Protein AF-A0A3D3QKS2-F1 (afdb_monomer_lite)

Secondary structure (DSSP, 8-state):
-HHHHHHHHHHHHHHHHHHHTTT-------EEPPHHHHHHHHHHHHSS---GGGGSPPPPPBTTTBTT-GGG----HHHHHHHHHHHHHHHHTEEEETTEEEE-SSSSHHHHHHHHHHHHHHHHHHS-EE-SSSS-EEE---HHHHHHHHHTHHHHHH-GGGHHHHHHHHT--HHHHHHHHHHHHS--S-HHHHHHHHHHHHHTT---HHHHHHHHHHHHHHHHHHHHHHEEE-TTGGGTS-SEEE---EESEEEEEEE----GGG-EEEEEEEEE-SS-TTT-EEEEEEEEEE-STTPPPEETTTHHHHHHHHHHHHHHHHTTHHHHHHHHHHHTT-SSPPPHHHHHHHHT--HHHHHHHHHHTT-----------B--EEE--BTTBTTEEEEESSSEEEEEE--SS--EEESEEE-TT-EEE--BTTB-EEEEEE-SSSEEEEEEEEEEE--SSSS-EEEEEEEEETTEEEEEEEEEE-TT-EE-PPPEEEEEE-TT-EEEEEEEEBTTB-TT--EEEEEEEEE-STT--EEEHHHHHTT-GGG-SSBP-TT--SS-EEEE---------PPPPTT-HHHHHHHHHHTT-HHHHHHHHHHHHHHHHH---TTS-HHHHHHHHHHHSTTSTTGGG--HHHHHHH-----GGGTT--SS--GGGS-TTSS--EEEESSEEEEEEE-HHHHTT-EEEEEEEEPP-SS-EEEEEEEES------S--TTS-EEE-TT-HHHHHHHHHHHHHHHH--S-SEESSSS-TT-TT---S-S-----HHHHHHH--HHHHHHHHHHHHHHHHHH-HHHHHHHHHHHHHHH--SSS-GGGGGGGHHHHHHHHHHHHHHHHHTHHHHHHHHHHHHHHHHTSPPPHHHHHHHHHHHHHHHHTT--HHHHHHHHHHHHHT-HHHHEE---PPSSSSPEEPPHHHHHHHHHHHHTSSPPPHHHHHHHHTT-TTSHHHHHHHHHHHHTSGGGHHHIIIIIIHHTT-TTGGG---S-TTTSTTHHHHHHHHHHHHHHHHHHHHHTT-BTTHHHH-SEEEE-HHHHHHHT--S--SS--EEEE-GGGGT-SSGGG-HHHHHHTS-SSS--HHHHHHIIIIIIT-PPPPPPPTTPPPPPSS--TT---HHHHHHHHTTSHHHHHHHTTTHHHHHTTTTB-TTS-B-SB-TTSPBP--EEE-TTS-EEEHHHHHHHHHHHHSHHHHHHHHHHHHHHHHHTSPPPGGGHHHHHHHHHHHHHTTTBHHHHHHHHHHSHHHHEE--TT-------

Sequence (1276 aa):
EQYETLRSWVVTYLDAEAHANAGDPGRVVMRRLTNVEFDRTVRDLTGIDFRPTREFPEDSAAGEGFTNTGESMVMSPALIDKYLDVAQELASQAVLLPDGFRFSAGGNRPDWSEEPLDKIREIYNSDTQEYHFREKWGTVNLTPYCRTLIQQRERLRSDSAQVDVVAKEAGLNQYYLRHLTSLVSDETQSELLAEIQKRLAEAATLTDETAIDSEATAIANAIHTWRDQLWNIDPVGQLFNQGQQPQSPLTQSQEFRLELKPSGNEGARFSLVTRSGGDGPQADKVHWKNAGIEGPEGSSPIALRDVRAHVARLNTFRRDTLASVEEYLNAIAASSQKEEFTPIPELAKAHGVNELLLRAWSDFLDISLTRGMGITGLITEKATRIAGRDSVSGWSANPPNVVANMSHDQTVTIPGITRPRTVHVHPDPQNDVAVGWRSLFTGHVRVEASVESVAGGGNGVTWKLTLQRGTRIEQLASGHIDALGSIRPPAINDLQVSAGDVVSLVIGAHDGNHSGDQTQVNLLITEQSNELRSWNLAADIAGDILAGNPHVDSFGHPDVWYFYLPNQDSKRTDVLPDGSLLARWRQAVESGKLEDAARLSAEVSVLFQSGPTEATPESDRKLYSETFSSQSAFFRRFDYATLAQIAPDLGDDTQDSPWGIDPAGFAGDGNGTLVVNAPNVTNIAIPTDIATGRTLVVTGEIAKSATGRVQLEVVAGKKDAVDSLAPGLPIFISDESVARQQFEDALADFRELFPRIMCCRSVVPGHFVNTITLQKLHREDEHLMRLMMGDEERAHLDKLWAEVLYISRDAIETLEYYPLFVEFSTQGTDTHEFIPLEPGIRERASALEELLQETEPVHLNALIQFAARAFRRPITEFEERALLAMYADLRAEEETHDAAFRGVLSRVFISPAFLYRIEEPVSGEEDGAVNDWELATRMSYFLWSTMPDEKLIATAAAGRLGEPDTLVAEARRMLGNERVRGLATEFACQWLHVRGFDSFDEKNERQYPGFADIRDDMYEETIRFFEDLFRRDGSVLEILDADHTFLNETLAAHYGIEGITGDEWRRVDEMKQKSRGGVLGMATVLAKQSGATRTSPVLRGNWIVETLLGEKLPNPPATVPELPDALSREGLTVRQMTERHVSEESCSNCHVRIDPFGFALESFDAIGRYRTEDLIGQPVDTLAQLRDGTRFTGIDGLRSYLVNQRRNDFLEQLCRKLLGFALGRTVELSDQPLVDAMVKNLTENDFKFSAAVETILHSKQFRFHRGLESTHEESL

Foldseek 3Di:
DVVVVVVVVVVVVLLVVLQVLFQAQAFDAWWFQALVLLQQQLCVLAVDRPSLCPVPDHQDADFLQFSRFRVRDDDDPVNLVSLLVSLLVQLQQWFAFLQAIHGDPDRDLVRLLVVLLVVLLVVQPPAFDADPPPRWFGAHDQLLLLLLCLACLCVLQVDVVCLVVSCVVSVHFSLQSSVVSCLSHDDDLFPVSNVLSVLSVVSSPDDDPVSSSVSSVVSSVQLLLQQPQQWDADPVCLLPDFRIDGDALEDQKDKDKFAFDQDPFQFFKWKWFKAFDFPDQVQAKKKWFPWWWFFPPQFDIGHLQCQLVLVLLLVVVLQVCLQCQLLLLLLLLVQLPDPDHDDLVRSCVVSVHDSVLSVLVCVLLPPDRDDDDADDFFFAAWACAFLNDNQKIATDPPQGFKIFRQDPADFDCQVFTHGHLFMKGAADLVWWKKKKFFDQAWAWKKKKKKKFFGHQFWQWKKKWKWKDDTPDIGTPDIDIAGHRGMDIPPIDGGDTDHHGIMIMIIIGADVSIRTSRIMTMKMKMWGPDPVTDIWIPSVQQNNPVPCDAVGATPVGDGRGIHIGTDDDPDDDDDDQQPPELSNVLSVCSVVVNSVSNSVSSVVLSCCSNPPDDPPRDPSNNCNNVLCSQCPHSSNSNQHSVNSCVVRVDRPPSSPPDLAGDHSVQADPPVRRMHMDGPRDMDMGGHGNSSSVRMMTIIMMRTDDGQTTKMFIDMGTDDDDGDHDDDRPTRMNDDPPHPNVVSNVVSSVVSCLSGNPGQWGSPLAPDDPVNDDRLARGGGDHVNVCNNRDDPVRNVSSVSSVSRSCLSNVRLQVSLVCVSSCLRRSRDPDNSVVCVVCNVVSVVSNVVSVVSVVVSLVSNLVSLQVSLCQLLLHHDDPVRSCVLVVQLVVCVVVVDDSSVSSSVSSSVSSSDSSNRILDFDFAADFDWFFTALSSLQQLLCCLQQSYHHDPVSSVCSVVRNCPPLVNVLVVSLVSLQDPSSLNCLQSQVCSLLVLRPQLPDDQADCVQVVCLNVCSVVLSVFSSVVVSCCRNVLHFPLQLLVPQKTKDAPVVCVLLVHPDHYDPDIDIDGRCVVSVDGHPLQRLSSQQVQQGRNWGDLQSQQVSCCCRQLVDDDDDQDPPQDDQDPDDPPPLDFNVRSVVVSCPDPSNVVRCLNGNLSSLLARLAINRNYGHQAGPSGHGRFSWGAHPVRDIAHHSVRSSCCCVPPRVLSRLLSVLLSSLCSSLSHNQASNCSVLSVVLSVQCVVVVNGPSSSVSSSSPRSNSTIHRHPHHPPDRDD

pLDDT: mean 84.14, std 13.19, range [30.7, 98.56]

Structure (mmCIF, N/CA/C/O backbone):
data_AF-A0A3D3QKS2-F1
#
_entry.id   AF-A0A3D3QKS2-F1
#
loop_
_atom_site.group_PDB
_atom_site.id
_atom_site.type_symbol
_atom_site.label_atom_id
_atom_site.label_alt_id
_atom_site.label_comp_id
_atom_site.label_asym_id
_atom_site.label_entity_id
_atom_site.label_seq_id
_atom_site.pdbx_PDB_ins_code
_atom_site.Cartn_x
_atom_site.Cartn_y
_atom_site.Cartn_z
_atom_site.occupancy
_atom_site.B_iso_or_equiv
_atom_site.auth_seq_id
_atom_site.auth_comp_id
_atom_site.auth_asym_id
_atom_site.auth_atom_id
_atom_site.pdbx_PDB_model_num
ATOM 1 N N . GLU A 1 1 ? -66.651 -6.540 34.629 1.00 79.25 1 GLU A N 1
ATOM 2 C CA . GLU A 1 1 ? -67.600 -7.194 33.701 1.00 79.25 1 GLU A CA 1
ATOM 3 C C . GLU A 1 1 ? -67.748 -6.429 32.384 1.00 79.25 1 GLU A C 1
ATOM 5 O O . GLU A 1 1 ? -67.307 -6.947 31.369 1.00 79.25 1 GLU A O 1
ATOM 10 N N . GLN A 1 2 ? -68.252 -5.186 32.375 1.00 82.12 2 GLN A N 1
ATOM 11 C CA . GLN A 1 2 ? -68.366 -4.383 31.138 1.00 82.12 2 GLN A CA 1
ATOM 12 C C . GLN A 1 2 ? -67.017 -4.126 30.442 1.00 82.12 2 GLN A C 1
ATOM 14 O O . GLN A 1 2 ? -66.930 -4.267 29.228 1.00 82.12 2 GLN A O 1
ATOM 19 N N . TYR A 1 3 ? -65.961 -3.818 31.207 1.00 80.75 3 TYR A N 1
ATOM 20 C CA . TYR A 1 3 ? -64.597 -3.669 30.680 1.00 80.75 3 TYR A CA 1
ATOM 21 C C . TYR A 1 3 ? -64.099 -4.945 29.981 1.00 80.75 3 TYR A C 1
ATOM 23 O O . TYR A 1 3 ? -63.660 -4.878 28.841 1.00 80.75 3 TYR A O 1
ATOM 31 N N . GLU A 1 4 ? -64.241 -6.108 30.625 1.00 85.94 4 GLU A N 1
ATOM 32 C CA . GLU A 1 4 ? -63.831 -7.398 30.045 1.00 85.94 4 GLU A CA 1
ATOM 33 C C . GLU A 1 4 ? -64.658 -7.768 28.811 1.00 85.94 4 GLU A C 1
ATOM 35 O O . GLU A 1 4 ? -64.120 -8.292 27.842 1.00 85.94 4 GLU A O 1
ATOM 40 N N . THR A 1 5 ? -65.953 -7.438 28.807 1.00 91.25 5 THR A N 1
ATOM 41 C CA . THR A 1 5 ? -66.822 -7.660 27.642 1.00 91.25 5 THR A CA 1
ATOM 42 C C . THR A 1 5 ? -66.384 -6.798 26.458 1.00 91.25 5 THR A C 1
ATOM 44 O O . THR A 1 5 ? -66.251 -7.305 25.348 1.00 91.25 5 THR A O 1
ATOM 47 N N . LEU A 1 6 ? -66.121 -5.505 26.689 1.00 92.88 6 LEU A N 1
ATOM 48 C CA . LEU A 1 6 ? -65.644 -4.592 25.651 1.00 92.88 6 LEU A CA 1
ATOM 49 C C . LEU A 1 6 ? -64.266 -5.013 25.135 1.00 92.88 6 LEU A C 1
ATOM 51 O O . LEU A 1 6 ? -64.073 -5.094 23.929 1.00 92.88 6 LEU A O 1
ATOM 55 N N . ARG A 1 7 ? -63.330 -5.327 26.038 1.00 90.31 7 ARG A N 1
ATOM 56 C CA . ARG A 1 7 ? -61.995 -5.816 25.682 1.00 90.31 7 ARG A CA 1
ATOM 57 C C . ARG A 1 7 ? -62.082 -7.083 24.834 1.00 90.31 7 ARG A C 1
ATOM 59 O O . ARG A 1 7 ? -61.446 -7.145 23.792 1.00 90.31 7 ARG A O 1
ATOM 66 N N . SER A 1 8 ? -62.884 -8.063 25.251 1.00 90.81 8 SER A N 1
ATOM 67 C CA . SER A 1 8 ? -63.078 -9.308 24.502 1.00 90.81 8 SER A CA 1
ATOM 68 C C . SER A 1 8 ? -63.676 -9.057 23.116 1.00 90.81 8 SER A C 1
ATOM 70 O O . SER A 1 8 ? -63.212 -9.660 22.152 1.00 90.81 8 SER A O 1
ATOM 72 N N . TRP A 1 9 ? -64.648 -8.146 22.993 1.00 94.25 9 TRP A N 1
ATOM 73 C CA . TRP A 1 9 ? -65.206 -7.761 21.694 1.00 94.25 9 TRP A CA 1
ATOM 74 C C . TRP A 1 9 ? -64.165 -7.086 20.792 1.00 94.25 9 TRP A C 1
ATOM 76 O O . TRP A 1 9 ? -64.043 -7.483 19.638 1.00 94.25 9 TRP A O 1
ATOM 86 N N . VAL A 1 10 ? -63.388 -6.126 21.317 1.00 92.88 10 VAL A N 1
ATOM 87 C CA . VAL A 1 10 ? -62.322 -5.442 20.562 1.00 92.88 10 VAL A CA 1
ATOM 88 C C . VAL A 1 10 ? -61.279 -6.444 20.075 1.00 92.88 10 VAL A C 1
ATOM 90 O O . VAL A 1 10 ? -60.970 -6.446 18.893 1.00 92.88 10 VAL A O 1
ATOM 93 N N . VAL A 1 11 ? -60.783 -7.321 20.955 1.00 89.25 11 VAL A N 1
ATOM 94 C CA . VAL A 1 11 ? -59.802 -8.355 20.582 1.00 89.25 11 VAL A CA 1
ATOM 95 C C . VAL A 1 11 ? -60.374 -9.271 19.502 1.00 89.25 11 VAL A C 1
ATOM 97 O O . VAL A 1 11 ? -59.756 -9.435 18.464 1.00 89.25 11 VAL A O 1
ATOM 100 N N . THR A 1 12 ? -61.603 -9.768 19.677 1.00 91.38 12 THR A N 1
ATOM 101 C CA . THR A 1 12 ? -62.246 -10.643 18.678 1.00 91.38 12 THR A CA 1
ATOM 102 C C . THR A 1 12 ? -62.416 -9.948 17.323 1.00 91.38 12 THR A C 1
ATOM 104 O O . THR A 1 12 ? -62.274 -10.585 16.284 1.00 91.38 12 THR A O 1
ATOM 107 N N . TYR A 1 13 ? -62.748 -8.652 17.319 1.00 93.62 13 TYR A N 1
ATOM 108 C CA . TYR A 1 13 ? -62.874 -7.866 16.093 1.00 93.62 13 TYR A CA 1
ATOM 109 C C . TYR A 1 13 ? -61.518 -7.674 15.405 1.00 93.62 13 TYR A C 1
ATOM 111 O O . TYR A 1 13 ? -61.411 -7.929 14.210 1.00 93.62 13 TYR A O 1
ATOM 119 N N . LEU A 1 14 ? -60.490 -7.269 16.157 1.00 91.69 14 LEU A N 1
ATOM 120 C CA . LEU A 1 14 ? -59.137 -7.079 15.630 1.00 91.69 14 LEU A CA 1
ATOM 121 C C . LEU A 1 14 ? -58.555 -8.391 15.098 1.00 91.69 14 LEU A C 1
ATOM 123 O O . LEU A 1 14 ? -57.986 -8.392 14.014 1.00 91.69 14 LEU A O 1
ATOM 127 N N . ASP A 1 15 ? -58.765 -9.507 15.799 1.00 89.75 15 ASP A N 1
ATOM 128 C CA . ASP A 1 15 ? -58.345 -10.832 15.340 1.00 89.75 15 ASP A CA 1
ATOM 129 C C . ASP A 1 15 ? -59.046 -11.207 14.030 1.00 89.75 15 ASP A C 1
ATOM 131 O O . ASP A 1 15 ? -58.406 -11.696 13.099 1.00 89.75 15 ASP A O 1
ATOM 135 N N . ALA A 1 16 ? -60.358 -10.970 13.929 1.00 90.38 16 ALA A N 1
ATOM 136 C CA . ALA A 1 16 ? -61.106 -11.237 12.704 1.00 90.38 16 ALA A CA 1
ATOM 137 C C . ALA A 1 16 ? -60.596 -10.387 11.529 1.00 90.38 16 ALA A C 1
ATOM 139 O O . ALA A 1 16 ? -60.453 -10.913 10.425 1.00 90.38 16 ALA A O 1
ATOM 140 N N . GLU A 1 17 ? -60.277 -9.115 11.773 1.00 92.12 17 GLU A N 1
ATOM 141 C CA . GLU A 1 17 ? -59.762 -8.203 10.749 1.00 92.12 17 GLU A CA 1
ATOM 142 C C . GLU A 1 17 ? -58.333 -8.551 10.317 1.00 92.12 17 GLU A C 1
ATOM 144 O O . GLU A 1 17 ? -58.026 -8.567 9.123 1.00 92.12 17 GLU A O 1
ATOM 149 N N . ALA A 1 18 ? -57.481 -8.926 11.272 1.00 91.56 18 ALA A N 1
ATOM 150 C CA . ALA A 1 18 ? -56.138 -9.428 11.012 1.00 91.56 18 ALA A CA 1
ATOM 151 C C . ALA A 1 18 ? -56.164 -10.675 10.113 1.00 91.56 18 ALA A C 1
ATOM 153 O O . ALA A 1 18 ? -55.394 -10.777 9.161 1.00 91.56 18 ALA A O 1
ATOM 154 N N . HIS A 1 19 ? -57.085 -11.612 10.373 1.00 90.69 19 HIS A N 1
ATOM 155 C CA . HIS A 1 19 ? -57.237 -12.827 9.569 1.00 90.69 19 HIS A CA 1
ATOM 156 C C . HIS A 1 19 ? -57.866 -12.566 8.196 1.00 90.69 19 HIS A C 1
ATOM 158 O O . HIS A 1 19 ? -57.502 -13.234 7.229 1.00 90.69 19 HIS A O 1
ATOM 164 N N . ALA A 1 20 ? -58.804 -11.619 8.095 1.00 89.00 20 ALA A N 1
ATOM 165 C CA . ALA A 1 20 ? -59.452 -11.271 6.831 1.00 89.00 20 ALA A CA 1
ATOM 166 C C . ALA A 1 20 ? -58.464 -10.677 5.814 1.00 89.00 20 ALA A C 1
ATOM 168 O O . ALA A 1 20 ? -58.577 -10.960 4.623 1.00 89.00 20 ALA A O 1
ATOM 169 N N . ASN A 1 21 ? -57.476 -9.920 6.296 1.00 87.75 21 ASN A N 1
ATOM 170 C CA . ASN A 1 21 ? -56.445 -9.276 5.479 1.00 87.75 21 ASN A CA 1
ATOM 171 C C . ASN A 1 21 ? -55.077 -9.982 5.573 1.00 87.75 21 ASN A C 1
ATOM 173 O O . ASN A 1 21 ? -54.052 -9.411 5.207 1.00 87.75 21 ASN A O 1
ATOM 177 N N . ALA A 1 22 ? -55.035 -11.217 6.079 1.00 90.31 22 ALA A N 1
ATOM 178 C CA . ALA A 1 22 ? -53.787 -11.933 6.317 1.00 90.31 22 ALA A CA 1
ATOM 179 C C . ALA A 1 22 ? -52.981 -12.163 5.029 1.00 90.31 22 ALA A C 1
ATOM 181 O O . ALA A 1 22 ? -53.518 -12.569 3.995 1.00 90.31 22 ALA A O 1
ATOM 182 N N . GLY A 1 23 ? -51.660 -11.998 5.121 1.00 87.69 23 GLY A N 1
ATOM 183 C CA . GLY A 1 23 ? -50.756 -12.229 3.991 1.00 87.69 23 GLY A CA 1
ATOM 184 C C . GLY A 1 23 ? -50.705 -11.074 2.991 1.00 87.69 23 GLY A C 1
ATOM 185 O O . GLY A 1 23 ? -50.218 -11.268 1.877 1.00 87.69 23 GLY A O 1
ATOM 186 N N . ASP A 1 24 ? -51.204 -9.899 3.366 1.00 91.00 24 ASP A N 1
ATOM 187 C CA . ASP A 1 24 ? -51.038 -8.672 2.599 1.00 91.00 24 ASP A CA 1
ATOM 188 C C . ASP A 1 24 ? -49.554 -8.254 2.556 1.00 91.00 24 ASP A C 1
ATOM 190 O O . ASP A 1 24 ? -48.960 -7.968 3.600 1.00 91.00 24 ASP A O 1
ATOM 194 N N . PRO A 1 25 ? -48.920 -8.219 1.371 1.00 90.19 25 PRO A N 1
ATOM 195 C CA . PRO A 1 25 ? -47.509 -7.874 1.260 1.00 90.19 25 PRO A CA 1
ATOM 196 C C . PRO A 1 25 ? -47.161 -6.417 1.574 1.00 90.19 25 PRO A C 1
ATOM 198 O O . PRO A 1 25 ? -45.992 -6.107 1.815 1.00 90.19 25 PRO A O 1
ATOM 201 N N . GLY A 1 26 ? -48.150 -5.528 1.635 1.00 87.94 26 GLY A N 1
ATOM 202 C CA . GLY A 1 26 ? -47.904 -4.104 1.809 1.00 87.94 26 GLY A CA 1
ATOM 203 C C . GLY A 1 26 ? -47.489 -3.413 0.510 1.00 87.94 26 GLY A C 1
ATOM 204 O O . GLY A 1 26 ? -47.123 -4.036 -0.494 1.00 87.94 26 GLY A O 1
ATOM 205 N N . ARG A 1 27 ? -47.559 -2.080 0.522 1.00 84.94 27 ARG A N 1
ATOM 206 C CA . ARG A 1 27 ? -47.133 -1.251 -0.612 1.00 84.94 27 ARG A CA 1
ATOM 207 C C . ARG A 1 27 ? -45.611 -1.221 -0.727 1.00 84.94 27 ARG A C 1
ATOM 209 O O . ARG A 1 27 ? -44.896 -1.239 0.273 1.00 84.94 27 ARG A O 1
ATOM 216 N N . VAL A 1 28 ? -45.119 -1.106 -1.958 1.00 84.88 28 VAL A N 1
ATOM 217 C CA . VAL A 1 28 ? -43.702 -0.823 -2.203 1.00 84.88 28 VAL A CA 1
ATOM 218 C C . VAL A 1 28 ? -43.407 0.610 -1.769 1.00 84.88 28 VAL A C 1
ATOM 220 O O . VAL A 1 28 ? -43.987 1.561 -2.292 1.00 84.88 28 VAL A O 1
ATOM 223 N N . VAL A 1 29 ? -42.493 0.759 -0.814 1.00 82.81 29 VAL A N 1
ATOM 224 C CA . VAL A 1 29 ? -41.984 2.053 -0.352 1.00 82.81 29 VAL A CA 1
ATOM 225 C C . VAL A 1 29 ? -40.567 2.219 -0.889 1.00 82.81 29 VAL A C 1
ATOM 227 O O . VAL A 1 29 ? -39.794 1.262 -0.901 1.00 82.81 29 VAL A O 1
ATOM 230 N N . MET A 1 30 ? -40.197 3.425 -1.329 1.00 82.56 30 MET A N 1
ATOM 231 C CA . MET A 1 30 ? -38.807 3.699 -1.698 1.00 82.56 30 MET A CA 1
ATOM 232 C C . MET A 1 30 ? -37.924 3.636 -0.450 1.00 82.56 30 MET A C 1
ATOM 234 O O . MET A 1 30 ? -38.107 4.416 0.479 1.00 82.56 30 MET A O 1
ATOM 238 N N . ARG A 1 31 ? -36.951 2.721 -0.438 1.00 90.19 31 ARG A N 1
ATOM 239 C CA . ARG A 1 31 ? -36.035 2.528 0.694 1.00 90.19 31 ARG A CA 1
ATOM 240 C C . ARG A 1 31 ? -34.627 2.946 0.297 1.00 90.19 31 ARG A C 1
ATOM 242 O O . ARG A 1 31 ? -33.991 2.249 -0.495 1.00 90.19 31 ARG A O 1
ATOM 249 N N . ARG A 1 32 ? -34.145 4.073 0.826 1.00 93.75 32 ARG A N 1
ATOM 250 C CA . ARG A 1 32 ? -32.731 4.467 0.713 1.00 93.75 32 ARG A CA 1
ATOM 251 C C . ARG A 1 32 ? -31.873 3.451 1.475 1.00 93.75 32 ARG A C 1
ATOM 253 O O . ARG A 1 32 ? -32.351 2.827 2.419 1.00 93.75 32 ARG A O 1
ATOM 260 N N . LEU A 1 33 ? -30.613 3.288 1.094 1.00 95.31 33 LEU A N 1
ATOM 261 C CA . LEU A 1 33 ? -29.631 2.686 1.993 1.00 95.31 33 LEU A CA 1
ATOM 262 C C . LEU A 1 33 ? -29.465 3.590 3.222 1.00 95.31 33 LEU A C 1
ATOM 264 O O . LEU A 1 33 ? -29.235 4.793 3.077 1.00 95.31 33 LEU A O 1
ATOM 268 N N . THR A 1 34 ? -29.567 3.021 4.422 1.00 95.00 34 THR A N 1
ATOM 269 C CA . THR A 1 34 ? -29.121 3.709 5.647 1.00 95.00 34 THR A CA 1
ATOM 270 C C . THR A 1 34 ? -27.637 4.058 5.541 1.00 95.00 34 THR A C 1
ATOM 272 O O . THR A 1 34 ? -26.911 3.491 4.723 1.00 95.00 34 THR A O 1
ATOM 275 N N . ASN A 1 35 ? -27.153 4.964 6.386 1.00 94.88 35 ASN A N 1
ATOM 276 C CA . ASN A 1 35 ? -25.750 5.377 6.391 1.00 94.88 35 ASN A CA 1
ATOM 277 C C . ASN A 1 35 ? -24.803 4.166 6.546 1.00 94.88 35 ASN A C 1
ATOM 279 O O . ASN A 1 35 ? -23.858 4.006 5.778 1.00 94.88 35 ASN A O 1
ATOM 283 N N . VAL A 1 36 ? -25.134 3.230 7.445 1.00 94.00 36 VAL A N 1
ATOM 284 C CA . VAL A 1 36 ? -24.352 1.994 7.636 1.00 94.00 36 VAL A CA 1
ATOM 285 C C . VAL A 1 36 ? -24.469 1.037 6.451 1.00 94.00 36 VAL A C 1
ATOM 287 O O . VAL A 1 36 ? -23.470 0.451 6.038 1.00 94.00 36 VAL A O 1
ATOM 290 N N . GLU A 1 37 ? -25.667 0.857 5.892 1.00 96.56 37 GLU A N 1
ATOM 291 C CA . GLU A 1 37 ? -25.847 0.022 4.699 1.00 96.56 37 GLU A CA 1
ATOM 292 C C . GLU A 1 37 ? -25.068 0.581 3.505 1.00 96.56 37 GLU A C 1
ATOM 294 O O . GLU A 1 37 ? -24.498 -0.193 2.737 1.00 96.56 37 GLU A O 1
ATOM 299 N N . PHE A 1 38 ? -25.007 1.907 3.358 1.00 97.12 38 PHE A N 1
ATOM 300 C CA . PHE A 1 38 ? -24.209 2.578 2.338 1.00 97.12 38 PHE A CA 1
ATOM 301 C C . PHE A 1 38 ? -22.716 2.320 2.550 1.00 97.12 38 PHE A C 1
ATOM 303 O O . PHE A 1 38 ? -22.066 1.819 1.635 1.00 97.12 38 PHE A O 1
ATOM 310 N N . ASP A 1 39 ? -22.188 2.578 3.752 1.00 96.88 39 ASP A N 1
ATOM 311 C CA . ASP A 1 39 ? -20.773 2.354 4.075 1.00 96.88 39 ASP A CA 1
ATOM 312 C C . ASP A 1 39 ? -20.359 0.894 3.834 1.00 96.88 39 ASP A C 1
ATOM 314 O O . ASP A 1 39 ? -19.350 0.630 3.179 1.00 96.88 39 ASP A O 1
ATOM 318 N N . ARG A 1 40 ? -21.168 -0.072 4.292 1.00 96.50 40 ARG A N 1
ATOM 319 C CA . ARG A 1 40 ? -20.903 -1.506 4.080 1.00 96.50 40 ARG A CA 1
ATOM 320 C C . ARG A 1 40 ? -20.990 -1.902 2.612 1.00 96.50 40 ARG A C 1
ATOM 322 O O . ARG A 1 40 ? -20.154 -2.672 2.149 1.00 96.50 40 ARG A O 1
ATOM 329 N N . THR A 1 41 ? -21.959 -1.354 1.878 1.00 96.88 41 THR A N 1
ATOM 330 C CA . THR A 1 41 ? -22.094 -1.611 0.439 1.00 96.88 41 THR A CA 1
ATOM 331 C C . THR A 1 41 ? -20.883 -1.069 -0.316 1.00 96.88 41 THR A C 1
ATOM 333 O O . THR A 1 41 ? -20.336 -1.771 -1.160 1.00 96.88 41 THR A O 1
ATOM 336 N N . VAL A 1 42 ? -20.423 0.146 0.001 1.00 97.31 42 VAL A N 1
ATOM 337 C CA . VAL A 1 42 ? -19.201 0.716 -0.584 1.00 97.31 42 VAL A CA 1
ATOM 338 C C . VAL A 1 42 ? -18.001 -0.162 -0.247 1.00 97.31 42 VAL A C 1
ATOM 340 O O . VAL A 1 42 ? -17.296 -0.568 -1.162 1.00 97.31 42 VAL A O 1
ATOM 343 N N . ARG A 1 43 ? -17.815 -0.542 1.022 1.00 96.75 43 ARG A N 1
ATOM 344 C CA . ARG A 1 43 ? -16.722 -1.429 1.444 1.00 96.75 43 ARG A CA 1
ATOM 345 C C . ARG A 1 43 ? -16.722 -2.758 0.690 1.00 96.75 43 ARG A C 1
ATOM 347 O O . ARG A 1 43 ? -15.671 -3.208 0.253 1.00 96.75 43 ARG A O 1
ATOM 354 N N . ASP A 1 44 ? -17.880 -3.387 0.518 1.00 95.50 44 ASP A N 1
ATOM 355 C CA . ASP A 1 44 ? -17.981 -4.674 -0.179 1.00 95.50 44 ASP A CA 1
ATOM 356 C C . ASP A 1 44 ? -17.832 -4.530 -1.714 1.00 95.50 44 ASP A C 1
ATOM 358 O O . ASP A 1 44 ? -17.426 -5.478 -2.392 1.00 95.50 44 ASP A O 1
ATOM 362 N N . LEU A 1 45 ? -18.109 -3.346 -2.280 1.00 95.81 45 LEU A N 1
ATOM 363 C CA . LEU A 1 45 ? -17.844 -3.028 -3.689 1.00 95.81 45 LEU A CA 1
ATOM 364 C C . LEU A 1 45 ? -16.363 -2.746 -3.961 1.00 95.81 45 LEU A C 1
ATOM 366 O O . LEU A 1 45 ? -15.842 -3.215 -4.975 1.00 95.81 45 LEU A O 1
ATOM 370 N N . THR A 1 46 ? -15.712 -1.970 -3.090 1.00 95.69 46 THR A N 1
ATOM 371 C CA . THR A 1 46 ? -14.360 -1.426 -3.298 1.00 95.69 46 THR A CA 1
ATOM 372 C C . THR A 1 46 ? -13.258 -2.243 -2.625 1.00 95.69 46 THR A C 1
ATOM 374 O O . THR A 1 46 ? -12.105 -2.156 -3.036 1.00 95.69 46 THR A O 1
ATOM 377 N N . GLY A 1 47 ? -13.596 -3.023 -1.595 1.00 94.81 47 GLY A N 1
ATOM 378 C CA . GLY A 1 47 ? -12.650 -3.715 -0.718 1.00 94.81 47 GLY A CA 1
ATOM 379 C C . GLY A 1 47 ? -12.057 -2.842 0.398 1.00 94.81 47 GLY A C 1
ATOM 380 O O . GLY A 1 47 ? -11.223 -3.336 1.152 1.00 94.81 47 GLY A O 1
ATOM 381 N N . ILE A 1 48 ? -12.464 -1.570 0.523 1.00 95.00 48 ILE A N 1
ATOM 382 C CA . ILE A 1 48 ? -11.861 -0.583 1.439 1.00 95.00 48 ILE A CA 1
ATOM 383 C C . ILE A 1 48 ? -12.939 0.063 2.324 1.00 95.00 48 ILE A C 1
ATOM 385 O O . ILE A 1 48 ? -13.968 0.523 1.828 1.00 95.00 48 ILE A O 1
ATOM 389 N N . ASP A 1 49 ? -12.706 0.128 3.642 1.00 94.38 49 ASP A N 1
ATOM 390 C CA . ASP A 1 49 ? -13.616 0.768 4.610 1.00 94.38 49 ASP A CA 1
ATOM 391 C C . ASP A 1 49 ? -13.433 2.298 4.633 1.00 94.38 49 ASP A C 1
ATOM 393 O O . ASP A 1 49 ? -12.779 2.849 5.515 1.00 94.38 49 ASP A O 1
ATOM 397 N N . PHE A 1 50 ? -13.992 2.993 3.637 1.00 92.88 50 PHE A N 1
ATOM 398 C CA . PHE A 1 50 ? -13.887 4.456 3.510 1.00 92.88 50 PHE A CA 1
ATOM 399 C C . PHE A 1 50 ? -14.740 5.247 4.523 1.00 92.88 50 PHE A C 1
ATOM 401 O O . PHE A 1 50 ? -14.470 6.424 4.751 1.00 92.88 50 PHE A O 1
ATOM 408 N N . ARG A 1 51 ? -15.787 4.634 5.099 1.00 92.94 51 ARG A N 1
ATOM 409 C CA . ARG A 1 51 ? -16.807 5.284 5.959 1.00 92.94 51 ARG A CA 1
ATOM 410 C C . ARG A 1 51 ? -17.278 6.668 5.467 1.00 92.94 51 ARG A C 1
ATOM 412 O O . ARG A 1 51 ? -17.229 7.649 6.219 1.00 92.94 51 ARG A O 1
ATOM 419 N N . PRO A 1 52 ? -17.727 6.777 4.204 1.00 92.44 52 PRO A N 1
ATOM 420 C CA . PRO A 1 52 ? -18.073 8.060 3.597 1.00 92.44 52 PRO A CA 1
ATOM 421 C C . PRO A 1 52 ? -19.240 8.789 4.282 1.00 92.44 52 PRO A C 1
ATOM 423 O O . PRO A 1 52 ? -19.346 10.009 4.180 1.00 92.44 52 PRO A O 1
ATOM 426 N N . THR A 1 53 ? -20.120 8.083 4.998 1.00 93.88 53 THR A N 1
ATOM 427 C CA . THR A 1 53 ? -21.317 8.696 5.600 1.00 93.88 53 THR A CA 1
ATOM 428 C C . THR A 1 53 ? -21.087 9.367 6.957 1.00 93.88 53 THR A C 1
ATOM 430 O O . THR A 1 53 ? -22.039 9.839 7.574 1.00 93.88 53 THR A O 1
ATOM 433 N N . ARG A 1 54 ? -19.836 9.491 7.424 1.00 90.12 54 ARG A N 1
ATOM 434 C CA . ARG A 1 54 ? -19.488 10.103 8.726 1.00 90.12 54 ARG A CA 1
ATOM 435 C C . ARG A 1 54 ? -20.042 11.521 8.951 1.00 90.12 54 ARG A C 1
ATOM 437 O O . ARG A 1 54 ? -20.241 11.924 10.090 1.00 90.12 54 ARG A O 1
ATOM 444 N N . GLU A 1 55 ? -20.265 12.283 7.879 1.00 89.00 55 GLU A N 1
ATOM 445 C CA . GLU A 1 55 ? -20.822 13.646 7.930 1.00 89.00 55 GLU A CA 1
ATOM 446 C C . GLU A 1 55 ? -22.310 13.711 7.557 1.00 89.00 55 GLU A C 1
ATOM 448 O O . GLU A 1 55 ? -22.871 14.800 7.400 1.00 89.00 55 GLU A O 1
ATOM 453 N N . PHE A 1 56 ? -22.956 12.563 7.350 1.00 93.62 56 PHE A N 1
ATOM 454 C CA . PHE A 1 56 ? -24.368 12.525 7.000 1.00 93.62 56 PHE A CA 1
ATOM 455 C C . PHE A 1 56 ? -25.218 12.762 8.254 1.00 93.62 56 PHE A C 1
ATOM 457 O O . PHE A 1 56 ? -24.815 12.392 9.357 1.00 93.62 56 PHE A O 1
ATOM 464 N N . PRO A 1 57 ? -26.421 13.346 8.111 1.00 91.44 57 PRO A N 1
ATOM 465 C CA . PRO A 1 57 ? -27.408 13.340 9.182 1.00 91.44 57 PRO A CA 1
ATOM 466 C C . PRO A 1 57 ? -27.710 11.910 9.648 1.00 91.44 57 PRO A C 1
ATOM 468 O O . PRO A 1 57 ? -27.738 10.985 8.832 1.00 91.44 57 PRO A O 1
ATOM 471 N N . GLU A 1 58 ? -27.972 11.740 10.944 1.00 88.88 58 GLU A N 1
ATOM 472 C CA . GLU A 1 58 ? -28.384 10.450 11.500 1.00 88.88 58 GLU A CA 1
ATOM 473 C C . GLU A 1 58 ? -29.709 9.970 10.890 1.00 88.88 58 GLU A C 1
ATOM 475 O O . GLU A 1 58 ? -30.642 10.749 10.668 1.00 88.88 58 GLU A O 1
ATOM 480 N N . ASP A 1 59 ? -29.802 8.663 10.642 1.00 90.94 59 ASP A N 1
ATOM 481 C CA . ASP A 1 59 ? -31.032 8.044 10.161 1.00 90.94 59 ASP A CA 1
ATOM 482 C C . ASP A 1 59 ? -32.106 8.020 11.254 1.00 90.94 59 ASP A C 1
ATOM 484 O O . ASP A 1 59 ? -31.875 7.570 12.377 1.00 90.94 59 ASP A O 1
ATOM 488 N N . SER A 1 60 ? -33.322 8.443 10.908 1.00 87.69 60 SER A N 1
ATOM 489 C CA . SER A 1 60 ? -34.465 8.392 11.824 1.00 87.69 60 SER A CA 1
ATOM 490 C C . SER A 1 60 ? -35.035 6.976 11.929 1.00 87.69 60 SER A C 1
ATOM 492 O O . SER A 1 60 ? -35.393 6.364 10.920 1.00 87.69 60 SER A O 1
ATOM 494 N N . ALA A 1 61 ? -35.185 6.474 13.155 1.00 87.75 61 ALA A N 1
ATOM 495 C CA . ALA A 1 61 ? -35.893 5.226 13.424 1.00 87.75 61 ALA A CA 1
ATOM 496 C C . ALA A 1 61 ? -37.420 5.425 13.390 1.00 87.75 61 ALA A C 1
ATOM 498 O O . ALA A 1 61 ? -37.937 6.429 13.881 1.00 87.75 61 ALA A O 1
ATOM 499 N N . ALA A 1 62 ? -38.143 4.450 12.838 1.00 87.62 62 ALA A N 1
ATOM 500 C CA . ALA A 1 62 ? -39.607 4.433 12.799 1.00 87.62 62 ALA A CA 1
ATOM 501 C C . ALA A 1 62 ? -40.156 3.004 12.910 1.00 87.62 62 ALA A C 1
ATOM 503 O O . ALA A 1 62 ? -39.396 2.050 13.105 1.00 87.62 62 ALA A O 1
ATOM 504 N N . GLY A 1 63 ? -41.484 2.872 12.840 1.00 84.88 63 GLY A N 1
ATOM 505 C CA . GLY A 1 63 ? -42.194 1.598 12.919 1.00 84.88 63 GLY A CA 1
ATOM 506 C C . GLY A 1 63 ? -41.845 0.826 14.185 1.00 84.88 63 GLY A C 1
ATOM 507 O O . GLY A 1 63 ? -42.136 1.262 15.299 1.00 84.88 63 GLY A O 1
ATOM 508 N N . GLU A 1 64 ? -41.173 -0.309 14.009 1.00 89.69 64 GLU A N 1
ATOM 509 C CA . GLU A 1 64 ? -40.727 -1.164 15.108 1.00 89.69 64 GLU A CA 1
ATOM 510 C C . GLU A 1 64 ? -39.437 -0.683 15.805 1.00 89.69 64 GLU A C 1
ATOM 512 O O . GLU A 1 64 ? -38.915 -1.384 16.671 1.00 89.69 64 GLU A O 1
ATOM 517 N N . GLY A 1 65 ? -38.964 0.532 15.511 1.00 90.06 65 GLY A N 1
ATOM 518 C CA . GLY A 1 65 ? -37.810 1.159 16.167 1.00 90.06 65 GLY A CA 1
ATOM 519 C C . GLY A 1 65 ? -36.501 1.017 15.392 1.00 90.06 65 GLY A C 1
ATOM 520 O O . GLY A 1 65 ? -35.434 1.102 15.992 1.00 90.06 65 GLY A O 1
ATOM 521 N N . PHE A 1 66 ? -36.573 0.809 14.075 1.00 95.31 66 PHE A N 1
ATOM 522 C CA . PHE A 1 66 ? -35.400 0.583 13.230 1.00 95.31 66 PHE A CA 1
ATOM 523 C C . PHE A 1 66 ? -35.191 1.703 12.223 1.00 95.31 66 PHE A C 1
ATOM 525 O O . PHE A 1 66 ? -36.147 2.223 11.635 1.00 95.31 66 PHE A O 1
ATOM 532 N N . THR A 1 67 ? -33.923 2.026 11.975 1.00 93.75 67 THR A N 1
ATOM 533 C CA . THR A 1 67 ? -33.515 3.024 10.976 1.00 93.75 67 THR A CA 1
ATOM 534 C C . THR A 1 67 ? -33.715 2.557 9.538 1.00 93.75 67 THR A C 1
ATOM 536 O O . THR A 1 67 ? -33.679 3.380 8.633 1.00 93.75 67 THR A O 1
ATOM 539 N N . ASN A 1 68 ? -33.931 1.255 9.304 1.00 93.94 68 ASN A N 1
ATOM 540 C CA . ASN A 1 68 ? -34.125 0.688 7.967 1.00 93.94 68 ASN A CA 1
ATOM 541 C C . ASN A 1 68 ? -35.590 0.750 7.460 1.00 93.94 68 ASN A C 1
ATOM 543 O O . ASN A 1 68 ? -35.905 0.187 6.407 1.00 93.94 68 ASN A O 1
ATOM 547 N N . THR A 1 69 ? -36.468 1.437 8.201 1.00 92.12 69 THR A N 1
ATOM 548 C CA . THR A 1 69 ? -37.893 1.614 7.888 1.00 92.12 69 THR A CA 1
ATOM 549 C C . THR A 1 69 ? -38.083 2.636 6.766 1.00 92.12 69 THR A C 1
ATOM 551 O O . THR A 1 69 ? -37.758 3.807 6.930 1.00 92.12 69 THR A O 1
ATOM 554 N N . GLY A 1 70 ? -38.648 2.222 5.627 1.00 87.62 70 GLY A N 1
ATOM 555 C CA . GLY A 1 70 ? -38.749 3.071 4.430 1.00 87.62 70 GLY A CA 1
ATOM 556 C C . GLY A 1 70 ? -39.527 4.377 4.630 1.00 87.62 70 GLY A C 1
ATOM 557 O O . GLY A 1 70 ? -39.152 5.407 4.079 1.00 87.62 70 GLY A O 1
ATOM 558 N N . GLU A 1 71 ? -40.573 4.362 5.459 1.00 84.12 71 GLU A N 1
ATOM 559 C CA . GLU A 1 71 ? -41.450 5.517 5.717 1.00 84.12 71 GLU A CA 1
ATOM 560 C C . GLU A 1 71 ? -40.732 6.713 6.370 1.00 84.12 71 GLU A C 1
ATOM 562 O O . GLU A 1 71 ? -41.187 7.847 6.225 1.00 84.12 71 GLU A O 1
ATOM 567 N N . SER A 1 72 ? -39.609 6.489 7.067 1.00 85.12 72 SER A N 1
ATOM 568 C CA . SER A 1 72 ? -38.822 7.551 7.713 1.00 85.12 72 SER A CA 1
ATOM 569 C C . SER A 1 72 ? -37.603 8.009 6.910 1.00 85.12 72 SER A C 1
ATOM 571 O O . SER A 1 72 ? -36.929 8.960 7.310 1.00 85.12 72 SER A O 1
ATOM 573 N N . MET A 1 73 ? -37.316 7.383 5.765 1.00 87.12 73 MET A N 1
ATOM 574 C CA . MET A 1 73 ? -36.125 7.658 4.954 1.00 87.12 73 MET A CA 1
ATOM 575 C C . MET A 1 73 ? -36.338 8.818 3.978 1.00 87.12 73 MET A C 1
ATOM 577 O O . MET A 1 73 ? -36.454 8.635 2.765 1.00 87.12 73 MET A O 1
ATOM 581 N N . VAL A 1 74 ? -36.377 10.040 4.504 1.00 82.56 74 VAL A N 1
ATOM 582 C CA . VAL A 1 74 ? -36.565 11.246 3.685 1.00 82.56 74 VAL A CA 1
ATOM 583 C C . VAL A 1 74 ? -35.241 11.709 3.067 1.00 82.56 74 VAL A C 1
ATOM 585 O O . VAL A 1 74 ? -34.242 11.892 3.760 1.00 82.56 74 VAL A O 1
ATOM 588 N N . MET A 1 75 ? -35.244 11.980 1.759 1.00 88.31 75 MET A N 1
ATOM 589 C CA . MET A 1 75 ? -34.121 12.608 1.059 1.00 88.31 75 MET A CA 1
ATOM 590 C C . MET A 1 75 ? -34.224 14.138 1.151 1.00 88.31 75 MET A C 1
ATOM 592 O O . MET A 1 75 ? -35.094 14.746 0.526 1.00 88.31 75 MET A O 1
ATOM 596 N N . SER A 1 76 ? -33.340 14.772 1.926 1.00 89.88 76 SER A N 1
ATOM 597 C CA . SER A 1 76 ? -33.251 16.238 2.000 1.00 89.88 76 SER A CA 1
ATOM 598 C C . SER A 1 76 ? -32.285 16.800 0.943 1.00 89.88 76 SER A C 1
ATOM 600 O O . SER A 1 76 ? -31.355 16.095 0.551 1.00 89.88 76 SER A O 1
ATOM 602 N N . PRO A 1 77 ? -32.429 18.070 0.508 1.00 89.38 77 PRO A N 1
ATOM 603 C CA . PRO A 1 77 ? -31.470 18.693 -0.411 1.00 89.38 77 PRO A CA 1
ATOM 604 C C . PRO A 1 77 ? -30.020 18.635 0.094 1.00 89.38 77 PRO A C 1
ATOM 606 O O . PRO A 1 77 ? -29.130 18.263 -0.657 1.00 89.38 77 PRO A O 1
ATOM 609 N N . ALA A 1 78 ? -29.801 18.892 1.389 1.00 90.75 78 ALA A N 1
ATOM 610 C CA . ALA A 1 78 ? -28.470 18.827 1.995 1.00 90.75 78 ALA A CA 1
ATOM 611 C C . ALA A 1 78 ? -27.862 17.413 1.951 1.00 90.75 78 ALA A C 1
ATOM 613 O O . ALA A 1 78 ? -26.654 17.266 1.797 1.00 90.75 78 ALA A O 1
ATOM 614 N N . LEU A 1 79 ? -28.689 16.368 2.069 1.00 92.50 79 LEU A N 1
ATOM 615 C CA . LEU A 1 79 ? -28.225 14.986 1.950 1.00 92.50 79 LEU A CA 1
ATOM 616 C C . LEU A 1 79 ? -27.844 14.634 0.502 1.00 92.50 79 LEU A C 1
ATOM 618 O O . LEU A 1 79 ? -26.889 13.894 0.296 1.00 92.50 79 LEU A O 1
ATOM 622 N N . ILE A 1 80 ? -28.544 15.179 -0.500 1.00 92.69 80 ILE A N 1
ATOM 623 C CA . ILE A 1 80 ? -28.189 14.990 -1.918 1.00 92.69 80 ILE A CA 1
ATOM 624 C C . ILE A 1 80 ? -26.813 15.595 -2.216 1.00 92.69 80 ILE A C 1
ATOM 626 O O . ILE A 1 80 ? -25.999 14.937 -2.860 1.00 92.69 80 ILE A O 1
ATOM 630 N N . ASP A 1 81 ? -26.540 16.803 -1.716 1.00 93.31 81 ASP A N 1
ATOM 631 C CA . ASP A 1 81 ? -25.229 17.444 -1.879 1.00 93.31 81 ASP A CA 1
ATOM 632 C C . ASP A 1 81 ? -24.122 16.585 -1.242 1.00 93.31 81 ASP A C 1
ATOM 634 O O . ASP A 1 81 ? -23.125 16.273 -1.889 1.00 93.31 81 ASP A O 1
ATOM 638 N N . LYS A 1 82 ? -24.354 16.078 -0.021 1.00 95.38 82 LYS A N 1
ATOM 639 C CA . LYS A 1 82 ? -23.422 15.163 0.658 1.00 95.38 82 LYS A CA 1
ATOM 640 C C . LYS A 1 82 ? -23.160 13.873 -0.123 1.00 95.38 82 LYS A C 1
ATOM 642 O O . LYS A 1 82 ? -22.032 13.387 -0.135 1.00 95.38 82 LYS A O 1
ATOM 647 N N . TYR A 1 83 ? -24.170 13.323 -0.793 1.00 95.88 83 TYR A N 1
ATOM 648 C CA . TYR A 1 83 ? -23.984 12.167 -1.668 1.00 95.88 83 TYR A CA 1
ATOM 649 C C . TYR A 1 83 ? -23.127 12.469 -2.892 1.00 95.88 83 TYR A C 1
ATOM 651 O O . TYR A 1 83 ? -22.342 11.614 -3.298 1.00 95.88 83 TYR A O 1
ATOM 659 N N . LEU A 1 84 ? -23.279 13.654 -3.486 1.00 95.62 84 LEU A N 1
ATOM 660 C CA . LEU A 1 84 ? -22.466 14.069 -4.623 1.00 95.62 84 LEU A CA 1
ATOM 661 C C . LEU A 1 84 ? -20.999 14.241 -4.219 1.00 95.62 84 LEU A C 1
ATOM 663 O O . LEU A 1 84 ? -20.131 13.704 -4.907 1.00 95.62 84 LEU A O 1
ATOM 667 N N . ASP A 1 85 ? -20.740 14.909 -3.093 1.00 95.75 85 ASP A N 1
ATOM 668 C CA . ASP A 1 85 ? -19.390 15.093 -2.549 1.00 95.75 85 ASP A CA 1
ATOM 669 C C . ASP A 1 85 ? -18.710 13.734 -2.315 1.00 95.75 85 ASP A C 1
ATOM 671 O O . ASP A 1 85 ? -17.618 13.474 -2.820 1.00 95.75 85 ASP A O 1
ATOM 675 N N . VAL A 1 86 ? -19.409 12.816 -1.637 1.00 96.31 86 VAL A N 1
ATOM 676 C CA . VAL A 1 86 ? -18.932 11.447 -1.390 1.00 96.31 86 VAL A CA 1
ATOM 677 C C . VAL A 1 86 ? -18.699 10.678 -2.689 1.00 96.31 86 VAL A C 1
ATOM 679 O O . VAL A 1 86 ? -17.718 9.951 -2.810 1.00 96.31 86 VAL A O 1
ATOM 682 N N . ALA A 1 87 ? -19.584 10.803 -3.678 1.00 96.69 87 ALA A N 1
ATOM 683 C CA . ALA A 1 87 ? -19.435 10.101 -4.949 1.00 96.69 87 ALA A CA 1
ATOM 684 C C . ALA A 1 87 ? -18.219 10.589 -5.749 1.00 96.69 87 ALA A C 1
ATOM 686 O O . ALA A 1 87 ? -17.594 9.799 -6.463 1.00 96.69 87 ALA A O 1
ATOM 687 N N . GLN A 1 88 ? -17.882 11.875 -5.650 1.00 95.88 88 GLN A N 1
ATOM 688 C CA . GLN A 1 88 ? -16.662 12.440 -6.228 1.00 95.88 88 GLN A CA 1
ATOM 689 C C . GLN A 1 88 ? -15.424 11.982 -5.456 1.00 95.88 88 GLN A C 1
ATOM 691 O O . GLN A 1 88 ? -14.452 11.549 -6.076 1.00 95.88 88 GLN A O 1
ATOM 696 N N . GLU A 1 89 ? -15.481 11.994 -4.122 1.00 95.00 89 GLU A N 1
ATOM 697 C CA . GLU A 1 89 ? -14.407 11.491 -3.263 1.00 95.00 89 GLU A CA 1
ATOM 698 C C . GLU A 1 89 ? -14.108 10.017 -3.564 1.00 95.00 89 GLU A C 1
ATOM 700 O O . GLU A 1 89 ? -12.977 9.685 -3.910 1.00 95.00 89 GLU A O 1
ATOM 705 N N . LEU A 1 90 ? -15.116 9.142 -3.551 1.00 95.50 90 LEU A N 1
ATOM 706 C CA . LEU A 1 90 ? -14.955 7.719 -3.863 1.00 95.50 90 LEU A CA 1
ATOM 707 C C . LEU A 1 90 ? -14.427 7.494 -5.283 1.00 95.50 90 LEU A C 1
ATOM 709 O O . LEU A 1 90 ? -13.529 6.678 -5.478 1.00 95.50 90 LEU A O 1
ATOM 713 N N . ALA A 1 91 ? -14.943 8.216 -6.281 1.00 96.19 91 ALA A N 1
ATOM 714 C CA . ALA A 1 91 ? -14.454 8.084 -7.650 1.00 96.19 91 ALA A CA 1
ATOM 715 C C . ALA A 1 91 ? -12.998 8.551 -7.801 1.00 96.19 91 ALA A C 1
ATOM 717 O O . ALA A 1 91 ? -12.253 7.970 -8.589 1.00 96.19 91 ALA A O 1
ATOM 718 N N . SER A 1 92 ? -12.560 9.551 -7.027 1.00 94.50 92 SER A N 1
ATOM 719 C CA . SER A 1 92 ? -11.161 10.002 -7.025 1.00 94.50 92 SER A CA 1
ATOM 720 C C . SER A 1 92 ? -10.178 8.911 -6.583 1.00 94.50 92 SER A C 1
ATOM 722 O O . SER A 1 92 ? -9.051 8.890 -7.070 1.00 94.50 92 SER A O 1
ATOM 724 N N . GLN A 1 93 ? -10.635 7.954 -5.764 1.00 95.56 93 GLN A N 1
ATOM 725 C CA . GLN A 1 93 ? -9.851 6.811 -5.283 1.00 95.56 93 GLN A CA 1
ATOM 726 C C . GLN A 1 93 ? -9.730 5.667 -6.305 1.00 95.56 93 GLN A C 1
ATOM 728 O O . GLN A 1 93 ? -9.072 4.661 -6.032 1.00 95.56 93 GLN A O 1
ATOM 733 N N . ALA A 1 94 ? -10.377 5.779 -7.472 1.00 95.94 94 ALA A N 1
ATOM 734 C CA . ALA A 1 94 ? -10.273 4.781 -8.528 1.00 95.94 94 ALA A CA 1
ATOM 735 C C . ALA A 1 94 ? -8.922 4.882 -9.255 1.00 95.94 94 ALA A C 1
ATOM 737 O O . ALA A 1 94 ? -8.549 5.937 -9.784 1.00 95.94 94 ALA A O 1
ATOM 738 N N . VAL A 1 95 ? -8.224 3.750 -9.319 1.00 96.56 95 VAL A N 1
ATOM 739 C CA . VAL A 1 95 ? -6.939 3.557 -9.992 1.00 96.56 95 VAL A CA 1
ATOM 740 C C . VAL A 1 95 ? -7.170 2.684 -11.218 1.00 96.56 95 VAL A C 1
ATOM 742 O O . VAL A 1 95 ? -7.574 1.527 -11.092 1.00 96.56 95 VAL A O 1
ATOM 745 N N . LEU A 1 96 ? -6.938 3.250 -12.402 1.00 96.31 96 LEU A N 1
ATOM 746 C CA . LEU A 1 96 ? -7.025 2.529 -13.671 1.00 96.31 96 LEU A CA 1
ATOM 747 C C . LEU A 1 96 ? -5.790 1.643 -13.855 1.00 96.31 96 LEU A C 1
ATOM 749 O O . LEU A 1 96 ? -4.677 2.077 -13.557 1.00 96.31 96 LEU A O 1
ATOM 753 N N . LEU A 1 97 ? -5.996 0.428 -14.355 1.00 96.25 97 LEU A N 1
ATOM 754 C CA . LEU A 1 97 ? -4.991 -0.622 -14.526 1.00 96.25 97 LEU A CA 1
ATOM 755 C C . LEU A 1 97 ? -5.118 -1.250 -15.922 1.00 96.25 97 LEU A C 1
ATOM 757 O O . LEU A 1 97 ? -6.205 -1.214 -16.493 1.00 96.25 97 LEU A O 1
ATOM 761 N N . PRO A 1 98 ? -4.081 -1.924 -16.449 1.00 94.25 98 PRO A N 1
ATOM 762 C CA . PRO A 1 98 ? -4.154 -2.552 -17.770 1.00 94.25 98 PRO A CA 1
ATOM 763 C C . PRO A 1 98 ? -5.329 -3.529 -17.964 1.00 94.25 98 PRO A C 1
ATOM 765 O O . PRO A 1 98 ? -5.828 -3.696 -19.074 1.00 94.25 98 PRO A O 1
ATOM 768 N N . ASP A 1 99 ? -5.784 -4.185 -16.897 1.00 93.19 99 ASP A N 1
ATOM 769 C CA . ASP A 1 99 ? -6.855 -5.185 -16.910 1.00 93.19 99 ASP A CA 1
ATOM 770 C C . ASP A 1 99 ? -8.190 -4.682 -16.323 1.00 93.19 99 ASP A C 1
ATOM 772 O O . ASP A 1 99 ? -9.120 -5.472 -16.150 1.00 93.19 99 ASP A O 1
ATOM 776 N N . GLY A 1 100 ? -8.323 -3.381 -16.037 1.00 95.81 100 GLY A N 1
ATOM 777 C CA . GLY A 1 100 ? -9.544 -2.801 -15.477 1.00 95.81 100 GLY A CA 1
ATOM 778 C C . GLY A 1 100 ? -9.264 -1.653 -14.513 1.00 95.81 100 GLY A C 1
ATOM 779 O O . GLY A 1 100 ? -8.570 -0.697 -14.833 1.00 95.81 100 GLY A O 1
ATOM 780 N N . PHE A 1 101 ? -9.847 -1.701 -13.320 1.00 97.00 101 PHE A N 1
ATOM 781 C CA . PHE A 1 101 ? -9.576 -0.705 -12.289 1.00 97.00 101 PHE A CA 1
ATOM 782 C C . PHE A 1 101 ? -9.797 -1.291 -10.899 1.00 97.00 101 PHE A C 1
ATOM 784 O O . PHE A 1 101 ? -10.504 -2.286 -10.726 1.00 97.00 101 PHE A O 1
ATOM 791 N N . ARG A 1 102 ? -9.212 -0.641 -9.899 1.00 95.62 102 ARG A N 1
ATOM 792 C CA . ARG A 1 102 ? -9.425 -0.935 -8.480 1.00 95.62 102 ARG A CA 1
ATOM 793 C C . ARG A 1 102 ? -9.585 0.357 -7.693 1.00 95.62 102 ARG A C 1
ATOM 795 O O . ARG A 1 102 ? -9.386 1.443 -8.231 1.00 95.62 102 ARG A O 1
ATOM 802 N N . PHE A 1 103 ? -9.914 0.238 -6.415 1.00 95.94 103 PHE A N 1
ATOM 803 C CA . PHE A 1 103 ? -9.845 1.357 -5.482 1.00 95.94 103 PHE A CA 1
ATOM 804 C C . PHE A 1 103 ? -8.539 1.292 -4.687 1.00 95.94 103 PHE A C 1
ATOM 806 O O . PHE A 1 103 ? -7.953 0.218 -4.515 1.00 95.94 103 PHE A O 1
ATOM 813 N N . SER A 1 104 ? -8.080 2.453 -4.241 1.00 94.25 104 SER A N 1
ATOM 814 C CA . SER A 1 104 ? -6.886 2.641 -3.420 1.00 94.25 104 SER A CA 1
ATOM 815 C C . SER A 1 104 ? -7.240 3.455 -2.176 1.00 94.25 104 SER A C 1
ATOM 817 O O . SER A 1 104 ? -8.195 4.227 -2.196 1.00 94.25 104 SER A O 1
ATOM 819 N N . ALA A 1 105 ? -6.481 3.278 -1.093 1.00 88.44 105 ALA A N 1
ATOM 820 C CA . ALA A 1 105 ? -6.577 4.155 0.076 1.00 88.44 105 ALA A CA 1
ATOM 821 C C . ALA A 1 105 ? -5.690 5.407 -0.072 1.00 88.44 105 ALA A C 1
ATOM 823 O O . ALA A 1 105 ? -5.953 6.428 0.564 1.00 88.44 105 ALA A O 1
ATOM 824 N N . GLY A 1 106 ? -4.640 5.329 -0.901 1.00 83.88 106 GLY A N 1
ATOM 825 C CA . GLY A 1 106 ? -3.789 6.461 -1.266 1.00 83.88 106 GLY A CA 1
ATOM 826 C C . GLY A 1 106 ? -4.524 7.492 -2.122 1.00 83.88 106 GLY A C 1
ATOM 827 O O . GLY A 1 106 ? -5.365 7.124 -2.940 1.00 83.88 106 GLY A O 1
ATOM 828 N N . GLY A 1 107 ? -4.194 8.775 -1.961 1.00 79.25 107 GLY A N 1
ATOM 829 C CA . GLY A 1 107 ? -4.949 9.885 -2.562 1.00 79.25 107 GLY A CA 1
ATOM 830 C C . GLY A 1 107 ? -4.359 10.440 -3.860 1.00 79.25 107 GLY A C 1
ATOM 831 O O . GLY A 1 107 ? -4.907 11.379 -4.435 1.00 79.25 107 GLY A O 1
ATOM 832 N N . ASN A 1 108 ? -3.216 9.920 -4.305 1.00 85.38 108 ASN A N 1
ATOM 833 C CA . ASN A 1 108 ? -2.509 10.410 -5.482 1.00 85.38 108 ASN A CA 1
ATOM 834 C C . ASN A 1 108 ? -1.733 9.287 -6.193 1.00 85.38 108 ASN A C 1
ATOM 836 O O . ASN A 1 108 ? -1.510 8.209 -5.650 1.00 85.38 108 ASN A O 1
ATOM 840 N N . ARG A 1 109 ? -1.297 9.563 -7.426 1.00 85.38 109 ARG A N 1
ATOM 841 C CA . ARG A 1 109 ? -0.578 8.606 -8.282 1.00 85.38 109 ARG A CA 1
ATOM 842 C C . ARG A 1 109 ? 0.713 8.039 -7.658 1.00 85.38 109 ARG A C 1
ATOM 844 O O . ARG A 1 109 ? 0.921 6.834 -7.814 1.00 85.38 109 ARG A O 1
ATOM 851 N N . PRO A 1 110 ? 1.570 8.834 -6.983 1.00 84.88 110 PRO A N 1
ATOM 852 C CA . PRO A 1 110 ? 2.681 8.291 -6.201 1.00 84.88 110 PRO A CA 1
ATOM 853 C C . PRO A 1 110 ? 2.248 7.219 -5.196 1.00 84.88 110 PRO A C 1
ATOM 855 O O . PRO A 1 110 ? 2.767 6.108 -5.262 1.00 84.88 110 PRO A O 1
ATOM 858 N N . ASP A 1 111 ? 1.248 7.500 -4.354 1.00 86.56 111 ASP A N 1
ATOM 859 C CA . ASP A 1 111 ? 0.746 6.530 -3.370 1.00 86.56 111 ASP A CA 1
ATOM 860 C C . ASP A 1 111 ? 0.247 5.247 -4.064 1.00 86.56 111 ASP A C 1
ATOM 862 O O . ASP A 1 111 ? 0.572 4.136 -3.651 1.00 86.56 111 ASP A O 1
ATOM 866 N N . TRP A 1 112 ? -0.488 5.392 -5.173 1.00 91.19 112 TRP A N 1
ATOM 867 C CA . TRP A 1 112 ? -1.021 4.263 -5.949 1.00 91.19 112 TRP A CA 1
ATOM 868 C C . TRP A 1 112 ? 0.063 3.381 -6.564 1.00 91.19 112 TRP A C 1
ATOM 870 O O . TRP A 1 112 ? -0.162 2.187 -6.754 1.00 91.19 112 TRP A O 1
ATOM 880 N N . SER A 1 113 ? 1.206 3.975 -6.916 1.00 89.31 113 SER A N 1
ATOM 881 C CA . SER A 1 113 ? 2.353 3.260 -7.480 1.00 89.31 113 SER A CA 1
ATOM 882 C C . SER A 1 113 ? 3.154 2.559 -6.382 1.00 89.31 113 SER A C 1
ATOM 884 O O . SER A 1 113 ? 3.661 1.466 -6.615 1.00 89.31 113 SER A O 1
ATOM 886 N N . GLU A 1 114 ? 3.236 3.145 -5.182 1.00 87.38 114 GLU A N 1
ATOM 887 C CA . GLU A 1 114 ? 3.935 2.547 -4.037 1.00 87.38 114 GLU A CA 1
ATOM 888 C C . GLU A 1 114 ? 3.250 1.268 -3.525 1.00 87.38 114 GLU A C 1
ATOM 890 O O . GLU A 1 114 ? 3.938 0.316 -3.173 1.00 87.38 114 GLU A O 1
ATOM 895 N N . GLU A 1 115 ? 1.918 1.168 -3.577 1.00 89.50 115 GLU A N 1
ATOM 896 C CA . GLU A 1 115 ? 1.188 -0.039 -3.144 1.00 89.50 115 GLU A CA 1
ATOM 897 C C . GLU A 1 115 ? 1.643 -1.350 -3.841 1.00 89.50 115 GLU A C 1
ATOM 899 O O . GLU A 1 115 ? 1.962 -2.324 -3.149 1.00 89.50 115 GLU A O 1
ATOM 904 N N . PRO A 1 116 ? 1.672 -1.457 -5.188 1.00 90.81 116 PRO A N 1
ATOM 905 C CA . PRO A 1 116 ? 2.228 -2.630 -5.860 1.00 90.81 116 PRO A CA 1
ATOM 906 C C . PRO A 1 116 ? 3.758 -2.713 -5.743 1.00 90.81 116 PRO A C 1
ATOM 908 O O . PRO A 1 116 ? 4.286 -3.825 -5.725 1.00 90.81 116 PRO A O 1
ATOM 911 N N . LEU A 1 117 ? 4.476 -1.590 -5.599 1.00 88.31 117 LEU A N 1
ATOM 912 C CA . LEU A 1 117 ? 5.923 -1.602 -5.342 1.00 88.31 117 LEU A CA 1
ATOM 913 C C . LEU A 1 117 ? 6.272 -2.263 -4.008 1.00 88.31 117 LEU A C 1
ATOM 915 O O . LEU A 1 117 ? 7.238 -3.020 -3.954 1.00 88.31 117 LEU A O 1
ATOM 919 N N . ASP A 1 118 ? 5.498 -2.030 -2.951 1.00 87.50 118 ASP A N 1
ATOM 920 C CA . ASP A 1 118 ? 5.712 -2.665 -1.650 1.00 87.50 118 ASP A CA 1
ATOM 921 C C . ASP A 1 118 ? 5.547 -4.184 -1.736 1.00 87.50 118 ASP A C 1
ATOM 923 O O . ASP A 1 118 ? 6.394 -4.922 -1.234 1.00 87.50 118 ASP A O 1
ATOM 927 N N . LYS A 1 119 ? 4.553 -4.667 -2.491 1.00 89.44 119 LYS A N 1
ATOM 928 C CA . LYS A 1 119 ? 4.391 -6.106 -2.768 1.00 89.44 119 LYS A CA 1
ATOM 929 C C . LYS A 1 119 ? 5.570 -6.679 -3.556 1.00 89.44 119 LYS A C 1
ATOM 931 O O . LYS A 1 119 ? 6.038 -7.774 -3.257 1.00 89.44 119 LYS A O 1
ATOM 936 N N . ILE A 1 120 ? 6.087 -5.938 -4.540 1.00 89.00 120 ILE A N 1
ATOM 937 C CA . ILE A 1 120 ? 7.296 -6.332 -5.280 1.00 89.00 120 ILE A CA 1
ATOM 938 C C . ILE A 1 120 ? 8.501 -6.405 -4.331 1.00 89.00 120 ILE A C 1
ATOM 940 O O . ILE A 1 120 ? 9.255 -7.376 -4.367 1.00 89.00 120 ILE A O 1
ATOM 944 N N . ARG A 1 121 ? 8.673 -5.415 -3.444 1.00 85.12 121 ARG A N 1
ATOM 945 C CA . ARG A 1 121 ? 9.750 -5.390 -2.440 1.00 85.12 121 ARG A CA 1
ATOM 946 C C . ARG A 1 121 ? 9.636 -6.571 -1.474 1.00 85.12 121 ARG A C 1
ATOM 948 O O . ARG A 1 121 ? 10.656 -7.180 -1.158 1.00 85.12 121 ARG A O 1
ATOM 955 N N . GLU A 1 122 ? 8.430 -6.929 -1.037 1.00 85.62 122 GLU A N 1
ATOM 956 C CA . GLU A 1 122 ? 8.179 -8.125 -0.221 1.00 85.62 122 GLU A CA 1
ATOM 957 C C . GLU A 1 122 ? 8.609 -9.410 -0.944 1.00 85.62 122 GLU A C 1
ATOM 959 O O . GLU A 1 122 ? 9.378 -10.187 -0.375 1.00 85.62 122 GLU A O 1
ATOM 964 N N . ILE A 1 123 ? 8.210 -9.589 -2.212 1.00 85.81 123 ILE A N 1
ATOM 965 C CA . ILE A 1 123 ? 8.618 -10.731 -3.056 1.00 85.81 123 ILE A CA 1
ATOM 966 C C . ILE A 1 123 ? 10.143 -10.777 -3.227 1.00 85.81 123 ILE A C 1
ATOM 968 O O . ILE A 1 123 ? 10.765 -11.834 -3.153 1.00 85.81 123 ILE A O 1
ATOM 972 N N . TYR A 1 124 ? 10.788 -9.630 -3.433 1.00 84.38 124 TYR A N 1
ATOM 973 C CA . TYR A 1 124 ? 12.243 -9.579 -3.573 1.00 84.38 124 TYR A CA 1
ATOM 974 C C . TYR A 1 124 ? 12.974 -9.905 -2.270 1.00 84.38 124 TYR A C 1
ATOM 976 O O . TYR A 1 124 ? 14.090 -10.432 -2.309 1.00 84.38 124 TYR A O 1
ATOM 984 N N . ASN A 1 125 ? 12.366 -9.612 -1.121 1.00 76.88 125 ASN A N 1
ATOM 985 C CA . ASN A 1 125 ? 12.957 -9.843 0.191 1.00 76.88 125 ASN A CA 1
ATOM 986 C C . ASN A 1 125 ? 12.763 -11.278 0.708 1.00 76.88 125 ASN A C 1
ATOM 988 O O . ASN A 1 125 ? 13.623 -11.733 1.461 1.00 76.88 125 ASN A O 1
ATOM 992 N N . SER A 1 126 ? 11.698 -11.994 0.321 1.00 71.06 126 SER A N 1
ATOM 993 C CA . SER A 1 126 ? 11.371 -13.327 0.864 1.00 71.06 126 SER A CA 1
ATOM 994 C C . SER A 1 126 ? 12.428 -14.399 0.582 1.00 71.06 126 SER A C 1
ATOM 996 O O . SER A 1 126 ? 12.682 -15.246 1.437 1.00 71.06 126 SER A O 1
ATOM 998 N N . ASP A 1 127 ? 13.071 -14.345 -0.587 1.00 63.72 127 ASP A N 1
ATOM 999 C CA . ASP A 1 127 ? 13.933 -15.422 -1.101 1.00 63.72 127 ASP A CA 1
ATOM 1000 C C . ASP A 1 127 ? 15.402 -15.016 -1.305 1.00 63.72 127 ASP A C 1
ATOM 1002 O O . ASP A 1 127 ? 16.224 -15.811 -1.769 1.00 63.72 127 ASP A O 1
ATOM 1006 N N . THR A 1 128 ? 15.776 -13.788 -0.944 1.00 59.50 128 THR A N 1
ATOM 1007 C CA . THR A 1 128 ? 17.150 -13.291 -1.106 1.00 59.50 128 THR A CA 1
ATOM 1008 C C . THR A 1 128 ? 17.750 -12.841 0.231 1.00 59.50 128 THR A C 1
ATOM 1010 O O . THR A 1 128 ? 17.036 -12.583 1.197 1.00 59.50 128 THR A O 1
ATOM 1013 N N . GLN A 1 129 ? 19.077 -12.731 0.318 1.00 56.66 129 GLN A N 1
ATOM 1014 C CA . GLN A 1 129 ? 19.793 -12.115 1.447 1.00 56.66 129 GLN A CA 1
ATOM 1015 C C . GLN A 1 129 ? 20.420 -10.779 1.033 1.00 56.66 129 GLN A C 1
ATOM 1017 O O . GLN A 1 129 ? 20.740 -10.573 -0.143 1.00 56.66 129 GLN A O 1
ATOM 1022 N N . GLU A 1 130 ? 20.608 -9.887 2.011 1.00 51.09 130 GLU A N 1
ATOM 1023 C CA . GLU A 1 130 ? 21.258 -8.586 1.820 1.00 51.09 130 GLU A CA 1
ATOM 1024 C C . GLU A 1 130 ? 22.725 -8.748 1.402 1.00 51.09 130 GLU A C 1
ATOM 1026 O O . GLU A 1 130 ? 23.507 -9.442 2.055 1.00 51.09 130 GLU A O 1
ATOM 1031 N N . TYR A 1 131 ? 23.119 -8.080 0.317 1.00 44.47 131 TYR A N 1
ATOM 1032 C CA . TYR A 1 131 ? 24.513 -8.001 -0.111 1.00 44.47 131 TYR A CA 1
ATOM 1033 C C . TYR A 1 131 ? 25.190 -6.751 0.469 1.00 44.47 131 TYR A C 1
ATOM 1035 O O . TYR A 1 131 ? 24.779 -5.625 0.195 1.00 44.47 131 TYR A O 1
ATOM 1043 N N . HIS A 1 132 ? 26.266 -6.935 1.242 1.00 43.72 132 HIS A N 1
ATOM 1044 C CA . HIS A 1 132 ? 26.951 -5.869 1.994 1.00 43.72 132 HIS A CA 1
ATOM 1045 C C . HIS A 1 132 ? 27.697 -4.811 1.151 1.00 43.72 132 HIS A C 1
ATOM 1047 O O . HIS A 1 132 ? 28.314 -3.907 1.717 1.00 43.72 132 HIS A O 1
ATOM 1053 N N . PHE A 1 133 ? 27.629 -4.852 -0.182 1.00 36.66 133 PHE A N 1
ATOM 1054 C CA . PHE A 1 133 ? 28.058 -3.726 -1.014 1.00 36.66 133 PHE A CA 1
ATOM 1055 C C . PHE A 1 133 ? 26.828 -2.912 -1.436 1.00 36.66 133 PHE A C 1
ATOM 1057 O O . PHE A 1 133 ? 26.157 -3.257 -2.404 1.00 36.66 133 PHE A O 1
ATOM 1064 N N . ARG A 1 134 ? 26.549 -1.835 -0.682 1.00 47.12 134 ARG A N 1
ATOM 1065 C CA . ARG A 1 134 ? 25.395 -0.923 -0.838 1.00 47.12 134 ARG A CA 1
ATOM 1066 C C . ARG A 1 134 ? 24.041 -1.652 -0.762 1.00 47.12 134 ARG A C 1
ATOM 1068 O O . ARG A 1 134 ? 23.497 -1.973 -1.805 1.00 47.12 134 ARG A O 1
ATOM 1075 N N . GLU A 1 135 ? 23.541 -1.870 0.460 1.00 51.56 135 GLU A N 1
ATOM 1076 C CA . GLU A 1 135 ? 22.198 -2.250 0.999 1.00 51.56 135 GLU A CA 1
ATOM 1077 C C . GLU A 1 135 ? 20.948 -2.416 0.068 1.00 51.56 135 GLU A C 1
ATOM 1079 O O . GLU A 1 135 ? 19.820 -2.242 0.514 1.00 51.56 135 GLU A O 1
ATOM 1084 N N . LYS A 1 136 ? 21.075 -2.741 -1.225 1.00 59.97 136 LYS A N 1
ATOM 1085 C CA . LYS A 1 136 ? 20.010 -2.603 -2.243 1.00 59.97 136 LYS A CA 1
ATOM 1086 C C . LYS A 1 136 ? 19.875 -3.795 -3.205 1.00 59.97 136 LYS A C 1
ATOM 1088 O O . LYS A 1 136 ? 18.991 -3.767 -4.057 1.00 59.97 136 LYS A O 1
ATOM 1093 N N . TRP A 1 137 ? 20.692 -4.844 -3.072 1.00 68.12 137 TRP A N 1
ATOM 1094 C CA . TRP A 1 137 ? 20.718 -6.002 -3.984 1.00 68.12 137 TRP A CA 1
ATOM 1095 C C . TRP A 1 137 ? 20.403 -7.312 -3.267 1.00 68.12 137 TRP A C 1
ATOM 1097 O O . TRP A 1 137 ? 20.943 -7.576 -2.191 1.00 68.12 137 TRP A O 1
ATOM 1107 N N . GLY A 1 138 ? 19.558 -8.137 -3.887 1.00 71.44 138 GLY A N 1
ATOM 1108 C CA . GLY A 1 138 ? 19.250 -9.485 -3.424 1.00 71.44 138 GLY A CA 1
ATOM 1109 C C . GLY A 1 138 ? 20.248 -10.501 -3.975 1.00 71.44 138 GLY A C 1
ATOM 1110 O O . GLY A 1 138 ? 20.491 -10.553 -5.182 1.00 71.44 138 GLY A O 1
ATOM 1111 N N . THR A 1 139 ? 20.821 -11.334 -3.105 1.00 79.88 139 THR A N 1
ATOM 1112 C CA . THR A 1 139 ? 21.699 -12.453 -3.496 1.00 79.88 139 THR A CA 1
ATOM 1113 C C . THR A 1 139 ? 21.253 -13.763 -2.856 1.00 79.88 139 THR A C 1
ATOM 1115 O O . THR A 1 139 ? 20.532 -13.753 -1.861 1.00 79.88 139 THR A O 1
ATOM 1118 N N . VAL A 1 140 ? 21.677 -14.903 -3.410 1.00 84.62 140 VAL A N 1
ATOM 1119 C CA . VAL A 1 140 ? 21.438 -16.214 -2.787 1.00 84.62 140 VAL A CA 1
ATOM 1120 C C . VAL A 1 140 ? 22.612 -16.594 -1.893 1.00 84.62 140 VAL A C 1
ATOM 1122 O O . VAL A 1 140 ? 23.773 -16.523 -2.304 1.00 84.62 140 VAL A O 1
ATOM 1125 N N . ASN A 1 141 ? 22.302 -17.058 -0.685 1.00 87.00 141 ASN A N 1
ATOM 1126 C CA . ASN A 1 141 ? 23.268 -17.716 0.183 1.00 87.00 141 ASN A CA 1
ATOM 1127 C C . ASN A 1 141 ? 23.398 -19.185 -0.208 1.00 87.00 141 ASN A C 1
ATOM 1129 O O . ASN A 1 141 ? 22.472 -19.970 -0.018 1.00 87.00 141 ASN A O 1
ATOM 1133 N N . LEU A 1 142 ? 24.550 -19.544 -0.770 1.00 91.12 142 LEU A N 1
ATOM 1134 C CA . LEU A 1 142 ? 24.786 -20.869 -1.337 1.00 91.12 142 LEU A CA 1
ATOM 1135 C C . LEU A 1 142 ? 25.156 -21.922 -0.288 1.00 91.12 142 LEU A C 1
ATOM 1137 O O . LEU A 1 142 ? 25.001 -23.110 -0.558 1.00 91.12 142 LEU A O 1
ATOM 1141 N N . THR A 1 143 ? 25.606 -21.533 0.909 1.00 92.69 143 THR A N 1
ATOM 1142 C CA . THR A 1 143 ? 26.098 -22.484 1.920 1.00 92.69 143 THR A CA 1
ATOM 1143 C C . THR A 1 143 ? 25.038 -23.520 2.332 1.00 92.69 143 THR A C 1
ATOM 1145 O O . THR A 1 143 ? 25.354 -24.713 2.304 1.00 92.69 143 THR A O 1
ATOM 1148 N N . PRO A 1 144 ? 23.774 -23.146 2.631 1.00 91.88 144 PRO A N 1
ATOM 1149 C CA . PRO A 1 144 ? 22.712 -24.114 2.920 1.00 91.88 144 PRO A CA 1
ATOM 1150 C C . PRO A 1 144 ? 22.391 -25.057 1.748 1.00 91.88 144 PRO A C 1
ATOM 1152 O O . PRO A 1 144 ? 22.130 -26.244 1.964 1.00 91.88 144 PRO A O 1
ATOM 1155 N N . TYR A 1 145 ? 22.461 -24.561 0.506 1.00 93.31 145 TYR A N 1
ATOM 1156 C CA . TYR A 1 145 ? 22.268 -25.384 -0.692 1.00 93.31 145 TYR A CA 1
ATOM 1157 C C . TYR A 1 145 ? 23.414 -26.387 -0.854 1.00 93.31 145 TYR A C 1
ATOM 1159 O O . TYR A 1 145 ? 23.155 -27.580 -0.987 1.00 93.31 145 TYR A O 1
ATOM 1167 N N . CYS A 1 146 ? 24.672 -25.946 -0.749 1.00 93.56 146 CYS A N 1
ATOM 1168 C CA . CYS A 1 146 ? 25.845 -26.824 -0.789 1.00 93.56 146 CYS A CA 1
ATOM 1169 C C . CYS A 1 146 ? 25.790 -27.896 0.309 1.00 93.56 146 CYS A C 1
ATOM 1171 O O . CYS A 1 146 ? 25.998 -29.074 0.021 1.00 93.56 146 CYS A O 1
ATOM 1173 N N . ARG A 1 147 ? 25.440 -27.519 1.548 1.00 94.00 147 ARG A N 1
ATOM 1174 C CA . ARG A 1 147 ? 25.261 -28.466 2.662 1.00 94.00 147 ARG A CA 1
ATOM 1175 C C . ARG A 1 147 ? 24.211 -29.526 2.326 1.00 94.00 147 ARG A C 1
ATOM 1177 O O . ARG A 1 147 ? 24.460 -30.716 2.515 1.00 94.00 147 ARG A O 1
ATOM 1184 N N . THR A 1 148 ? 23.068 -29.109 1.785 1.00 93.81 148 THR A N 1
ATOM 1185 C CA . THR A 1 148 ? 21.969 -30.012 1.410 1.00 93.81 148 THR A CA 1
ATOM 1186 C C . THR A 1 148 ? 22.362 -30.946 0.262 1.00 93.81 148 THR A C 1
ATOM 1188 O O . THR A 1 148 ? 22.083 -32.143 0.331 1.00 93.81 148 THR A O 1
ATOM 1191 N N . LEU A 1 149 ? 23.080 -30.442 -0.749 1.00 91.81 149 LEU A N 1
ATOM 1192 C CA . LEU A 1 149 ? 23.604 -31.244 -1.863 1.00 91.81 149 LEU A CA 1
ATOM 1193 C C . LEU A 1 149 ? 24.637 -32.288 -1.412 1.00 91.81 149 LEU A C 1
ATOM 1195 O O . LEU A 1 149 ? 24.727 -33.341 -2.040 1.00 91.81 149 LEU A O 1
ATOM 1199 N N . ILE A 1 150 ? 25.395 -32.026 -0.339 1.00 92.12 150 ILE A N 1
ATOM 1200 C CA . ILE A 1 150 ? 26.317 -32.997 0.275 1.00 92.12 150 ILE A CA 1
ATOM 1201 C C . ILE A 1 150 ? 25.531 -34.041 1.080 1.00 92.12 150 ILE A C 1
ATOM 1203 O O . ILE A 1 150 ? 25.680 -35.239 0.851 1.00 92.12 150 ILE A O 1
ATOM 1207 N N . GLN A 1 151 ? 24.672 -33.598 2.005 1.00 91.19 151 GLN A N 1
ATOM 1208 C CA . GLN A 1 151 ? 23.989 -34.478 2.962 1.00 91.19 151 GLN A CA 1
ATOM 1209 C C . GLN A 1 151 ? 22.918 -35.367 2.322 1.00 91.19 151 GLN A C 1
ATOM 1211 O O . GLN A 1 151 ? 22.783 -36.535 2.680 1.00 91.19 151 GLN A O 1
ATOM 1216 N N . GLN A 1 152 ? 22.136 -34.818 1.392 1.00 90.44 152 GLN A N 1
ATOM 1217 C CA . GLN A 1 152 ? 20.988 -35.495 0.780 1.00 90.44 152 GLN A CA 1
ATOM 1218 C C . GLN A 1 152 ? 21.293 -35.961 -0.651 1.00 90.44 152 GLN A C 1
ATOM 1220 O O . GLN A 1 152 ? 20.372 -36.276 -1.407 1.00 90.44 152 GLN A O 1
ATOM 1225 N N . ARG A 1 153 ? 22.581 -36.039 -1.024 1.00 88.12 153 ARG A N 1
ATOM 1226 C CA . ARG A 1 153 ? 23.049 -36.348 -2.384 1.00 88.12 153 ARG A CA 1
ATOM 1227 C C . ARG A 1 153 ? 22.355 -37.562 -2.998 1.00 88.12 153 ARG A C 1
ATOM 1229 O O . ARG A 1 153 ? 21.840 -37.478 -4.106 1.00 88.12 153 ARG A O 1
ATOM 1236 N N . GLU A 1 154 ? 22.321 -38.683 -2.278 1.00 86.12 154 GLU A N 1
ATOM 1237 C CA . GLU A 1 154 ? 21.748 -39.936 -2.788 1.00 86.12 154 GLU A CA 1
ATOM 1238 C C . GLU A 1 154 ? 20.229 -39.850 -2.990 1.00 86.12 154 GLU A C 1
ATOM 1240 O O . GLU A 1 154 ? 19.709 -40.409 -3.953 1.00 86.12 154 GLU A O 1
ATOM 1245 N N . ARG A 1 155 ? 19.504 -39.106 -2.141 1.00 87.94 155 ARG A N 1
ATOM 1246 C CA . ARG A 1 155 ? 18.062 -38.865 -2.335 1.00 87.94 155 ARG A CA 1
ATOM 1247 C C . ARG A 1 155 ? 17.814 -38.014 -3.575 1.00 87.94 155 ARG A C 1
ATOM 1249 O O . ARG A 1 155 ? 17.002 -38.395 -4.408 1.00 87.94 155 ARG A O 1
ATOM 1256 N N . LEU A 1 156 ? 18.562 -36.920 -3.723 1.00 87.62 156 LEU A N 1
ATOM 1257 C CA . LEU A 1 156 ? 18.431 -36.003 -4.859 1.00 87.62 156 LEU A CA 1
ATOM 1258 C C . LEU A 1 156 ? 18.840 -36.654 -6.189 1.00 87.62 156 LEU A C 1
ATOM 1260 O O . LEU A 1 156 ? 18.254 -36.345 -7.220 1.00 87.62 156 LEU A O 1
ATOM 1264 N N . ARG A 1 157 ? 19.805 -37.583 -6.163 1.00 84.06 157 ARG A N 1
ATOM 1265 C CA . ARG A 1 157 ? 20.256 -38.336 -7.342 1.00 84.06 157 ARG A CA 1
ATOM 1266 C C . ARG A 1 157 ? 19.312 -39.475 -7.736 1.00 84.06 157 ARG A C 1
ATOM 1268 O O . ARG A 1 157 ? 19.208 -39.800 -8.914 1.00 84.06 157 ARG A O 1
ATOM 1275 N N . SER A 1 158 ? 18.693 -40.142 -6.760 1.00 80.25 158 SER A N 1
ATOM 1276 C CA . SER A 1 158 ? 17.885 -41.346 -7.009 1.00 80.25 158 SER A CA 1
ATOM 1277 C C . SER A 1 158 ? 16.457 -41.045 -7.458 1.00 80.25 158 SER A C 1
ATOM 1279 O O . SER A 1 158 ? 15.893 -41.839 -8.211 1.00 80.25 158 SER A O 1
ATOM 1281 N N . ASP A 1 159 ? 15.883 -39.924 -7.019 1.00 80.25 159 ASP A N 1
ATOM 1282 C CA . ASP A 1 159 ? 14.515 -39.538 -7.351 1.00 80.25 159 ASP A CA 1
ATOM 1283 C C . ASP A 1 159 ? 14.371 -38.010 -7.410 1.00 80.25 159 ASP A C 1
ATOM 1285 O O . ASP A 1 159 ? 14.311 -37.326 -6.384 1.00 80.25 159 ASP A O 1
ATOM 1289 N N . SER A 1 160 ? 14.265 -37.469 -8.625 1.00 71.69 160 SER A N 1
ATOM 1290 C CA . SER A 1 160 ? 14.069 -36.034 -8.851 1.00 71.69 160 SER A CA 1
ATOM 1291 C C . SER A 1 160 ? 12.729 -35.514 -8.313 1.00 71.69 160 SER A C 1
ATOM 1293 O O . SER A 1 160 ? 12.590 -34.309 -8.107 1.00 71.69 160 SER A O 1
ATOM 1295 N N . ALA A 1 161 ? 11.761 -36.389 -8.004 1.00 79.00 161 ALA A N 1
ATOM 1296 C CA . ALA A 1 161 ? 10.519 -36.001 -7.339 1.00 79.00 161 ALA A CA 1
ATOM 1297 C C . ALA A 1 161 ? 10.708 -35.688 -5.840 1.00 79.00 161 ALA A C 1
ATOM 1299 O O . ALA A 1 161 ? 9.827 -35.086 -5.228 1.00 79.00 161 ALA A O 1
ATOM 1300 N N . GLN A 1 162 ? 11.848 -36.049 -5.230 1.00 86.75 162 GLN A N 1
ATOM 1301 C CA . GLN A 1 162 ? 12.130 -35.732 -3.821 1.00 86.75 162 GLN A CA 1
ATOM 1302 C C . GLN A 1 162 ? 12.681 -34.324 -3.590 1.00 86.75 162 GLN A C 1
ATOM 1304 O O . GLN A 1 162 ? 12.786 -33.914 -2.434 1.00 86.75 162 GLN A O 1
ATOM 1309 N N . VAL A 1 163 ? 13.012 -33.576 -4.645 1.00 89.25 163 VAL A N 1
ATOM 1310 C CA . VAL A 1 163 ? 13.600 -32.231 -4.529 1.00 89.25 163 VAL A CA 1
ATOM 1311 C C . VAL A 1 163 ? 12.731 -31.307 -3.678 1.00 89.25 163 VAL A C 1
ATOM 1313 O O . VAL A 1 163 ? 13.249 -30.665 -2.768 1.00 89.25 163 VAL A O 1
ATOM 1316 N N . ASP A 1 164 ? 11.417 -31.302 -3.899 1.00 88.56 164 ASP A N 1
ATOM 1317 C CA . ASP A 1 164 ? 10.490 -30.407 -3.192 1.00 88.56 164 ASP A CA 1
ATOM 1318 C C . ASP A 1 164 ? 10.366 -30.781 -1.706 1.00 88.56 164 ASP A C 1
ATOM 1320 O O . ASP A 1 164 ? 10.288 -29.919 -0.830 1.00 88.56 164 ASP A O 1
ATOM 1324 N N . VAL A 1 165 ? 10.420 -32.083 -1.401 1.00 91.06 165 VAL A N 1
ATOM 1325 C CA . VAL A 1 165 ? 10.411 -32.593 -0.022 1.00 91.06 165 VAL A CA 1
ATOM 1326 C C . VAL A 1 165 ? 11.692 -32.183 0.701 1.00 91.06 165 VAL A C 1
ATOM 1328 O O . VAL A 1 165 ? 11.628 -31.650 1.806 1.00 91.06 165 VAL A O 1
ATOM 1331 N N . VAL A 1 166 ? 12.849 -32.382 0.063 1.00 92.00 166 VAL A N 1
ATOM 1332 C CA . VAL A 1 166 ? 14.158 -32.026 0.626 1.00 92.00 166 VAL A CA 1
ATOM 1333 C C . VAL A 1 166 ? 14.289 -30.512 0.803 1.00 92.00 166 VAL A C 1
ATOM 1335 O O . VAL A 1 166 ? 14.769 -30.064 1.842 1.00 92.00 166 VAL A O 1
ATOM 1338 N N . ALA A 1 167 ? 13.821 -29.718 -0.163 1.00 89.75 167 ALA A N 1
ATOM 1339 C CA . ALA A 1 167 ? 13.803 -28.262 -0.063 1.00 89.75 167 ALA A CA 1
ATOM 1340 C C . ALA A 1 167 ? 12.982 -27.797 1.147 1.00 89.75 167 ALA A C 1
ATOM 1342 O O . ALA A 1 167 ? 13.462 -26.993 1.944 1.00 89.75 167 ALA A O 1
ATOM 1343 N N . LYS A 1 168 ? 11.786 -28.367 1.346 1.00 88.69 168 LYS A N 1
ATOM 1344 C CA . LYS A 1 168 ? 10.927 -28.054 2.494 1.00 88.69 168 LYS A CA 1
ATOM 1345 C C . LYS A 1 168 ? 11.538 -28.480 3.833 1.00 88.69 168 LYS A C 1
ATOM 1347 O O . LYS A 1 168 ? 11.437 -27.731 4.799 1.00 88.69 168 LYS A O 1
ATOM 1352 N N . GLU A 1 169 ? 12.172 -29.654 3.901 1.00 90.19 169 GLU A N 1
ATOM 1353 C CA . GLU A 1 169 ? 12.888 -30.137 5.098 1.00 90.19 169 GLU A CA 1
ATOM 1354 C C . GLU A 1 169 ? 14.058 -29.213 5.479 1.00 90.19 169 GLU A C 1
ATOM 1356 O O . GLU A 1 169 ? 14.300 -28.987 6.664 1.00 90.19 169 GLU A O 1
ATOM 1361 N N . ALA A 1 170 ? 14.763 -28.668 4.483 1.00 87.94 170 ALA A N 1
ATOM 1362 C CA . ALA A 1 170 ? 15.933 -27.810 4.665 1.00 87.94 170 ALA A CA 1
ATOM 1363 C C . ALA A 1 170 ? 15.611 -26.302 4.736 1.00 87.94 170 ALA A C 1
ATOM 1365 O O . ALA A 1 170 ? 16.514 -25.505 4.986 1.00 87.94 170 ALA A O 1
ATOM 1366 N N . GLY A 1 171 ? 14.353 -25.900 4.513 1.00 88.81 171 GLY A N 1
ATOM 1367 C CA . GLY A 1 171 ? 13.951 -24.491 4.451 1.00 88.81 171 GLY A CA 1
ATOM 1368 C C . GLY A 1 171 ? 14.564 -23.732 3.266 1.00 88.81 171 GLY A C 1
ATOM 1369 O O . GLY A 1 171 ? 14.964 -22.582 3.420 1.00 88.81 171 GLY A O 1
ATOM 1370 N N . LEU A 1 172 ? 14.689 -24.384 2.105 1.00 90.69 172 LEU A N 1
ATOM 1371 C CA . LEU A 1 172 ? 15.293 -23.833 0.886 1.00 90.69 172 LEU A CA 1
ATOM 1372 C C . LEU A 1 172 ? 14.251 -23.584 -0.208 1.00 90.69 172 LEU A C 1
ATOM 1374 O O . LEU A 1 172 ? 13.199 -24.223 -0.237 1.00 90.69 172 LEU A O 1
ATOM 1378 N N . ASN A 1 173 ? 14.579 -22.711 -1.164 1.00 91.38 173 ASN A N 1
ATOM 1379 C CA . ASN A 1 173 ? 13.749 -22.495 -2.343 1.00 91.38 173 ASN A CA 1
ATOM 1380 C C . ASN A 1 173 ? 13.807 -23.736 -3.254 1.00 91.38 173 ASN A C 1
ATOM 1382 O O . ASN A 1 173 ? 14.872 -24.141 -3.735 1.00 91.38 173 ASN A O 1
ATOM 1386 N N . GLN A 1 174 ? 12.645 -24.351 -3.479 1.00 90.12 174 GLN A N 1
ATOM 1387 C CA . GLN A 1 174 ? 12.523 -25.613 -4.213 1.00 90.12 174 GLN A CA 1
ATOM 1388 C C . GLN A 1 174 ? 12.945 -25.503 -5.683 1.00 90.12 174 GLN A C 1
ATOM 1390 O O . GLN A 1 174 ? 13.543 -26.436 -6.222 1.00 90.12 174 GLN A O 1
ATOM 1395 N N . TYR A 1 175 ? 12.683 -24.361 -6.326 1.00 91.62 175 TYR A N 1
ATOM 1396 C CA . TYR A 1 175 ? 13.012 -24.149 -7.734 1.00 91.62 175 TYR A CA 1
ATOM 1397 C C . TYR A 1 175 ? 14.521 -24.017 -7.917 1.00 91.62 175 TYR A C 1
ATOM 1399 O O . TYR A 1 175 ? 15.090 -24.661 -8.801 1.00 91.62 175 TYR A O 1
ATOM 1407 N N . TYR A 1 176 ? 15.190 -23.288 -7.018 1.00 92.31 176 TYR A N 1
ATOM 1408 C CA . TYR A 1 176 ? 16.638 -23.148 -7.102 1.00 92.31 176 TYR A CA 1
ATOM 1409 C C . TYR A 1 176 ? 17.360 -24.457 -6.788 1.00 92.31 176 TYR A C 1
ATOM 1411 O O . TYR A 1 176 ? 18.278 -24.846 -7.512 1.00 92.31 176 TYR A O 1
ATOM 1419 N N . LEU A 1 177 ? 16.900 -25.202 -5.772 1.00 91.19 177 LEU A N 1
ATOM 1420 C CA . LEU A 1 177 ? 17.456 -26.525 -5.483 1.00 91.19 177 LEU A CA 1
ATOM 1421 C C . LEU A 1 177 ? 17.297 -27.471 -6.682 1.00 91.19 177 LEU A C 1
ATOM 1423 O O . LEU A 1 177 ? 18.227 -28.214 -6.986 1.00 91.19 177 LEU A O 1
ATOM 1427 N N . ARG A 1 178 ? 16.167 -27.410 -7.400 1.00 90.25 178 ARG A N 1
ATOM 1428 C CA . ARG A 1 178 ? 15.936 -28.197 -8.620 1.00 90.25 178 ARG A CA 1
ATOM 1429 C C . ARG A 1 178 ? 16.966 -27.889 -9.702 1.00 90.25 178 ARG A C 1
ATOM 1431 O O . ARG A 1 178 ? 17.559 -28.826 -10.228 1.00 90.25 178 ARG A O 1
ATOM 1438 N N . HIS A 1 179 ? 17.256 -26.616 -9.970 1.00 89.81 179 HIS A N 1
ATOM 1439 C CA . HIS A 1 179 ? 18.320 -26.231 -10.911 1.00 89.81 179 HIS A CA 1
ATOM 1440 C C . HIS A 1 179 ? 19.693 -26.771 -10.485 1.00 89.81 179 HIS A C 1
ATOM 1442 O O . HIS A 1 179 ? 20.433 -27.314 -11.308 1.00 89.81 179 HIS A O 1
ATOM 1448 N N . LEU A 1 180 ? 20.003 -26.721 -9.185 1.00 90.06 180 LEU A N 1
ATOM 1449 C CA . LEU A 1 180 ? 21.265 -27.228 -8.637 1.00 90.06 180 LEU A CA 1
ATOM 1450 C C . LEU A 1 180 ? 21.358 -28.763 -8.574 1.00 90.06 180 LEU A C 1
ATOM 1452 O O . LEU A 1 180 ? 22.463 -29.298 -8.489 1.00 90.06 180 LEU A O 1
ATOM 1456 N N . THR A 1 181 ? 20.242 -29.499 -8.640 1.00 85.94 181 THR A N 1
ATOM 1457 C CA . THR A 1 181 ? 20.273 -30.976 -8.607 1.00 85.94 181 THR A CA 1
ATOM 1458 C C . THR A 1 181 ? 20.951 -31.607 -9.823 1.00 85.94 181 THR A C 1
ATOM 1460 O O . THR A 1 181 ? 21.460 -32.728 -9.726 1.00 85.94 181 THR A O 1
ATOM 1463 N N . SER A 1 182 ? 21.052 -30.876 -10.936 1.00 80.19 182 SER A N 1
ATOM 1464 C CA . SER A 1 182 ? 21.850 -31.269 -12.104 1.00 80.19 182 SER A CA 1
ATOM 1465 C C . SER A 1 182 ? 23.320 -31.527 -11.736 1.00 80.19 182 SER A C 1
ATOM 1467 O O . SER A 1 182 ? 23.905 -32.513 -12.183 1.00 80.19 182 SER A O 1
ATOM 1469 N N . LEU A 1 183 ? 23.885 -30.743 -10.804 1.00 83.56 183 LEU A N 1
ATOM 1470 C CA . LEU A 1 183 ? 25.274 -30.869 -10.338 1.00 83.56 183 LEU A CA 1
ATOM 1471 C C . LEU A 1 183 ? 25.553 -32.187 -9.603 1.00 83.56 183 LEU A C 1
ATOM 1473 O O . LEU A 1 183 ? 26.707 -32.604 -9.482 1.00 83.56 183 LEU A O 1
ATOM 1477 N N . VAL A 1 184 ? 24.519 -32.865 -9.099 1.00 81.75 184 VAL A N 1
ATOM 1478 C CA . VAL A 1 184 ? 24.658 -34.155 -8.403 1.00 81.75 184 VAL A CA 1
ATOM 1479 C C . VAL A 1 184 ? 24.164 -35.349 -9.224 1.00 81.75 184 VAL A C 1
ATOM 1481 O O . VAL A 1 184 ? 24.464 -36.486 -8.848 1.00 81.75 184 VAL A O 1
ATOM 1484 N N . SER A 1 185 ? 23.475 -35.099 -10.344 1.00 72.31 185 SER A N 1
ATOM 1485 C CA . SER A 1 185 ? 22.762 -36.122 -11.121 1.00 72.31 185 SER A CA 1
ATOM 1486 C C . SER A 1 185 ? 23.381 -36.417 -12.497 1.00 72.31 185 SER A C 1
ATOM 1488 O O . SER A 1 185 ? 23.480 -37.596 -12.838 1.00 72.31 185 SER A O 1
ATOM 1490 N N . ASP A 1 186 ? 23.869 -35.405 -13.232 1.00 66.25 186 ASP A N 1
ATOM 1491 C CA . ASP A 1 186 ? 24.332 -35.531 -14.631 1.00 66.25 186 ASP A CA 1
ATOM 1492 C C . ASP A 1 186 ? 25.850 -35.309 -14.794 1.00 66.25 186 ASP A C 1
ATOM 1494 O O . ASP A 1 186 ? 26.443 -34.532 -14.049 1.00 66.25 186 ASP A O 1
ATOM 1498 N N . GLU A 1 187 ? 26.503 -35.944 -15.781 1.00 64.69 187 GLU A N 1
ATOM 1499 C CA . GLU A 1 187 ? 27.874 -35.576 -16.194 1.00 64.69 187 GLU A CA 1
ATOM 1500 C C . GLU A 1 187 ? 27.829 -34.229 -16.935 1.00 64.69 187 GLU A C 1
ATOM 1502 O O . GLU A 1 187 ? 27.310 -34.139 -18.048 1.00 64.69 187 GLU A O 1
ATOM 1507 N N . THR A 1 188 ? 28.347 -33.167 -16.312 1.00 67.06 188 THR A N 1
ATOM 1508 C CA . THR A 1 188 ? 28.385 -31.836 -16.933 1.00 67.06 188 THR A CA 1
ATOM 1509 C C . THR A 1 188 ? 29.464 -31.752 -18.016 1.00 67.06 188 THR A C 1
ATOM 1511 O O . THR A 1 188 ? 30.581 -32.239 -17.838 1.00 67.06 188 THR A O 1
ATOM 1514 N N . GLN A 1 189 ? 29.135 -31.118 -19.146 1.00 65.94 189 GLN A N 1
ATOM 1515 C CA . GLN A 1 189 ? 30.108 -30.790 -20.196 1.00 65.94 189 GLN A CA 1
ATOM 1516 C C . GLN A 1 189 ? 30.926 -29.532 -19.855 1.00 65.94 189 GLN A C 1
ATOM 1518 O O . GLN A 1 189 ? 31.978 -29.312 -20.455 1.00 65.94 189 GLN A O 1
ATOM 1523 N N . SER A 1 190 ? 30.481 -28.735 -18.874 1.00 80.75 190 SER A N 1
ATOM 1524 C CA . SER A 1 190 ? 31.199 -27.554 -18.394 1.00 80.75 190 SER A CA 1
ATOM 1525 C C . SER A 1 190 ? 32.318 -27.958 -17.443 1.00 80.75 190 SER A C 1
ATOM 1527 O O . SER A 1 190 ? 32.089 -28.455 -16.339 1.00 80.75 190 SER A O 1
ATOM 1529 N N . GLU A 1 191 ? 33.554 -27.673 -17.841 1.00 75.19 191 GLU A N 1
ATOM 1530 C CA . GLU A 1 191 ? 34.743 -27.933 -17.026 1.00 75.19 191 GLU A CA 1
ATOM 1531 C C . GLU A 1 191 ? 34.736 -27.190 -15.679 1.00 75.19 191 GLU A C 1
ATOM 1533 O O . GLU A 1 191 ? 35.260 -27.705 -14.691 1.00 75.19 191 GLU A O 1
ATOM 1538 N N . LEU A 1 192 ? 34.117 -26.005 -15.607 1.00 79.75 192 LEU A N 1
ATOM 1539 C CA . LEU A 1 192 ? 34.004 -25.239 -14.360 1.00 79.75 192 LEU A CA 1
ATOM 1540 C C . LEU A 1 192 ? 33.013 -25.879 -13.385 1.00 79.75 192 LEU A C 1
ATOM 1542 O O . LEU A 1 192 ? 33.284 -25.961 -12.184 1.00 79.75 192 LEU A O 1
ATOM 1546 N N . LEU A 1 193 ? 31.880 -26.364 -13.897 1.00 86.12 193 LEU A N 1
ATOM 1547 C CA . LEU A 1 193 ? 30.892 -27.073 -13.085 1.00 86.12 193 LEU A CA 1
ATOM 1548 C C . LEU A 1 193 ? 31.387 -28.472 -12.688 1.00 86.12 193 LEU A C 1
ATOM 1550 O O . LEU A 1 193 ? 31.054 -28.943 -11.600 1.00 86.12 193 LEU A O 1
ATOM 1554 N N . ALA A 1 194 ? 32.222 -29.111 -13.516 1.00 82.38 194 ALA A N 1
ATOM 1555 C CA . ALA A 1 194 ? 32.795 -30.428 -13.241 1.00 82.38 194 ALA A CA 1
ATOM 1556 C C . ALA A 1 194 ? 33.676 -30.435 -11.979 1.00 82.38 194 ALA A C 1
ATOM 1558 O O . ALA A 1 194 ? 33.610 -31.374 -11.186 1.00 82.38 194 ALA A O 1
ATOM 1559 N N . GLU A 1 195 ? 34.457 -29.376 -11.738 1.00 81.12 195 GLU A N 1
ATOM 1560 C CA . GLU A 1 195 ? 35.267 -29.244 -10.516 1.00 81.12 195 GLU A CA 1
ATOM 1561 C C . GLU A 1 195 ? 34.387 -29.113 -9.259 1.00 81.12 195 GLU A C 1
ATOM 1563 O O . GLU A 1 195 ? 34.666 -29.738 -8.233 1.00 81.12 195 GLU A O 1
ATOM 1568 N N . ILE A 1 196 ? 33.279 -28.367 -9.337 1.00 87.25 196 ILE A N 1
ATOM 1569 C CA . ILE A 1 196 ? 32.310 -28.254 -8.232 1.00 87.25 196 ILE A CA 1
ATOM 1570 C C . ILE A 1 196 ? 31.634 -29.601 -7.983 1.00 87.25 196 ILE A C 1
ATOM 1572 O O . ILE A 1 196 ? 31.547 -30.056 -6.842 1.00 87.25 196 ILE A O 1
ATOM 1576 N N . GLN A 1 197 ? 31.195 -30.270 -9.048 1.00 86.94 197 GLN A N 1
ATOM 1577 C CA . GLN A 1 197 ? 30.588 -31.592 -8.975 1.00 86.94 197 GLN A CA 1
ATOM 1578 C C . GLN A 1 197 ? 31.535 -32.619 -8.341 1.00 86.94 197 GLN A C 1
ATOM 1580 O O . GLN A 1 197 ? 31.104 -33.405 -7.492 1.00 86.94 197 GLN A O 1
ATOM 1585 N N . LYS A 1 198 ? 32.819 -32.597 -8.716 1.00 85.81 198 LYS A N 1
ATOM 1586 C CA . LYS A 1 198 ? 33.853 -33.466 -8.148 1.00 85.81 198 LYS A CA 1
ATOM 1587 C C . LYS A 1 198 ? 34.021 -33.225 -6.649 1.00 85.81 198 LYS A C 1
ATOM 1589 O O . LYS A 1 198 ? 33.964 -34.184 -5.882 1.00 85.81 198 LYS A O 1
ATOM 1594 N N . ARG A 1 199 ? 34.137 -31.966 -6.214 1.00 87.50 199 ARG A N 1
ATOM 1595 C CA . ARG A 1 199 ? 34.227 -31.619 -4.782 1.00 87.50 199 ARG A CA 1
ATOM 1596 C C . ARG A 1 199 ? 32.987 -32.039 -4.002 1.00 87.50 199 ARG A C 1
ATOM 1598 O O . ARG A 1 199 ? 33.113 -32.621 -2.931 1.00 87.50 199 ARG A O 1
ATOM 1605 N N . LEU A 1 200 ? 31.791 -31.833 -4.558 1.00 87.62 200 LEU A N 1
ATOM 1606 C CA . LEU A 1 200 ? 30.539 -32.305 -3.954 1.00 87.62 200 LEU A CA 1
ATOM 1607 C C . LEU A 1 200 ? 30.494 -33.838 -3.830 1.00 87.62 200 LEU A C 1
ATOM 1609 O O . LEU A 1 200 ? 29.934 -34.357 -2.867 1.00 87.62 200 LEU A O 1
ATOM 1613 N N . ALA A 1 201 ? 31.064 -34.573 -4.790 1.00 85.50 201 ALA A N 1
ATOM 1614 C CA . ALA A 1 201 ? 31.145 -36.032 -4.738 1.00 85.50 201 ALA A CA 1
ATOM 1615 C C . ALA A 1 201 ? 32.160 -36.527 -3.692 1.00 85.50 201 ALA A C 1
ATOM 1617 O O . ALA A 1 201 ? 31.874 -37.483 -2.974 1.00 85.50 201 ALA A O 1
ATOM 1618 N N . GLU A 1 202 ? 33.315 -35.868 -3.567 1.00 87.69 202 GLU A N 1
ATOM 1619 C CA . GLU A 1 202 ? 34.317 -36.168 -2.535 1.00 87.69 202 GLU A CA 1
ATOM 1620 C C . GLU A 1 202 ? 33.771 -35.867 -1.127 1.00 87.69 202 GLU A C 1
ATOM 1622 O O . GLU A 1 202 ? 33.866 -36.705 -0.222 1.00 87.69 202 GLU A O 1
ATOM 1627 N N . ALA A 1 203 ? 33.098 -34.724 -0.966 1.00 87.94 203 ALA A N 1
ATOM 1628 C CA . ALA A 1 203 ? 32.474 -34.287 0.280 1.00 87.94 203 ALA A CA 1
ATOM 1629 C C . ALA A 1 203 ? 31.319 -35.192 0.744 1.00 87.94 203 ALA A C 1
ATOM 1631 O O . ALA A 1 203 ? 31.062 -35.289 1.941 1.00 87.94 203 ALA A O 1
ATOM 1632 N N . ALA A 1 204 ? 30.649 -35.907 -0.168 1.00 83.00 204 ALA A N 1
ATOM 1633 C CA . ALA A 1 204 ? 29.564 -36.836 0.171 1.00 83.00 204 ALA A CA 1
ATOM 1634 C C . ALA A 1 204 ? 30.013 -38.024 1.046 1.00 83.00 204 ALA A C 1
ATOM 1636 O O . ALA A 1 204 ? 29.181 -38.723 1.621 1.00 83.00 204 ALA A O 1
ATOM 1637 N N . THR A 1 205 ? 31.323 -38.267 1.158 1.00 84.62 205 THR A N 1
ATOM 1638 C CA . THR A 1 205 ? 31.885 -39.297 2.048 1.00 84.62 205 THR A CA 1
ATOM 1639 C C . THR A 1 205 ? 32.028 -38.837 3.504 1.00 84.62 205 THR A C 1
ATOM 1641 O O . THR A 1 205 ? 32.307 -39.657 4.382 1.00 84.62 205 THR A O 1
ATOM 1644 N N . LEU A 1 206 ? 31.831 -37.542 3.775 1.00 88.38 206 LEU A N 1
ATOM 1645 C CA . LEU A 1 206 ? 31.915 -36.961 5.111 1.00 88.38 206 LEU A CA 1
ATOM 1646 C C . LEU A 1 206 ? 30.675 -37.322 5.939 1.00 88.38 206 LEU A C 1
ATOM 1648 O O . LEU A 1 206 ? 29.543 -37.222 5.477 1.00 88.38 206 LEU A O 1
ATOM 1652 N N . THR A 1 207 ? 30.893 -37.709 7.196 1.00 81.25 207 THR A N 1
ATOM 1653 C CA . THR A 1 207 ? 29.821 -38.058 8.151 1.00 81.25 207 THR A CA 1
ATOM 1654 C C . THR A 1 207 ? 29.744 -37.108 9.346 1.00 81.25 207 THR A C 1
ATOM 1656 O O . THR A 1 207 ? 28.789 -37.168 10.112 1.00 81.25 207 THR A O 1
ATOM 1659 N N . ASP A 1 208 ? 30.768 -36.277 9.546 1.00 89.75 208 ASP A N 1
ATOM 1660 C CA . ASP A 1 208 ? 30.855 -35.313 10.643 1.00 89.75 208 ASP A CA 1
ATOM 1661 C C . ASP A 1 208 ? 30.221 -33.975 10.239 1.00 89.75 208 ASP A C 1
ATOM 1663 O O . ASP A 1 208 ? 30.578 -33.410 9.205 1.00 89.75 208 ASP A O 1
ATOM 1667 N N . GLU A 1 209 ? 29.292 -33.455 11.046 1.00 87.69 209 GLU A N 1
ATOM 1668 C CA . GLU A 1 209 ? 28.545 -32.237 10.702 1.00 87.69 209 GLU A CA 1
ATOM 1669 C C . GLU A 1 209 ? 29.447 -31.005 10.580 1.00 87.69 209 GLU A C 1
ATOM 1671 O O . GLU A 1 209 ? 29.261 -30.207 9.663 1.00 87.69 209 GLU A O 1
ATOM 1676 N N . THR A 1 210 ? 30.467 -30.873 11.437 1.00 88.19 210 THR A N 1
ATOM 1677 C CA . THR A 1 210 ? 31.405 -29.744 11.364 1.00 88.19 210 THR A CA 1
ATOM 1678 C C . THR A 1 210 ? 32.292 -29.797 10.122 1.00 88.19 210 THR A C 1
ATOM 1680 O O . THR A 1 210 ? 32.571 -28.758 9.521 1.00 88.19 210 THR A O 1
ATOM 1683 N N . ALA A 1 211 ? 32.697 -30.993 9.692 1.00 88.38 211 ALA A N 1
ATOM 1684 C CA . ALA A 1 211 ? 33.424 -31.183 8.442 1.00 88.38 211 ALA A CA 1
ATOM 1685 C C . ALA A 1 211 ? 32.548 -30.871 7.218 1.00 88.38 211 ALA A C 1
ATOM 1687 O O . ALA A 1 211 ? 33.013 -30.199 6.298 1.00 88.38 211 ALA A O 1
ATOM 1688 N N . ILE A 1 212 ? 31.279 -31.299 7.226 1.00 89.81 212 ILE A N 1
ATOM 1689 C CA . ILE A 1 212 ? 30.312 -30.986 6.162 1.00 89.81 212 ILE A CA 1
ATOM 1690 C C . ILE A 1 212 ? 30.095 -29.473 6.057 1.00 89.81 212 ILE A C 1
ATOM 1692 O O . ILE A 1 212 ? 30.091 -28.942 4.950 1.00 89.81 212 ILE A O 1
ATOM 1696 N N . ASP A 1 213 ? 29.959 -28.769 7.182 1.00 88.81 213 ASP A N 1
ATOM 1697 C CA . ASP A 1 213 ? 29.780 -27.313 7.194 1.00 88.81 213 ASP A CA 1
ATOM 1698 C C . ASP A 1 213 ? 30.991 -26.553 6.671 1.00 88.81 213 ASP A C 1
ATOM 1700 O O . ASP A 1 213 ? 30.853 -25.615 5.877 1.00 88.81 213 ASP A O 1
ATOM 1704 N N . SER A 1 214 ? 32.186 -26.975 7.085 1.00 90.75 214 SER A N 1
ATOM 1705 C CA . SER A 1 214 ? 33.437 -26.414 6.583 1.00 90.75 214 SER A CA 1
ATOM 1706 C C . SER A 1 214 ? 33.553 -26.602 5.069 1.00 90.75 214 SER A C 1
ATOM 1708 O O . SER A 1 214 ? 33.910 -25.660 4.361 1.00 90.75 214 SER A O 1
ATOM 1710 N N . GLU A 1 215 ? 33.219 -27.790 4.562 1.00 91.38 215 GLU A N 1
ATOM 1711 C CA . GLU A 1 215 ? 33.320 -28.102 3.136 1.00 91.38 215 GLU A CA 1
ATOM 1712 C C . GLU A 1 215 ? 32.231 -27.398 2.313 1.00 91.38 215 GLU A C 1
ATOM 1714 O O . GLU A 1 215 ? 32.526 -26.793 1.285 1.00 91.38 215 GLU A O 1
ATOM 1719 N N . ALA A 1 216 ? 30.985 -27.369 2.795 1.00 91.88 216 ALA A N 1
ATOM 1720 C CA . ALA A 1 216 ? 29.895 -26.622 2.166 1.00 91.88 216 ALA A CA 1
ATOM 1721 C C . ALA A 1 216 ? 30.233 -25.128 2.038 1.00 91.88 216 ALA A C 1
ATOM 1723 O O . ALA A 1 216 ? 30.006 -24.526 0.987 1.00 91.88 216 ALA A O 1
ATOM 1724 N N . THR A 1 217 ? 30.832 -24.549 3.084 1.00 91.50 217 THR A N 1
ATOM 1725 C CA . THR A 1 217 ? 31.309 -23.160 3.085 1.00 91.50 217 THR A CA 1
ATOM 1726 C C . THR A 1 217 ? 32.462 -22.964 2.099 1.00 91.50 217 THR A C 1
ATOM 1728 O O . THR A 1 217 ? 32.494 -21.969 1.375 1.00 91.50 217 THR A O 1
ATOM 1731 N N . ALA A 1 218 ? 33.402 -23.910 2.020 1.00 88.25 218 ALA A N 1
ATOM 1732 C CA . ALA A 1 218 ? 34.515 -23.847 1.074 1.00 88.25 218 ALA A CA 1
ATOM 1733 C C . ALA A 1 218 ? 34.036 -23.900 -0.388 1.00 88.25 218 ALA A C 1
ATOM 1735 O O . ALA A 1 218 ? 34.505 -23.113 -1.213 1.00 88.25 218 ALA A O 1
ATOM 1736 N N . ILE A 1 219 ? 33.069 -24.770 -0.698 1.00 90.19 219 ILE A N 1
ATOM 1737 C CA . ILE A 1 219 ? 32.454 -24.866 -2.029 1.00 90.19 219 ILE A CA 1
ATOM 1738 C C . ILE A 1 219 ? 31.681 -23.583 -2.358 1.00 90.19 219 ILE A C 1
ATOM 1740 O O . ILE A 1 219 ? 31.873 -23.022 -3.437 1.00 90.19 219 ILE A O 1
ATOM 1744 N N . ALA A 1 220 ? 30.871 -23.067 -1.427 1.00 90.25 220 ALA A N 1
ATOM 1745 C CA . ALA A 1 220 ? 30.158 -21.801 -1.613 1.00 90.25 220 ALA A CA 1
ATOM 1746 C C . ALA A 1 220 ? 31.126 -20.632 -1.884 1.00 90.25 220 ALA A C 1
ATOM 1748 O O . ALA A 1 220 ? 30.932 -19.879 -2.836 1.00 90.25 220 ALA A O 1
ATOM 1749 N N . ASN A 1 221 ? 32.221 -20.522 -1.125 1.00 89.00 221 ASN A N 1
ATOM 1750 C CA . ASN A 1 221 ? 33.248 -19.495 -1.332 1.00 89.00 221 ASN A CA 1
ATOM 1751 C C . ASN A 1 221 ? 33.964 -19.629 -2.685 1.00 89.00 221 ASN A C 1
ATOM 1753 O O . ASN A 1 221 ? 34.264 -18.619 -3.328 1.00 89.00 221 ASN A O 1
ATOM 1757 N N . ALA A 1 222 ? 34.220 -20.856 -3.147 1.00 86.06 222 ALA A N 1
ATOM 1758 C CA . ALA A 1 222 ? 34.786 -21.090 -4.473 1.00 86.06 222 ALA A CA 1
ATOM 1759 C C . ALA A 1 222 ? 33.840 -20.598 -5.582 1.00 86.06 222 ALA A C 1
ATOM 1761 O O . ALA A 1 222 ? 34.285 -19.904 -6.498 1.00 86.06 222 ALA A O 1
ATOM 1762 N N . ILE A 1 223 ? 32.538 -20.884 -5.462 1.00 89.94 223 ILE A N 1
ATOM 1763 C CA . ILE A 1 223 ? 31.511 -20.380 -6.386 1.00 89.94 223 ILE A CA 1
ATOM 1764 C C . ILE A 1 223 ? 31.456 -18.850 -6.339 1.00 89.94 223 ILE A C 1
ATOM 1766 O O . ILE A 1 223 ? 31.460 -18.210 -7.388 1.00 89.94 223 ILE A O 1
ATOM 1770 N N . HIS A 1 224 ? 31.470 -18.246 -5.146 1.00 87.94 224 HIS A N 1
ATOM 1771 C CA . HIS A 1 224 ? 31.474 -16.789 -4.990 1.00 87.94 224 HIS A CA 1
ATOM 1772 C C . HIS A 1 224 ? 32.679 -16.129 -5.668 1.00 87.94 224 HIS A C 1
ATOM 1774 O O . HIS A 1 224 ? 32.509 -15.126 -6.356 1.00 87.94 224 HIS A O 1
ATOM 1780 N N . THR A 1 225 ? 33.870 -16.720 -5.551 1.00 86.00 225 THR A N 1
ATOM 1781 C CA . THR A 1 225 ? 35.087 -16.151 -6.148 1.00 86.00 225 THR A CA 1
ATOM 1782 C C . THR A 1 225 ? 35.042 -16.190 -7.679 1.00 86.00 225 THR A C 1
ATOM 1784 O O . THR A 1 225 ? 35.429 -15.224 -8.332 1.00 86.00 225 THR A O 1
ATOM 1787 N N . TRP A 1 226 ? 34.526 -17.276 -8.265 1.00 85.88 226 TRP A N 1
ATOM 1788 C CA . TRP A 1 226 ? 34.275 -17.341 -9.708 1.00 85.88 226 TRP A CA 1
ATOM 1789 C C . TRP A 1 226 ? 33.207 -16.340 -10.140 1.00 85.88 226 TRP A C 1
ATOM 1791 O O . TRP A 1 226 ? 33.404 -15.586 -11.086 1.00 85.88 226 TRP A O 1
ATOM 1801 N N . ARG A 1 227 ? 32.097 -16.270 -9.411 1.00 88.25 227 ARG A N 1
ATOM 1802 C CA . ARG A 1 227 ? 31.001 -15.338 -9.681 1.00 88.25 227 ARG A CA 1
ATOM 1803 C C . ARG A 1 227 ? 31.462 -13.879 -9.698 1.00 88.25 227 ARG A C 1
ATOM 1805 O O . ARG A 1 227 ? 31.054 -13.137 -10.583 1.00 88.25 227 ARG A O 1
ATOM 1812 N N . ASP A 1 228 ? 32.326 -13.478 -8.769 1.00 84.00 228 ASP A N 1
ATOM 1813 C CA . ASP A 1 228 ? 32.880 -12.120 -8.722 1.00 84.00 228 ASP A CA 1
ATOM 1814 C C . ASP A 1 228 ? 33.814 -11.808 -9.904 1.00 84.00 228 ASP A C 1
ATOM 1816 O O . ASP A 1 228 ? 33.949 -10.646 -10.277 1.00 84.00 228 ASP A O 1
ATOM 1820 N N . GLN A 1 229 ? 34.434 -12.827 -10.507 1.00 84.81 229 GLN A N 1
ATOM 1821 C CA . GLN A 1 229 ? 35.297 -12.689 -11.684 1.00 84.81 229 GLN A CA 1
ATOM 1822 C C . GLN A 1 229 ? 34.512 -12.664 -13.007 1.00 84.81 229 GLN A C 1
ATOM 1824 O O . GLN A 1 229 ? 34.951 -12.031 -13.965 1.00 84.81 229 GLN A O 1
ATOM 1829 N N . LEU A 1 230 ? 33.384 -13.378 -13.077 1.00 87.75 230 LEU A N 1
ATOM 1830 C CA . LEU A 1 230 ? 32.588 -13.545 -14.303 1.00 87.75 230 LEU A CA 1
ATOM 1831 C C . LEU A 1 230 ? 31.481 -12.505 -14.475 1.00 87.75 230 LEU A C 1
ATOM 1833 O O . LEU A 1 230 ? 30.838 -12.463 -15.524 1.00 87.75 230 LEU A O 1
ATOM 1837 N N . TRP A 1 231 ? 31.249 -11.681 -13.457 1.00 86.56 231 TRP A N 1
ATOM 1838 C CA . TRP A 1 231 ? 30.221 -10.651 -13.462 1.00 86.56 231 TRP A CA 1
ATOM 1839 C C . TRP A 1 231 ? 30.794 -9.310 -13.021 1.00 86.56 231 TRP A C 1
ATOM 1841 O O . TRP A 1 231 ? 31.169 -9.128 -11.856 1.00 86.56 231 TRP A O 1
ATOM 1851 N N . ASN A 1 232 ? 30.764 -8.342 -13.930 1.00 82.81 232 ASN A N 1
ATOM 1852 C CA . ASN A 1 232 ? 30.983 -6.949 -13.583 1.00 82.81 232 ASN A CA 1
ATOM 1853 C C . ASN A 1 232 ? 29.681 -6.351 -13.034 1.00 82.81 232 ASN A C 1
ATOM 1855 O O . ASN A 1 232 ? 28.620 -6.577 -13.609 1.00 82.81 232 ASN A O 1
ATOM 1859 N N . ILE A 1 233 ? 29.757 -5.589 -11.941 1.00 72.75 233 ILE A N 1
ATOM 1860 C CA . ILE A 1 233 ? 28.616 -4.817 -11.434 1.00 72.75 233 ILE A CA 1
ATOM 1861 C C . ILE A 1 233 ? 28.888 -3.359 -11.764 1.00 72.75 233 ILE A C 1
ATOM 1863 O O . ILE A 1 233 ? 29.832 -2.779 -11.226 1.00 72.75 233 ILE A O 1
ATOM 1867 N N . ASP A 1 234 ? 28.057 -2.774 -12.620 1.00 63.84 234 ASP A N 1
ATOM 1868 C CA . ASP A 1 234 ? 28.137 -1.359 -12.958 1.00 63.84 234 ASP A CA 1
ATOM 1869 C C . ASP A 1 234 ? 27.025 -0.586 -12.226 1.00 63.84 234 ASP A C 1
ATOM 1871 O O . ASP A 1 234 ? 25.862 -0.646 -12.630 1.00 63.84 234 ASP A O 1
ATOM 1875 N N . PRO A 1 235 ? 27.346 0.137 -11.137 1.00 51.81 235 PRO A N 1
ATOM 1876 C CA . PRO A 1 235 ? 26.357 0.910 -10.395 1.00 51.81 235 PRO A CA 1
ATOM 1877 C C . PRO A 1 235 ? 25.867 2.162 -11.141 1.00 51.81 235 PRO A C 1
ATOM 1879 O O . PRO A 1 235 ? 24.858 2.726 -10.727 1.00 51.81 235 PRO A O 1
ATOM 1882 N N . VAL A 1 236 ? 26.568 2.626 -12.186 1.00 45.69 236 VAL A N 1
ATOM 1883 C CA . VAL A 1 236 ? 26.170 3.786 -13.011 1.00 45.69 236 VAL A CA 1
ATOM 1884 C C . VAL A 1 236 ? 25.405 3.319 -14.251 1.00 45.69 236 VAL A C 1
ATOM 1886 O O . VAL A 1 236 ? 24.404 3.928 -14.630 1.00 45.69 236 VAL A O 1
ATOM 1889 N N . GLY A 1 237 ? 25.814 2.184 -14.821 1.00 47.44 237 GLY A N 1
ATOM 1890 C CA . GLY A 1 237 ? 25.161 1.522 -15.949 1.00 47.44 237 GLY A CA 1
ATOM 1891 C C . GLY A 1 237 ? 23.688 1.190 -15.714 1.00 47.44 237 GLY A C 1
ATOM 1892 O O . GLY A 1 237 ? 22.945 1.124 -16.679 1.00 47.44 237 GLY A O 1
ATOM 1893 N N . GLN A 1 238 ? 23.234 1.095 -14.462 1.00 48.31 238 GLN A N 1
ATOM 1894 C CA . GLN A 1 238 ? 21.836 0.840 -14.063 1.00 48.31 238 GLN A CA 1
ATOM 1895 C C . GLN A 1 238 ? 20.828 1.904 -14.485 1.00 48.31 238 GLN A C 1
ATOM 1897 O O . GLN A 1 238 ? 19.625 1.673 -14.420 1.00 48.31 238 GLN A O 1
ATOM 1902 N N . LEU A 1 239 ? 21.295 3.077 -14.906 1.00 50.41 239 LEU A N 1
ATOM 1903 C CA . LEU A 1 239 ? 20.407 4.066 -15.500 1.00 50.41 239 LEU A CA 1
ATOM 1904 C C . LEU A 1 239 ? 19.932 3.631 -16.900 1.00 50.41 239 LEU A C 1
ATOM 1906 O O . LEU A 1 239 ? 18.921 4.155 -17.360 1.00 50.41 239 LEU A O 1
ATOM 1910 N N . PHE A 1 240 ? 20.632 2.688 -17.564 1.00 51.16 240 PHE A N 1
ATOM 1911 C CA . PHE A 1 240 ? 20.446 2.385 -18.995 1.00 51.16 240 PHE A CA 1
ATOM 1912 C C . PHE A 1 240 ? 20.673 0.916 -19.430 1.00 51.16 240 PHE A C 1
ATOM 1914 O O . PHE A 1 240 ? 20.163 0.516 -20.473 1.00 51.16 240 PHE A O 1
ATOM 1921 N N . ASN A 1 241 ? 21.416 0.112 -18.664 1.00 56.50 241 ASN A N 1
ATOM 1922 C CA . ASN A 1 241 ? 21.838 -1.268 -18.941 1.00 56.50 241 ASN A CA 1
ATOM 1923 C C . ASN A 1 241 ? 21.607 -2.171 -17.713 1.00 56.50 241 ASN A C 1
ATOM 1925 O O . ASN A 1 241 ? 21.423 -1.678 -16.602 1.00 56.50 241 ASN A O 1
ATOM 1929 N N . GLN A 1 242 ? 21.689 -3.496 -17.899 1.00 63.31 242 GLN A N 1
ATOM 1930 C CA . GLN A 1 242 ? 21.658 -4.455 -16.787 1.00 63.31 242 GLN A CA 1
ATOM 1931 C C . GLN A 1 242 ? 22.790 -4.177 -15.780 1.00 63.31 242 GLN A C 1
ATOM 1933 O O . GLN A 1 242 ? 23.957 -4.054 -16.162 1.00 63.31 242 GLN A O 1
ATOM 1938 N N . GLY A 1 243 ? 22.447 -4.121 -14.492 1.00 65.12 243 GLY A N 1
ATOM 1939 C CA . GLY A 1 243 ? 23.336 -3.797 -13.381 1.00 65.12 243 GLY A CA 1
ATOM 1940 C C . GLY A 1 243 ? 24.429 -4.833 -13.132 1.00 65.12 243 GLY A C 1
ATOM 1941 O O . GLY A 1 243 ? 25.459 -4.493 -12.549 1.00 65.12 243 GLY A O 1
ATOM 1942 N N . GLN A 1 244 ? 24.247 -6.069 -13.613 1.00 77.88 244 GLN A N 1
ATOM 1943 C CA . GLN A 1 244 ? 25.323 -7.047 -13.769 1.00 77.88 244 GLN A CA 1
ATOM 1944 C C . GLN A 1 244 ? 25.551 -7.350 -15.251 1.00 77.88 244 GLN A C 1
ATOM 1946 O O . GLN A 1 244 ? 24.615 -7.678 -15.974 1.00 77.88 244 GLN A O 1
ATOM 1951 N N . GLN A 1 245 ? 26.805 -7.280 -15.693 1.00 81.94 245 GLN A N 1
ATOM 1952 C CA . GLN A 1 245 ? 27.198 -7.624 -17.056 1.00 81.94 245 GLN A CA 1
ATOM 1953 C C . GLN A 1 245 ? 28.173 -8.795 -17.068 1.00 81.94 245 GLN A C 1
ATOM 1955 O O . GLN A 1 245 ? 29.062 -8.871 -16.210 1.00 81.94 245 GLN A O 1
ATOM 1960 N N . PRO A 1 246 ? 28.031 -9.718 -18.031 1.00 86.12 246 PRO A N 1
ATOM 1961 C CA . PRO A 1 246 ? 28.937 -10.841 -18.132 1.00 86.12 246 PRO A CA 1
ATOM 1962 C C . PRO A 1 246 ? 30.337 -10.368 -18.518 1.00 86.12 246 PRO A C 1
ATOM 1964 O O . PRO A 1 246 ? 30.516 -9.571 -19.436 1.00 86.12 246 PRO A O 1
ATOM 1967 N N . GLN A 1 247 ? 31.335 -10.898 -17.825 1.00 84.38 247 GLN A N 1
ATOM 1968 C CA . GLN A 1 247 ? 32.738 -10.602 -18.050 1.00 84.38 247 GLN A CA 1
ATOM 1969 C C . GLN A 1 247 ? 33.478 -11.887 -18.419 1.00 84.38 247 GLN A C 1
ATOM 1971 O O . GLN A 1 247 ? 33.367 -12.903 -17.733 1.00 84.38 247 GLN A O 1
ATOM 1976 N N . SER A 1 248 ? 34.260 -11.835 -19.498 1.00 83.38 248 SER A N 1
ATOM 1977 C CA . SER A 1 248 ? 35.149 -12.934 -19.875 1.00 83.38 248 SER A CA 1
ATOM 1978 C C . SER A 1 248 ? 36.549 -12.684 -19.299 1.00 83.38 248 SER A C 1
ATOM 1980 O O . SER A 1 248 ? 37.152 -11.648 -19.596 1.00 83.38 248 SER A O 1
ATOM 1982 N N . PRO A 1 249 ? 37.102 -13.601 -18.481 1.00 84.00 249 PRO A N 1
ATOM 1983 C CA . PRO A 1 249 ? 38.474 -13.514 -17.986 1.00 84.00 249 PRO A CA 1
ATOM 1984 C C . PRO A 1 249 ? 39.501 -14.029 -19.008 1.00 84.00 249 PRO A C 1
ATOM 1986 O O . PRO A 1 249 ? 40.676 -14.188 -18.662 1.00 84.00 249 PRO A O 1
ATOM 1989 N N . LEU A 1 250 ? 39.065 -14.347 -20.234 1.00 87.50 250 LEU A N 1
ATOM 1990 C CA . LEU A 1 250 ? 39.911 -14.898 -21.282 1.00 87.50 250 LEU A CA 1
ATOM 1991 C C . LEU A 1 250 ? 40.719 -13.802 -21.966 1.00 87.50 250 LEU A C 1
ATOM 1993 O O . LEU A 1 250 ? 40.178 -12.880 -22.574 1.00 87.50 250 LEU A O 1
ATOM 1997 N N . THR A 1 251 ? 42.033 -13.953 -21.938 1.00 86.81 251 THR A N 1
ATOM 1998 C CA . THR A 1 251 ? 42.954 -13.079 -22.660 1.00 86.81 251 THR A CA 1
ATOM 1999 C C . THR A 1 251 ? 43.996 -13.910 -23.396 1.00 86.81 251 THR A C 1
ATOM 2001 O O . THR A 1 251 ? 44.249 -15.053 -23.044 1.00 86.81 251 THR A O 1
ATOM 2004 N N . GLN A 1 252 ? 44.629 -13.360 -24.425 1.00 86.00 252 GLN A N 1
ATOM 2005 C CA . GLN A 1 252 ? 45.824 -13.970 -25.014 1.00 86.00 252 GLN A CA 1
ATOM 2006 C C . GLN A 1 252 ? 47.111 -13.404 -24.394 1.00 86.00 252 GLN A C 1
ATOM 2008 O O . GLN A 1 252 ? 48.143 -14.079 -24.351 1.00 86.00 252 GLN A O 1
ATOM 2013 N N . SER A 1 253 ? 47.058 -12.158 -23.919 1.00 87.88 253 SER A N 1
ATOM 2014 C CA . SER A 1 253 ? 48.210 -11.398 -23.445 1.00 87.88 253 SER A CA 1
ATOM 2015 C C . SER A 1 253 ? 47.780 -10.346 -22.427 1.00 87.88 253 SER A C 1
ATOM 2017 O O . SER A 1 253 ? 46.731 -9.725 -22.571 1.00 87.88 253 SER A O 1
ATOM 2019 N N . GLN A 1 254 ? 48.610 -10.089 -21.422 1.00 88.44 254 GLN A N 1
ATOM 2020 C CA . GLN A 1 254 ? 48.338 -9.070 -20.415 1.00 88.44 254 GLN A CA 1
ATOM 2021 C C . GLN A 1 254 ? 49.624 -8.456 -19.893 1.00 88.44 254 GLN A C 1
ATOM 2023 O O . GLN A 1 254 ? 50.606 -9.153 -19.642 1.00 88.44 254 GLN A O 1
ATOM 2028 N N . GLU A 1 255 ? 49.589 -7.146 -19.685 1.00 90.06 255 GLU A N 1
ATOM 2029 C CA . GLU A 1 255 ? 50.629 -6.430 -18.967 1.00 90.06 255 GLU A CA 1
ATOM 2030 C C . GLU A 1 255 ? 50.367 -6.449 -17.456 1.00 90.06 255 GLU A C 1
ATOM 2032 O O . GLU A 1 255 ? 49.288 -6.099 -16.981 1.00 90.06 255 GLU A O 1
ATOM 2037 N N . PHE A 1 256 ? 51.377 -6.853 -16.700 1.00 88.19 256 PHE A N 1
ATOM 2038 C CA . PHE A 1 256 ? 51.399 -6.856 -15.249 1.00 88.19 256 PHE A CA 1
ATOM 2039 C C . PHE A 1 256 ? 52.239 -5.684 -14.761 1.00 88.19 256 PHE A C 1
ATOM 2041 O O . PHE A 1 256 ? 53.375 -5.507 -15.209 1.00 88.19 256 PHE A O 1
ATOM 2048 N N . ARG A 1 257 ? 51.691 -4.920 -13.811 1.00 89.81 257 ARG A N 1
ATOM 2049 C CA . ARG A 1 257 ? 52.368 -3.794 -13.165 1.00 89.81 257 ARG A CA 1
ATOM 2050 C C . ARG A 1 257 ? 52.456 -4.050 -11.658 1.00 89.81 257 ARG A C 1
ATOM 2052 O O . ARG A 1 257 ? 51.431 -4.272 -11.021 1.00 89.81 257 ARG A O 1
ATOM 2059 N N . LEU A 1 258 ? 53.659 -4.055 -11.082 1.00 87.44 258 LEU A N 1
ATOM 2060 C CA . LEU A 1 258 ? 53.881 -4.282 -9.645 1.00 87.44 258 LEU A CA 1
ATOM 2061 C C . LEU A 1 258 ? 54.779 -3.189 -9.062 1.00 87.44 258 LEU A C 1
ATOM 2063 O O . LEU A 1 258 ? 55.951 -3.089 -9.425 1.00 87.44 258 LEU A O 1
ATOM 2067 N N . GLU A 1 259 ? 54.254 -2.401 -8.124 1.00 85.69 259 GLU A N 1
ATOM 2068 C CA . GLU A 1 259 ? 55.062 -1.437 -7.372 1.00 85.69 259 GLU A CA 1
ATOM 2069 C C . GLU A 1 259 ? 56.148 -2.150 -6.565 1.00 85.69 259 GLU A C 1
ATOM 2071 O O . GLU A 1 259 ? 55.885 -3.065 -5.775 1.00 85.69 259 GLU A O 1
ATOM 2076 N N . LEU A 1 260 ? 57.388 -1.705 -6.728 1.00 84.00 260 LEU A N 1
ATOM 2077 C CA . LEU A 1 260 ? 58.511 -2.290 -6.022 1.00 84.00 260 LEU A CA 1
ATOM 2078 C C . LEU A 1 260 ? 58.640 -1.650 -4.638 1.00 84.00 260 LEU A C 1
ATOM 2080 O O . LEU A 1 260 ? 58.935 -0.465 -4.501 1.00 84.00 260 LEU A O 1
ATOM 2084 N N . LYS A 1 261 ? 58.456 -2.461 -3.590 1.00 80.81 261 LYS A N 1
ATOM 2085 C CA . LYS A 1 261 ? 58.620 -2.048 -2.188 1.00 80.81 261 LYS A CA 1
ATOM 2086 C C . LYS A 1 261 ? 59.918 -2.620 -1.620 1.00 80.81 261 LYS A C 1
ATOM 2088 O O . LYS A 1 261 ? 59.950 -3.787 -1.220 1.00 80.81 261 LYS A O 1
ATOM 2093 N N . PRO A 1 262 ? 61.016 -1.852 -1.616 1.00 78.69 262 PRO A N 1
ATOM 2094 C CA . PRO A 1 262 ? 62.283 -2.353 -1.113 1.00 78.69 262 PRO A CA 1
ATOM 2095 C C . PRO A 1 262 ? 62.321 -2.414 0.418 1.00 78.69 262 PRO A C 1
ATOM 2097 O O . PRO A 1 262 ? 61.769 -1.558 1.104 1.00 78.69 262 PRO A O 1
ATOM 2100 N N . SER A 1 263 ? 63.003 -3.428 0.957 1.00 65.94 263 SER A N 1
ATOM 2101 C CA . SER A 1 263 ? 63.118 -3.672 2.402 1.00 65.94 263 SER A CA 1
ATOM 2102 C C . SER A 1 263 ? 64.561 -3.466 2.876 1.00 65.94 263 SER A C 1
ATOM 2104 O O . SER A 1 263 ? 65.383 -4.381 2.815 1.00 65.94 263 SER A O 1
ATOM 2106 N N . GLY A 1 264 ? 64.898 -2.257 3.334 1.00 65.38 264 GLY A N 1
ATOM 2107 C CA . GLY A 1 264 ? 66.237 -1.946 3.857 1.00 65.38 264 GLY A CA 1
ATOM 2108 C C . GLY A 1 264 ? 67.356 -2.249 2.850 1.00 65.38 264 GLY A C 1
ATOM 2109 O O . GLY A 1 264 ? 67.281 -1.824 1.702 1.00 65.38 264 GLY A O 1
ATOM 2110 N N . ASN A 1 265 ? 68.381 -3.004 3.257 1.00 60.91 265 ASN A N 1
ATOM 2111 C CA . ASN A 1 265 ? 69.500 -3.395 2.384 1.00 60.91 265 ASN A CA 1
ATOM 2112 C C . ASN A 1 265 ? 69.229 -4.662 1.541 1.00 60.91 265 ASN A C 1
ATOM 2114 O O . ASN A 1 265 ? 70.089 -5.057 0.758 1.00 60.91 265 ASN A O 1
ATOM 2118 N N . GLU A 1 266 ? 68.061 -5.307 1.672 1.00 66.62 266 GLU A N 1
ATOM 2119 C CA . GLU A 1 266 ? 67.732 -6.546 0.942 1.00 66.62 266 GLU A CA 1
ATOM 2120 C C . GLU A 1 266 ? 67.102 -6.320 -0.445 1.00 66.62 266 GLU A C 1
ATOM 2122 O O . GLU A 1 266 ? 66.919 -7.282 -1.198 1.00 66.62 266 GLU A O 1
ATOM 2127 N N . GLY A 1 267 ? 66.804 -5.066 -0.804 1.00 79.25 267 GLY A N 1
ATOM 2128 C CA . GLY A 1 267 ? 66.161 -4.705 -2.069 1.00 79.25 267 GLY A CA 1
ATOM 2129 C C . GLY A 1 267 ? 64.675 -5.072 -2.140 1.00 79.25 267 GLY A C 1
ATOM 2130 O O . GLY A 1 267 ? 64.063 -5.482 -1.153 1.00 79.25 267 GLY A O 1
ATOM 2131 N N . ALA A 1 268 ? 64.072 -4.887 -3.314 1.00 86.19 268 ALA A N 1
ATOM 2132 C CA . ALA A 1 268 ? 62.725 -5.351 -3.638 1.00 86.19 268 ALA A CA 1
ATOM 2133 C C . ALA A 1 268 ? 62.798 -6.738 -4.289 1.00 86.19 268 ALA A C 1
ATOM 2135 O O . ALA A 1 268 ? 63.564 -6.937 -5.233 1.00 86.19 268 ALA A O 1
ATOM 2136 N N . ARG A 1 269 ? 62.003 -7.697 -3.802 1.00 87.06 269 ARG A N 1
ATOM 2137 C CA . ARG A 1 269 ? 61.924 -9.064 -4.344 1.00 87.06 269 ARG A CA 1
ATOM 2138 C C . ARG A 1 269 ? 60.533 -9.342 -4.901 1.00 87.06 269 ARG A C 1
ATOM 2140 O O . ARG A 1 269 ? 59.550 -8.960 -4.269 1.00 87.06 269 ARG A O 1
ATOM 2147 N N . PHE A 1 270 ? 60.453 -10.039 -6.028 1.00 88.88 270 PHE A N 1
ATOM 2148 C CA . PHE A 1 270 ? 59.194 -10.468 -6.645 1.00 88.88 270 PHE A CA 1
ATOM 2149 C C . PHE A 1 270 ? 59.368 -11.769 -7.441 1.00 88.88 270 PHE A C 1
ATOM 2151 O O . PHE A 1 270 ? 60.493 -12.173 -7.741 1.00 88.88 270 PHE A O 1
ATOM 2158 N N . SER A 1 271 ? 58.257 -12.422 -7.779 1.00 87.56 271 SER A N 1
ATOM 2159 C CA . SER A 1 271 ? 58.216 -13.675 -8.537 1.00 87.56 271 SER A CA 1
ATOM 2160 C C . SER A 1 271 ? 57.284 -13.575 -9.744 1.00 87.56 271 SER A C 1
ATOM 2162 O O . SER A 1 271 ? 56.168 -13.071 -9.617 1.00 87.56 271 SER A O 1
ATOM 2164 N N . LEU A 1 272 ? 57.720 -14.109 -10.888 1.00 88.75 272 LEU A N 1
ATOM 2165 C CA . LEU A 1 272 ? 56.865 -14.394 -12.047 1.00 88.75 272 LEU A CA 1
ATOM 2166 C C . LEU A 1 272 ? 56.388 -15.844 -11.948 1.00 88.75 272 LEU A C 1
ATOM 2168 O O . LEU A 1 272 ? 57.221 -16.750 -11.909 1.00 88.75 272 LEU A O 1
ATOM 2172 N N . VAL A 1 273 ? 55.079 -16.065 -11.881 1.00 86.56 273 VAL A N 1
ATOM 2173 C CA . VAL A 1 273 ? 54.458 -17.374 -11.647 1.00 86.56 273 VAL A CA 1
ATOM 2174 C C . VAL A 1 273 ? 53.601 -17.752 -12.849 1.00 86.56 273 VAL A C 1
ATOM 2176 O O . VAL A 1 273 ? 52.799 -16.958 -13.334 1.00 86.56 273 VAL A O 1
ATOM 2179 N N . THR A 1 274 ? 53.759 -18.986 -13.315 1.00 86.44 274 THR A N 1
ATOM 2180 C CA . THR A 1 274 ? 52.959 -19.582 -14.390 1.00 86.44 274 THR A CA 1
ATOM 2181 C C . THR A 1 274 ? 52.338 -20.878 -13.884 1.00 86.44 274 THR A C 1
ATOM 2183 O O . THR A 1 274 ? 53.040 -21.728 -13.331 1.00 86.44 274 THR A O 1
ATOM 2186 N N . ARG A 1 275 ? 51.020 -21.011 -14.033 1.00 85.06 275 ARG A N 1
ATOM 2187 C CA . ARG A 1 275 ? 50.227 -22.173 -13.609 1.00 85.06 275 ARG A CA 1
ATOM 2188 C C . ARG A 1 275 ? 49.725 -22.923 -14.834 1.00 85.06 275 ARG A C 1
ATOM 2190 O O . ARG A 1 275 ? 49.351 -22.288 -15.821 1.00 85.06 275 ARG A O 1
ATOM 2197 N N . SER A 1 276 ? 49.703 -24.249 -14.752 1.00 78.25 276 SER A N 1
ATOM 2198 C CA . SER A 1 276 ? 49.160 -25.110 -15.801 1.00 78.25 276 SER A CA 1
ATOM 2199 C C . SER A 1 276 ? 47.650 -25.244 -15.627 1.00 78.25 276 SER A C 1
ATOM 2201 O O . SER A 1 276 ? 47.174 -25.436 -14.508 1.00 78.25 276 SER A O 1
ATOM 2203 N N . GLY A 1 277 ? 46.899 -25.136 -16.720 1.00 68.56 277 GLY A N 1
ATOM 2204 C CA . GLY A 1 277 ? 45.480 -25.474 -16.743 1.00 68.56 277 GLY A CA 1
ATOM 2205 C C . GLY A 1 277 ? 45.147 -26.590 -17.728 1.00 68.56 277 GLY A C 1
ATOM 2206 O O . GLY A 1 277 ? 44.092 -27.196 -17.569 1.00 68.56 277 GLY A O 1
ATOM 2207 N N . GLY A 1 278 ? 45.981 -26.843 -18.745 1.00 64.00 278 GLY A N 1
ATOM 2208 C CA . GLY A 1 278 ? 45.672 -27.703 -19.894 1.00 64.00 278 GLY A CA 1
ATOM 2209 C C . GLY A 1 278 ? 46.331 -29.086 -19.882 1.00 64.00 278 GLY A C 1
ATOM 2210 O O . GLY A 1 278 ? 46.745 -29.596 -18.843 1.00 64.00 278 GLY A O 1
ATOM 2211 N N . ASP A 1 279 ? 46.443 -29.684 -21.075 1.00 62.19 279 ASP A N 1
ATOM 2212 C CA . ASP A 1 279 ? 46.881 -31.073 -21.326 1.00 62.19 279 ASP A CA 1
ATOM 2213 C C . ASP A 1 279 ? 48.384 -31.345 -21.069 1.00 62.19 279 ASP A C 1
ATOM 2215 O O . ASP A 1 279 ? 48.910 -32.403 -21.432 1.00 62.19 279 ASP A O 1
ATOM 2219 N N . GLY A 1 280 ? 49.106 -30.395 -20.462 1.00 62.12 280 GLY A N 1
ATOM 2220 C CA . GLY A 1 280 ? 50.478 -30.563 -19.985 1.00 62.12 280 GLY A CA 1
ATOM 2221 C C . GLY A 1 280 ? 51.537 -29.660 -20.646 1.00 62.12 280 GLY A C 1
ATOM 2222 O O . GLY A 1 280 ? 51.273 -28.907 -21.588 1.00 62.12 280 GLY A O 1
ATOM 2223 N N . PRO A 1 281 ? 52.805 -29.770 -20.203 1.00 61.34 281 PRO A N 1
ATOM 2224 C CA . PRO A 1 281 ? 53.856 -28.757 -20.398 1.00 61.34 281 PRO A CA 1
ATOM 2225 C C . PRO A 1 281 ? 54.328 -28.548 -21.848 1.00 61.34 281 PRO A C 1
ATOM 2227 O O . PRO A 1 281 ? 55.126 -27.649 -22.112 1.00 61.34 281 PRO A O 1
ATOM 2230 N N . GLN A 1 282 ? 53.885 -29.376 -22.803 1.00 61.53 282 GLN A N 1
ATOM 2231 C CA . GLN A 1 282 ? 54.192 -29.172 -24.225 1.00 61.53 282 GLN A CA 1
ATOM 2232 C C . GLN A 1 282 ? 53.232 -28.197 -24.916 1.00 61.53 282 GLN A C 1
ATOM 2234 O O . GLN A 1 282 ? 53.654 -27.526 -25.861 1.00 61.53 282 GLN A O 1
ATOM 2239 N N . ALA A 1 283 ? 51.984 -28.111 -24.446 1.00 62.59 283 ALA A N 1
ATOM 2240 C CA . ALA A 1 283 ? 50.954 -27.219 -24.976 1.00 62.59 283 ALA A CA 1
ATOM 2241 C C . ALA A 1 283 ? 50.921 -25.854 -24.256 1.00 62.59 283 ALA A C 1
ATOM 2243 O O . ALA A 1 283 ? 50.448 -24.882 -24.843 1.00 62.59 283 ALA A O 1
ATOM 2244 N N . ASP A 1 284 ? 51.486 -25.780 -23.043 1.00 75.19 284 ASP A N 1
ATOM 2245 C CA . ASP A 1 284 ? 51.383 -24.657 -22.100 1.00 75.19 284 ASP A CA 1
ATOM 2246 C C . ASP A 1 284 ? 52.695 -23.843 -21.995 1.00 75.19 284 ASP A C 1
ATOM 2248 O O . ASP A 1 284 ? 53.387 -23.827 -20.969 1.00 75.19 284 ASP A O 1
ATOM 2252 N N . LYS A 1 285 ? 53.075 -23.170 -23.092 1.00 82.88 285 LYS A N 1
ATOM 2253 C CA . LYS A 1 285 ? 54.267 -22.297 -23.160 1.00 82.88 285 LYS A CA 1
ATOM 2254 C C . LYS A 1 285 ? 53.914 -20.823 -22.990 1.00 82.88 285 LYS A C 1
ATOM 2256 O O . LYS A 1 285 ? 52.980 -20.338 -23.622 1.00 82.88 285 LYS A O 1
ATOM 2261 N N . VAL A 1 286 ? 54.721 -20.101 -22.212 1.00 85.12 286 VAL A N 1
ATOM 2262 C CA . VAL A 1 286 ? 54.505 -18.687 -21.868 1.00 85.12 286 VAL A CA 1
ATOM 2263 C C . VAL A 1 286 ? 55.697 -17.837 -22.288 1.00 85.12 286 VAL A C 1
ATOM 2265 O O . VAL A 1 286 ? 56.853 -18.194 -22.048 1.00 85.12 286 VAL A O 1
ATOM 2268 N N . HIS A 1 287 ? 55.407 -16.685 -22.881 1.00 88.50 287 HIS A N 1
ATOM 2269 C CA . HIS A 1 287 ? 56.360 -15.643 -23.227 1.00 88.50 287 HIS A CA 1
ATOM 2270 C C . HIS A 1 287 ? 56.157 -14.432 -22.306 1.00 88.50 287 HIS A C 1
ATOM 2272 O O . HIS A 1 287 ? 55.145 -13.743 -22.398 1.00 88.50 287 HIS A O 1
ATOM 2278 N N . TRP A 1 288 ? 57.131 -14.144 -21.445 1.00 87.69 288 TRP A N 1
ATOM 2279 C CA . TRP A 1 288 ? 57.202 -12.902 -20.676 1.00 87.69 288 TRP A CA 1
ATOM 2280 C C . TRP A 1 288 ? 57.996 -11.859 -21.475 1.00 87.69 288 TRP A C 1
ATOM 2282 O O . TRP A 1 288 ? 59.223 -11.918 -21.544 1.00 87.69 288 TRP A O 1
ATOM 2292 N N . LYS A 1 289 ? 57.297 -10.932 -22.125 1.00 85.94 289 LYS A N 1
ATOM 2293 C CA . LYS A 1 289 ? 57.839 -9.865 -22.978 1.00 85.94 289 LYS A CA 1
ATOM 2294 C C . LYS A 1 289 ? 57.950 -8.542 -22.220 1.00 85.94 289 LYS A C 1
ATOM 2296 O O . LYS A 1 289 ? 57.295 -8.347 -21.200 1.00 85.94 289 LYS A O 1
ATOM 2301 N N . ASN A 1 290 ? 58.769 -7.626 -22.743 1.00 81.56 290 ASN A N 1
ATOM 2302 C CA . ASN A 1 290 ? 58.914 -6.250 -22.244 1.00 81.56 290 ASN A CA 1
ATOM 2303 C C . ASN A 1 290 ? 59.215 -6.150 -20.739 1.00 81.56 290 ASN A C 1
ATOM 2305 O O . ASN A 1 290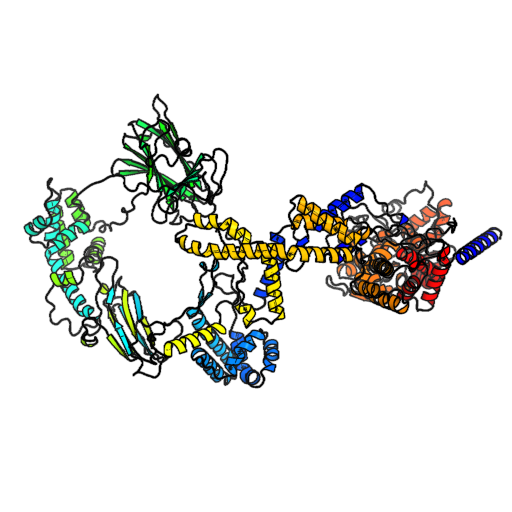 ? 58.838 -5.179 -20.096 1.00 81.56 290 ASN A O 1
ATOM 2309 N N . ALA A 1 291 ? 59.879 -7.156 -20.163 1.00 82.38 291 ALA A N 1
ATOM 2310 C CA . ALA A 1 291 ? 60.116 -7.200 -18.729 1.00 82.38 291 ALA A CA 1
ATOM 2311 C C . ALA A 1 291 ? 61.091 -6.082 -18.321 1.00 82.38 291 ALA A C 1
ATOM 2313 O O . ALA A 1 291 ? 62.286 -6.150 -18.628 1.00 82.38 291 ALA A O 1
ATOM 2314 N N . GLY A 1 292 ? 60.603 -5.062 -17.617 1.00 85.06 292 GLY A N 1
ATOM 2315 C CA . GLY A 1 292 ? 61.373 -3.890 -17.208 1.00 85.06 292 GLY A CA 1
ATOM 2316 C C . GLY A 1 292 ? 60.808 -3.188 -15.976 1.00 85.06 292 GLY A C 1
ATOM 2317 O O . GLY A 1 292 ? 59.786 -3.581 -15.435 1.00 85.06 292 GLY A O 1
ATOM 2318 N N . ILE A 1 293 ? 61.505 -2.166 -15.491 1.00 86.19 293 ILE A N 1
ATOM 2319 C CA . ILE A 1 293 ? 61.089 -1.329 -14.363 1.00 86.19 293 ILE A CA 1
ATOM 2320 C C . ILE A 1 293 ? 60.979 0.128 -14.821 1.00 86.19 293 ILE A C 1
ATOM 2322 O O . ILE A 1 293 ? 61.959 0.754 -15.241 1.00 86.19 293 ILE A O 1
ATOM 2326 N N . GLU A 1 294 ? 59.770 0.663 -14.737 1.00 84.50 294 GLU A N 1
ATOM 2327 C CA . GLU A 1 294 ? 59.409 2.041 -15.067 1.00 84.50 294 GLU A CA 1
ATOM 2328 C C . GLU A 1 294 ? 59.429 2.894 -13.797 1.00 84.50 294 GLU A C 1
ATOM 2330 O O . GLU A 1 294 ? 59.120 2.400 -12.715 1.00 84.50 294 GLU A O 1
ATOM 2335 N N . GLY A 1 295 ? 59.851 4.153 -13.888 1.00 72.12 295 GLY A N 1
ATOM 2336 C CA . GLY A 1 295 ? 59.847 5.070 -12.746 1.00 72.12 295 GLY A CA 1
ATOM 2337 C C . GLY A 1 295 ? 58.814 6.192 -12.890 1.00 72.12 295 GLY A C 1
ATOM 2338 O O . GLY A 1 295 ? 58.020 6.169 -13.828 1.00 72.12 295 GLY A O 1
ATOM 2339 N N . PRO A 1 296 ? 58.807 7.175 -11.972 1.00 61.47 296 PRO A N 1
ATOM 2340 C CA . PRO A 1 296 ? 57.892 8.317 -12.026 1.00 61.47 296 PRO A CA 1
ATOM 2341 C C . PRO A 1 296 ? 58.131 9.182 -13.280 1.00 61.47 296 PRO A C 1
ATOM 2343 O O . PRO A 1 296 ? 59.187 9.067 -13.915 1.00 61.47 296 PRO A O 1
ATOM 2346 N N . GLU A 1 297 ? 57.157 10.037 -13.629 1.00 52.88 297 GLU A N 1
ATOM 2347 C CA . GLU A 1 297 ? 57.176 10.891 -14.832 1.00 52.88 297 GLU A CA 1
ATOM 2348 C C . GLU A 1 297 ? 58.555 11.525 -15.085 1.00 52.88 297 GLU A C 1
ATOM 2350 O O . GLU A 1 297 ? 59.131 12.185 -14.218 1.00 52.88 297 GLU A O 1
ATOM 2355 N N . GLY A 1 298 ? 59.099 11.286 -16.283 1.00 55.03 298 GLY A N 1
ATOM 2356 C CA . GLY A 1 298 ? 60.406 11.792 -16.716 1.00 55.03 298 GLY A CA 1
ATOM 2357 C C . GLY A 1 298 ? 61.602 10.853 -16.497 1.00 55.03 298 GLY A C 1
ATOM 2358 O O . GLY A 1 298 ? 62.698 11.186 -16.940 1.00 55.03 298 GLY A O 1
ATOM 2359 N N . SER A 1 299 ? 61.433 9.680 -15.871 1.00 62.34 299 SER A N 1
ATOM 2360 C CA . SER A 1 299 ? 62.516 8.689 -15.718 1.00 62.34 299 SER A CA 1
ATOM 2361 C C . SER A 1 299 ? 62.454 7.564 -16.763 1.00 62.34 299 SER A C 1
ATOM 2363 O O . SER A 1 299 ? 61.394 6.995 -17.017 1.00 62.34 299 SER A O 1
ATOM 2365 N N . SER A 1 300 ? 63.595 7.205 -17.368 1.00 66.62 300 SER A N 1
ATOM 2366 C CA . SER A 1 300 ? 63.609 6.173 -18.418 1.00 66.62 300 SER A CA 1
ATOM 2367 C C . SER A 1 300 ? 63.453 4.748 -17.857 1.00 66.62 300 SER A C 1
ATOM 2369 O O . SER A 1 300 ? 64.039 4.417 -16.808 1.00 66.62 300 SER A O 1
ATOM 2371 N N . PRO A 1 301 ? 62.709 3.876 -18.567 1.00 76.00 301 PRO A N 1
ATOM 2372 C CA . PRO A 1 301 ? 62.543 2.472 -18.206 1.00 76.00 301 PRO A CA 1
ATOM 2373 C C . PRO A 1 301 ? 63.873 1.712 -18.239 1.00 76.00 301 PRO A C 1
ATOM 2375 O O . PRO A 1 301 ? 64.735 1.969 -19.081 1.00 76.00 301 PRO A O 1
ATOM 2378 N N . ILE A 1 302 ? 64.037 0.744 -17.335 1.00 80.56 302 ILE A N 1
ATOM 2379 C CA . ILE A 1 302 ? 65.199 -0.159 -17.301 1.00 80.56 302 ILE A CA 1
ATOM 2380 C C . ILE A 1 302 ? 64.704 -1.582 -17.550 1.00 80.56 302 ILE A C 1
ATOM 2382 O O . ILE A 1 302 ? 63.949 -2.113 -16.743 1.00 80.56 302 ILE A O 1
ATOM 2386 N N . ALA A 1 303 ? 65.136 -2.236 -18.627 1.00 83.38 303 ALA A N 1
ATOM 2387 C CA . ALA A 1 303 ? 64.787 -3.638 -18.858 1.00 83.38 303 ALA A CA 1
ATOM 2388 C C . ALA A 1 303 ? 65.407 -4.547 -17.778 1.00 83.38 303 ALA A C 1
ATOM 2390 O O . ALA A 1 303 ? 66.539 -4.321 -17.348 1.00 83.38 303 ALA A O 1
ATOM 2391 N N . LEU A 1 304 ? 64.714 -5.615 -17.365 1.00 82.06 304 LEU A N 1
ATOM 2392 C CA . LEU A 1 304 ? 65.182 -6.536 -16.318 1.00 82.06 304 LEU A CA 1
ATOM 2393 C C . LEU A 1 304 ? 66.517 -7.208 -16.662 1.00 82.06 304 LEU A C 1
ATOM 2395 O O . LEU A 1 304 ? 67.304 -7.489 -15.757 1.00 82.06 304 LEU A O 1
ATOM 2399 N N . ARG A 1 305 ? 66.791 -7.413 -17.957 1.00 79.31 305 ARG A N 1
ATOM 2400 C CA . ARG A 1 305 ? 68.086 -7.897 -18.464 1.00 79.31 305 ARG A CA 1
ATOM 2401 C C . ARG A 1 305 ? 69.241 -6.913 -18.207 1.00 79.31 305 ARG A C 1
ATOM 2403 O O . ARG A 1 305 ? 70.379 -7.335 -18.042 1.00 79.31 305 ARG A O 1
ATOM 2410 N N . ASP A 1 306 ? 68.944 -5.612 -18.152 1.00 79.62 306 ASP A N 1
ATOM 2411 C CA . ASP A 1 306 ? 69.922 -4.517 -18.109 1.00 79.62 306 ASP A CA 1
ATOM 2412 C C . ASP A 1 306 ? 70.129 -3.965 -16.687 1.00 79.62 306 ASP A C 1
ATOM 2414 O O . ASP A 1 306 ? 71.057 -3.189 -16.448 1.00 79.62 306 ASP A O 1
ATOM 2418 N N . VAL A 1 307 ? 69.319 -4.401 -15.712 1.00 81.56 307 VAL A N 1
ATOM 2419 C CA . VAL A 1 307 ? 69.405 -3.981 -14.300 1.00 81.56 307 VAL A CA 1
ATOM 2420 C C . VAL A 1 307 ? 70.814 -4.181 -13.735 1.00 81.56 307 VAL A C 1
ATOM 2422 O O . VAL A 1 307 ? 71.340 -3.273 -13.094 1.00 81.56 307 VAL A O 1
ATOM 2425 N N . ARG A 1 308 ? 71.462 -5.325 -14.009 1.00 80.69 308 ARG A N 1
ATOM 2426 C CA . ARG A 1 308 ? 72.838 -5.603 -13.546 1.00 80.69 308 ARG A CA 1
ATOM 2427 C C . ARG A 1 308 ? 73.830 -4.547 -14.030 1.00 80.69 308 ARG A C 1
ATOM 2429 O O . ARG A 1 308 ? 74.625 -4.042 -13.242 1.00 80.69 308 ARG A O 1
ATOM 2436 N N . ALA A 1 309 ? 73.745 -4.177 -15.305 1.00 75.50 309 ALA A N 1
ATOM 2437 C CA . ALA A 1 309 ? 74.604 -3.159 -15.898 1.00 75.50 309 ALA A CA 1
ATOM 2438 C C . ALA A 1 309 ? 74.248 -1.743 -15.408 1.00 75.50 309 ALA A C 1
ATOM 2440 O O . ALA A 1 309 ? 75.140 -0.925 -15.192 1.00 75.50 309 ALA A O 1
ATOM 2441 N N . HIS A 1 310 ? 72.961 -1.448 -15.196 1.00 78.50 310 HIS A N 1
ATOM 2442 C CA . HIS A 1 310 ? 72.493 -0.152 -14.695 1.00 78.50 310 HIS A CA 1
ATOM 2443 C C . HIS A 1 310 ? 73.017 0.152 -13.285 1.00 78.50 310 HIS A C 1
ATOM 2445 O O . HIS A 1 310 ? 73.519 1.250 -13.043 1.00 78.50 310 HIS A O 1
ATOM 2451 N N . VAL A 1 311 ? 72.974 -0.831 -12.376 1.00 76.56 311 VAL A N 1
ATOM 2452 C CA . VAL A 1 311 ? 73.529 -0.710 -11.013 1.00 76.56 311 VAL A CA 1
ATOM 2453 C C . VAL A 1 311 ? 75.007 -0.333 -11.050 1.00 76.56 311 VAL A C 1
ATOM 2455 O O . VAL A 1 311 ? 75.437 0.572 -10.336 1.00 76.56 311 VAL A O 1
ATOM 2458 N N . ALA A 1 312 ? 75.780 -1.001 -11.907 1.00 73.69 312 ALA A N 1
ATOM 2459 C CA . ALA A 1 312 ? 77.209 -0.751 -12.024 1.00 73.69 312 ALA A CA 1
ATOM 2460 C C . ALA A 1 312 ? 77.507 0.672 -12.547 1.00 73.69 312 ALA A C 1
ATOM 2462 O O . ALA A 1 312 ? 78.359 1.358 -11.984 1.00 73.69 312 ALA A O 1
ATOM 2463 N N . ARG A 1 313 ? 76.755 1.173 -13.545 1.00 77.94 313 ARG A N 1
ATOM 2464 C CA . ARG A 1 313 ? 76.938 2.539 -14.090 1.00 77.94 313 ARG A CA 1
ATOM 2465 C C . ARG A 1 313 ? 76.579 3.636 -13.090 1.00 77.94 313 ARG A C 1
ATOM 2467 O O . ARG A 1 313 ? 77.324 4.604 -12.961 1.00 77.94 313 ARG A O 1
ATOM 2474 N N . LEU A 1 314 ? 75.463 3.488 -12.373 1.00 75.38 314 LEU A N 1
ATOM 2475 C CA . LEU A 1 314 ? 75.007 4.474 -11.386 1.00 75.38 314 LEU A CA 1
ATOM 2476 C C . LEU A 1 314 ? 76.031 4.655 -10.252 1.00 75.38 314 LEU A C 1
ATOM 2478 O O . LEU A 1 314 ? 76.306 5.779 -9.829 1.00 75.38 314 LEU A O 1
ATOM 2482 N N . ASN A 1 315 ? 76.637 3.556 -9.795 1.00 72.94 315 ASN A N 1
ATOM 2483 C CA . ASN A 1 315 ? 77.673 3.590 -8.762 1.00 72.94 315 ASN A CA 1
ATOM 2484 C C . ASN A 1 315 ? 78.958 4.288 -9.238 1.00 72.94 315 ASN A C 1
ATOM 2486 O O . ASN A 1 315 ? 79.576 5.017 -8.460 1.00 72.94 315 ASN A O 1
ATOM 2490 N N . THR A 1 316 ? 79.342 4.116 -10.506 1.00 72.38 316 THR A N 1
ATOM 2491 C CA . THR A 1 316 ? 80.470 4.844 -11.112 1.00 72.38 316 THR A CA 1
ATOM 2492 C C . THR A 1 316 ? 80.155 6.336 -11.271 1.00 72.38 316 THR A C 1
ATOM 2494 O O . THR A 1 316 ? 80.934 7.171 -10.822 1.00 72.38 316 THR A O 1
ATOM 2497 N N . PHE A 1 317 ? 78.974 6.694 -11.789 1.00 75.25 317 PHE A N 1
ATOM 2498 C CA . PHE A 1 317 ? 78.566 8.093 -11.986 1.00 75.25 317 PHE A CA 1
ATOM 2499 C C . PHE A 1 317 ? 78.527 8.912 -10.689 1.00 75.25 317 PHE A C 1
ATOM 2501 O O . PHE A 1 317 ? 78.966 10.066 -10.662 1.00 75.25 317 PHE A O 1
ATOM 2508 N N . ARG A 1 318 ? 78.035 8.317 -9.594 1.00 74.81 318 ARG A N 1
ATOM 2509 C CA . ARG A 1 318 ? 78.078 8.955 -8.272 1.00 74.81 318 ARG A CA 1
ATOM 2510 C C . ARG A 1 318 ? 79.505 9.268 -7.853 1.00 74.81 318 ARG A C 1
ATOM 2512 O O . ARG A 1 318 ? 79.765 10.375 -7.412 1.00 74.81 318 ARG A O 1
ATOM 2519 N N . ARG A 1 319 ? 80.432 8.327 -8.022 1.00 68.62 319 ARG A N 1
ATOM 2520 C CA . ARG A 1 319 ? 81.840 8.524 -7.655 1.00 68.62 319 ARG A CA 1
ATOM 2521 C C . ARG A 1 319 ? 82.457 9.720 -8.387 1.00 68.62 319 ARG A C 1
ATOM 2523 O O . ARG A 1 319 ? 83.117 10.535 -7.751 1.00 68.62 319 ARG A O 1
ATOM 2530 N N . ASP A 1 320 ? 82.188 9.843 -9.683 1.00 69.38 320 ASP A N 1
ATOM 2531 C CA . ASP A 1 320 ? 82.805 10.864 -10.534 1.00 69.38 320 ASP A CA 1
ATOM 2532 C C . ASP A 1 320 ? 82.171 12.256 -10.348 1.00 69.38 320 ASP A C 1
ATOM 2534 O O . ASP A 1 320 ? 82.877 13.262 -10.323 1.00 69.38 320 ASP A O 1
ATOM 2538 N N . THR A 1 321 ? 80.852 12.340 -10.136 1.00 70.00 321 THR A N 1
ATOM 2539 C CA . THR A 1 321 ? 80.141 13.624 -9.945 1.00 70.00 321 THR A CA 1
ATOM 2540 C C . THR A 1 321 ? 80.521 14.320 -8.631 1.00 70.00 321 THR A C 1
ATOM 2542 O O . THR A 1 321 ? 80.562 15.548 -8.557 1.00 70.00 321 THR A O 1
ATOM 2545 N N . LEU A 1 322 ? 80.837 13.546 -7.590 1.00 67.38 322 LEU A N 1
ATOM 2546 C CA . LEU A 1 322 ? 81.211 14.063 -6.267 1.00 67.38 322 LEU A CA 1
ATOM 2547 C C . LEU A 1 322 ? 82.624 14.647 -6.225 1.00 67.38 322 LEU A C 1
ATOM 2549 O O . LEU A 1 322 ? 82.933 15.455 -5.350 1.00 67.38 322 LEU A O 1
ATOM 2553 N N . ALA A 1 323 ? 83.477 14.266 -7.175 1.00 68.25 323 ALA A N 1
ATOM 2554 C CA . ALA A 1 323 ? 84.852 14.733 -7.239 1.00 68.25 323 ALA A CA 1
ATOM 2555 C C . ALA A 1 323 ? 84.983 16.190 -7.729 1.00 68.25 323 ALA A C 1
ATOM 2557 O O . ALA A 1 323 ? 86.062 16.756 -7.584 1.00 68.25 323 ALA A O 1
ATOM 2558 N N . SER A 1 324 ? 83.924 16.798 -8.290 1.00 74.00 324 SER A N 1
ATOM 2559 C CA . SER A 1 324 ? 84.002 18.108 -8.973 1.00 74.00 324 SER A CA 1
ATOM 2560 C C . SER A 1 324 ? 82.881 19.102 -8.621 1.00 74.00 324 SER A C 1
ATOM 2562 O O . SER A 1 324 ? 82.580 20.003 -9.402 1.00 74.00 324 SER A O 1
ATOM 2564 N N . VAL A 1 325 ? 82.190 18.930 -7.483 1.00 82.38 325 VAL A N 1
ATOM 2565 C CA . VAL A 1 325 ? 81.027 19.768 -7.103 1.00 82.38 325 VAL A CA 1
ATOM 2566 C C . VAL A 1 325 ? 81.397 21.235 -6.832 1.00 82.38 325 VAL A C 1
ATOM 2568 O O . VAL A 1 325 ? 80.602 22.136 -7.100 1.00 82.38 325 VAL A O 1
ATOM 2571 N N . GLU A 1 326 ? 82.613 21.485 -6.345 1.00 82.75 326 GLU A N 1
ATOM 2572 C CA . GLU A 1 326 ? 83.116 22.824 -6.024 1.00 82.75 326 GLU A CA 1
ATOM 2573 C C . GLU A 1 326 ? 83.208 23.707 -7.277 1.00 82.75 326 GLU A C 1
ATOM 2575 O O . GLU A 1 326 ? 82.838 24.884 -7.261 1.00 82.75 326 GLU A O 1
ATOM 2580 N N . GLU A 1 327 ? 83.638 23.127 -8.395 1.00 82.25 327 GLU A N 1
ATOM 2581 C CA . GLU A 1 327 ? 83.804 23.807 -9.673 1.00 82.25 327 GLU A CA 1
ATOM 2582 C C . GLU A 1 327 ? 82.458 24.235 -10.288 1.00 82.25 327 GLU A C 1
ATOM 2584 O O . GLU A 1 327 ? 82.370 25.322 -10.867 1.00 82.25 327 GLU A O 1
ATOM 2589 N N . TYR A 1 328 ? 81.389 23.443 -10.116 1.00 83.50 328 TYR A N 1
ATOM 2590 C CA . TYR A 1 328 ? 80.041 23.784 -10.604 1.00 83.50 328 TYR A CA 1
ATOM 2591 C C . TYR A 1 328 ? 79.403 24.930 -9.818 1.00 83.50 328 TYR A C 1
ATOM 2593 O O . TYR A 1 328 ? 78.842 25.851 -10.417 1.00 83.50 328 TYR A O 1
ATOM 2601 N N . LEU A 1 329 ? 79.507 24.902 -8.486 1.00 83.50 329 LEU A N 1
ATOM 2602 C CA . LEU A 1 329 ? 78.967 25.962 -7.634 1.00 83.50 329 LEU A CA 1
ATOM 2603 C C . LEU A 1 329 ? 79.664 27.293 -7.942 1.00 83.50 329 LEU A C 1
ATOM 2605 O O . LEU A 1 329 ? 79.007 28.298 -8.217 1.00 83.50 329 LEU A O 1
ATOM 2609 N N . ASN A 1 330 ? 80.994 27.291 -8.031 1.00 80.50 330 ASN A N 1
ATOM 2610 C CA . ASN A 1 330 ? 81.759 28.495 -8.353 1.00 80.50 330 ASN A CA 1
ATOM 2611 C C . ASN A 1 330 ? 81.402 29.095 -9.731 1.00 80.50 330 ASN A C 1
ATOM 2613 O O . ASN A 1 330 ? 81.364 30.320 -9.869 1.00 80.50 330 ASN A O 1
ATOM 2617 N N . ALA A 1 331 ? 81.085 28.268 -10.735 1.00 77.75 331 ALA A N 1
ATOM 2618 C CA . ALA A 1 331 ? 80.637 28.734 -12.051 1.00 77.75 331 ALA A CA 1
ATOM 2619 C C . ALA A 1 331 ? 79.269 29.446 -11.998 1.00 77.75 331 ALA A C 1
ATOM 2621 O O . ALA A 1 331 ? 79.084 30.493 -12.623 1.00 77.75 331 ALA A O 1
ATOM 2622 N N . ILE A 1 332 ? 78.320 28.925 -11.212 1.00 76.81 332 ILE A N 1
ATOM 2623 C CA . ILE A 1 332 ? 76.980 29.516 -11.047 1.00 76.81 332 ILE A CA 1
ATOM 2624 C C . ILE A 1 332 ? 77.073 30.858 -10.310 1.00 76.81 332 ILE A C 1
ATOM 2626 O O . ILE A 1 332 ? 76.522 31.855 -10.787 1.00 76.81 332 ILE A O 1
ATOM 2630 N N . ALA A 1 333 ? 77.843 30.918 -9.216 1.00 75.38 333 ALA A N 1
ATOM 2631 C CA . ALA A 1 333 ? 78.063 32.150 -8.455 1.00 75.38 333 ALA A CA 1
ATOM 2632 C C . ALA A 1 333 ? 78.643 33.281 -9.323 1.00 75.38 333 ALA A C 1
ATOM 2634 O O . ALA A 1 333 ? 78.178 34.419 -9.242 1.00 75.38 333 ALA A O 1
ATOM 2635 N N . ALA A 1 334 ? 79.602 32.971 -10.204 1.00 70.25 334 ALA A N 1
ATOM 2636 C CA . ALA A 1 334 ? 80.239 33.949 -11.089 1.00 70.25 334 ALA A CA 1
ATOM 2637 C C . ALA A 1 334 ? 79.295 34.532 -12.163 1.00 70.25 334 ALA A C 1
ATOM 2639 O O . ALA A 1 334 ? 79.498 35.662 -12.612 1.00 70.25 334 ALA A O 1
ATOM 2640 N N . SER A 1 335 ? 78.261 33.791 -12.576 1.00 68.88 335 SER A N 1
ATOM 2641 C CA . SER A 1 335 ? 77.290 34.252 -13.583 1.00 68.88 335 SER A CA 1
ATOM 2642 C C . SER A 1 335 ? 76.240 35.221 -13.024 1.00 68.88 335 SER A C 1
ATOM 2644 O O . SER A 1 335 ? 75.759 36.086 -13.752 1.00 68.88 335 SER A O 1
ATOM 2646 N N . SER A 1 336 ? 75.950 35.134 -11.721 1.00 63.09 336 SER A N 1
ATOM 2647 C CA . SER A 1 336 ? 74.899 35.909 -11.044 1.00 63.09 336 SER A CA 1
ATOM 2648 C C . SER A 1 336 ? 75.181 37.418 -10.897 1.00 63.09 336 SER A C 1
ATOM 2650 O O . SER A 1 336 ? 74.282 38.168 -10.529 1.00 63.09 336 SER A O 1
ATOM 2652 N N . GLN A 1 337 ? 76.406 37.884 -11.192 1.00 57.78 337 GLN A N 1
ATOM 2653 C CA . GLN A 1 337 ? 76.823 39.291 -11.034 1.00 57.78 337 GLN A CA 1
ATOM 2654 C C . GLN A 1 337 ? 76.968 40.091 -12.340 1.00 57.78 337 GLN A C 1
ATOM 2656 O O . GLN A 1 337 ? 77.338 41.265 -12.294 1.00 57.78 337 GLN A O 1
ATOM 2661 N N . LYS A 1 338 ? 76.714 39.500 -13.512 1.00 56.28 338 LYS A N 1
ATOM 2662 C CA . LYS A 1 338 ? 76.806 40.236 -14.782 1.00 56.28 338 LYS A CA 1
ATOM 2663 C C . LYS A 1 338 ? 75.449 40.825 -15.168 1.00 56.28 338 LYS A C 1
ATOM 2665 O O . LYS A 1 338 ? 74.455 40.110 -15.193 1.00 56.28 338 LYS A O 1
ATOM 2670 N N . GLU A 1 339 ? 75.427 42.112 -15.529 1.00 50.56 339 GLU A N 1
ATOM 2671 C CA . GLU A 1 339 ? 74.237 42.764 -16.109 1.00 50.56 339 GLU A CA 1
ATOM 2672 C C . GLU A 1 339 ? 73.870 42.186 -17.492 1.00 50.56 339 GLU A C 1
ATOM 2674 O O . GLU A 1 339 ? 72.707 42.230 -17.884 1.00 50.56 339 GLU A O 1
ATOM 2679 N N . GLU A 1 340 ? 74.836 41.594 -18.210 1.00 53.16 340 GLU A N 1
ATOM 2680 C CA . GLU A 1 340 ? 74.611 40.855 -19.459 1.00 53.16 340 GLU A CA 1
ATOM 2681 C C . GLU A 1 340 ? 74.746 39.336 -19.264 1.00 53.16 340 GLU A C 1
ATOM 2683 O O . GLU A 1 340 ? 75.734 38.825 -18.724 1.00 53.16 340 GLU A O 1
ATOM 2688 N N . PHE A 1 341 ? 73.740 38.612 -19.757 1.00 59.31 341 PHE A N 1
ATOM 2689 C CA . PHE A 1 341 ? 73.618 37.160 -19.665 1.00 59.31 341 PHE A CA 1
ATOM 2690 C C . PHE A 1 341 ? 74.751 36.429 -20.408 1.00 59.31 341 PHE A C 1
ATOM 2692 O O . PHE A 1 341 ? 75.004 36.686 -21.583 1.00 59.31 341 PHE A O 1
ATOM 2699 N N . THR A 1 342 ? 75.403 35.471 -19.736 1.00 62.00 342 THR A N 1
ATOM 2700 C CA . THR A 1 342 ? 76.362 34.541 -20.361 1.00 62.00 342 THR A CA 1
ATOM 2701 C C . THR A 1 342 ? 75.672 33.193 -20.628 1.00 62.00 342 THR A C 1
ATOM 2703 O O . THR A 1 342 ? 75.205 32.571 -19.672 1.00 62.00 342 THR A O 1
ATOM 2706 N N . PRO A 1 343 ? 75.613 32.698 -21.880 1.00 68.50 343 PRO A N 1
ATOM 2707 C CA . PRO A 1 343 ? 75.028 31.393 -22.191 1.00 68.50 343 PRO A CA 1
ATOM 2708 C C . PRO A 1 343 ? 75.720 30.224 -21.466 1.00 68.50 343 PRO A C 1
ATOM 2710 O O . PRO A 1 343 ? 76.946 30.163 -21.381 1.00 68.50 343 PRO A O 1
ATOM 2713 N N . ILE A 1 344 ? 74.932 29.243 -21.009 1.00 67.31 344 ILE A N 1
ATOM 2714 C CA . ILE A 1 344 ? 75.395 28.058 -20.253 1.00 67.31 344 ILE A CA 1
ATOM 2715 C C . ILE A 1 344 ? 76.567 27.291 -20.918 1.00 67.31 344 ILE A C 1
ATOM 2717 O O . ILE A 1 344 ? 77.506 26.950 -20.195 1.00 67.31 344 ILE A O 1
ATOM 2721 N N . PRO A 1 345 ? 76.600 27.058 -22.249 1.00 71.56 345 PRO A N 1
ATOM 2722 C CA . PRO A 1 345 ? 77.733 26.383 -22.898 1.00 71.56 345 PRO A CA 1
ATOM 2723 C C . PRO A 1 345 ? 79.066 27.135 -22.745 1.00 71.56 345 PRO A C 1
ATOM 2725 O O . PRO A 1 345 ? 80.131 26.529 -22.607 1.00 71.56 345 PRO A O 1
ATOM 2728 N N . GLU A 1 346 ? 79.022 28.470 -22.750 1.00 71.12 346 GLU A N 1
ATOM 2729 C CA . GLU A 1 346 ? 80.210 29.315 -22.599 1.00 71.12 346 GLU A CA 1
ATOM 2730 C C . GLU A 1 346 ? 80.688 29.350 -21.143 1.00 71.12 346 GLU A C 1
ATOM 2732 O O . GLU A 1 346 ? 81.893 29.306 -20.882 1.00 71.12 346 GLU A O 1
ATOM 2737 N N . LEU A 1 347 ? 79.746 29.342 -20.195 1.00 72.81 347 LEU A N 1
ATOM 2738 C CA . LEU A 1 347 ? 80.021 29.276 -18.760 1.00 72.81 347 LEU A CA 1
ATOM 2739 C C . LEU A 1 347 ? 80.645 27.927 -18.353 1.00 72.81 347 LEU A C 1
ATOM 2741 O O . LEU A 1 347 ? 81.633 27.903 -17.620 1.00 72.81 347 LEU A O 1
ATOM 2745 N N . ALA A 1 348 ? 80.132 26.814 -18.888 1.00 76.00 348 ALA A N 1
ATOM 2746 C CA . ALA A 1 348 ? 80.650 25.468 -18.628 1.00 76.00 348 ALA A CA 1
ATOM 2747 C C . ALA A 1 348 ? 82.106 25.304 -19.089 1.00 76.00 348 ALA A C 1
ATOM 2749 O O . ALA A 1 348 ? 82.965 24.819 -18.348 1.00 76.00 348 ALA A O 1
ATOM 2750 N N . LYS A 1 349 ? 82.413 25.796 -20.293 1.00 77.69 349 LYS A N 1
ATOM 2751 C CA . LYS A 1 349 ? 83.761 25.740 -20.868 1.00 77.69 349 LYS A CA 1
ATOM 2752 C C . LYS A 1 349 ? 84.771 26.605 -20.107 1.00 77.69 349 LYS A C 1
ATOM 2754 O O . LYS A 1 349 ? 85.928 26.208 -19.992 1.00 77.69 349 LYS A O 1
ATOM 2759 N N . ALA A 1 350 ? 84.356 27.764 -19.589 1.00 75.12 350 ALA A N 1
ATOM 2760 C CA . ALA A 1 350 ? 85.228 28.673 -18.841 1.00 75.12 350 ALA A CA 1
ATOM 2761 C C . ALA A 1 350 ? 85.687 28.100 -17.487 1.00 75.12 350 ALA A C 1
ATOM 2763 O O . ALA A 1 350 ? 86.783 28.423 -17.033 1.00 75.12 350 ALA A O 1
ATOM 2764 N N . HIS A 1 351 ? 84.876 27.233 -16.876 1.00 77.06 351 HIS A N 1
ATOM 2765 C CA . HIS A 1 351 ? 85.152 26.632 -15.568 1.00 77.06 351 HIS A CA 1
ATOM 2766 C C . HIS A 1 351 ? 85.596 25.161 -15.638 1.00 77.06 351 HIS A C 1
ATOM 2768 O O . HIS A 1 351 ? 85.848 24.557 -14.602 1.00 77.06 351 HIS A O 1
ATOM 2774 N N . GLY A 1 352 ? 85.744 24.585 -16.839 1.00 78.25 352 GLY A N 1
ATOM 2775 C CA . GLY A 1 352 ? 86.215 23.205 -17.012 1.00 78.25 352 GLY A CA 1
ATOM 2776 C C . GLY A 1 352 ? 85.211 22.144 -16.554 1.00 78.25 352 GLY A C 1
ATOM 2777 O O . GLY A 1 352 ? 85.613 21.040 -16.197 1.00 78.25 352 GLY A O 1
ATOM 2778 N N . VAL A 1 353 ? 83.918 22.475 -16.564 1.00 82.06 353 VAL A N 1
ATOM 2779 C CA . VAL A 1 353 ? 82.840 21.638 -16.029 1.00 82.06 353 VAL A CA 1
ATOM 2780 C C . VAL A 1 353 ? 81.886 21.150 -17.126 1.00 82.06 353 VAL A C 1
ATOM 2782 O O . VAL A 1 353 ? 81.817 21.727 -18.211 1.00 82.06 353 VAL A O 1
ATOM 2785 N N . ASN A 1 354 ? 81.143 20.067 -16.877 1.00 81.38 354 ASN A N 1
ATOM 2786 C CA . ASN A 1 354 ? 80.215 19.496 -17.856 1.00 81.38 354 ASN A CA 1
ATOM 2787 C C . ASN A 1 354 ? 78.948 20.363 -18.005 1.00 81.38 354 ASN A C 1
ATOM 2789 O O . ASN A 1 354 ? 78.287 20.695 -17.026 1.00 81.38 354 ASN A O 1
ATOM 2793 N N . GLU A 1 355 ? 78.575 20.703 -19.239 1.00 76.50 355 GLU A N 1
ATOM 2794 C CA . GLU A 1 355 ? 77.444 21.597 -19.531 1.00 76.50 355 GLU A CA 1
ATOM 2795 C C . GLU A 1 355 ? 76.095 21.092 -18.985 1.00 76.50 355 GLU A C 1
ATOM 2797 O O . GLU A 1 355 ? 75.320 21.878 -18.431 1.00 76.50 355 GLU A O 1
ATOM 2802 N N . LEU A 1 356 ? 75.828 19.784 -19.093 1.00 73.50 356 LEU A N 1
ATOM 2803 C CA . LEU A 1 356 ? 74.585 19.170 -18.614 1.00 73.50 356 LEU A CA 1
ATOM 2804 C C . LEU A 1 356 ? 74.516 19.190 -17.084 1.00 73.50 356 LEU A C 1
ATOM 2806 O O . LEU A 1 356 ? 73.467 19.500 -16.522 1.00 73.50 356 LEU A O 1
ATOM 2810 N N . LEU A 1 357 ? 75.641 18.926 -16.411 1.00 75.94 357 LEU A N 1
ATOM 2811 C CA . LEU A 1 357 ? 75.731 19.004 -14.951 1.00 75.94 357 LEU A CA 1
ATOM 2812 C C . LEU A 1 357 ? 75.650 20.455 -14.442 1.00 75.94 357 LEU A C 1
ATOM 2814 O O . LEU A 1 357 ? 75.036 20.694 -13.407 1.00 75.94 357 LEU A O 1
ATOM 2818 N N . LEU A 1 358 ? 76.185 21.438 -15.175 1.00 75.75 358 LEU A N 1
ATOM 2819 C CA . LEU A 1 358 ? 76.114 22.854 -14.793 1.00 75.75 358 LEU A CA 1
ATOM 2820 C C . LEU A 1 358 ? 74.689 23.411 -14.878 1.00 75.75 358 LEU A C 1
ATOM 2822 O O . LEU A 1 358 ? 74.221 24.056 -13.939 1.00 75.75 358 LEU A O 1
ATOM 2826 N N . ARG A 1 359 ? 73.981 23.125 -15.978 1.00 71.06 359 ARG A N 1
ATOM 2827 C CA . ARG A 1 359 ? 72.550 23.434 -16.101 1.00 71.06 359 ARG A CA 1
ATOM 2828 C C . ARG A 1 359 ? 71.768 22.759 -14.979 1.00 71.06 359 ARG A C 1
ATOM 2830 O O . ARG A 1 359 ? 70.922 23.384 -14.348 1.00 71.06 359 ARG A O 1
ATOM 2837 N N . ALA A 1 360 ? 72.126 21.510 -14.676 1.00 73.00 360 ALA A N 1
ATOM 2838 C CA . ALA A 1 360 ? 71.438 20.752 -13.658 1.00 73.00 360 ALA A CA 1
ATOM 2839 C C . ALA A 1 360 ? 71.559 21.346 -12.249 1.00 73.00 360 ALA A C 1
ATOM 2841 O O . ALA A 1 360 ? 70.569 21.418 -11.516 1.00 73.00 360 ALA A O 1
ATOM 2842 N N . TRP A 1 361 ? 72.763 21.795 -11.897 1.00 75.75 361 TRP A N 1
ATOM 2843 C CA . TRP A 1 361 ? 73.027 22.503 -10.651 1.00 75.75 361 TRP A CA 1
ATOM 2844 C C . TRP A 1 361 ? 72.310 23.861 -10.593 1.00 75.75 361 TRP A C 1
ATOM 2846 O O . TRP A 1 361 ? 71.752 24.182 -9.549 1.00 75.75 361 TRP A O 1
ATOM 2856 N N . SER A 1 362 ? 72.244 24.623 -11.693 1.00 68.00 362 SER A N 1
ATOM 2857 C CA . SER A 1 362 ? 71.532 25.916 -11.743 1.00 68.00 362 SER A CA 1
ATOM 2858 C C . SER A 1 362 ? 70.039 25.770 -11.442 1.00 68.00 362 SER A C 1
ATOM 2860 O O . SER A 1 362 ? 69.502 26.507 -10.616 1.00 68.00 362 SER A O 1
ATOM 2862 N N . ASP A 1 363 ? 69.390 24.786 -12.069 1.00 68.12 363 ASP A N 1
ATOM 2863 C CA . ASP A 1 363 ? 67.963 24.518 -11.871 1.00 68.12 363 ASP A CA 1
ATOM 2864 C C . ASP A 1 363 ? 67.689 23.963 -10.463 1.00 68.12 363 ASP A C 1
ATOM 2866 O O . ASP A 1 363 ? 66.697 24.314 -9.835 1.00 68.12 363 ASP A O 1
ATOM 2870 N N . PHE A 1 364 ? 68.585 23.116 -9.933 1.00 72.81 364 PHE A N 1
ATOM 2871 C CA . PHE A 1 364 ? 68.456 22.571 -8.575 1.00 72.81 364 PHE A CA 1
ATOM 2872 C C . PHE A 1 364 ? 68.574 23.648 -7.483 1.00 72.81 364 PHE A C 1
ATOM 2874 O O . PHE A 1 364 ? 68.010 23.496 -6.403 1.00 72.81 364 PHE A O 1
ATOM 2881 N N . LEU A 1 365 ? 69.300 24.734 -7.754 1.00 71.75 365 LEU A N 1
ATOM 2882 C CA . LEU A 1 365 ? 69.533 25.827 -6.805 1.00 71.75 365 LEU A CA 1
ATOM 2883 C C . LEU A 1 365 ? 68.514 26.980 -6.941 1.00 71.75 365 LEU A C 1
ATOM 2885 O O . LEU A 1 365 ? 68.551 27.900 -6.122 1.00 71.75 365 LEU A O 1
ATOM 2889 N N . ASP A 1 366 ? 67.589 26.891 -7.909 1.00 63.62 366 ASP A N 1
ATOM 2890 C CA . ASP A 1 366 ? 66.508 27.850 -8.213 1.00 63.62 366 ASP A CA 1
ATOM 2891 C C . ASP A 1 366 ? 66.993 29.281 -8.525 1.00 63.62 366 ASP A C 1
ATOM 2893 O O . ASP A 1 366 ? 66.418 30.280 -8.095 1.00 63.62 366 ASP A O 1
ATOM 2897 N N . ILE A 1 367 ? 68.092 29.400 -9.278 1.00 60.22 367 ILE A N 1
ATOM 2898 C CA . ILE A 1 367 ? 68.619 30.689 -9.751 1.00 60.22 367 ILE A CA 1
ATOM 2899 C C . ILE A 1 367 ? 68.308 30.812 -11.249 1.00 60.22 367 ILE A C 1
ATOM 2901 O O . ILE A 1 367 ? 68.965 30.195 -12.089 1.00 60.22 367 ILE A O 1
ATOM 2905 N N . SER A 1 368 ? 67.258 31.582 -11.570 1.00 54.97 368 SER A N 1
ATOM 2906 C CA . SER A 1 368 ? 66.700 31.705 -12.927 1.00 54.97 368 SER A CA 1
ATOM 2907 C C . SER A 1 368 ? 67.461 32.688 -13.821 1.00 54.97 368 SER A C 1
ATOM 2909 O O . SER A 1 368 ? 67.983 33.706 -13.368 1.00 54.97 368 SER A O 1
ATOM 2911 N N . LEU A 1 369 ? 67.470 32.398 -15.125 1.00 53.31 369 LEU A N 1
ATOM 2912 C CA . LEU A 1 369 ? 68.268 33.096 -16.133 1.00 53.31 369 LEU A CA 1
ATOM 2913 C C . LEU A 1 369 ? 67.437 33.771 -17.281 1.00 53.31 369 LEU A C 1
ATOM 2915 O O . LEU A 1 369 ? 68.062 34.205 -18.244 1.00 53.31 369 LEU A O 1
ATOM 2919 N N . THR A 1 370 ? 66.080 33.915 -17.226 1.00 41.16 370 THR A N 1
ATOM 2920 C CA . THR A 1 370 ? 65.200 34.624 -18.247 1.00 41.16 370 THR A CA 1
ATOM 2921 C C . THR A 1 370 ? 63.787 35.123 -17.734 1.00 41.16 370 THR A C 1
ATOM 2923 O O . THR A 1 370 ? 63.395 34.714 -16.645 1.00 41.16 370 THR A O 1
ATOM 2926 N N . ARG A 1 371 ? 62.990 35.997 -18.449 1.00 36.56 371 ARG A N 1
ATOM 2927 C CA . ARG A 1 371 ? 61.641 36.549 -17.995 1.00 36.56 371 ARG A CA 1
ATOM 2928 C C . ARG A 1 371 ? 60.540 36.970 -19.060 1.00 36.56 371 ARG A C 1
ATOM 2930 O O . ARG A 1 371 ? 60.895 37.714 -19.970 1.00 36.56 371 ARG A O 1
ATOM 2937 N N . GLY A 1 372 ? 59.215 36.670 -18.828 1.00 42.72 372 GLY A N 1
ATOM 2938 C CA . GLY A 1 372 ? 57.958 37.509 -19.064 1.00 42.72 372 GLY A CA 1
ATOM 2939 C C . GLY A 1 372 ? 56.688 37.000 -19.884 1.00 42.72 372 GLY A C 1
ATOM 2940 O O . GLY A 1 372 ? 56.927 36.391 -20.917 1.00 42.72 372 GLY A O 1
ATOM 2941 N N . MET A 1 373 ? 55.384 37.296 -19.495 1.00 41.81 373 MET A N 1
ATOM 2942 C CA . MET A 1 373 ? 54.128 37.677 -20.312 1.00 41.81 373 MET A CA 1
ATOM 2943 C C . MET A 1 373 ? 52.679 37.624 -19.624 1.00 41.81 373 MET A C 1
ATOM 2945 O O . MET A 1 373 ? 52.572 37.069 -18.540 1.00 41.81 373 MET A O 1
ATOM 2949 N N . GLY A 1 374 ? 51.598 38.241 -20.220 1.00 52.66 374 GLY A N 1
ATOM 2950 C CA . GLY A 1 374 ? 50.236 38.670 -19.680 1.00 52.66 374 GLY A CA 1
ATOM 2951 C C . GLY A 1 374 ? 48.963 37.738 -19.711 1.00 52.66 374 GLY A C 1
ATOM 2952 O O . GLY A 1 374 ? 49.137 36.533 -19.761 1.00 52.66 374 GLY A O 1
ATOM 2953 N N . ILE A 1 375 ? 47.700 38.265 -19.608 1.00 59.94 375 ILE A N 1
ATOM 2954 C CA . ILE A 1 375 ? 46.418 37.490 -19.390 1.00 59.94 375 ILE A CA 1
ATOM 2955 C C . ILE A 1 375 ? 46.117 36.497 -20.526 1.00 59.94 375 ILE A C 1
ATOM 2957 O O . ILE A 1 375 ? 45.908 36.895 -21.671 1.00 59.94 375 ILE A O 1
ATOM 2961 N N . THR A 1 376 ? 46.008 35.215 -20.182 1.00 64.31 376 THR A N 1
ATOM 2962 C CA . THR A 1 376 ? 45.717 34.082 -21.077 1.00 64.31 376 THR A CA 1
ATOM 2963 C C . THR A 1 376 ? 44.405 33.388 -20.679 1.00 64.31 376 THR A C 1
ATOM 2965 O O . THR A 1 376 ? 44.109 33.343 -19.490 1.00 64.31 376 THR A O 1
ATOM 2968 N N . GLY A 1 377 ? 43.654 32.813 -21.636 1.00 74.62 377 GLY A N 1
ATOM 2969 C CA . GLY A 1 377 ? 42.535 31.889 -21.343 1.00 74.62 377 GLY A CA 1
ATOM 2970 C C . GLY A 1 377 ? 41.098 32.396 -21.571 1.00 74.62 377 GLY A C 1
ATOM 2971 O O . GLY A 1 377 ? 40.195 31.948 -20.873 1.00 74.62 377 GLY A O 1
ATOM 2972 N N . LEU A 1 378 ? 40.851 33.332 -22.501 1.00 82.94 378 LEU A N 1
ATOM 2973 C CA . LEU A 1 378 ? 39.487 33.820 -22.800 1.00 82.94 378 LEU A CA 1
ATOM 2974 C C . LEU A 1 378 ? 38.565 32.723 -23.361 1.00 82.94 378 LEU A C 1
ATOM 2976 O O . LEU A 1 378 ? 38.965 31.978 -24.255 1.00 82.94 378 LEU A O 1
ATOM 2980 N N . ILE A 1 379 ? 37.311 32.695 -22.898 1.00 86.06 379 ILE A N 1
ATOM 2981 C CA . ILE A 1 379 ? 36.271 31.778 -23.395 1.00 86.06 379 ILE A CA 1
ATOM 2982 C C . ILE A 1 379 ? 35.687 32.337 -24.699 1.00 86.06 379 ILE A C 1
ATOM 2984 O O . ILE A 1 379 ? 35.166 33.450 -24.717 1.00 86.06 379 ILE A O 1
ATOM 2988 N N . THR A 1 380 ? 35.769 31.594 -25.802 1.00 83.06 380 THR A N 1
ATOM 2989 C CA . THR A 1 380 ? 35.423 32.119 -27.142 1.00 83.06 380 THR A CA 1
ATOM 2990 C C . THR A 1 380 ? 34.219 31.445 -27.800 1.00 83.06 380 THR A C 1
ATOM 2992 O O . THR A 1 380 ? 33.697 31.969 -28.786 1.00 83.06 380 THR A O 1
ATOM 2995 N N . GLU A 1 381 ? 33.731 30.329 -27.257 1.00 83.69 381 GLU A N 1
ATOM 2996 C CA . GLU A 1 381 ? 32.619 29.570 -27.832 1.00 83.69 381 GLU A CA 1
ATOM 2997 C C . GLU A 1 381 ? 31.259 30.069 -27.317 1.00 83.69 381 GLU A C 1
ATOM 2999 O O . GLU A 1 381 ? 31.081 30.296 -26.118 1.00 83.69 381 GLU A O 1
ATOM 3004 N N . LYS A 1 382 ? 30.286 30.249 -28.223 1.00 85.88 382 LYS A N 1
ATOM 3005 C CA . LYS A 1 382 ? 28.937 30.751 -27.906 1.00 85.88 382 LYS A CA 1
ATOM 3006 C C . LYS A 1 382 ? 27.947 29.605 -27.693 1.00 85.88 382 LYS A C 1
ATOM 3008 O O . LYS A 1 382 ? 27.805 28.755 -28.564 1.00 85.88 382 LYS A O 1
ATOM 3013 N N . ALA A 1 383 ? 27.162 29.679 -26.622 1.00 81.56 383 ALA A N 1
ATOM 3014 C CA . ALA A 1 383 ? 26.001 28.831 -26.369 1.00 81.56 383 ALA A CA 1
ATOM 3015 C C . ALA A 1 383 ? 24.714 29.652 -26.571 1.00 81.56 383 ALA A C 1
ATOM 3017 O O . ALA A 1 383 ? 24.347 30.473 -25.733 1.00 81.56 383 ALA A O 1
ATOM 3018 N N . THR A 1 384 ? 24.058 29.472 -27.723 1.00 80.19 384 THR A N 1
ATOM 3019 C CA . THR A 1 384 ? 22.890 30.278 -28.152 1.00 80.19 384 THR A CA 1
ATOM 3020 C C . THR A 1 384 ? 21.549 29.753 -27.646 1.00 80.19 384 THR A C 1
ATOM 3022 O O . THR A 1 384 ? 20.568 30.490 -27.636 1.00 80.19 384 THR A O 1
ATOM 3025 N N . ARG A 1 385 ? 21.507 28.486 -27.231 1.00 77.12 385 ARG A N 1
ATOM 3026 C CA . ARG A 1 385 ? 20.333 27.818 -26.677 1.00 77.12 385 ARG A CA 1
ATOM 3027 C C . ARG A 1 385 ? 20.807 26.848 -25.607 1.00 77.12 385 ARG A C 1
ATOM 3029 O O . ARG A 1 385 ? 21.681 26.029 -25.874 1.00 77.12 385 ARG A O 1
ATOM 3036 N N . ILE A 1 386 ? 20.265 26.983 -24.405 1.00 71.69 386 ILE A N 1
ATOM 3037 C CA . ILE A 1 386 ? 20.627 26.190 -23.226 1.00 71.69 386 ILE A CA 1
ATOM 3038 C C . ILE A 1 386 ? 19.310 25.653 -22.648 1.00 71.69 386 ILE A C 1
ATOM 3040 O O . ILE A 1 386 ? 18.359 26.422 -22.517 1.00 71.69 386 ILE A O 1
ATOM 3044 N N . ALA A 1 387 ? 19.214 24.363 -22.315 1.00 63.03 387 ALA A N 1
ATOM 3045 C CA . ALA A 1 387 ? 17.974 23.715 -21.843 1.00 63.03 387 ALA A CA 1
ATOM 3046 C C . ALA A 1 387 ? 16.874 23.535 -22.903 1.00 63.03 387 ALA A C 1
ATOM 3048 O O . ALA A 1 387 ? 15.689 23.540 -22.557 1.00 63.03 387 ALA A O 1
ATOM 3049 N N . GLY A 1 388 ? 17.212 23.562 -24.195 1.00 67.06 388 GLY A N 1
ATOM 3050 C CA . GLY A 1 388 ? 16.215 23.729 -25.251 1.00 67.06 388 GLY A CA 1
ATOM 3051 C C . GLY A 1 388 ? 15.437 25.057 -25.170 1.00 67.06 388 GLY A C 1
ATOM 3052 O O . GLY A 1 388 ? 14.439 25.212 -25.879 1.00 67.06 388 GLY A O 1
ATOM 3053 N N . ARG A 1 389 ? 15.876 26.040 -24.369 1.00 74.88 389 ARG A N 1
ATOM 3054 C CA . ARG A 1 389 ? 15.206 27.339 -24.179 1.00 74.88 389 ARG A CA 1
ATOM 3055 C C . ARG A 1 389 ? 15.979 28.461 -24.865 1.00 74.88 389 ARG A C 1
ATOM 3057 O O . ARG A 1 389 ? 17.154 28.672 -24.586 1.00 74.88 389 ARG A O 1
ATOM 3064 N N . ASP A 1 390 ? 15.294 29.238 -25.698 1.00 80.06 390 ASP A N 1
ATOM 3065 C CA . ASP A 1 390 ? 15.897 30.381 -26.406 1.00 80.06 390 ASP A CA 1
ATOM 3066 C C . ASP A 1 390 ? 16.150 31.587 -25.483 1.00 80.06 390 ASP A C 1
ATOM 3068 O O . ASP A 1 390 ? 16.873 32.515 -25.833 1.00 80.06 390 ASP A O 1
ATOM 3072 N N . SER A 1 391 ? 15.549 31.594 -24.291 1.00 81.88 391 SER A N 1
ATOM 3073 C CA . SER A 1 391 ? 15.665 32.688 -23.325 1.00 81.88 391 SER A CA 1
ATOM 3074 C C . SER A 1 391 ? 16.908 32.616 -22.429 1.00 81.88 391 SER A C 1
ATOM 3076 O O . SER A 1 391 ? 17.116 33.508 -21.600 1.00 81.88 391 SER A O 1
ATOM 3078 N N . VAL A 1 392 ? 17.744 31.584 -22.596 1.00 85.81 392 VAL A N 1
ATOM 3079 C CA . VAL A 1 392 ? 18.991 31.388 -21.846 1.00 85.81 392 VAL A CA 1
ATOM 3080 C C . VAL A 1 392 ? 20.146 31.159 -22.812 1.00 85.81 392 VAL A C 1
ATOM 3082 O O . VAL A 1 392 ? 20.095 30.285 -23.674 1.00 85.81 392 VAL A O 1
ATOM 3085 N N . SER A 1 393 ? 21.196 31.963 -22.669 1.00 88.44 393 SER A N 1
ATOM 3086 C CA . SER A 1 393 ? 22.377 31.958 -23.539 1.00 88.44 393 SER A CA 1
ATOM 3087 C C . SER A 1 393 ? 23.646 32.240 -22.739 1.00 88.44 393 SER A C 1
ATOM 3089 O O . SER A 1 393 ? 23.577 32.720 -21.606 1.00 88.44 393 SER A O 1
ATOM 3091 N N . GLY A 1 394 ? 24.814 31.957 -23.312 1.00 88.62 394 GLY A N 1
ATOM 3092 C CA . GLY A 1 394 ? 26.078 32.104 -22.597 1.00 88.62 394 GLY A CA 1
ATOM 3093 C C . GLY A 1 394 ? 27.332 31.768 -23.399 1.00 88.62 394 GLY A C 1
ATOM 3094 O O . GLY A 1 394 ? 27.306 31.663 -24.624 1.00 88.62 394 GLY A O 1
ATOM 3095 N N . TRP A 1 395 ? 28.437 31.583 -22.684 1.00 87.88 395 TRP A N 1
ATOM 3096 C CA . TRP A 1 395 ? 29.749 31.215 -23.214 1.00 87.88 395 TRP A CA 1
ATOM 3097 C C . TRP A 1 395 ? 30.185 29.859 -22.648 1.00 87.88 395 TRP A C 1
ATOM 3099 O O . TRP A 1 395 ? 29.964 29.578 -21.467 1.00 87.88 395 TRP A O 1
ATOM 3109 N N . SER A 1 396 ? 30.795 29.021 -23.488 1.00 75.50 396 SER A N 1
ATOM 3110 C CA . SER A 1 396 ? 31.127 27.627 -23.165 1.00 75.50 396 SER A CA 1
ATOM 3111 C C . SER A 1 396 ? 32.610 27.316 -23.375 1.00 75.50 396 SER A C 1
ATOM 3113 O O . SER A 1 396 ? 33.229 27.831 -24.303 1.00 75.50 396 SER A O 1
ATOM 3115 N N . ALA A 1 397 ? 33.166 26.459 -22.521 1.00 60.69 397 ALA A N 1
ATOM 3116 C CA . ALA A 1 397 ? 34.373 25.677 -22.795 1.00 60.69 397 ALA A CA 1
ATOM 3117 C C . ALA A 1 397 ? 34.111 24.161 -22.627 1.00 60.69 397 ALA A C 1
ATOM 3119 O O . ALA A 1 397 ? 35.058 23.385 -22.543 1.00 60.69 397 ALA A O 1
ATOM 3120 N N . ASN A 1 398 ? 32.823 23.776 -22.648 1.00 58.41 398 ASN A N 1
ATOM 3121 C CA . ASN A 1 398 ? 32.259 22.434 -22.489 1.00 58.41 398 ASN A CA 1
ATOM 3122 C C . ASN A 1 398 ? 32.417 21.849 -21.063 1.00 58.41 398 ASN A C 1
ATOM 3124 O O . ASN A 1 398 ? 33.473 21.288 -20.774 1.00 58.41 398 ASN A O 1
ATOM 3128 N N . PRO A 1 399 ? 31.398 21.919 -20.168 1.00 62.84 399 PRO A N 1
ATOM 3129 C CA . PRO A 1 399 ? 30.028 22.466 -20.310 1.00 62.84 399 PRO A CA 1
ATOM 3130 C C . PRO A 1 399 ? 29.942 24.017 -20.261 1.00 62.84 399 PRO A C 1
ATOM 3132 O O . PRO A 1 399 ? 30.974 24.677 -20.136 1.00 62.84 399 PRO A O 1
ATOM 3135 N N . PRO A 1 400 ? 28.746 24.649 -20.390 1.00 74.38 400 PRO A N 1
ATOM 3136 C CA . PRO A 1 400 ? 28.601 26.111 -20.355 1.00 74.38 400 PRO A CA 1
ATOM 3137 C C . PRO A 1 400 ? 29.091 26.726 -19.033 1.00 74.38 400 PRO A C 1
ATOM 3139 O O . PRO A 1 400 ? 28.506 26.496 -17.978 1.00 74.38 400 PRO A O 1
ATOM 3142 N N . ASN A 1 401 ? 30.139 27.553 -19.087 1.00 85.12 401 ASN A N 1
ATOM 3143 C CA . ASN A 1 401 ? 30.778 28.108 -17.889 1.00 85.12 401 ASN A CA 1
ATOM 3144 C C . ASN A 1 401 ? 30.172 29.434 -17.425 1.00 85.12 401 ASN A C 1
ATOM 3146 O O . ASN A 1 401 ? 30.273 29.761 -16.244 1.00 85.12 401 ASN A O 1
ATOM 3150 N N . VAL A 1 402 ? 29.576 30.219 -18.330 1.00 88.88 402 VAL A N 1
ATOM 3151 C CA . VAL A 1 402 ? 28.930 31.500 -17.998 1.00 88.88 402 VAL A CA 1
ATOM 3152 C C . VAL A 1 402 ? 27.624 31.622 -18.766 1.00 88.88 402 VAL A C 1
ATOM 3154 O O . VAL A 1 402 ? 27.637 31.623 -19.993 1.00 88.88 402 VAL A O 1
ATOM 3157 N N . VAL A 1 403 ? 26.500 31.763 -18.067 1.00 89.94 403 VAL A N 1
ATOM 3158 C CA . VAL A 1 403 ? 25.157 31.822 -18.665 1.00 89.94 403 VAL A CA 1
ATOM 3159 C C . VAL A 1 403 ? 24.350 32.991 -18.106 1.00 89.94 403 VAL A C 1
ATOM 3161 O O . VAL A 1 403 ? 24.549 33.410 -16.968 1.00 89.94 403 VAL A O 1
ATOM 3164 N N . ALA A 1 404 ? 23.415 33.522 -18.891 1.00 90.75 404 ALA A N 1
ATOM 3165 C CA . ALA A 1 404 ? 22.472 34.540 -18.445 1.00 90.75 404 ALA A CA 1
ATOM 3166 C C . ALA A 1 404 ? 21.036 34.203 -18.853 1.00 90.75 404 ALA A C 1
ATOM 3168 O O . ALA A 1 404 ? 20.783 33.733 -19.963 1.00 90.75 404 ALA A O 1
ATOM 3169 N N . ASN A 1 405 ? 20.088 34.495 -17.958 1.00 90.94 405 ASN A N 1
ATOM 3170 C CA . ASN A 1 405 ? 18.663 34.473 -18.285 1.00 90.94 405 ASN A CA 1
ATOM 3171 C C . ASN A 1 405 ? 18.250 35.838 -18.845 1.00 90.94 405 ASN A C 1
ATOM 3173 O O . ASN A 1 405 ? 18.151 36.825 -18.110 1.00 90.94 405 ASN A O 1
ATOM 3177 N N . MET A 1 406 ? 17.985 35.863 -20.149 1.00 88.12 406 MET A N 1
ATOM 3178 C CA . MET A 1 406 ? 17.640 37.063 -20.912 1.00 88.12 406 MET A CA 1
ATOM 3179 C C . MET A 1 406 ? 16.148 37.423 -20.815 1.00 88.12 406 MET A C 1
ATOM 3181 O O . MET A 1 406 ? 15.726 38.481 -21.293 1.00 88.12 406 MET A O 1
ATOM 3185 N N . SER A 1 407 ? 15.338 36.576 -20.169 1.00 85.31 407 SER A N 1
ATOM 3186 C CA . SER A 1 407 ? 13.914 36.831 -19.924 1.00 85.31 407 SER A CA 1
ATOM 3187 C C . SER A 1 407 ? 13.707 38.065 -19.049 1.00 85.31 407 SER A C 1
ATOM 3189 O O . SER A 1 407 ? 14.543 38.410 -18.211 1.00 85.31 407 SER A O 1
ATOM 3191 N N . HIS A 1 408 ? 12.557 38.720 -19.213 1.00 82.19 408 HIS A N 1
ATOM 3192 C CA . HIS A 1 408 ? 12.167 39.857 -18.376 1.00 82.19 408 HIS A CA 1
ATOM 3193 C C . HIS A 1 408 ? 11.374 39.431 -17.130 1.00 82.19 408 HIS A C 1
ATOM 3195 O O . HIS A 1 408 ? 11.477 40.090 -16.100 1.00 82.19 408 HIS A O 1
ATOM 3201 N N . ASP A 1 409 ? 10.618 38.335 -17.209 1.00 82.75 409 ASP A N 1
ATOM 3202 C CA . ASP A 1 409 ? 9.668 37.880 -16.183 1.00 82.75 409 ASP A CA 1
ATOM 3203 C C . ASP A 1 409 ? 9.664 36.355 -15.955 1.00 82.75 409 ASP A C 1
ATOM 3205 O O . ASP A 1 409 ? 9.182 35.888 -14.924 1.00 82.75 409 ASP A O 1
ATOM 3209 N N . GLN A 1 410 ? 10.244 35.569 -16.864 1.00 82.19 410 GLN A N 1
ATOM 3210 C CA . GLN A 1 410 ? 10.266 34.113 -16.753 1.00 82.19 410 GLN A CA 1
ATOM 3211 C C . GLN A 1 410 ? 11.436 33.587 -15.905 1.00 82.19 410 GLN A C 1
ATOM 3213 O O . GLN A 1 410 ? 12.610 33.677 -16.282 1.00 82.19 410 GLN A O 1
ATOM 3218 N N . THR A 1 411 ? 11.106 32.966 -14.773 1.00 82.44 411 THR A N 1
ATOM 3219 C CA . THR A 1 411 ? 12.035 32.096 -14.039 1.00 82.44 411 THR A CA 1
ATOM 3220 C C . THR A 1 411 ? 12.141 30.756 -14.759 1.00 82.44 411 THR A C 1
ATOM 3222 O O . THR A 1 411 ? 11.132 30.167 -15.149 1.00 82.44 411 THR A O 1
ATOM 3225 N N . VAL A 1 412 ? 13.365 30.269 -14.937 1.00 78.06 412 VAL A N 1
ATOM 3226 C CA . VAL A 1 412 ? 13.651 28.997 -15.607 1.00 78.06 412 VAL A CA 1
ATOM 3227 C C . VAL A 1 412 ? 14.452 28.094 -14.679 1.00 78.06 412 VAL A C 1
ATOM 3229 O O . VAL A 1 412 ? 15.250 28.579 -13.878 1.00 78.06 412 VAL A O 1
ATOM 3232 N N . THR A 1 413 ? 14.223 26.786 -14.769 1.00 74.69 413 THR A N 1
ATOM 3233 C CA . THR A 1 413 ? 14.955 25.793 -13.976 1.00 74.69 413 THR A CA 1
ATOM 3234 C C . THR A 1 413 ? 15.982 25.130 -14.866 1.00 74.69 413 THR A C 1
ATOM 3236 O O . THR A 1 413 ? 15.623 24.466 -15.837 1.00 74.69 413 THR A O 1
ATOM 3239 N N . ILE A 1 414 ? 17.246 25.377 -14.553 1.00 63.94 414 ILE A N 1
ATOM 3240 C CA . ILE A 1 414 ? 18.412 24.920 -15.292 1.00 63.94 414 ILE A CA 1
ATOM 3241 C C . ILE A 1 414 ? 19.511 24.753 -14.258 1.00 63.94 414 ILE A C 1
ATOM 3243 O O . ILE A 1 414 ? 19.879 25.766 -13.670 1.00 63.94 414 ILE A O 1
ATOM 3247 N N . PRO A 1 415 ? 20.018 23.533 -14.027 1.00 55.38 415 PRO A N 1
ATOM 3248 C CA . PRO A 1 415 ? 19.633 22.596 -12.945 1.00 55.38 415 PRO A CA 1
ATOM 3249 C C . PRO A 1 415 ? 19.215 23.193 -11.574 1.00 55.38 415 PRO A C 1
ATOM 3251 O O . PRO A 1 415 ? 18.679 22.473 -10.737 1.00 55.38 415 PRO A O 1
ATOM 3254 N N . GLY A 1 416 ? 19.409 24.492 -11.333 1.00 67.94 416 GLY A N 1
ATOM 3255 C CA . GLY A 1 416 ? 18.856 25.281 -10.229 1.00 67.94 416 GLY A CA 1
ATOM 3256 C C . GLY A 1 416 ? 17.877 26.380 -10.680 1.00 67.94 416 GLY A C 1
ATOM 3257 O O . GLY A 1 416 ? 17.543 26.516 -11.861 1.00 67.94 416 GLY A O 1
ATOM 3258 N N . ILE A 1 417 ? 17.393 27.192 -9.732 1.00 77.94 417 ILE A N 1
ATOM 3259 C CA . ILE A 1 417 ? 16.436 28.279 -10.017 1.00 77.94 417 ILE A CA 1
ATOM 3260 C C . ILE A 1 417 ? 17.172 29.476 -10.633 1.00 77.94 417 ILE A C 1
ATOM 3262 O O . ILE A 1 417 ? 17.929 30.174 -9.961 1.00 77.94 417 ILE A O 1
ATOM 3266 N N . THR A 1 418 ? 16.888 29.776 -11.901 1.00 82.62 418 THR A N 1
ATOM 3267 C CA . THR A 1 418 ? 17.499 30.886 -12.645 1.00 82.62 418 THR A CA 1
ATOM 3268 C C . THR A 1 418 ? 16.477 32.006 -12.870 1.00 82.62 418 THR A C 1
ATOM 3270 O O . THR A 1 418 ? 15.595 31.922 -13.730 1.00 82.62 418 THR A O 1
ATOM 3273 N N . ARG A 1 419 ? 16.587 33.089 -12.091 1.00 88.56 419 ARG A N 1
ATOM 3274 C CA . ARG A 1 419 ? 15.662 34.242 -12.129 1.00 88.56 419 ARG A CA 1
ATOM 3275 C C . ARG A 1 419 ? 15.892 35.137 -13.366 1.00 88.56 419 ARG A C 1
ATOM 3277 O O . ARG A 1 419 ? 17.014 35.160 -13.879 1.00 88.56 419 ARG A O 1
ATOM 3284 N N . PRO A 1 420 ? 14.884 35.897 -13.837 1.00 89.25 420 PRO A N 1
ATOM 3285 C CA . PRO A 1 420 ? 15.045 36.853 -14.938 1.00 89.25 420 PRO A CA 1
ATOM 3286 C C . PRO A 1 420 ? 16.205 37.832 -14.713 1.00 89.25 420 PRO A C 1
ATOM 3288 O O . PRO A 1 420 ? 16.402 38.298 -13.591 1.00 89.25 420 PRO A O 1
ATOM 3291 N N . ARG A 1 421 ? 16.942 38.182 -15.777 1.00 89.75 421 ARG A N 1
ATOM 3292 C CA . ARG A 1 421 ? 18.036 39.176 -15.765 1.00 89.75 421 ARG A CA 1
ATOM 3293 C C . ARG A 1 421 ? 19.161 38.889 -14.760 1.00 89.75 421 ARG A C 1
ATOM 3295 O O . ARG A 1 421 ? 19.689 39.804 -14.130 1.00 89.75 421 ARG A O 1
ATOM 3302 N N . THR A 1 422 ? 19.548 37.622 -14.623 1.00 92.12 422 THR A N 1
ATOM 3303 C CA . THR A 1 422 ? 20.666 37.192 -13.762 1.00 92.12 422 THR A CA 1
ATOM 3304 C C . THR A 1 422 ? 21.774 36.506 -14.559 1.00 92.12 422 THR A C 1
ATOM 3306 O O . THR A 1 422 ? 21.529 36.000 -15.655 1.00 92.12 422 THR A O 1
ATOM 3309 N N . VAL A 1 423 ? 22.990 36.502 -14.000 1.00 92.12 423 VAL A N 1
ATOM 3310 C CA . VAL A 1 423 ? 24.200 35.891 -14.573 1.00 92.12 423 VAL A CA 1
ATOM 3311 C C . VAL A 1 423 ? 24.668 34.779 -13.646 1.00 92.12 423 VAL A C 1
ATOM 3313 O O . VAL A 1 423 ? 24.725 34.965 -12.429 1.00 92.12 423 VAL A O 1
ATOM 3316 N N . HIS A 1 424 ? 25.005 33.635 -14.225 1.00 91.38 424 HIS A N 1
ATOM 3317 C CA . HIS A 1 424 ? 25.420 32.437 -13.511 1.00 91.38 424 HIS A CA 1
ATOM 3318 C C . HIS A 1 424 ? 26.739 31.925 -14.072 1.00 91.38 424 HIS A C 1
ATOM 3320 O O . HIS A 1 424 ? 27.002 32.040 -15.268 1.00 91.38 424 HIS A O 1
ATOM 3326 N N . VAL A 1 425 ? 27.564 31.371 -13.192 1.00 89.81 425 VAL A N 1
ATOM 3327 C CA . VAL A 1 425 ? 28.880 30.811 -13.495 1.00 89.81 425 VAL A CA 1
ATOM 3328 C C . VAL A 1 425 ? 28.940 29.375 -12.989 1.00 89.81 425 VAL A C 1
ATOM 3330 O O . VAL A 1 425 ? 28.376 29.068 -11.937 1.00 89.81 425 VAL A O 1
ATOM 3333 N N . HIS A 1 426 ? 29.634 28.516 -13.733 1.00 84.81 426 HIS A N 1
ATOM 3334 C CA . HIS A 1 426 ? 29.872 27.120 -13.383 1.00 84.81 426 HIS A CA 1
ATOM 3335 C C . HIS A 1 426 ? 31.361 26.759 -13.580 1.00 84.81 426 HIS A C 1
ATOM 3337 O O . HIS A 1 426 ? 31.852 26.873 -14.710 1.00 84.81 426 HIS A O 1
ATOM 3343 N N . PRO A 1 427 ? 32.093 26.341 -12.523 1.00 78.06 427 PRO A N 1
ATOM 3344 C CA . PRO A 1 427 ? 33.494 25.912 -12.631 1.00 78.06 427 PRO A CA 1
ATOM 3345 C C . PRO A 1 427 ? 33.640 24.552 -13.349 1.00 78.06 427 PRO A C 1
ATOM 3347 O O . PRO A 1 427 ? 32.678 23.793 -13.434 1.00 78.06 427 PRO A O 1
ATOM 3350 N N . ASP A 1 428 ? 34.831 24.235 -13.864 1.00 68.88 428 ASP A N 1
ATOM 3351 C CA . ASP A 1 428 ? 35.178 22.938 -14.484 1.00 68.88 428 ASP A CA 1
ATOM 3352 C C . ASP A 1 428 ? 36.204 22.184 -13.602 1.00 68.88 428 ASP A C 1
ATOM 3354 O O . ASP A 1 428 ? 36.969 22.835 -12.886 1.00 68.88 428 ASP A O 1
ATOM 3358 N N . PRO A 1 429 ? 36.267 20.833 -13.614 1.00 60.25 429 PRO A N 1
ATOM 3359 C CA . PRO A 1 429 ? 37.211 20.034 -12.824 1.00 60.25 429 PRO A CA 1
ATOM 3360 C C . PRO A 1 429 ? 38.675 20.471 -12.901 1.00 60.25 429 PRO A C 1
ATOM 3362 O O . PRO A 1 429 ? 39.419 20.276 -11.938 1.00 60.25 429 PRO A O 1
ATOM 3365 N N . GLN A 1 430 ? 39.109 21.029 -14.033 1.00 61.19 430 GLN A N 1
ATOM 3366 C CA . GLN A 1 430 ? 40.499 21.436 -14.237 1.00 61.19 430 GLN A CA 1
ATOM 3367 C C . GLN A 1 430 ? 40.702 22.948 -14.073 1.00 61.19 430 GLN A C 1
ATOM 3369 O O . GLN A 1 430 ? 41.835 23.394 -13.867 1.00 61.19 430 GLN A O 1
ATOM 3374 N N . ASN A 1 431 ? 39.630 23.747 -14.127 1.00 71.94 431 ASN A N 1
ATOM 3375 C CA . ASN A 1 431 ? 39.723 25.195 -14.272 1.00 71.94 431 ASN A CA 1
ATOM 3376 C C . ASN A 1 431 ? 38.712 25.954 -13.396 1.00 71.94 431 ASN A C 1
ATOM 3378 O O . ASN A 1 431 ? 37.499 25.759 -13.487 1.00 71.94 431 ASN A O 1
ATOM 3382 N N . ASP A 1 432 ? 39.222 26.913 -12.618 1.00 85.88 432 ASP A N 1
ATOM 3383 C CA . ASP A 1 432 ? 38.395 27.980 -12.049 1.00 85.88 432 ASP A CA 1
ATOM 3384 C C . ASP A 1 432 ? 37.832 28.852 -13.196 1.00 85.88 432 ASP A C 1
ATOM 3386 O O . ASP A 1 432 ? 38.462 29.004 -14.246 1.00 85.88 432 ASP A O 1
ATOM 3390 N N . VAL A 1 433 ? 36.675 29.484 -12.995 1.00 88.38 433 VAL A N 1
ATOM 3391 C CA . VAL A 1 433 ? 36.076 30.403 -13.980 1.00 88.38 433 VAL A CA 1
ATOM 3392 C C . VAL A 1 433 ? 36.039 31.811 -13.414 1.00 88.38 433 VAL A C 1
ATOM 3394 O O . VAL A 1 433 ? 35.561 32.045 -12.304 1.00 88.38 433 VAL A O 1
ATOM 3397 N N . ALA A 1 434 ? 36.547 32.772 -14.182 1.00 90.00 434 ALA A N 1
ATOM 3398 C CA . ALA A 1 434 ? 36.667 34.157 -13.762 1.00 90.00 434 ALA A CA 1
ATOM 3399 C C . ALA A 1 434 ? 35.774 35.090 -14.582 1.00 90.00 434 ALA A C 1
ATOM 3401 O O . ALA A 1 434 ? 35.761 35.045 -15.815 1.00 90.00 434 ALA A O 1
ATOM 3402 N N . VAL A 1 435 ? 35.097 35.999 -13.877 1.00 92.12 435 VAL A N 1
ATOM 3403 C CA . VAL A 1 435 ? 34.435 37.170 -14.455 1.00 92.12 435 VAL A CA 1
ATOM 3404 C C . VAL A 1 435 ? 35.209 38.420 -14.049 1.00 92.12 435 VAL A C 1
ATOM 3406 O O . VAL A 1 435 ? 35.289 38.755 -12.866 1.00 92.12 435 VAL A O 1
ATOM 3409 N N . GLY A 1 436 ? 35.813 39.092 -15.027 1.00 92.06 436 GLY A N 1
ATOM 3410 C CA . GLY A 1 436 ? 36.703 40.234 -14.826 1.00 92.06 436 GLY A CA 1
ATOM 3411 C C . GLY A 1 436 ? 36.123 41.558 -15.307 1.00 92.06 436 GLY A C 1
ATOM 3412 O O . GLY A 1 436 ? 35.510 41.614 -16.366 1.00 92.06 436 GLY A O 1
ATOM 3413 N N . TRP A 1 437 ? 36.380 42.632 -14.564 1.00 94.19 437 TRP A N 1
ATOM 3414 C CA . TRP A 1 437 ? 36.188 44.022 -14.976 1.00 94.19 437 TRP A CA 1
ATOM 3415 C C . TRP A 1 437 ? 37.552 44.685 -15.195 1.00 94.19 437 TRP A C 1
ATOM 3417 O O . TRP A 1 437 ? 38.376 44.730 -14.277 1.00 94.19 437 TRP A O 1
ATOM 3427 N N . ARG A 1 438 ? 37.805 45.201 -16.402 1.00 91.31 438 ARG A N 1
ATOM 3428 C CA . ARG A 1 438 ? 39.019 45.961 -16.735 1.00 91.31 438 ARG A CA 1
ATOM 3429 C C . ARG A 1 438 ? 38.796 47.445 -16.483 1.00 91.31 438 ARG A C 1
ATOM 3431 O O . ARG A 1 438 ? 37.912 48.056 -17.082 1.00 91.31 438 ARG A O 1
ATOM 3438 N N . SER A 1 439 ? 39.663 48.049 -15.677 1.00 88.06 439 SER A N 1
ATOM 3439 C CA . SER A 1 439 ? 39.630 49.489 -15.453 1.00 88.06 439 SER A CA 1
ATOM 3440 C C . SER A 1 439 ? 40.088 50.247 -16.698 1.00 88.06 439 SER A C 1
ATOM 3442 O O . SER A 1 439 ? 41.181 50.018 -17.222 1.00 88.06 439 SER A O 1
ATOM 3444 N N . LEU A 1 440 ? 39.274 51.198 -17.155 1.00 85.06 440 LEU A N 1
ATOM 3445 C CA . LEU A 1 440 ? 39.592 52.078 -18.289 1.00 85.06 440 LEU A CA 1
ATOM 3446 C C . LEU A 1 440 ? 40.305 53.370 -17.870 1.00 85.06 440 LEU A C 1
ATOM 3448 O O . LEU A 1 440 ? 40.689 54.181 -18.711 1.00 85.06 440 LEU A O 1
ATOM 3452 N N . PHE A 1 441 ? 40.461 53.585 -16.569 1.00 84.31 441 PHE A N 1
ATOM 3453 C CA . PHE A 1 441 ? 41.011 54.806 -16.003 1.00 84.31 441 PHE A CA 1
ATOM 3454 C C . PHE A 1 441 ? 41.853 54.491 -14.770 1.00 84.31 441 PHE A C 1
ATOM 3456 O O . PHE A 1 441 ? 41.818 53.391 -14.218 1.00 84.31 441 PHE A O 1
ATOM 3463 N N . THR A 1 442 ? 42.619 55.484 -14.337 1.00 82.88 442 THR A N 1
ATOM 3464 C CA . THR A 1 442 ? 43.337 55.426 -13.067 1.00 82.88 442 THR A CA 1
ATOM 3465 C C . THR A 1 442 ? 42.562 56.236 -12.036 1.00 82.88 442 THR A C 1
ATOM 3467 O O . THR A 1 442 ? 42.314 57.422 -12.252 1.00 82.88 442 THR A O 1
ATOM 3470 N N . GLY A 1 443 ? 42.161 55.610 -10.933 1.00 86.38 443 GLY A N 1
ATOM 3471 C CA . GLY A 1 443 ? 41.307 56.232 -9.925 1.00 86.38 443 GLY A CA 1
ATOM 3472 C C . GLY A 1 443 ? 40.971 55.290 -8.774 1.00 86.38 443 GLY A C 1
ATOM 3473 O O . GLY A 1 443 ? 41.586 54.236 -8.625 1.00 86.38 443 GLY A O 1
ATOM 3474 N N . HIS A 1 444 ? 39.997 55.689 -7.958 1.00 90.00 444 HIS A N 1
ATOM 3475 C CA . HIS A 1 444 ? 39.528 54.913 -6.812 1.00 90.00 444 HIS A CA 1
ATOM 3476 C C . HIS A 1 444 ? 38.112 54.401 -7.060 1.00 90.00 444 HIS A C 1
ATOM 3478 O O . HIS A 1 444 ? 37.227 55.156 -7.484 1.00 90.00 444 HIS A O 1
ATOM 3484 N N . VAL A 1 445 ? 37.907 53.113 -6.800 1.00 92.25 445 VAL A N 1
ATOM 3485 C CA . VAL A 1 445 ? 36.620 52.439 -6.972 1.00 92.25 445 VAL A CA 1
ATOM 3486 C C . VAL A 1 445 ? 36.198 51.731 -5.689 1.00 92.25 445 VAL A C 1
ATOM 3488 O O . VAL A 1 445 ? 37.020 51.255 -4.906 1.00 92.25 445 VAL A O 1
ATOM 3491 N N . ARG A 1 446 ? 34.886 51.635 -5.490 1.00 93.31 446 ARG A N 1
ATOM 3492 C CA . ARG A 1 446 ? 34.262 50.716 -4.542 1.00 93.31 446 ARG A CA 1
ATOM 3493 C C . ARG A 1 446 ? 33.864 49.444 -5.281 1.00 93.31 446 ARG A C 1
ATOM 3495 O O . ARG A 1 446 ? 33.215 49.533 -6.320 1.00 93.31 446 ARG A O 1
ATOM 3502 N N . VAL A 1 447 ? 34.224 48.288 -4.729 1.00 93.31 447 VAL A N 1
ATOM 3503 C CA . VAL A 1 447 ? 33.926 46.967 -5.303 1.00 93.31 447 VAL A CA 1
ATOM 3504 C C . VAL A 1 447 ? 33.010 46.189 -4.369 1.00 93.31 447 VAL A C 1
ATOM 3506 O O . VAL A 1 447 ? 33.327 46.000 -3.193 1.00 93.31 447 VAL A O 1
ATOM 3509 N N . GLU A 1 448 ? 31.888 45.720 -4.902 1.00 93.94 448 GLU A N 1
ATOM 3510 C CA . GLU A 1 448 ? 30.919 44.871 -4.211 1.00 93.94 448 GLU A CA 1
ATOM 3511 C C . GLU A 1 448 ? 30.637 43.626 -5.048 1.00 93.94 448 GLU A C 1
ATOM 3513 O O . GLU A 1 448 ? 30.476 43.712 -6.262 1.00 93.94 448 GLU A O 1
ATOM 3518 N N . ALA A 1 449 ? 30.563 42.465 -4.401 1.00 93.00 449 ALA A N 1
ATOM 3519 C CA . ALA A 1 449 ? 30.266 41.199 -5.059 1.00 93.00 449 ALA A CA 1
ATOM 3520 C C . ALA A 1 449 ? 29.109 40.482 -4.353 1.00 93.00 449 ALA A C 1
ATOM 3522 O O . ALA A 1 449 ? 28.883 40.664 -3.154 1.00 93.00 449 ALA A O 1
ATOM 3523 N N . SER A 1 450 ? 28.388 39.643 -5.088 1.00 93.56 450 SER A N 1
ATOM 3524 C CA . SER A 1 450 ? 27.451 38.675 -4.518 1.00 93.56 450 SER A CA 1
ATOM 3525 C C . SER A 1 450 ? 27.616 37.327 -5.195 1.00 93.56 450 SER A C 1
ATOM 3527 O O . SER A 1 450 ? 27.710 37.277 -6.422 1.00 93.56 450 SER A O 1
ATOM 3529 N N . VAL A 1 451 ? 27.610 36.268 -4.393 1.00 92.44 451 VAL A N 1
ATOM 3530 C CA . VAL A 1 451 ? 27.747 34.878 -4.832 1.00 92.44 451 VAL A CA 1
ATOM 3531 C C . VAL A 1 451 ? 26.630 34.074 -4.165 1.00 92.44 451 VAL A C 1
ATOM 3533 O O . VAL A 1 451 ? 26.503 34.108 -2.942 1.00 92.44 451 VAL A O 1
ATOM 3536 N N . GLU A 1 452 ? 25.792 33.406 -4.949 1.00 90.38 452 GLU A N 1
ATOM 3537 C CA . GLU A 1 452 ? 24.656 32.598 -4.478 1.00 90.38 452 GLU A CA 1
ATOM 3538 C C . GLU A 1 452 ? 24.664 31.261 -5.223 1.00 90.38 452 GLU A C 1
ATOM 3540 O O . GLU A 1 452 ? 24.548 31.234 -6.445 1.00 90.38 452 GLU A O 1
ATOM 3545 N N . SER A 1 453 ? 24.817 30.155 -4.496 1.00 84.00 453 SER A N 1
ATOM 3546 C CA . SER A 1 453 ? 24.624 28.810 -5.043 1.00 84.00 453 SER A CA 1
ATOM 3547 C C . SER A 1 453 ? 23.120 28.582 -5.224 1.00 84.00 453 SER A C 1
ATOM 3549 O O . SER A 1 453 ? 22.350 28.775 -4.283 1.00 84.00 453 SER A O 1
ATOM 3551 N N . VAL A 1 454 ? 22.679 28.230 -6.435 1.00 75.25 454 VAL A N 1
ATOM 3552 C CA . VAL A 1 454 ? 21.241 28.156 -6.789 1.00 75.25 454 VAL A CA 1
ATOM 3553 C C . VAL A 1 454 ? 20.754 26.748 -7.141 1.00 75.25 454 VAL A C 1
ATOM 3555 O O . VAL A 1 454 ? 19.562 26.558 -7.397 1.00 75.25 454 VAL A O 1
ATOM 3558 N N . ALA A 1 455 ? 21.655 25.765 -7.147 1.00 65.19 455 ALA A N 1
ATOM 3559 C CA . ALA A 1 455 ? 21.372 24.359 -7.409 1.00 65.19 455 ALA A CA 1
ATOM 3560 C C . ALA A 1 455 ? 21.686 23.515 -6.161 1.00 65.19 455 ALA A C 1
ATOM 3562 O O . ALA A 1 455 ? 22.696 23.727 -5.498 1.00 65.19 455 ALA A O 1
ATOM 3563 N N . GLY A 1 456 ? 20.810 22.556 -5.835 1.00 55.00 456 GLY A N 1
ATOM 3564 C CA . GLY A 1 456 ? 21.013 21.633 -4.707 1.00 55.00 456 GLY A CA 1
ATOM 3565 C C . GLY A 1 456 ? 22.030 20.520 -4.993 1.00 55.00 456 GLY A C 1
ATOM 3566 O O . GLY A 1 456 ? 22.445 19.841 -4.066 1.00 55.00 456 GLY A O 1
ATOM 3567 N N . GLY A 1 457 ? 22.425 20.364 -6.264 1.00 55.72 457 GLY A N 1
ATOM 3568 C CA . GLY A 1 457 ? 23.332 19.350 -6.823 1.00 55.72 457 GLY A CA 1
ATOM 3569 C C . GLY A 1 457 ? 24.668 19.159 -6.109 1.00 55.72 457 GLY A C 1
ATOM 3570 O O . GLY A 1 457 ? 25.093 18.024 -5.912 1.00 55.72 457 GLY A O 1
ATOM 3571 N N . GLY A 1 458 ? 25.325 20.271 -5.775 1.00 64.19 458 GLY A N 1
ATOM 3572 C CA . GLY A 1 458 ? 26.736 20.286 -5.394 1.00 64.19 458 GLY A CA 1
ATOM 3573 C C . GLY A 1 458 ? 27.021 20.385 -3.910 1.00 64.19 458 GLY A C 1
ATOM 3574 O O . GLY A 1 458 ? 26.119 20.344 -3.078 1.00 64.19 458 GLY A O 1
ATOM 3575 N N . ASN A 1 459 ? 28.307 20.495 -3.571 1.00 74.31 459 ASN A N 1
ATOM 3576 C CA . ASN A 1 459 ? 28.766 20.770 -2.206 1.00 74.31 459 ASN A CA 1
ATOM 3577 C C . ASN A 1 459 ? 29.092 22.256 -1.989 1.00 74.31 459 ASN A C 1
ATOM 3579 O O . ASN A 1 459 ? 29.484 22.620 -0.881 1.00 74.31 459 ASN A O 1
ATOM 3583 N N . GLY A 1 460 ? 28.895 23.107 -3.001 1.00 78.12 460 GLY A N 1
ATOM 3584 C CA . GLY A 1 460 ? 29.147 24.536 -2.927 1.00 78.12 460 GLY A CA 1
ATOM 3585 C C . GLY A 1 460 ? 30.400 24.962 -3.689 1.00 78.12 460 GLY A C 1
ATOM 3586 O O . GLY A 1 460 ? 31.066 24.178 -4.354 1.00 78.12 460 GLY A O 1
ATOM 3587 N N . VAL A 1 461 ? 30.739 26.247 -3.598 1.00 86.44 461 VAL A N 1
ATOM 3588 C CA . VAL A 1 461 ? 31.826 26.841 -4.390 1.00 86.44 461 VAL A CA 1
ATOM 3589 C C . VAL A 1 461 ? 32.819 27.602 -3.536 1.00 86.44 461 VAL A C 1
ATOM 3591 O O . VAL A 1 461 ? 32.480 28.213 -2.518 1.00 86.44 461 VAL A O 1
ATOM 3594 N N . THR A 1 462 ? 34.062 27.643 -4.005 1.00 89.50 462 THR A N 1
ATOM 3595 C CA . THR A 1 462 ? 35.032 28.638 -3.553 1.00 89.50 462 THR A CA 1
ATOM 3596 C C . THR A 1 462 ? 34.920 29.893 -4.405 1.00 89.50 462 THR A C 1
ATOM 3598 O O . THR A 1 462 ? 34.644 29.835 -5.603 1.00 89.50 462 THR A O 1
ATOM 3601 N N . TRP A 1 463 ? 35.143 31.051 -3.792 1.00 92.44 463 TRP A N 1
ATOM 3602 C CA . TRP A 1 463 ? 35.171 32.324 -4.499 1.00 92.44 463 TRP A CA 1
ATOM 3603 C C . TRP A 1 463 ? 36.394 33.140 -4.083 1.00 92.44 463 TRP A C 1
ATOM 3605 O O . TRP A 1 463 ? 36.819 33.128 -2.923 1.00 92.44 463 TRP A O 1
ATOM 3615 N N . LYS A 1 464 ? 36.973 33.873 -5.035 1.00 91.81 464 LYS A N 1
ATOM 3616 C CA . LYS A 1 464 ? 38.094 34.794 -4.811 1.00 91.81 464 LYS A CA 1
ATOM 3617 C C . LYS A 1 464 ? 37.843 36.093 -5.560 1.00 91.81 464 LYS A C 1
ATOM 3619 O O . LYS A 1 464 ? 37.416 36.076 -6.707 1.00 91.81 464 LYS A O 1
ATOM 3624 N N . LEU A 1 465 ? 38.147 37.216 -4.926 1.00 90.19 465 LEU A N 1
ATOM 3625 C CA . LEU A 1 465 ? 38.196 38.524 -5.563 1.00 90.19 465 LEU A CA 1
ATOM 3626 C C . LEU A 1 465 ? 39.665 38.916 -5.729 1.00 90.19 465 LEU A C 1
ATOM 3628 O O . LEU A 1 465 ? 40.396 38.985 -4.740 1.00 90.19 465 LEU A O 1
ATOM 3632 N N . THR A 1 466 ? 40.110 39.154 -6.959 1.00 89.62 466 THR A N 1
ATOM 3633 C CA . THR A 1 466 ? 41.528 39.374 -7.286 1.00 89.62 466 THR A CA 1
ATOM 3634 C C . THR A 1 466 ? 41.742 40.648 -8.094 1.00 89.62 466 THR A C 1
ATOM 3636 O O . THR A 1 466 ? 40.908 40.988 -8.928 1.00 89.62 466 THR A O 1
ATOM 3639 N N . LEU A 1 467 ? 42.884 41.309 -7.903 1.00 84.94 467 LEU A N 1
ATOM 3640 C CA . LEU A 1 467 ? 43.378 42.424 -8.711 1.00 84.94 467 LEU A CA 1
ATOM 3641 C C . LEU A 1 467 ? 44.644 42.000 -9.461 1.00 84.94 467 LEU A C 1
ATOM 3643 O O . LEU A 1 467 ? 45.636 41.613 -8.845 1.00 84.94 467 LEU A O 1
ATOM 3647 N N . GLN A 1 468 ? 44.639 42.114 -10.785 1.00 80.94 468 GLN A N 1
ATOM 3648 C CA . GLN A 1 468 ? 45.801 41.808 -11.614 1.00 80.94 468 GLN A CA 1
ATOM 3649 C C . GLN A 1 468 ? 46.507 43.078 -12.109 1.00 80.94 468 GLN A C 1
ATOM 3651 O O . GLN A 1 468 ? 45.871 43.958 -12.686 1.00 80.94 468 GLN A O 1
ATOM 3656 N N . ARG A 1 469 ? 47.839 43.123 -11.928 1.00 77.00 469 ARG A N 1
ATOM 3657 C CA . ARG A 1 469 ? 48.761 44.186 -12.376 1.00 77.00 469 ARG A CA 1
ATOM 3658 C C . ARG A 1 469 ? 49.927 43.574 -13.165 1.00 77.00 469 ARG A C 1
ATOM 3660 O O . ARG A 1 469 ? 50.915 43.110 -12.590 1.00 77.00 469 ARG A O 1
ATOM 3667 N N . GLY A 1 470 ? 49.826 43.537 -14.494 1.00 66.62 470 GLY A N 1
ATOM 3668 C CA . GLY A 1 470 ? 50.808 42.853 -15.348 1.00 66.62 470 GLY A CA 1
ATOM 3669 C C . GLY A 1 470 ? 50.811 41.335 -15.111 1.00 66.62 470 GLY A C 1
ATOM 3670 O O . GLY A 1 470 ? 49.776 40.689 -15.254 1.00 66.62 470 GLY A O 1
ATOM 3671 N N . THR A 1 471 ? 51.958 40.759 -14.730 1.00 61.44 471 THR A N 1
ATOM 3672 C CA . THR A 1 471 ? 52.075 39.326 -14.373 1.00 61.44 471 THR A CA 1
ATOM 3673 C C . THR A 1 471 ? 51.811 39.046 -12.890 1.00 61.44 471 THR A C 1
ATOM 3675 O O . THR A 1 471 ? 51.941 37.909 -12.448 1.00 61.44 471 THR A O 1
ATOM 3678 N N . ARG A 1 472 ? 51.508 40.078 -12.091 1.00 65.38 472 ARG A N 1
ATOM 3679 C CA . ARG A 1 472 ? 51.268 39.948 -10.651 1.00 65.38 472 ARG A CA 1
ATOM 3680 C C . ARG A 1 472 ? 49.767 39.906 -10.377 1.00 65.38 472 ARG A C 1
ATOM 3682 O O . ARG A 1 472 ? 49.053 40.823 -10.772 1.00 65.38 472 ARG A O 1
ATOM 3689 N N . ILE A 1 473 ? 49.320 38.882 -9.657 1.00 76.44 473 ILE A N 1
ATOM 3690 C CA . ILE A 1 473 ? 47.943 38.738 -9.171 1.00 76.44 473 ILE A CA 1
ATOM 3691 C C . ILE A 1 473 ? 47.949 38.961 -7.656 1.00 76.44 473 ILE A C 1
ATOM 3693 O O . ILE A 1 473 ? 48.756 38.374 -6.936 1.00 76.44 473 ILE A O 1
ATOM 3697 N N . GLU A 1 474 ? 47.076 39.840 -7.177 1.00 80.38 474 GLU A N 1
ATOM 3698 C CA . GLU A 1 474 ? 46.852 40.135 -5.763 1.00 80.38 474 GLU A CA 1
ATOM 3699 C C . GLU A 1 474 ? 45.448 39.661 -5.366 1.00 80.38 474 GLU A C 1
ATOM 3701 O O . GLU A 1 474 ? 44.467 39.995 -6.026 1.00 80.38 474 GLU A O 1
ATOM 3706 N N . GLN A 1 475 ? 45.333 38.873 -4.296 1.00 85.56 475 GLN A N 1
ATOM 3707 C CA . GLN A 1 475 ? 44.040 38.428 -3.775 1.00 85.56 475 GLN A CA 1
ATOM 3708 C C . GLN A 1 475 ? 43.502 39.460 -2.778 1.00 85.56 475 GLN A C 1
ATOM 3710 O O . GLN A 1 475 ? 44.125 39.708 -1.749 1.00 85.56 475 GLN A O 1
ATOM 3715 N N . LEU A 1 476 ? 42.342 40.042 -3.078 1.00 85.19 476 LEU A N 1
ATOM 3716 C CA . LEU A 1 476 ? 41.693 41.072 -2.266 1.00 85.19 476 LEU A CA 1
ATOM 3717 C C . LEU A 1 476 ? 40.760 40.478 -1.201 1.00 85.19 476 LEU A C 1
ATOM 3719 O O . LEU A 1 476 ? 40.680 40.988 -0.087 1.00 85.19 476 LEU A O 1
ATOM 3723 N N . ALA A 1 477 ? 40.045 39.406 -1.548 1.00 84.56 477 ALA A N 1
ATOM 3724 C CA . ALA A 1 477 ? 39.172 38.659 -0.645 1.00 84.56 477 ALA A CA 1
ATOM 3725 C C . ALA A 1 477 ? 38.987 37.221 -1.151 1.00 84.56 477 ALA A C 1
ATOM 3727 O O . ALA A 1 477 ? 39.167 36.951 -2.337 1.00 84.56 477 ALA A O 1
ATOM 3728 N N . SER A 1 478 ? 38.620 36.295 -0.269 1.00 90.81 478 SER A N 1
ATOM 3729 C CA . SER A 1 478 ? 38.280 34.918 -0.641 1.00 90.81 478 SER A CA 1
ATOM 3730 C C . SER A 1 478 ? 37.384 34.267 0.401 1.00 90.81 478 SER A C 1
ATOM 3732 O O . SER A 1 478 ? 37.433 34.637 1.574 1.00 90.81 478 SER A O 1
ATOM 3734 N N . GLY A 1 479 ? 36.650 33.239 -0.002 1.00 88.12 479 GLY A N 1
ATOM 3735 C CA . GLY A 1 479 ? 35.871 32.401 0.897 1.00 88.12 479 GLY A CA 1
ATOM 3736 C C . GLY A 1 479 ? 35.313 31.178 0.181 1.00 88.12 479 GLY A C 1
ATOM 3737 O O . GLY A 1 479 ? 35.681 30.883 -0.955 1.00 88.12 479 GLY A O 1
ATOM 3738 N N . HIS A 1 480 ? 34.416 30.478 0.861 1.00 89.44 480 HIS A N 1
ATOM 3739 C CA . HIS A 1 480 ? 33.589 29.423 0.288 1.00 89.44 480 HIS A CA 1
ATOM 3740 C C . HIS A 1 480 ? 32.138 29.633 0.723 1.00 89.44 480 HIS A C 1
ATOM 3742 O O . HIS A 1 480 ? 31.875 30.379 1.673 1.00 89.44 480 HIS A O 1
ATOM 3748 N N . ILE A 1 481 ? 31.217 29.015 -0.003 1.00 86.12 481 ILE A N 1
ATOM 3749 C CA . ILE A 1 481 ? 29.820 28.841 0.387 1.00 86.12 481 ILE A CA 1
ATOM 3750 C C . ILE A 1 481 ? 29.443 27.386 0.153 1.00 86.12 481 ILE A C 1
ATOM 3752 O O . ILE A 1 481 ? 29.897 26.802 -0.827 1.00 86.12 481 ILE A O 1
ATOM 3756 N N . ASP A 1 482 ? 28.602 26.842 1.023 1.00 83.50 482 ASP A N 1
ATOM 3757 C CA . ASP A 1 482 ? 28.021 25.514 0.842 1.00 83.50 482 ASP A CA 1
ATOM 3758 C C . ASP A 1 482 ? 26.879 25.561 -0.194 1.00 83.50 482 ASP A C 1
ATOM 3760 O O . ASP A 1 482 ? 26.447 26.636 -0.635 1.00 83.50 482 ASP A O 1
ATOM 3764 N N . ALA A 1 483 ? 26.361 24.393 -0.569 1.00 73.94 483 ALA A N 1
ATOM 3765 C CA . ALA A 1 483 ? 25.212 24.254 -1.463 1.00 73.94 483 ALA A CA 1
ATOM 3766 C C . ALA A 1 483 ? 23.995 25.064 -0.980 1.00 73.94 483 ALA A C 1
ATOM 3768 O O . ALA A 1 483 ? 23.670 25.063 0.209 1.00 73.94 483 ALA A O 1
ATOM 3769 N N . LEU A 1 484 ? 23.316 25.761 -1.900 1.00 76.00 484 LEU A N 1
ATOM 3770 C CA . LEU A 1 484 ? 22.212 26.695 -1.603 1.00 76.00 484 LEU A CA 1
ATOM 3771 C C . LEU A 1 484 ? 22.586 27.858 -0.655 1.00 76.00 484 LEU A C 1
ATOM 3773 O O . LEU A 1 484 ? 21.719 28.598 -0.183 1.00 76.00 484 LEU A O 1
ATOM 3777 N N . GLY A 1 485 ? 23.878 28.042 -0.373 1.00 82.31 485 GLY A N 1
ATOM 3778 C CA . GLY A 1 485 ? 24.404 29.158 0.395 1.00 82.31 485 GLY A CA 1
ATOM 3779 C C . GLY A 1 485 ? 24.457 30.448 -0.422 1.00 82.31 485 GLY A C 1
ATOM 3780 O O . GLY A 1 485 ? 24.533 30.449 -1.650 1.00 82.31 485 GLY A O 1
ATOM 3781 N N . SER A 1 486 ? 24.463 31.587 0.268 1.00 89.62 486 SER A N 1
ATOM 3782 C CA . SER A 1 486 ? 24.712 32.884 -0.362 1.00 89.62 486 SER A CA 1
ATOM 3783 C C . SER A 1 486 ? 25.605 33.753 0.506 1.00 89.62 486 SER A C 1
ATOM 3785 O O . SER A 1 486 ? 25.548 33.711 1.736 1.00 89.62 486 SER A O 1
ATOM 3787 N N . ILE A 1 487 ? 26.440 34.562 -0.140 1.00 90.38 487 ILE A N 1
ATOM 3788 C CA . ILE A 1 487 ? 27.327 35.501 0.533 1.00 90.38 487 ILE A CA 1
ATOM 3789 C C . ILE A 1 487 ? 27.423 36.815 -0.238 1.00 90.38 487 ILE A C 1
ATOM 3791 O O . ILE A 1 487 ? 27.443 36.868 -1.470 1.00 90.38 487 ILE A O 1
ATOM 3795 N N . ARG A 1 488 ? 27.519 37.907 0.520 1.00 90.06 488 ARG A N 1
ATOM 3796 C CA . ARG A 1 488 ? 27.915 39.227 0.025 1.00 90.06 488 ARG A CA 1
ATOM 3797 C C . ARG A 1 488 ? 29.168 39.648 0.786 1.00 90.06 488 ARG A C 1
ATOM 3799 O O . ARG A 1 488 ? 29.041 40.056 1.943 1.00 90.06 488 ARG A O 1
ATOM 3806 N N . PRO A 1 489 ? 30.368 39.491 0.200 1.00 86.00 489 PRO A N 1
ATOM 3807 C CA . PRO A 1 489 ? 31.605 39.898 0.850 1.00 86.00 489 PRO A CA 1
ATOM 3808 C C . PRO A 1 489 ? 31.563 41.382 1.248 1.00 86.00 489 PRO A C 1
ATOM 3810 O O . PRO A 1 489 ? 30.915 42.175 0.555 1.00 86.00 489 PRO A O 1
ATOM 3813 N N . PRO A 1 490 ? 32.247 41.786 2.336 1.00 84.94 490 PRO A N 1
ATOM 3814 C CA . PRO A 1 490 ? 32.351 43.194 2.698 1.00 84.94 490 PRO A CA 1
ATOM 3815 C C . PRO A 1 490 ? 32.861 44.029 1.519 1.00 84.94 490 PRO A C 1
ATOM 3817 O O . PRO A 1 490 ? 33.838 43.657 0.869 1.00 84.94 490 PRO A O 1
ATOM 3820 N N . ALA A 1 491 ? 32.204 45.161 1.257 1.00 87.25 491 ALA A N 1
ATOM 3821 C CA . ALA A 1 491 ? 32.587 46.063 0.177 1.00 87.25 491 ALA A CA 1
ATOM 3822 C C . ALA A 1 491 ? 34.035 46.540 0.352 1.00 87.25 491 ALA A C 1
ATOM 3824 O O . ALA A 1 491 ? 34.401 47.050 1.417 1.00 87.25 491 ALA A O 1
ATOM 3825 N N . ILE A 1 492 ? 34.839 46.437 -0.706 1.00 90.25 492 ILE A N 1
ATOM 3826 C CA . ILE A 1 492 ? 36.172 47.036 -0.726 1.00 90.25 492 ILE A CA 1
ATOM 3827 C C . ILE A 1 492 ? 35.994 48.497 -1.096 1.00 90.25 492 ILE A C 1
ATOM 3829 O O . ILE A 1 492 ? 35.610 48.824 -2.217 1.00 90.25 492 ILE A O 1
ATOM 3833 N N . ASN A 1 493 ? 36.241 49.370 -0.129 1.00 86.25 493 ASN A N 1
ATOM 3834 C CA . ASN A 1 493 ? 36.181 50.810 -0.326 1.00 86.25 493 ASN A CA 1
ATOM 3835 C C . ASN A 1 493 ? 37.567 51.327 -0.715 1.00 86.25 493 ASN A C 1
ATOM 3837 O O . ASN A 1 493 ? 38.566 50.833 -0.196 1.00 86.25 493 ASN A O 1
ATOM 3841 N N . ASP A 1 494 ? 37.611 52.347 -1.570 1.00 86.75 494 ASP A N 1
ATOM 3842 C CA . ASP A 1 494 ? 38.834 53.077 -1.914 1.00 86.75 494 ASP A CA 1
ATOM 3843 C C . ASP A 1 494 ? 39.926 52.234 -2.599 1.00 86.75 494 ASP A C 1
ATOM 3845 O O . ASP A 1 494 ? 41.122 52.480 -2.437 1.00 86.75 494 ASP A O 1
ATOM 3849 N N . LEU A 1 495 ? 39.530 51.233 -3.397 1.00 89.81 495 LEU A N 1
ATOM 3850 C CA . LEU A 1 495 ? 40.474 50.415 -4.156 1.00 89.81 495 LEU A CA 1
ATOM 3851 C C . LEU A 1 495 ? 41.102 51.249 -5.278 1.00 89.81 495 LEU A C 1
ATOM 3853 O O . LEU A 1 495 ? 40.419 51.653 -6.221 1.00 89.81 495 LEU A O 1
ATOM 3857 N N . GLN A 1 496 ? 42.414 51.465 -5.198 1.00 87.44 496 GLN A N 1
ATOM 3858 C CA . GLN A 1 496 ? 43.166 52.143 -6.248 1.00 87.44 496 GLN A CA 1
ATOM 3859 C C . GLN A 1 496 ? 43.389 51.212 -7.449 1.00 87.44 496 GLN A C 1
ATOM 3861 O O . GLN A 1 496 ? 44.073 50.187 -7.340 1.00 87.44 496 GLN A O 1
ATOM 3866 N N . VAL A 1 497 ? 42.869 51.617 -8.607 1.00 86.88 497 VAL A N 1
ATOM 3867 C CA . VAL A 1 497 ? 43.026 50.927 -9.894 1.00 86.88 497 VAL A CA 1
ATOM 3868 C C . VAL A 1 497 ? 43.763 51.816 -10.892 1.00 86.88 497 VAL A C 1
ATOM 3870 O O . VAL A 1 497 ? 43.617 53.040 -10.871 1.00 86.88 497 VAL A O 1
ATOM 3873 N N . SER A 1 498 ? 44.567 51.208 -11.761 1.00 82.06 498 SER A N 1
ATOM 3874 C CA . SER A 1 498 ? 45.185 51.855 -12.924 1.00 82.06 498 SER A CA 1
ATOM 3875 C C . SER A 1 498 ? 44.489 51.436 -14.214 1.00 82.06 498 SER A C 1
ATOM 3877 O O . SER A 1 498 ? 43.912 50.352 -14.286 1.00 82.06 498 SER A O 1
ATOM 3879 N N . ALA A 1 499 ? 44.571 52.264 -15.256 1.00 78.62 499 ALA A N 1
ATOM 3880 C CA . ALA A 1 499 ? 44.086 51.868 -16.575 1.00 78.62 499 ALA A CA 1
ATOM 3881 C C . ALA A 1 499 ? 44.781 50.567 -17.034 1.00 78.62 499 ALA A C 1
ATOM 3883 O O . ALA A 1 499 ? 46.009 50.513 -17.111 1.00 78.62 499 ALA A O 1
ATOM 3884 N N . GLY A 1 500 ? 43.994 49.530 -17.329 1.00 76.12 500 GLY A N 1
ATOM 3885 C CA . GLY A 1 500 ? 44.467 48.190 -17.691 1.00 76.12 500 GLY A CA 1
ATOM 3886 C C . GLY A 1 500 ? 44.510 47.173 -16.543 1.00 76.12 500 GLY A C 1
ATOM 3887 O O . GLY A 1 500 ? 44.677 45.987 -16.822 1.00 76.12 500 GLY A O 1
ATOM 3888 N N . ASP A 1 501 ? 44.318 47.595 -15.289 1.00 85.25 501 ASP A N 1
ATOM 3889 C CA . ASP A 1 501 ? 44.144 46.666 -14.168 1.00 85.25 501 ASP A CA 1
ATOM 3890 C C . ASP A 1 501 ? 42.831 45.883 -14.330 1.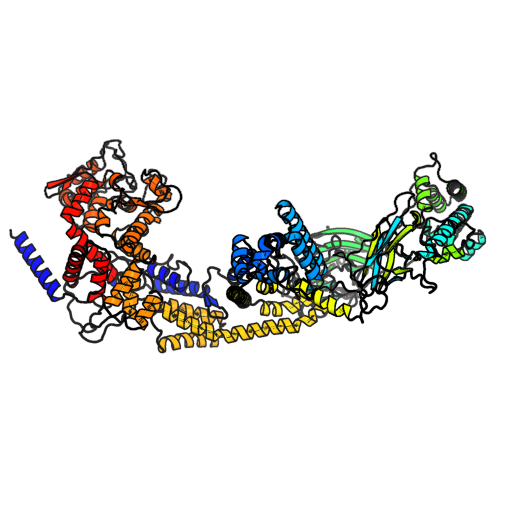00 85.25 501 ASP A C 1
ATOM 3892 O O . ASP A 1 501 ? 41.827 46.431 -14.794 1.00 85.25 501 ASP A O 1
ATOM 3896 N N . VAL A 1 502 ? 42.822 44.613 -13.916 1.00 88.38 502 VAL A N 1
ATOM 3897 C CA . VAL A 1 502 ? 41.625 43.759 -13.976 1.00 88.38 502 VAL A CA 1
ATOM 3898 C C . VAL A 1 502 ? 41.238 43.301 -12.577 1.00 88.38 502 VAL A C 1
ATOM 3900 O O . VAL A 1 502 ? 42.027 42.652 -11.889 1.00 88.38 502 VAL A O 1
ATOM 3903 N N . VAL A 1 503 ? 40.009 43.618 -12.169 1.00 91.56 503 VAL A N 1
ATOM 3904 C CA . VAL A 1 503 ? 39.383 43.098 -10.949 1.00 91.56 503 VAL A CA 1
ATOM 3905 C C . VAL A 1 503 ? 38.523 41.905 -11.339 1.00 91.56 503 VAL A C 1
ATOM 3907 O O . VAL A 1 503 ? 37.598 42.067 -12.125 1.00 91.56 503 VAL A O 1
ATOM 3910 N N . SER A 1 504 ? 38.815 40.712 -10.826 1.00 92.62 504 SER A N 1
ATOM 3911 C CA . SER A 1 504 ? 38.087 39.487 -11.185 1.00 92.62 504 SER A CA 1
ATOM 3912 C C . SER A 1 504 ? 37.446 38.821 -9.984 1.00 92.62 504 SER A C 1
ATOM 3914 O O . SER A 1 504 ? 38.074 38.706 -8.932 1.00 92.62 504 SER A O 1
ATOM 3916 N N . LEU A 1 505 ? 36.212 38.358 -10.168 1.00 93.88 505 LEU A N 1
ATOM 3917 C CA . LEU A 1 505 ? 35.563 37.389 -9.299 1.00 93.88 505 LEU A CA 1
ATOM 3918 C C . LEU A 1 505 ? 35.779 36.000 -9.904 1.00 93.88 505 LEU A C 1
ATOM 3920 O O . LEU A 1 505 ? 35.316 35.723 -11.007 1.00 93.88 505 LEU A O 1
ATOM 3924 N N . VAL A 1 506 ? 36.514 35.160 -9.190 1.00 91.75 506 VAL A N 1
ATOM 3925 C CA . VAL A 1 506 ? 36.898 33.810 -9.602 1.00 91.75 506 VAL A CA 1
ATOM 3926 C C . VAL A 1 506 ? 36.081 32.812 -8.796 1.00 91.75 506 VAL A C 1
ATOM 3928 O O . VAL A 1 506 ? 36.104 32.876 -7.567 1.00 91.75 506 VAL A O 1
ATOM 3931 N N . ILE A 1 507 ? 35.373 31.918 -9.479 1.00 90.94 507 ILE A N 1
ATOM 3932 C CA . ILE A 1 507 ? 34.583 30.834 -8.894 1.00 90.94 507 ILE A CA 1
ATOM 3933 C C . ILE A 1 507 ? 35.300 29.516 -9.177 1.00 90.94 507 ILE A C 1
ATOM 3935 O O . ILE A 1 507 ? 35.633 29.229 -10.326 1.00 90.94 507 ILE A O 1
ATOM 3939 N N . GLY A 1 508 ? 35.555 28.739 -8.129 1.00 86.38 508 GLY A N 1
ATOM 3940 C CA . GLY A 1 508 ? 36.274 27.470 -8.205 1.00 86.38 508 GLY A CA 1
ATOM 3941 C C . GLY A 1 508 ? 35.568 26.355 -7.445 1.00 86.38 508 GLY A C 1
ATOM 3942 O O . GLY A 1 508 ? 34.733 26.611 -6.575 1.00 86.38 508 GLY A O 1
ATOM 3943 N N . ALA A 1 509 ? 35.954 25.118 -7.740 1.00 79.75 509 ALA A N 1
ATOM 3944 C CA . ALA A 1 509 ? 35.445 23.911 -7.093 1.00 79.75 509 ALA A CA 1
ATOM 3945 C C . ALA A 1 509 ? 35.722 23.901 -5.574 1.00 79.75 509 ALA A C 1
ATOM 3947 O O . ALA A 1 509 ? 36.827 24.245 -5.136 1.00 79.75 509 ALA A O 1
ATOM 3948 N N . HIS A 1 510 ? 34.748 23.489 -4.758 1.00 78.38 510 HIS A N 1
ATOM 3949 C CA . HIS A 1 510 ? 34.956 23.278 -3.324 1.00 78.38 510 HIS A CA 1
ATOM 3950 C C . HIS A 1 510 ? 35.490 21.860 -3.077 1.00 78.38 510 HIS A C 1
ATOM 3952 O O . HIS A 1 510 ? 34.846 20.869 -3.411 1.00 78.38 510 HIS A O 1
ATOM 3958 N N . ASP A 1 511 ? 36.713 21.756 -2.543 1.00 70.62 511 ASP A N 1
ATOM 3959 C CA . ASP A 1 511 ? 37.444 20.492 -2.336 1.00 70.62 511 ASP A CA 1
ATOM 3960 C C . ASP A 1 511 ? 37.606 19.625 -3.603 1.00 70.62 511 ASP A C 1
ATOM 3962 O O . ASP A 1 511 ? 37.730 18.403 -3.537 1.00 70.62 511 ASP A O 1
ATOM 3966 N N . GLY A 1 512 ? 37.637 20.263 -4.779 1.00 62.38 512 GLY A N 1
ATOM 3967 C CA . GLY A 1 512 ? 37.743 19.584 -6.077 1.00 62.38 512 GLY A CA 1
ATOM 3968 C C . GLY A 1 512 ? 36.413 19.049 -6.620 1.00 62.38 512 GLY A C 1
ATOM 3969 O O . GLY A 1 512 ? 36.385 18.522 -7.734 1.00 62.38 512 GLY A O 1
ATOM 3970 N N . ASN A 1 513 ? 35.312 19.223 -5.881 1.00 65.38 513 ASN A N 1
ATOM 3971 C CA . ASN A 1 513 ? 33.964 18.956 -6.364 1.00 65.38 513 ASN A CA 1
ATOM 3972 C C . ASN A 1 513 ? 33.381 20.199 -7.064 1.00 65.38 513 ASN A C 1
ATOM 3974 O O . ASN A 1 513 ? 33.532 21.324 -6.592 1.00 65.38 513 ASN A O 1
ATOM 3978 N N . HIS A 1 514 ? 32.795 19.961 -8.231 1.00 63.56 514 HIS A N 1
ATOM 3979 C CA . HIS A 1 514 ? 32.235 20.945 -9.165 1.00 63.56 514 HIS A CA 1
ATOM 3980 C C . HIS A 1 514 ? 30.838 20.513 -9.660 1.00 63.56 514 HIS A C 1
ATOM 3982 O O . HIS A 1 514 ? 30.271 21.104 -10.580 1.00 63.56 514 HIS A O 1
ATOM 3988 N N . SER A 1 515 ? 30.332 19.398 -9.128 1.00 61.50 515 SER A N 1
ATOM 3989 C CA . SER A 1 515 ? 29.113 18.712 -9.538 1.00 61.50 515 SER A CA 1
ATOM 3990 C C . SER A 1 515 ? 27.895 19.567 -9.196 1.00 61.50 515 SER A C 1
ATOM 3992 O O . SER A 1 515 ? 27.563 19.717 -8.033 1.00 61.50 515 SER A O 1
ATOM 3994 N N . GLY A 1 516 ? 27.197 20.133 -10.186 1.00 62.66 516 GLY A N 1
ATOM 3995 C CA . GLY A 1 516 ? 25.943 20.855 -9.929 1.00 62.66 516 GLY A CA 1
ATOM 3996 C C . GLY A 1 516 ? 26.118 22.183 -9.182 1.00 62.66 516 GLY A C 1
ATOM 3997 O O . GLY A 1 516 ? 25.178 22.644 -8.534 1.00 62.66 516 GLY A O 1
ATOM 3998 N N . ASP A 1 517 ? 27.288 22.812 -9.299 1.00 71.44 517 ASP A N 1
ATOM 3999 C CA . ASP A 1 517 ? 27.664 24.053 -8.612 1.00 71.44 517 ASP A CA 1
ATOM 4000 C C . ASP A 1 517 ? 27.335 25.314 -9.429 1.00 71.44 517 ASP A C 1
ATOM 4002 O O . ASP A 1 517 ? 28.135 26.247 -9.581 1.00 71.44 517 ASP A O 1
ATOM 4006 N N . GLN A 1 518 ? 26.110 25.374 -9.957 1.00 81.88 518 GLN A N 1
ATOM 4007 C CA . GLN A 1 518 ? 25.637 26.581 -10.621 1.00 81.88 518 GLN A CA 1
ATOM 4008 C C . GLN A 1 518 ? 25.508 27.729 -9.619 1.00 81.88 518 GLN A C 1
ATOM 4010 O O . GLN A 1 518 ? 24.756 27.662 -8.640 1.00 81.88 518 GLN A O 1
ATOM 4015 N N . THR A 1 519 ? 26.224 28.811 -9.912 1.00 88.56 519 THR A N 1
ATOM 4016 C CA . THR A 1 519 ? 26.387 29.929 -8.991 1.00 88.56 519 THR A CA 1
ATOM 4017 C C . THR A 1 519 ? 25.952 31.229 -9.643 1.00 88.56 519 THR A C 1
ATOM 4019 O O . THR A 1 519 ? 26.572 31.696 -10.596 1.00 88.56 519 THR A O 1
ATOM 4022 N N . GLN A 1 520 ? 24.919 31.863 -9.101 1.00 92.31 520 GLN A N 1
ATOM 4023 C CA . GLN A 1 520 ? 24.545 33.217 -9.478 1.00 92.31 520 GLN A CA 1
ATOM 4024 C C . GLN A 1 520 ? 25.607 34.192 -8.961 1.00 92.31 520 GLN A C 1
ATOM 4026 O O . GLN A 1 520 ? 25.911 34.229 -7.764 1.00 92.31 520 GLN A O 1
ATOM 4031 N N . VAL A 1 521 ? 26.147 35.020 -9.854 1.00 93.44 521 VAL A N 1
ATOM 4032 C CA . VAL A 1 521 ? 27.171 36.012 -9.514 1.00 93.44 521 VAL A CA 1
ATOM 4033 C C . VAL A 1 521 ? 26.746 37.411 -9.926 1.00 93.44 521 VAL A C 1
ATOM 4035 O O . VAL A 1 521 ? 26.075 37.619 -10.936 1.00 93.44 521 VAL A O 1
ATOM 4038 N N . ASN A 1 522 ? 27.174 38.401 -9.149 1.00 94.19 522 ASN A N 1
ATOM 4039 C CA . ASN A 1 522 ? 27.122 39.795 -9.565 1.00 94.19 522 ASN A CA 1
ATOM 4040 C C . ASN A 1 522 ? 28.351 40.543 -9.049 1.00 94.19 522 ASN A C 1
ATOM 4042 O O . ASN A 1 522 ? 28.759 40.345 -7.903 1.00 94.19 522 ASN A O 1
ATOM 4046 N N . LEU A 1 523 ? 28.907 41.421 -9.884 1.00 93.81 523 LEU A N 1
ATOM 4047 C CA . LEU A 1 523 ? 29.998 42.324 -9.530 1.00 93.81 523 LEU A CA 1
ATOM 4048 C C . LEU A 1 523 ? 29.550 43.762 -9.799 1.00 93.81 523 LEU A C 1
ATOM 4050 O O . LEU A 1 523 ? 29.118 44.084 -10.905 1.00 93.81 523 LEU A O 1
ATOM 4054 N N . LEU A 1 524 ? 29.635 44.610 -8.778 1.00 93.38 524 LEU A N 1
ATOM 4055 C CA . LEU A 1 524 ? 29.271 46.019 -8.823 1.00 93.38 524 LEU A CA 1
ATOM 4056 C C . LEU A 1 524 ? 30.511 46.868 -8.536 1.00 93.38 524 LEU A C 1
ATOM 4058 O O . LEU A 1 524 ? 31.081 46.812 -7.445 1.00 93.38 524 LEU A O 1
ATOM 4062 N N . ILE A 1 525 ? 30.917 47.667 -9.519 1.00 92.81 525 ILE A N 1
ATOM 4063 C CA . ILE A 1 525 ? 32.048 48.592 -9.429 1.00 92.81 525 ILE A CA 1
ATOM 4064 C C . ILE A 1 525 ? 31.498 50.011 -9.452 1.00 92.81 525 ILE A C 1
ATOM 4066 O O . ILE A 1 525 ? 30.780 50.377 -10.373 1.00 92.81 525 ILE A O 1
ATOM 4070 N N . THR A 1 526 ? 31.826 50.829 -8.455 1.00 90.81 526 THR A N 1
ATOM 4071 C CA . THR A 1 526 ? 31.383 52.230 -8.395 1.00 90.81 526 THR A CA 1
ATOM 4072 C C . THR A 1 526 ? 32.578 53.157 -8.274 1.00 90.81 526 THR A C 1
ATOM 4074 O O . THR A 1 526 ? 33.360 53.054 -7.332 1.00 90.81 526 THR A O 1
ATOM 4077 N N . GLU A 1 527 ? 32.726 54.077 -9.219 1.00 90.31 527 GLU A N 1
ATOM 4078 C CA . GLU A 1 527 ? 33.762 55.101 -9.183 1.00 90.31 527 GLU A CA 1
ATOM 4079 C C . GLU A 1 527 ? 33.491 56.102 -8.054 1.00 90.31 527 GLU A C 1
ATOM 4081 O O . GLU A 1 527 ? 32.374 56.588 -7.894 1.00 90.31 527 GLU A O 1
ATOM 4086 N N . GLN A 1 528 ? 34.521 56.441 -7.277 1.00 82.56 528 GLN A N 1
ATOM 4087 C CA . GLN A 1 528 ? 34.394 57.344 -6.126 1.00 82.56 528 GLN A CA 1
ATOM 4088 C C . GLN A 1 528 ? 34.736 58.812 -6.457 1.00 82.56 528 GLN A C 1
ATOM 4090 O O . GLN A 1 528 ? 34.968 59.618 -5.557 1.00 82.56 528 GLN A O 1
ATOM 4095 N N . SER A 1 529 ? 34.773 59.167 -7.746 1.00 71.75 529 SER A N 1
ATOM 4096 C CA . SER A 1 529 ? 35.023 60.526 -8.246 1.00 71.75 529 SER A CA 1
ATOM 4097 C C . SER A 1 529 ? 33.725 61.347 -8.385 1.00 71.75 529 SER A C 1
ATOM 4099 O O . SER A 1 529 ? 32.624 60.847 -8.157 1.00 71.75 529 SER A O 1
ATOM 4101 N N . ASN A 1 530 ? 33.833 62.623 -8.781 1.00 56.00 530 ASN A N 1
ATOM 4102 C CA . ASN A 1 530 ? 32.684 63.533 -8.924 1.00 56.00 530 ASN A CA 1
ATOM 4103 C C . ASN A 1 530 ? 31.660 63.122 -10.006 1.00 56.00 530 ASN A C 1
ATOM 4105 O O . ASN A 1 530 ? 30.546 63.640 -9.980 1.00 56.00 530 ASN A O 1
ATOM 4109 N N . GLU A 1 531 ? 32.010 62.239 -10.949 1.00 59.12 531 GLU A N 1
ATOM 4110 C CA . GLU A 1 531 ? 31.103 61.797 -12.027 1.00 59.12 531 GLU A CA 1
ATOM 4111 C C . GLU A 1 531 ? 30.276 60.542 -11.669 1.00 59.12 531 GLU A C 1
ATOM 4113 O O . GLU A 1 531 ? 29.378 60.194 -12.431 1.00 59.12 531 GLU A O 1
ATOM 4118 N N . LEU A 1 532 ? 30.523 59.902 -10.509 1.00 70.88 532 LEU A N 1
ATOM 4119 C CA . LEU A 1 532 ? 29.772 58.760 -9.938 1.00 70.88 532 LEU A CA 1
ATOM 4120 C C . LEU A 1 532 ? 29.260 57.736 -10.978 1.00 70.88 532 LEU A C 1
ATOM 4122 O O . LEU A 1 532 ? 28.065 57.437 -11.047 1.00 70.88 532 LEU A O 1
ATOM 4126 N N . ARG A 1 533 ? 30.165 57.174 -11.787 1.00 87.12 533 ARG A N 1
ATOM 4127 C CA . ARG A 1 533 ? 29.843 56.058 -12.694 1.00 87.12 533 ARG A CA 1
ATOM 4128 C C . ARG A 1 533 ? 29.776 54.737 -11.927 1.00 87.12 533 ARG A C 1
ATOM 4130 O O . ARG A 1 533 ? 30.540 54.519 -10.987 1.00 87.12 533 ARG A O 1
ATOM 4137 N N . SER A 1 534 ? 28.871 53.850 -12.335 1.00 90.00 534 SER A N 1
ATOM 4138 C CA . SER A 1 534 ? 28.692 52.528 -11.730 1.00 90.00 534 SER A CA 1
ATOM 4139 C C . SER A 1 534 ? 28.496 51.473 -12.817 1.00 90.00 534 SER A C 1
ATOM 4141 O O . SER A 1 534 ? 27.723 51.698 -13.744 1.00 90.00 534 SER A O 1
ATOM 4143 N N . TRP A 1 535 ? 29.199 50.349 -12.691 1.00 93.44 535 TRP A N 1
ATOM 4144 C CA . TRP A 1 535 ? 29.138 49.185 -13.574 1.00 93.44 535 TRP A CA 1
ATOM 4145 C C . TRP A 1 535 ? 28.570 48.005 -12.800 1.00 93.44 535 TRP A C 1
ATOM 4147 O O . TRP A 1 535 ? 29.120 47.634 -11.761 1.00 93.44 535 TRP A O 1
ATOM 4157 N N . ASN A 1 536 ? 27.492 47.403 -13.295 1.00 93.50 536 ASN A N 1
ATOM 4158 C CA . ASN A 1 536 ? 26.851 46.252 -12.667 1.00 93.50 536 ASN A CA 1
ATOM 4159 C C . ASN A 1 536 ? 26.824 45.098 -13.663 1.00 93.50 536 ASN A C 1
ATOM 4161 O O . ASN A 1 536 ? 26.184 45.210 -14.703 1.00 93.50 536 ASN A O 1
ATOM 4165 N N . LEU A 1 537 ? 27.488 43.994 -13.318 1.00 93.50 537 LEU A N 1
ATOM 4166 C CA . LEU A 1 537 ? 27.630 42.835 -14.195 1.00 93.50 537 LEU A CA 1
ATOM 4167 C C . LEU A 1 537 ? 26.283 42.394 -14.785 1.00 93.50 537 LEU A C 1
ATOM 4169 O O . LEU A 1 537 ? 26.133 42.370 -16.001 1.00 93.50 537 LEU A O 1
ATOM 4173 N N . ALA A 1 538 ? 25.287 42.092 -13.946 1.00 90.88 538 ALA A N 1
ATOM 4174 C CA . ALA A 1 538 ? 23.992 41.606 -14.418 1.00 90.88 538 ALA A CA 1
ATOM 4175 C C . ALA A 1 538 ? 23.226 42.650 -15.251 1.00 90.88 538 ALA A C 1
ATOM 4177 O O . ALA A 1 538 ? 22.597 42.288 -16.246 1.00 90.88 538 ALA A O 1
ATOM 4178 N N . ALA A 1 539 ? 23.294 43.934 -14.888 1.00 88.88 539 ALA A N 1
ATOM 4179 C CA . ALA A 1 539 ? 22.630 44.996 -15.646 1.00 88.88 539 ALA A CA 1
ATOM 4180 C C . ALA A 1 539 ? 23.261 45.214 -17.032 1.00 88.88 539 ALA A C 1
ATOM 4182 O O . ALA A 1 539 ? 22.531 45.445 -17.996 1.00 88.88 539 ALA A O 1
ATOM 4183 N N . ASP A 1 540 ? 24.589 45.106 -17.127 1.00 88.81 540 ASP A N 1
ATOM 4184 C CA . ASP A 1 540 ? 25.347 45.341 -18.357 1.00 88.81 540 ASP A CA 1
ATOM 4185 C C . ASP A 1 540 ? 25.227 44.169 -19.341 1.00 88.81 540 ASP A C 1
ATOM 4187 O O . ASP A 1 540 ? 25.187 44.399 -20.549 1.00 88.81 540 ASP A O 1
ATOM 4191 N N . ILE A 1 541 ? 25.162 42.921 -18.848 1.00 90.56 541 ILE A N 1
ATOM 4192 C CA . ILE A 1 541 ? 25.300 41.735 -19.715 1.00 90.56 541 ILE A CA 1
ATOM 4193 C C . ILE A 1 541 ? 24.049 40.857 -19.819 1.00 90.56 541 ILE A C 1
ATOM 4195 O O . ILE A 1 541 ? 23.863 40.203 -20.841 1.00 90.56 541 ILE A O 1
ATOM 4199 N N . ALA A 1 542 ? 23.162 40.804 -18.814 1.00 86.88 542 ALA A N 1
ATOM 4200 C CA . ALA A 1 542 ? 22.102 39.783 -18.798 1.00 86.88 542 ALA A CA 1
ATOM 4201 C C . ALA A 1 542 ? 21.049 39.961 -19.907 1.00 86.88 542 ALA A C 1
ATOM 4203 O O . ALA A 1 542 ? 20.275 39.049 -20.171 1.00 86.88 542 ALA A O 1
ATOM 4204 N N . GLY A 1 543 ? 20.993 41.136 -20.544 1.00 86.00 543 GLY A N 1
ATOM 4205 C CA . GLY A 1 543 ? 20.115 41.396 -21.686 1.00 86.00 543 GLY A CA 1
ATOM 4206 C C . GLY A 1 543 ? 20.664 40.964 -23.048 1.00 86.00 543 GLY A C 1
ATOM 4207 O O . GLY A 1 543 ? 19.859 40.817 -23.961 1.00 86.00 543 GLY A O 1
ATOM 4208 N N . ASP A 1 544 ? 21.985 40.790 -23.190 1.00 87.50 544 ASP A N 1
ATOM 4209 C CA . ASP A 1 544 ? 22.649 40.446 -24.461 1.00 87.50 544 ASP A CA 1
ATOM 4210 C C . ASP A 1 544 ? 24.060 39.861 -24.241 1.00 87.50 544 ASP A C 1
ATOM 4212 O O . ASP A 1 544 ? 25.054 40.352 -24.767 1.00 87.50 544 ASP A O 1
ATOM 4216 N N . ILE A 1 545 ? 24.169 38.789 -23.453 1.00 89.62 545 ILE A N 1
ATOM 4217 C CA . ILE A 1 545 ? 25.466 38.199 -23.067 1.00 89.62 545 ILE A CA 1
ATOM 4218 C C . ILE A 1 545 ? 26.338 37.773 -24.266 1.00 89.62 545 ILE A C 1
ATOM 4220 O O . ILE A 1 545 ? 27.558 37.658 -24.143 1.00 89.62 545 ILE A O 1
ATOM 4224 N N . LEU A 1 546 ? 25.735 37.547 -25.437 1.00 87.75 546 LEU A N 1
ATOM 4225 C CA . LEU A 1 546 ? 26.405 37.083 -26.653 1.00 87.75 546 LEU A CA 1
ATOM 4226 C C . LEU A 1 546 ? 26.980 38.213 -27.525 1.00 87.75 546 LEU A C 1
ATOM 4228 O O . LEU A 1 546 ? 27.553 37.908 -28.585 1.00 87.75 546 LEU A O 1
ATOM 4232 N N . ALA A 1 547 ? 26.867 39.479 -27.102 1.00 85.81 547 ALA A N 1
ATOM 4233 C CA . ALA A 1 547 ? 27.397 40.635 -27.829 1.00 85.81 547 ALA A CA 1
ATOM 4234 C C . ALA A 1 547 ? 28.922 40.549 -28.053 1.00 85.81 547 ALA A C 1
ATOM 4236 O O . ALA A 1 547 ? 29.412 40.933 -29.117 1.00 85.81 547 ALA A O 1
ATOM 4237 N N . GLY A 1 548 ? 29.674 39.980 -27.101 1.00 85.50 548 GLY A N 1
ATOM 4238 C CA . GLY A 1 548 ? 31.113 39.717 -27.225 1.00 85.50 548 GLY A CA 1
ATOM 4239 C C . GLY A 1 548 ? 31.765 39.242 -25.922 1.00 85.50 548 GLY A C 1
ATOM 4240 O O . GLY A 1 548 ? 31.202 39.432 -24.850 1.00 85.50 548 GLY A O 1
ATOM 4241 N N . ASN A 1 549 ? 32.950 38.631 -26.018 1.00 89.56 549 ASN A N 1
ATOM 4242 C CA . ASN A 1 549 ? 33.855 38.387 -24.892 1.00 89.56 549 ASN A CA 1
ATOM 4243 C C . ASN A 1 549 ? 35.292 38.708 -25.348 1.00 89.56 549 ASN A C 1
ATOM 4245 O O . ASN A 1 549 ? 35.872 37.925 -26.104 1.00 89.56 549 ASN A O 1
ATOM 4249 N N . PRO A 1 550 ? 35.866 39.855 -24.960 1.00 88.75 550 PRO A N 1
ATOM 4250 C CA . PRO A 1 550 ? 35.362 40.778 -23.942 1.00 88.75 550 PRO A CA 1
ATOM 4251 C C . PRO A 1 550 ? 34.055 41.508 -24.313 1.00 88.75 550 PRO A C 1
ATOM 4253 O O . PRO A 1 550 ? 33.830 41.851 -25.473 1.00 88.75 550 PRO A O 1
ATOM 4256 N N . HIS A 1 551 ? 33.194 41.739 -23.323 1.00 91.69 551 HIS A N 1
ATOM 4257 C CA . HIS A 1 551 ? 31.877 42.360 -23.465 1.00 91.69 551 HIS A CA 1
ATOM 4258 C C . HIS A 1 551 ? 31.931 43.878 -23.206 1.00 91.69 551 HIS A C 1
ATOM 4260 O O . HIS A 1 551 ? 32.745 44.374 -22.416 1.00 91.69 551 HIS A O 1
ATOM 4266 N N . VAL A 1 552 ? 31.054 44.616 -23.892 1.00 89.31 552 VAL A N 1
ATOM 4267 C CA . VAL A 1 552 ? 30.873 46.075 -23.768 1.00 89.31 552 VAL A CA 1
ATOM 4268 C C . VAL A 1 552 ? 30.182 46.439 -22.444 1.00 89.31 552 VAL A C 1
ATOM 4270 O O . VAL A 1 552 ? 29.394 45.650 -21.928 1.00 89.31 552 VAL A O 1
ATOM 4273 N N . ASP A 1 553 ? 30.464 47.606 -21.867 1.00 88.81 553 ASP A N 1
ATOM 4274 C CA . ASP A 1 553 ? 29.736 48.100 -20.685 1.00 88.81 553 ASP A CA 1
ATOM 4275 C C . ASP A 1 553 ? 28.446 48.873 -21.039 1.00 88.81 553 ASP A C 1
ATOM 4277 O O . ASP A 1 553 ? 28.183 49.184 -22.204 1.00 88.81 553 ASP A O 1
ATOM 4281 N N . SER A 1 554 ? 27.653 49.259 -20.029 1.00 84.94 554 SER A N 1
ATOM 4282 C CA . SER A 1 554 ? 26.448 50.092 -20.215 1.00 84.94 554 SER A CA 1
ATOM 4283 C C . SER A 1 554 ? 26.719 51.496 -20.779 1.00 84.94 554 SER A C 1
ATOM 4285 O O . SER A 1 554 ? 25.780 52.203 -21.148 1.00 84.94 554 SER A O 1
ATOM 4287 N N . PHE A 1 555 ? 27.982 51.929 -20.822 1.00 85.69 555 PHE A N 1
ATOM 4288 C CA . PHE A 1 555 ? 28.410 53.224 -21.357 1.00 85.69 555 PHE A CA 1
ATOM 4289 C C . PHE A 1 555 ? 28.942 53.125 -22.799 1.00 85.69 555 PHE A C 1
ATOM 4291 O O . PHE A 1 555 ? 29.254 54.154 -23.401 1.00 85.69 555 PHE A O 1
ATOM 4298 N N . GLY A 1 556 ? 29.005 51.919 -23.375 1.00 81.75 556 GLY A N 1
ATOM 4299 C CA . GLY A 1 556 ? 29.436 51.672 -24.750 1.00 81.75 556 GLY A CA 1
ATOM 4300 C C . GLY A 1 556 ? 30.949 51.510 -24.939 1.00 81.75 556 GLY A C 1
ATOM 4301 O O . GLY A 1 556 ? 31.421 51.569 -26.076 1.00 81.75 556 GLY A O 1
ATOM 4302 N N . HIS A 1 557 ? 31.728 51.318 -23.872 1.00 86.06 557 HIS A N 1
ATOM 4303 C CA . HIS A 1 557 ? 33.168 51.091 -23.969 1.00 86.06 557 HIS A CA 1
ATOM 4304 C C . HIS A 1 557 ? 33.487 49.617 -24.278 1.00 86.06 557 HIS A C 1
ATOM 4306 O O . HIS A 1 557 ? 33.016 48.728 -23.562 1.00 86.06 557 HIS A O 1
ATOM 4312 N N . PRO A 1 558 ? 34.305 49.330 -25.309 1.00 79.88 558 PRO A N 1
ATOM 4313 C CA . PRO A 1 558 ? 34.695 47.965 -25.641 1.00 79.88 558 PRO A CA 1
ATOM 4314 C C . PRO A 1 558 ? 35.710 47.384 -24.641 1.00 79.88 558 PRO A C 1
ATOM 4316 O O . PRO A 1 558 ? 36.486 48.096 -23.998 1.00 79.88 558 PRO A O 1
ATOM 4319 N N . ASP A 1 559 ? 35.703 46.057 -24.545 1.00 82.38 559 ASP A N 1
ATOM 4320 C CA . ASP A 1 559 ? 36.550 45.229 -23.686 1.00 82.38 559 ASP A CA 1
ATOM 4321 C C . ASP A 1 559 ? 36.605 45.637 -22.203 1.00 82.38 559 ASP A C 1
ATOM 4323 O O . ASP A 1 559 ? 37.679 45.827 -21.620 1.00 82.38 559 ASP A O 1
ATOM 4327 N N . VAL A 1 560 ? 35.434 45.759 -21.577 1.00 88.25 560 VAL A N 1
ATOM 4328 C CA . VAL A 1 560 ? 35.315 46.058 -20.141 1.00 88.25 560 VAL A CA 1
ATOM 4329 C C . VAL A 1 560 ? 35.108 44.792 -19.321 1.00 88.25 560 VAL A C 1
ATOM 4331 O O . VAL A 1 560 ? 35.809 44.597 -18.330 1.00 88.25 560 VAL A O 1
ATOM 4334 N N . TRP A 1 561 ? 34.199 43.918 -19.745 1.00 93.50 561 TRP A N 1
ATOM 4335 C CA . TRP A 1 561 ? 33.870 42.681 -19.038 1.00 93.50 561 TRP A CA 1
ATOM 4336 C C . TRP A 1 561 ? 34.524 41.469 -19.714 1.00 93.50 561 TRP A C 1
ATOM 4338 O O . TRP A 1 561 ? 34.506 41.363 -20.935 1.00 93.50 561 TRP A O 1
ATOM 4348 N N . TYR A 1 562 ? 35.109 40.558 -18.939 1.00 89.44 562 TYR A N 1
ATOM 4349 C CA . TYR A 1 562 ? 35.879 39.407 -19.427 1.00 89.44 562 TYR A CA 1
ATOM 4350 C C . TYR A 1 562 ? 35.372 38.116 -18.799 1.00 89.44 562 TYR A C 1
ATOM 4352 O O . TYR A 1 562 ? 35.164 38.075 -17.588 1.00 89.44 562 TYR A O 1
ATOM 4360 N N . PHE A 1 563 ? 35.289 37.050 -19.592 1.00 91.69 563 PHE A N 1
ATOM 4361 C CA . PHE A 1 563 ? 35.039 35.686 -19.117 1.00 91.69 563 PHE A CA 1
ATOM 4362 C C . PHE A 1 563 ? 36.217 34.785 -19.519 1.00 91.69 563 PHE A C 1
ATOM 4364 O O . PHE A 1 563 ? 36.523 34.665 -20.710 1.00 91.69 563 PHE A O 1
ATOM 4371 N N . TYR A 1 564 ? 36.936 34.206 -18.554 1.00 88.50 564 TYR A N 1
ATOM 4372 C CA . TYR A 1 564 ? 38.189 33.481 -18.824 1.00 88.50 564 TYR A CA 1
ATOM 4373 C C . TYR A 1 564 ? 38.521 32.406 -17.775 1.00 88.50 564 TYR A C 1
ATOM 4375 O O . TYR A 1 564 ? 37.950 32.399 -16.685 1.00 88.50 564 TYR A O 1
ATOM 4383 N N . LEU A 1 565 ? 39.465 31.522 -18.114 1.00 85.94 565 LEU A N 1
ATOM 4384 C CA . LEU A 1 565 ? 39.985 30.432 -17.276 1.00 85.94 565 LEU A CA 1
ATOM 4385 C C . LEU A 1 565 ? 41.421 30.764 -16.779 1.00 85.94 565 LEU A C 1
ATOM 4387 O O . LEU A 1 565 ? 42.310 30.942 -17.616 1.00 85.94 565 LEU A O 1
ATOM 4391 N N . PRO A 1 566 ? 41.693 30.897 -15.461 1.00 75.06 566 PRO A N 1
ATOM 4392 C CA . PRO A 1 566 ? 43.033 31.195 -14.915 1.00 75.06 566 PRO A CA 1
ATOM 4393 C C . PRO A 1 566 ? 44.028 30.004 -14.964 1.00 75.06 566 PRO A C 1
ATOM 4395 O O . PRO A 1 566 ? 43.630 28.863 -14.768 1.00 75.06 566 PRO A O 1
ATOM 4398 N N . ASN A 1 567 ? 45.340 30.252 -15.152 1.00 58.31 567 ASN A N 1
ATOM 4399 C CA . ASN A 1 567 ? 46.388 29.217 -15.353 1.00 58.31 567 ASN A CA 1
ATOM 4400 C C . ASN A 1 567 ? 47.006 28.667 -14.026 1.00 58.31 567 ASN A C 1
ATOM 4402 O O . ASN A 1 567 ? 47.291 29.456 -13.124 1.00 58.31 567 ASN A O 1
ATOM 4406 N N . GLN A 1 568 ? 47.260 27.347 -13.901 1.00 52.41 568 GLN A N 1
ATOM 4407 C CA . GLN A 1 568 ? 47.540 26.641 -12.617 1.00 52.41 568 GLN A CA 1
ATOM 4408 C C . GLN A 1 568 ? 49.027 26.421 -12.198 1.00 52.41 568 GLN A C 1
ATOM 4410 O O . GLN A 1 568 ? 49.278 25.926 -11.098 1.00 52.41 568 GLN A O 1
ATOM 4415 N N . ASP A 1 569 ? 50.028 26.818 -12.990 1.00 40.59 569 ASP A N 1
ATOM 4416 C CA . ASP A 1 569 ? 51.452 26.391 -12.880 1.00 40.59 569 ASP A CA 1
ATOM 4417 C C . ASP A 1 569 ? 52.300 26.923 -11.685 1.00 40.59 569 ASP A C 1
ATOM 4419 O O . ASP A 1 569 ? 53.511 27.110 -11.781 1.00 40.59 569 ASP A O 1
ATOM 4423 N N . SER A 1 570 ? 51.715 27.178 -10.513 1.00 41.06 570 SER A N 1
ATOM 4424 C CA . SER A 1 570 ? 52.422 27.800 -9.370 1.00 41.06 570 SER A CA 1
ATOM 4425 C C . SER A 1 570 ? 52.628 26.906 -8.133 1.00 41.06 570 SER A C 1
ATOM 4427 O O . SER A 1 570 ? 52.837 27.425 -7.035 1.00 41.06 570 SER A O 1
ATOM 4429 N N . LYS A 1 571 ? 52.611 25.567 -8.254 1.00 36.28 571 LYS A N 1
ATOM 4430 C CA . LYS A 1 571 ? 52.748 24.652 -7.096 1.00 36.28 571 LYS A CA 1
ATOM 4431 C C . LYS A 1 571 ? 53.917 23.648 -7.217 1.00 36.28 571 LYS A C 1
ATOM 4433 O O . LYS A 1 571 ? 53.878 22.762 -8.056 1.00 36.28 571 LYS A O 1
ATOM 4438 N N . ARG A 1 572 ? 54.849 23.738 -6.244 1.00 37.34 572 ARG A N 1
ATOM 4439 C CA . ARG A 1 572 ? 56.027 22.893 -5.880 1.00 37.34 572 ARG A CA 1
ATOM 4440 C C . ARG A 1 572 ? 57.398 23.255 -6.483 1.00 37.34 572 ARG A C 1
ATOM 4442 O O . ARG A 1 572 ? 57.816 22.702 -7.489 1.00 37.34 572 ARG A O 1
ATOM 4449 N N . THR A 1 573 ? 58.172 24.033 -5.728 1.00 41.59 573 THR A N 1
ATOM 4450 C CA . THR A 1 573 ? 59.643 23.966 -5.697 1.00 41.59 573 THR A CA 1
ATOM 4451 C C . THR A 1 573 ? 60.078 23.359 -4.354 1.00 41.59 573 THR A C 1
ATOM 4453 O O . THR A 1 573 ? 59.727 23.878 -3.294 1.00 41.59 573 THR A O 1
ATOM 4456 N N . ASP A 1 574 ? 60.786 22.222 -4.380 1.00 48.69 574 ASP A N 1
ATOM 4457 C CA . ASP A 1 574 ? 61.364 21.589 -3.184 1.00 48.69 574 ASP A CA 1
ATOM 4458 C C . ASP A 1 574 ? 62.498 22.479 -2.637 1.00 48.69 574 ASP A C 1
ATOM 4460 O O . ASP A 1 574 ? 63.487 22.751 -3.317 1.00 48.69 574 ASP A O 1
ATOM 4464 N N . VAL A 1 575 ? 62.337 22.978 -1.411 1.00 57.12 575 VAL A N 1
ATOM 4465 C CA . VAL A 1 575 ? 63.230 23.969 -0.788 1.00 57.12 575 VAL A CA 1
ATOM 4466 C C . VAL A 1 575 ? 64.476 23.275 -0.215 1.00 57.12 575 VAL A C 1
ATOM 4468 O O . VAL A 1 575 ? 64.344 22.335 0.568 1.00 57.12 575 VAL A O 1
ATOM 4471 N N . LEU A 1 576 ? 65.685 23.744 -0.568 1.00 68.19 576 LEU A N 1
ATOM 4472 C CA . LEU A 1 576 ? 66.952 23.321 0.064 1.00 68.19 576 LEU A CA 1
ATOM 4473 C C . LEU A 1 576 ? 66.815 23.320 1.603 1.00 68.19 576 LEU A C 1
ATOM 4475 O O . LEU A 1 576 ? 66.309 24.309 2.134 1.00 68.19 576 LEU A O 1
ATOM 4479 N N . PRO A 1 577 ? 67.294 22.295 2.343 1.00 75.81 577 PRO A N 1
ATOM 4480 C CA . PRO A 1 577 ? 67.142 22.254 3.796 1.00 75.81 577 PRO A CA 1
ATOM 4481 C C . PRO A 1 577 ? 67.691 23.515 4.475 1.00 75.81 577 PRO A C 1
ATOM 4483 O O . PRO A 1 577 ? 68.854 23.883 4.267 1.00 75.81 577 PRO A O 1
ATOM 4486 N N . ASP A 1 578 ? 66.865 24.163 5.299 1.00 68.81 578 ASP A N 1
ATOM 4487 C CA . ASP A 1 578 ? 67.217 25.418 5.967 1.00 68.81 578 ASP A CA 1
ATOM 4488 C C . ASP A 1 578 ? 68.504 25.284 6.794 1.00 68.81 578 ASP A C 1
ATOM 4490 O O . ASP A 1 578 ? 68.709 24.329 7.547 1.00 68.81 578 ASP A O 1
ATOM 4494 N N . GLY A 1 579 ? 69.406 26.256 6.636 1.00 73.44 579 GLY A N 1
ATOM 4495 C CA . GLY A 1 579 ? 70.697 26.291 7.329 1.00 73.44 579 GLY A CA 1
ATOM 4496 C C . GLY A 1 579 ? 71.749 25.300 6.814 1.00 73.44 579 GLY A C 1
ATOM 4497 O O . GLY A 1 579 ? 72.874 25.313 7.320 1.00 73.44 579 GLY A O 1
ATOM 4498 N N . SER A 1 580 ? 71.435 24.472 5.811 1.00 85.81 580 SER A N 1
ATOM 4499 C CA . SER A 1 580 ? 72.421 23.596 5.163 1.00 85.81 580 SER A CA 1
ATOM 4500 C C . SER A 1 580 ? 73.535 24.390 4.473 1.00 85.81 580 SER A C 1
ATOM 4502 O O . SER A 1 580 ? 73.394 25.582 4.176 1.00 85.81 580 SER A O 1
ATOM 4504 N N . LEU A 1 581 ? 74.667 23.737 4.214 1.00 87.25 581 LEU A N 1
ATOM 4505 C CA . LEU A 1 581 ? 75.800 24.329 3.504 1.00 87.25 581 LEU A CA 1
ATOM 4506 C C . LEU A 1 581 ? 75.391 24.943 2.151 1.00 87.25 581 LEU A C 1
ATOM 4508 O O . LEU A 1 581 ? 75.771 26.080 1.877 1.00 87.25 581 LEU A O 1
ATOM 4512 N N . LEU A 1 582 ? 74.552 24.263 1.356 1.00 84.25 582 LEU A N 1
ATOM 4513 C CA . LEU A 1 582 ? 74.064 24.785 0.069 1.00 84.25 582 LEU A CA 1
ATOM 4514 C C . LEU A 1 582 ? 73.041 25.928 0.217 1.00 84.25 582 LEU A C 1
ATOM 4516 O O . LEU A 1 582 ? 73.078 26.878 -0.565 1.00 84.25 582 LEU A O 1
ATOM 4520 N N . ALA A 1 583 ? 72.185 25.910 1.245 1.00 79.62 583 ALA A N 1
ATOM 4521 C CA . ALA A 1 583 ? 71.270 27.025 1.522 1.00 79.62 583 ALA A CA 1
ATOM 4522 C C . ALA A 1 583 ? 72.027 28.300 1.947 1.00 79.62 583 ALA A C 1
ATOM 4524 O O . ALA A 1 583 ? 71.728 29.399 1.473 1.00 79.62 583 ALA A O 1
ATOM 4525 N N . ARG A 1 584 ? 73.058 28.153 2.793 1.00 84.31 584 ARG A N 1
ATOM 4526 C CA . ARG A 1 584 ? 73.951 29.257 3.193 1.00 84.31 584 ARG A CA 1
ATOM 4527 C C . ARG A 1 584 ? 74.784 29.767 2.021 1.00 84.31 584 ARG A C 1
ATOM 4529 O O . ARG A 1 584 ? 75.001 30.972 1.905 1.00 84.31 584 ARG A O 1
ATOM 4536 N N . TRP A 1 585 ? 75.225 28.863 1.149 1.00 87.94 585 TRP A N 1
ATOM 4537 C CA . TRP A 1 585 ? 75.935 29.212 -0.076 1.00 87.94 585 TRP A CA 1
ATOM 4538 C C . TRP A 1 585 ? 75.065 30.073 -1.003 1.00 87.94 585 TRP A C 1
ATOM 4540 O O . TRP A 1 585 ? 75.503 31.147 -1.415 1.00 87.94 585 TRP A O 1
ATOM 4550 N N . ARG A 1 586 ? 73.803 29.684 -1.242 1.00 79.31 586 ARG A N 1
ATOM 4551 C CA . ARG A 1 586 ? 72.854 30.456 -2.067 1.00 79.31 586 ARG A CA 1
ATOM 4552 C C . ARG A 1 586 ? 72.639 31.868 -1.518 1.00 79.31 586 ARG A C 1
ATOM 4554 O O . ARG A 1 586 ? 72.756 32.842 -2.256 1.00 79.31 586 ARG A O 1
ATOM 4561 N N . GLN A 1 587 ? 72.431 31.986 -0.206 1.00 78.81 587 GLN A N 1
ATOM 4562 C CA . GLN A 1 587 ? 72.276 33.281 0.459 1.00 78.81 587 GLN A CA 1
ATOM 4563 C C . GLN A 1 587 ? 73.519 34.178 0.298 1.00 78.81 587 GLN A C 1
ATOM 4565 O O . GLN A 1 587 ? 73.392 35.397 0.145 1.00 78.81 587 GLN A O 1
ATOM 4570 N N . ALA A 1 588 ? 74.725 33.597 0.328 1.00 78.25 588 ALA A N 1
ATOM 4571 C CA . ALA A 1 588 ? 75.970 34.330 0.104 1.00 78.25 588 ALA A CA 1
ATOM 4572 C C . ALA A 1 588 ? 76.089 34.848 -1.341 1.00 78.25 588 ALA A C 1
ATOM 4574 O O . ALA A 1 588 ? 76.521 35.988 -1.533 1.00 78.25 588 ALA A O 1
ATOM 4575 N N . VAL A 1 589 ? 75.651 34.065 -2.335 1.00 74.56 589 VAL A N 1
ATOM 4576 C CA . VAL A 1 589 ? 75.617 34.466 -3.753 1.00 74.56 589 VAL A CA 1
ATOM 4577 C C . VAL A 1 589 ? 74.618 35.606 -3.988 1.00 74.56 589 VAL A C 1
ATOM 4579 O O . VAL A 1 589 ? 75.005 36.646 -4.517 1.00 74.56 589 VAL A O 1
ATOM 4582 N N . GLU A 1 590 ? 73.377 35.482 -3.506 1.00 71.31 590 GLU A N 1
ATOM 4583 C CA . GLU A 1 590 ? 72.328 36.516 -3.636 1.00 71.31 590 GLU A CA 1
ATOM 4584 C C . GLU A 1 590 ? 72.686 37.830 -2.924 1.00 71.31 590 GLU A C 1
ATOM 4586 O O . GLU A 1 590 ? 72.332 38.918 -3.374 1.00 71.31 590 GLU A O 1
ATOM 4591 N N . SER A 1 591 ? 73.432 37.740 -1.818 1.00 72.00 591 SER A N 1
ATOM 4592 C CA . SER A 1 591 ? 73.910 38.905 -1.060 1.00 72.00 591 SER A CA 1
ATOM 4593 C C . SER A 1 591 ? 75.200 39.520 -1.627 1.00 72.00 591 SER A C 1
ATOM 4595 O O . SER A 1 591 ? 75.748 40.444 -1.023 1.00 72.00 591 SER A O 1
ATOM 4597 N N . GLY A 1 592 ? 75.729 38.991 -2.737 1.00 68.69 592 GLY A N 1
ATOM 4598 C CA . GLY A 1 592 ? 76.948 39.475 -3.393 1.00 68.69 592 GLY A CA 1
ATOM 4599 C C . GLY A 1 592 ? 78.263 39.176 -2.653 1.00 68.69 592 GLY A C 1
ATOM 4600 O O . GLY A 1 592 ? 79.291 39.770 -2.978 1.00 68.69 592 GLY A O 1
ATOM 4601 N N . LYS A 1 593 ? 78.265 38.267 -1.667 1.00 77.50 593 LYS A N 1
ATOM 4602 C CA . LYS A 1 593 ? 79.427 37.910 -0.827 1.00 77.50 593 LYS A CA 1
ATOM 4603 C C . LYS A 1 593 ? 80.189 36.707 -1.399 1.00 77.50 593 LYS A C 1
ATOM 4605 O O . LYS A 1 593 ? 80.141 35.602 -0.861 1.00 77.50 593 LYS A O 1
ATOM 4610 N N . LEU A 1 594 ? 80.910 36.925 -2.498 1.00 73.81 594 LEU A N 1
ATOM 4611 C CA . LEU A 1 594 ? 81.542 35.845 -3.272 1.00 73.81 594 LEU A CA 1
ATOM 4612 C C . LEU A 1 594 ? 82.655 35.081 -2.530 1.00 73.81 594 LEU A C 1
ATOM 4614 O O . LEU A 1 594 ? 82.810 33.884 -2.755 1.00 73.81 594 LEU A O 1
ATOM 4618 N N . GLU A 1 595 ? 83.399 35.718 -1.620 1.00 77.44 595 GLU A N 1
ATOM 4619 C CA . GLU A 1 595 ? 84.423 35.018 -0.820 1.00 77.44 595 GLU A CA 1
ATOM 4620 C C . GLU A 1 595 ? 83.803 34.009 0.162 1.00 77.44 595 GLU A C 1
ATOM 4622 O O . GLU A 1 595 ? 84.333 32.913 0.353 1.00 77.44 595 GLU A O 1
ATOM 4627 N N . ASP A 1 596 ? 82.643 34.343 0.742 1.00 81.44 596 ASP A N 1
ATOM 4628 C CA . ASP A 1 596 ? 81.896 33.430 1.611 1.00 81.44 596 ASP A CA 1
ATOM 4629 C C . ASP A 1 596 ? 81.297 32.266 0.805 1.00 81.44 596 ASP A C 1
ATOM 4631 O O . ASP A 1 596 ? 81.337 31.123 1.263 1.00 81.44 596 ASP A O 1
ATOM 4635 N N . ALA A 1 597 ? 80.800 32.533 -0.409 1.00 79.06 597 ALA A N 1
ATOM 4636 C CA . ALA A 1 597 ? 80.308 31.501 -1.323 1.00 79.06 597 ALA A CA 1
ATOM 4637 C C . ALA A 1 597 ? 81.430 30.542 -1.772 1.00 79.06 597 ALA A C 1
ATOM 4639 O O . ALA A 1 597 ? 81.233 29.327 -1.791 1.00 79.06 597 ALA A O 1
ATOM 4640 N N . ALA A 1 598 ? 82.636 31.042 -2.053 1.00 79.69 598 ALA A N 1
ATOM 4641 C CA . ALA A 1 598 ? 83.779 30.193 -2.399 1.00 79.69 598 ALA A CA 1
ATOM 4642 C C . ALA A 1 598 ? 84.178 29.262 -1.237 1.00 79.69 598 ALA A C 1
ATOM 4644 O O . ALA A 1 598 ? 84.334 28.058 -1.437 1.00 79.69 598 ALA A O 1
ATOM 4645 N N . ARG A 1 599 ? 84.250 29.782 0.002 1.00 87.12 599 ARG A N 1
ATOM 4646 C CA . ARG A 1 599 ? 84.526 28.960 1.198 1.00 87.12 599 ARG A CA 1
ATOM 4647 C C . ARG A 1 599 ? 83.462 27.878 1.406 1.00 87.12 599 ARG A C 1
ATOM 4649 O O . ARG A 1 599 ? 83.802 26.723 1.647 1.00 87.12 599 ARG A O 1
ATOM 4656 N N . LEU A 1 600 ? 82.184 28.243 1.293 1.00 87.38 600 LEU A N 1
ATOM 4657 C CA . LEU A 1 600 ? 81.072 27.303 1.467 1.00 87.38 600 LEU A CA 1
ATOM 4658 C C . LEU A 1 600 ? 81.046 26.223 0.371 1.00 87.38 600 LEU A C 1
ATOM 4660 O O . LEU A 1 600 ? 80.698 25.085 0.668 1.00 87.38 600 LEU A O 1
ATOM 4664 N N . SER A 1 601 ? 81.474 26.534 -0.859 1.00 84.69 601 SER A N 1
ATOM 4665 C CA . SER A 1 601 ? 81.589 25.543 -1.947 1.00 84.69 601 SER A CA 1
ATOM 4666 C C . SER A 1 601 ? 82.609 24.444 -1.621 1.00 84.69 601 SER A C 1
ATOM 4668 O O . SER A 1 601 ? 82.332 23.264 -1.839 1.00 84.69 601 SER A O 1
ATOM 4670 N N . ALA A 1 602 ? 83.753 24.811 -1.032 1.00 83.31 602 ALA A N 1
ATOM 4671 C CA . ALA A 1 602 ? 84.773 23.856 -0.595 1.00 83.31 602 ALA A CA 1
ATOM 4672 C C . ALA A 1 602 ? 84.285 22.977 0.576 1.00 83.31 602 ALA A C 1
ATOM 4674 O O . ALA A 1 602 ? 84.534 21.772 0.604 1.00 83.31 602 ALA A O 1
ATOM 4675 N N . GLU A 1 603 ? 83.534 23.550 1.524 1.00 85.44 603 GLU A N 1
ATOM 4676 C CA . GLU A 1 603 ? 82.925 22.791 2.630 1.00 85.44 603 GLU A CA 1
ATOM 4677 C C . GLU A 1 603 ? 81.880 21.770 2.132 1.00 85.44 603 GLU A C 1
ATOM 4679 O O . GLU A 1 603 ? 81.841 20.641 2.629 1.00 85.44 603 GLU A O 1
ATOM 4684 N N . VAL A 1 604 ? 81.082 22.118 1.110 1.00 85.00 604 VAL A N 1
ATOM 4685 C CA . VAL A 1 604 ? 80.154 21.179 0.441 1.00 85.00 604 VAL A CA 1
ATOM 4686 C C . VAL A 1 604 ? 80.916 20.027 -0.222 1.00 85.00 604 VAL A C 1
ATOM 4688 O O . VAL A 1 604 ? 80.523 18.870 -0.074 1.00 85.00 604 VAL A O 1
ATOM 4691 N N . SER A 1 605 ? 82.029 20.322 -0.900 1.00 83.19 605 SER A N 1
ATOM 4692 C CA . SER A 1 605 ? 82.874 19.317 -1.561 1.00 83.19 605 SER A CA 1
ATOM 4693 C C . SER A 1 605 ? 83.405 18.261 -0.583 1.00 83.19 605 SER A C 1
ATOM 4695 O O . SER A 1 605 ? 83.299 17.058 -0.833 1.00 83.19 605 SER A O 1
ATOM 4697 N N . VAL A 1 606 ? 83.873 18.683 0.599 1.00 83.19 606 VAL A N 1
ATOM 4698 C CA . VAL A 1 606 ? 84.367 17.768 1.645 1.00 83.19 606 VAL A CA 1
ATOM 4699 C C . VAL A 1 606 ? 83.263 16.852 2.182 1.00 83.19 606 VAL A C 1
ATOM 4701 O O . VAL A 1 606 ? 83.494 15.646 2.331 1.00 83.19 606 VAL A O 1
ATOM 4704 N N . LEU A 1 607 ? 82.068 17.398 2.447 1.00 84.06 607 LEU A N 1
ATOM 4705 C CA . LEU A 1 607 ? 80.909 16.622 2.905 1.00 84.06 607 LEU A CA 1
ATOM 4706 C C . LEU A 1 607 ? 80.531 15.534 1.891 1.00 84.06 607 LEU A C 1
ATOM 4708 O O . LEU A 1 607 ? 80.201 14.411 2.269 1.00 84.06 607 LEU A O 1
ATOM 4712 N N . PHE A 1 608 ? 80.596 15.865 0.604 1.00 81.88 608 PHE A N 1
ATOM 4713 C CA . PHE A 1 608 ? 80.198 14.983 -0.487 1.00 81.88 608 PHE A CA 1
ATOM 4714 C C . PHE A 1 608 ? 81.249 13.900 -0.786 1.00 81.88 608 PHE A C 1
ATOM 4716 O O . PHE A 1 608 ? 80.891 12.776 -1.117 1.00 81.88 608 PHE A O 1
ATOM 4723 N N . GLN A 1 609 ? 82.541 14.163 -0.597 1.00 79.19 609 GLN A N 1
ATOM 4724 C CA . GLN A 1 609 ? 83.577 13.143 -0.817 1.00 79.19 609 GLN A CA 1
ATOM 4725 C C . GLN A 1 609 ? 83.740 12.169 0.356 1.00 79.19 609 GLN A C 1
ATOM 4727 O O . GLN A 1 609 ? 84.017 10.988 0.148 1.00 79.19 609 GLN A O 1
ATOM 4732 N N . SER A 1 610 ? 83.588 12.656 1.590 1.00 76.94 610 SER A N 1
ATOM 4733 C CA . SER A 1 610 ? 83.903 11.873 2.798 1.00 76.94 610 SER A CA 1
ATOM 4734 C C . SER A 1 610 ? 82.681 11.194 3.421 1.00 76.94 610 SER A C 1
ATOM 4736 O O . SER A 1 610 ? 82.832 10.298 4.252 1.00 76.94 610 SER A O 1
ATOM 4738 N N . GLY A 1 611 ? 81.477 11.618 3.030 1.00 77.19 611 GLY A N 1
ATOM 4739 C CA . GLY A 1 611 ? 80.232 11.225 3.675 1.00 77.19 611 GLY A CA 1
ATOM 4740 C C . GLY A 1 611 ? 80.000 11.936 5.016 1.00 77.19 611 GLY A C 1
ATOM 4741 O O . GLY A 1 611 ? 80.929 12.478 5.623 1.00 77.19 611 GLY A O 1
ATOM 4742 N N . PRO A 1 612 ? 78.751 11.958 5.509 1.00 77.38 612 PRO A N 1
ATOM 4743 C CA . PRO A 1 612 ? 78.444 12.515 6.813 1.00 77.38 612 PRO A CA 1
ATOM 4744 C C . PRO A 1 612 ? 79.029 11.637 7.923 1.00 77.38 612 PRO A C 1
ATOM 4746 O O . PRO A 1 612 ? 78.960 10.411 7.873 1.00 77.38 612 PRO A O 1
ATOM 4749 N N . THR A 1 613 ? 79.544 12.273 8.969 1.00 78.38 613 THR A N 1
ATOM 4750 C CA . THR A 1 613 ? 79.927 11.608 10.223 1.00 78.38 613 THR A CA 1
ATOM 4751 C C . THR A 1 613 ? 78.884 11.911 11.299 1.00 78.38 613 THR A C 1
ATOM 4753 O O . THR A 1 613 ? 78.024 12.772 11.109 1.00 78.38 613 THR A O 1
ATOM 4756 N N . GLU A 1 614 ? 78.955 11.260 12.462 1.00 71.88 614 GLU A N 1
ATOM 4757 C CA . GLU A 1 614 ? 78.055 11.582 13.586 1.00 71.88 614 GLU A CA 1
ATOM 4758 C C . GLU A 1 614 ? 78.170 13.046 14.057 1.00 71.88 614 GLU A C 1
ATOM 4760 O O . GLU A 1 614 ? 77.221 13.587 14.617 1.00 71.88 614 GLU A O 1
ATOM 4765 N N . ALA A 1 615 ? 79.301 13.711 13.791 1.00 69.12 615 ALA A N 1
ATOM 4766 C CA . ALA A 1 615 ? 79.520 15.121 14.116 1.00 69.12 615 ALA A CA 1
ATOM 4767 C C . ALA A 1 615 ? 78.959 16.102 13.061 1.00 69.12 615 ALA A C 1
ATOM 4769 O O . ALA A 1 61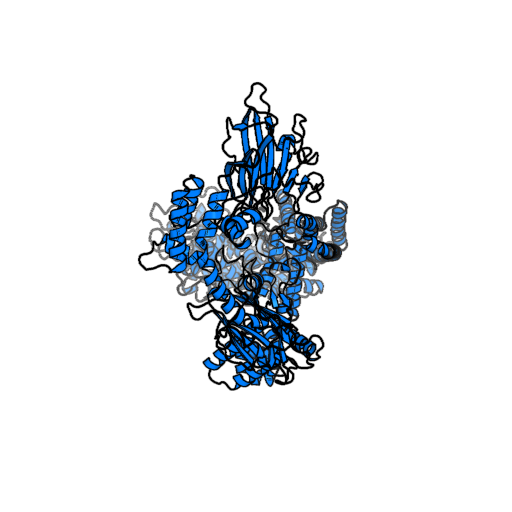5 ? 78.996 17.314 13.276 1.00 69.12 615 ALA A O 1
ATOM 4770 N N . THR A 1 616 ? 78.452 15.612 11.923 1.00 82.69 616 THR A N 1
ATOM 4771 C CA . THR A 1 616 ? 77.889 16.447 10.852 1.00 82.69 616 THR A CA 1
ATOM 4772 C C . THR A 1 616 ? 76.501 16.984 11.251 1.00 82.69 616 THR A C 1
ATOM 4774 O O . THR A 1 616 ? 75.653 16.196 11.696 1.00 82.69 616 THR A O 1
ATOM 4777 N N . PRO A 1 617 ? 76.224 18.295 11.072 1.00 84.25 617 PRO A N 1
ATOM 4778 C CA . PRO A 1 617 ? 74.919 18.885 11.374 1.00 84.25 617 PRO A CA 1
ATOM 4779 C C . PRO A 1 617 ? 73.753 18.147 10.704 1.00 84.25 617 PRO A C 1
ATOM 4781 O O . PRO A 1 617 ? 73.878 17.658 9.584 1.00 84.25 617 PRO A O 1
ATOM 4784 N N . GLU A 1 618 ? 72.599 18.086 11.374 1.00 80.31 618 GLU A N 1
ATOM 4785 C CA . GLU A 1 618 ? 71.386 17.405 10.881 1.00 80.31 618 GLU A CA 1
ATOM 4786 C C . GLU A 1 618 ? 70.956 17.912 9.492 1.00 80.31 618 GLU A C 1
ATOM 4788 O O . GLU A 1 618 ? 70.640 17.116 8.609 1.00 80.31 618 GLU A O 1
ATOM 4793 N N . SER A 1 619 ? 71.007 19.231 9.277 1.00 79.56 619 SER A N 1
ATOM 4794 C CA . SER A 1 619 ? 70.682 19.880 8.001 1.00 79.56 619 SER A CA 1
ATOM 4795 C C . SER A 1 619 ? 71.623 19.457 6.869 1.00 79.56 619 SER A C 1
ATOM 4797 O O . SER A 1 619 ? 71.175 19.280 5.739 1.00 79.56 619 SER A O 1
ATOM 4799 N N . ASP A 1 620 ? 72.901 19.227 7.173 1.00 82.75 620 ASP A N 1
ATOM 4800 C CA . ASP A 1 620 ? 73.917 18.788 6.214 1.00 82.75 620 ASP A CA 1
ATOM 4801 C C . ASP A 1 620 ? 73.872 17.266 5.983 1.00 82.75 620 ASP A C 1
ATOM 4803 O O . ASP A 1 620 ? 74.096 16.800 4.867 1.00 82.75 620 ASP A O 1
ATOM 4807 N N . ARG A 1 621 ? 73.492 16.474 6.997 1.00 80.44 621 ARG A N 1
ATOM 4808 C CA . ARG A 1 621 ? 73.173 15.043 6.830 1.00 80.44 621 ARG A CA 1
ATOM 4809 C C . ARG A 1 621 ? 71.961 14.844 5.926 1.00 80.44 621 ARG A C 1
ATOM 4811 O O . ARG A 1 621 ? 72.005 13.992 5.040 1.00 80.44 621 ARG A O 1
ATOM 4818 N N . LYS A 1 622 ? 70.918 15.655 6.123 1.00 78.56 622 LYS A N 1
ATOM 4819 C CA . LYS A 1 622 ? 69.719 15.673 5.280 1.00 78.56 622 LYS A CA 1
ATOM 4820 C C . LYS A 1 622 ? 70.056 16.118 3.856 1.00 78.56 622 LYS A C 1
ATOM 4822 O O . LYS A 1 622 ? 69.680 15.431 2.911 1.00 78.56 622 LYS A O 1
ATOM 4827 N N . LEU A 1 623 ? 70.861 17.175 3.706 1.00 80.62 623 LEU A N 1
ATOM 4828 C CA . LEU A 1 623 ? 71.383 17.607 2.408 1.00 80.62 623 LEU A CA 1
ATOM 4829 C C . LEU A 1 623 ? 72.131 16.475 1.691 1.00 80.62 623 LEU A C 1
ATOM 4831 O O . LEU A 1 623 ? 71.886 16.230 0.512 1.00 80.62 623 LEU A O 1
ATOM 4835 N N . TYR A 1 624 ? 73.015 15.761 2.393 1.00 80.19 624 TYR A N 1
ATOM 4836 C CA . TYR A 1 624 ? 73.759 14.637 1.828 1.00 80.19 624 TYR A CA 1
ATOM 4837 C C . TYR A 1 624 ? 72.821 13.507 1.382 1.00 80.19 624 TYR A C 1
ATOM 4839 O O . TYR A 1 624 ? 72.880 13.083 0.232 1.00 80.19 624 TYR A O 1
ATOM 4847 N N . SER A 1 625 ? 71.907 13.045 2.242 1.00 72.62 625 SER A N 1
ATOM 4848 C CA . SER A 1 625 ? 70.985 11.955 1.891 1.00 72.62 625 SER A CA 1
ATOM 4849 C C . SER A 1 625 ? 70.051 12.317 0.735 1.00 72.62 625 SER A C 1
ATOM 4851 O O . SER A 1 625 ? 69.812 11.497 -0.150 1.00 72.62 625 SER A O 1
ATOM 4853 N N . GLU A 1 626 ? 69.545 13.553 0.728 1.00 72.25 626 GLU A N 1
ATOM 4854 C CA . GLU A 1 626 ? 68.631 14.039 -0.304 1.00 72.25 626 GLU A CA 1
ATOM 4855 C C . GLU A 1 626 ? 69.352 14.278 -1.619 1.00 72.25 626 GLU A C 1
ATOM 4857 O O . GLU A 1 626 ? 68.765 14.016 -2.657 1.00 72.25 626 GLU A O 1
ATOM 4862 N N . THR A 1 627 ? 70.619 14.699 -1.600 1.00 72.38 627 THR A N 1
ATOM 4863 C CA . THR A 1 627 ? 71.381 14.912 -2.833 1.00 72.38 627 THR A CA 1
ATOM 4864 C C . THR A 1 627 ? 71.845 13.590 -3.436 1.00 72.38 627 THR A C 1
ATOM 4866 O O . THR A 1 627 ? 71.778 13.460 -4.649 1.00 72.38 627 THR A O 1
ATOM 4869 N N . PHE A 1 628 ? 72.246 12.597 -2.627 1.00 71.56 628 PHE A N 1
ATOM 4870 C CA . PHE A 1 628 ? 72.827 11.317 -3.081 1.00 71.56 628 PHE A CA 1
ATOM 4871 C C . PHE A 1 628 ? 71.822 10.257 -3.539 1.00 71.56 628 PHE A C 1
ATOM 4873 O O . PHE A 1 628 ? 72.196 9.305 -4.235 1.00 71.56 628 PHE A O 1
ATOM 4880 N N . SER A 1 629 ? 70.557 10.392 -3.150 1.00 70.56 629 SER A N 1
ATOM 4881 C CA . SER A 1 629 ? 69.488 9.510 -3.617 1.00 70.56 629 SER A CA 1
ATOM 4882 C C . SER A 1 629 ? 69.364 9.571 -5.141 1.00 70.56 629 SER A C 1
ATOM 4884 O O . SER A 1 629 ? 69.378 10.657 -5.716 1.00 70.56 629 SER A O 1
ATOM 4886 N N . SER A 1 630 ? 69.199 8.428 -5.815 1.00 64.88 630 SER A N 1
ATOM 4887 C CA . SER A 1 630 ? 68.901 8.415 -7.260 1.00 64.88 630 SER A CA 1
ATOM 4888 C C . SER A 1 630 ? 67.568 9.112 -7.583 1.00 64.88 630 SER A C 1
ATOM 4890 O O . SER A 1 630 ? 67.353 9.572 -8.702 1.00 64.88 630 SER A O 1
ATOM 4892 N N . GLN A 1 631 ? 66.709 9.254 -6.568 1.00 63.03 631 GLN A N 1
ATOM 4893 C CA . GLN A 1 631 ? 65.436 9.968 -6.609 1.00 63.03 631 GLN A CA 1
ATOM 4894 C C . GLN A 1 631 ? 65.564 11.464 -6.277 1.00 63.03 631 GLN A C 1
ATOM 4896 O O . GLN A 1 631 ? 64.558 12.170 -6.209 1.00 63.03 631 GLN A O 1
ATOM 4901 N N . SER A 1 632 ? 66.775 11.990 -6.068 1.00 68.31 632 SER A N 1
ATOM 4902 C CA . SER A 1 632 ? 66.959 13.425 -5.851 1.00 68.31 632 SER A CA 1
ATOM 4903 C C . SER A 1 632 ? 66.548 14.219 -7.089 1.00 68.31 632 SER A C 1
ATOM 4905 O O . SER A 1 632 ? 66.651 13.737 -8.218 1.00 68.31 632 SER A O 1
ATOM 4907 N N . ALA A 1 633 ? 66.081 15.462 -6.919 1.00 65.44 633 ALA A N 1
ATOM 4908 C CA . ALA A 1 633 ? 65.822 16.338 -8.068 1.00 65.44 633 ALA A CA 1
ATOM 4909 C C . ALA A 1 633 ? 67.082 16.512 -8.940 1.00 65.44 633 ALA A C 1
ATOM 4911 O O . ALA A 1 633 ? 66.984 16.743 -10.143 1.00 65.44 633 ALA A O 1
ATOM 4912 N N . PHE A 1 634 ? 68.274 16.356 -8.356 1.00 70.62 634 PHE A N 1
ATOM 4913 C CA . PHE A 1 634 ? 69.533 16.365 -9.083 1.00 70.62 634 PHE A CA 1
ATOM 4914 C C . PHE A 1 634 ? 69.741 15.100 -9.933 1.00 70.62 634 PHE A C 1
ATOM 4916 O O . PHE A 1 634 ? 69.971 15.232 -11.130 1.00 70.62 634 PHE A O 1
ATOM 4923 N N . PHE A 1 635 ? 69.601 13.891 -9.375 1.00 70.38 635 PHE A N 1
ATOM 4924 C CA . PHE A 1 635 ? 69.888 12.632 -10.080 1.00 70.38 635 PHE A CA 1
ATOM 4925 C C . PHE A 1 635 ? 68.762 12.142 -11.004 1.00 70.38 635 PHE A C 1
ATOM 4927 O O . PHE A 1 635 ? 69.063 11.500 -12.009 1.00 70.38 635 PHE A O 1
ATOM 4934 N N . ARG A 1 636 ? 67.494 12.500 -10.741 1.00 67.12 636 ARG A N 1
ATOM 4935 C CA . ARG A 1 636 ? 66.321 12.076 -11.543 1.00 67.12 636 ARG A CA 1
ATOM 4936 C C . ARG A 1 636 ? 66.427 12.386 -13.040 1.00 67.12 636 ARG A C 1
ATOM 4938 O O . ARG A 1 636 ? 65.816 11.696 -13.847 1.00 67.12 636 ARG A O 1
ATOM 4945 N N . ARG A 1 637 ? 67.209 13.402 -13.411 1.00 64.81 637 ARG A N 1
ATOM 4946 C CA . ARG A 1 637 ? 67.395 13.860 -14.798 1.00 64.81 637 ARG A CA 1
ATOM 4947 C C . ARG A 1 637 ? 68.440 13.067 -15.600 1.00 64.81 637 ARG A C 1
ATOM 4949 O O . ARG A 1 637 ? 68.598 13.328 -16.788 1.00 64.81 637 ARG A O 1
ATOM 4956 N N . PHE A 1 638 ? 69.177 12.145 -14.971 1.00 72.12 638 PHE A N 1
ATOM 4957 C CA . PHE A 1 638 ? 70.207 11.328 -15.624 1.00 72.12 638 PHE A CA 1
ATOM 4958 C C . PHE A 1 638 ? 69.711 9.890 -15.790 1.00 72.12 638 PHE A C 1
ATOM 4960 O O . PHE A 1 638 ? 69.795 9.066 -14.881 1.00 72.12 638 PHE A O 1
ATOM 4967 N N . ASP A 1 639 ? 69.174 9.593 -16.968 1.00 68.00 639 ASP A N 1
ATOM 4968 C CA . ASP A 1 639 ? 68.640 8.278 -17.303 1.00 68.00 639 ASP A CA 1
ATOM 4969 C C . ASP A 1 639 ? 69.726 7.265 -17.723 1.00 68.00 639 ASP A C 1
ATOM 4971 O O . ASP A 1 639 ? 70.908 7.596 -17.785 1.00 68.00 639 ASP A O 1
ATOM 4975 N N . TYR A 1 640 ? 69.361 6.010 -18.024 1.00 67.94 640 TYR A N 1
ATOM 4976 C CA . TYR A 1 640 ? 70.355 4.982 -18.380 1.00 67.94 640 TYR A CA 1
ATOM 4977 C C . TYR A 1 640 ? 71.217 5.363 -19.593 1.00 67.94 640 TYR A C 1
ATOM 4979 O O . TYR A 1 640 ? 72.423 5.114 -19.582 1.00 67.94 640 TYR A O 1
ATOM 4987 N N . ALA A 1 641 ? 70.620 5.974 -20.621 1.00 65.88 641 ALA A N 1
ATOM 4988 C CA . ALA A 1 641 ? 71.338 6.396 -21.819 1.00 65.88 641 ALA A CA 1
ATOM 4989 C C . ALA A 1 641 ? 72.322 7.534 -21.509 1.00 65.88 641 ALA A C 1
ATOM 4991 O O . ALA A 1 641 ? 73.462 7.510 -21.972 1.00 65.88 641 ALA A O 1
ATOM 4992 N N . THR A 1 642 ? 71.914 8.484 -20.670 1.00 68.44 642 THR A N 1
ATOM 4993 C CA . THR A 1 642 ? 72.748 9.602 -20.222 1.00 68.44 642 THR A CA 1
ATOM 4994 C C . THR A 1 642 ? 73.869 9.114 -19.300 1.00 68.44 642 THR A C 1
ATOM 4996 O O . THR A 1 642 ? 75.028 9.477 -19.487 1.00 68.44 642 THR A O 1
ATOM 4999 N N . LEU A 1 643 ? 73.575 8.199 -18.370 1.00 70.06 643 LEU A N 1
ATOM 5000 C CA . LEU A 1 643 ? 74.575 7.551 -17.515 1.00 70.06 643 LEU A CA 1
ATOM 5001 C C . LEU A 1 643 ? 75.593 6.747 -18.337 1.00 70.06 643 LEU A C 1
ATOM 5003 O O . LEU A 1 643 ? 76.779 6.757 -18.018 1.00 70.06 643 LEU A O 1
ATOM 5007 N N . ALA A 1 644 ? 75.162 6.092 -19.418 1.00 65.75 644 ALA A N 1
ATOM 5008 C CA . ALA A 1 644 ? 76.053 5.379 -20.332 1.00 65.75 644 ALA A CA 1
ATOM 5009 C C . ALA A 1 644 ? 76.977 6.314 -21.137 1.00 65.75 644 ALA A C 1
ATOM 5011 O O . ALA A 1 644 ? 78.072 5.894 -21.508 1.00 65.75 644 ALA A O 1
ATOM 5012 N N . GLN A 1 645 ? 76.573 7.569 -21.375 1.00 69.12 645 GLN A N 1
ATOM 5013 C CA . GLN A 1 645 ? 77.423 8.592 -22.002 1.00 69.12 645 GLN A CA 1
ATOM 5014 C C . GLN A 1 645 ? 78.452 9.181 -21.028 1.00 69.12 645 GLN A C 1
ATOM 5016 O O . GLN A 1 645 ? 79.558 9.515 -21.447 1.00 69.12 645 GLN A O 1
ATOM 5021 N N . ILE A 1 646 ? 78.100 9.306 -19.744 1.00 65.31 646 ILE A N 1
ATOM 5022 C CA . ILE A 1 646 ? 78.968 9.914 -18.724 1.00 65.31 646 ILE A CA 1
ATOM 5023 C C . ILE A 1 646 ? 79.939 8.884 -18.111 1.00 65.31 646 ILE A C 1
ATOM 5025 O O . ILE A 1 646 ? 81.096 9.217 -17.874 1.00 65.31 646 ILE A O 1
ATOM 5029 N N . ALA A 1 647 ? 79.507 7.632 -17.914 1.00 64.44 647 ALA A N 1
ATOM 5030 C CA . ALA A 1 647 ? 80.306 6.534 -17.353 1.00 64.44 647 ALA A CA 1
ATOM 5031 C C . ALA A 1 647 ? 80.268 5.282 -18.269 1.00 64.44 647 ALA A C 1
ATOM 5033 O O . ALA A 1 647 ? 79.469 4.359 -18.045 1.00 64.44 647 ALA A O 1
ATOM 5034 N N . PRO A 1 648 ? 81.096 5.236 -19.335 1.00 58.91 648 PRO A N 1
ATOM 5035 C CA . PRO A 1 648 ? 81.018 4.200 -20.369 1.00 58.91 648 PRO A CA 1
ATOM 5036 C C . PRO A 1 648 ? 81.639 2.847 -19.975 1.00 58.91 648 PRO A C 1
ATOM 5038 O O . PRO A 1 648 ? 81.124 1.822 -20.431 1.00 58.91 648 PRO A O 1
ATOM 5041 N N . ASP A 1 649 ? 82.675 2.821 -19.125 1.00 59.72 649 ASP A N 1
ATOM 5042 C CA . ASP A 1 649 ? 83.457 1.615 -18.801 1.00 59.72 649 ASP A CA 1
ATOM 5043 C C . ASP A 1 649 ? 82.911 0.886 -17.557 1.00 59.72 649 ASP A C 1
ATOM 5045 O O . ASP A 1 649 ? 82.793 1.458 -16.471 1.00 59.72 649 ASP A O 1
ATOM 5049 N N . LEU A 1 650 ? 82.546 -0.385 -17.728 1.00 62.78 650 LEU A N 1
ATOM 5050 C CA . LEU A 1 650 ? 82.034 -1.271 -16.683 1.00 62.78 650 LEU A CA 1
ATOM 5051 C C . LEU A 1 650 ? 83.056 -2.400 -16.528 1.00 62.78 650 LEU A C 1
ATOM 5053 O O . LEU A 1 650 ? 83.153 -3.240 -17.416 1.00 62.78 650 LEU A O 1
ATOM 5057 N N . GLY A 1 651 ? 83.847 -2.409 -15.454 1.00 58.56 651 GLY A N 1
ATOM 5058 C CA . GLY A 1 651 ? 84.805 -3.496 -15.191 1.00 58.56 651 GLY A CA 1
ATOM 5059 C C . GLY A 1 651 ? 84.137 -4.864 -14.940 1.00 58.56 651 GLY A C 1
ATOM 5060 O O . GLY A 1 651 ? 82.949 -5.054 -15.201 1.00 58.56 651 GLY A O 1
ATOM 5061 N N . ASP A 1 652 ? 84.875 -5.814 -14.352 1.00 54.44 652 ASP A N 1
ATOM 5062 C CA . ASP A 1 652 ? 84.415 -7.196 -14.066 1.00 54.44 652 ASP A CA 1
ATOM 5063 C C . ASP A 1 652 ? 83.241 -7.317 -13.052 1.00 54.44 652 ASP A C 1
ATOM 5065 O O . ASP A 1 652 ? 82.740 -8.412 -12.804 1.00 54.44 652 ASP A O 1
ATOM 5069 N N . ASP A 1 653 ? 82.729 -6.208 -12.505 1.00 56.28 653 ASP A N 1
ATOM 5070 C CA . ASP A 1 653 ? 81.720 -6.143 -11.427 1.00 56.28 653 ASP A CA 1
ATOM 5071 C C . ASP A 1 653 ? 80.301 -6.656 -11.792 1.00 56.28 653 ASP A C 1
ATOM 5073 O O . ASP A 1 653 ? 79.381 -6.587 -10.975 1.00 56.28 653 ASP A O 1
ATOM 5077 N N . THR A 1 654 ? 80.071 -7.170 -13.008 1.00 60.94 654 THR A N 1
ATOM 5078 C CA . THR A 1 654 ? 78.727 -7.589 -13.471 1.00 60.94 654 THR A CA 1
ATOM 5079 C C . THR A 1 654 ? 78.435 -9.092 -13.352 1.00 60.94 654 THR A C 1
ATOM 5081 O O . THR A 1 654 ? 77.259 -9.466 -13.393 1.00 60.94 654 THR A O 1
ATOM 5084 N N . GLN A 1 655 ? 79.450 -9.954 -13.175 1.00 59.53 655 GLN A N 1
ATOM 5085 C CA . GLN A 1 655 ? 79.281 -11.421 -13.219 1.00 59.53 655 GLN A CA 1
ATOM 5086 C C . GLN A 1 655 ? 78.713 -12.044 -11.927 1.00 59.53 655 GLN A C 1
ATOM 5088 O O . GLN A 1 655 ? 77.940 -12.992 -12.023 1.00 59.53 655 GLN A O 1
ATOM 5093 N N . ASP A 1 656 ? 78.988 -11.470 -10.749 1.00 60.66 656 ASP A N 1
ATOM 5094 C CA . ASP A 1 656 ? 78.554 -12.001 -9.437 1.00 60.66 656 ASP A CA 1
ATOM 5095 C C . ASP A 1 656 ? 77.423 -11.178 -8.773 1.00 60.66 656 ASP A C 1
ATOM 5097 O O . ASP A 1 656 ? 77.223 -11.204 -7.556 1.00 60.66 656 ASP A O 1
ATOM 5101 N N . SER A 1 657 ? 76.653 -10.417 -9.562 1.00 71.56 657 SER A N 1
ATOM 5102 C CA . SER A 1 657 ? 75.596 -9.548 -9.026 1.00 71.56 657 SER A CA 1
ATOM 5103 C C . SER A 1 657 ? 74.343 -10.339 -8.601 1.00 71.56 657 SER A C 1
ATOM 5105 O O . SER A 1 657 ? 73.741 -11.020 -9.437 1.00 71.56 657 SER A O 1
ATOM 5107 N N . PRO A 1 658 ? 73.861 -10.203 -7.345 1.00 73.00 658 PRO A N 1
ATOM 5108 C CA . PRO A 1 658 ? 72.625 -10.841 -6.872 1.00 73.00 658 PRO A CA 1
ATOM 5109 C C . PRO A 1 658 ? 71.345 -10.152 -7.387 1.00 73.00 658 PRO A C 1
ATOM 5111 O O . PRO A 1 658 ? 70.240 -10.511 -6.978 1.00 73.00 658 PRO A O 1
ATOM 5114 N N . TRP A 1 659 ? 71.484 -9.143 -8.251 1.00 82.06 659 TRP A N 1
ATOM 5115 C CA . TRP A 1 659 ? 70.406 -8.278 -8.721 1.00 82.06 659 TRP A CA 1
ATOM 5116 C C . TRP A 1 659 ? 70.006 -8.604 -10.169 1.00 82.06 659 TRP A C 1
ATOM 5118 O O . TRP A 1 659 ? 70.857 -8.943 -10.987 1.00 82.06 659 TRP A O 1
ATOM 5128 N N . GLY A 1 660 ? 68.722 -8.473 -10.513 1.00 80.25 660 GLY A N 1
ATOM 5129 C CA . GLY A 1 660 ? 68.189 -8.737 -11.858 1.00 80.25 660 GLY A CA 1
ATOM 5130 C C . GLY A 1 660 ? 68.200 -10.216 -12.282 1.00 80.25 660 GLY A C 1
ATOM 5131 O O . GLY A 1 660 ? 68.486 -11.108 -11.483 1.00 80.25 660 GLY A O 1
ATOM 5132 N N . ILE A 1 661 ? 67.874 -10.475 -13.553 1.00 80.38 661 ILE A N 1
ATOM 5133 C CA . ILE A 1 661 ? 67.922 -11.813 -14.173 1.00 80.38 661 ILE A CA 1
ATOM 5134 C C . ILE A 1 661 ? 69.207 -11.934 -14.996 1.00 80.38 661 ILE A C 1
ATOM 5136 O O . ILE A 1 661 ? 69.666 -10.953 -15.578 1.00 80.38 661 ILE A O 1
ATOM 5140 N N . ASP A 1 662 ? 69.784 -13.135 -15.052 1.00 75.75 662 ASP A N 1
ATOM 5141 C CA . ASP A 1 662 ? 70.913 -13.412 -15.938 1.00 75.75 662 ASP A CA 1
ATOM 5142 C C . ASP A 1 662 ? 70.518 -13.170 -17.411 1.00 75.75 662 ASP A C 1
ATOM 5144 O O . ASP A 1 662 ? 69.544 -13.772 -17.877 1.00 75.75 662 ASP A O 1
ATOM 5148 N N . PRO A 1 663 ? 71.254 -12.329 -18.165 1.00 70.81 663 PRO A N 1
ATOM 5149 C CA . PRO A 1 663 ? 70.992 -12.095 -19.583 1.00 70.81 663 PRO A CA 1
ATOM 5150 C C . PRO A 1 663 ? 70.891 -13.373 -20.435 1.00 70.81 663 PRO A C 1
ATOM 5152 O O . PRO A 1 663 ? 70.177 -13.367 -21.435 1.00 70.81 663 PRO A O 1
ATOM 5155 N N . ALA A 1 664 ? 71.539 -14.477 -20.038 1.00 72.19 664 ALA A N 1
ATOM 5156 C CA . ALA A 1 664 ? 71.462 -15.765 -20.733 1.00 72.19 664 ALA A CA 1
ATOM 5157 C C . ALA A 1 664 ? 70.082 -16.455 -20.643 1.00 72.19 664 ALA A C 1
ATOM 5159 O O . ALA A 1 664 ? 69.814 -17.379 -21.411 1.00 72.19 664 ALA A O 1
ATOM 5160 N N . GLY A 1 665 ? 69.209 -16.027 -19.722 1.00 68.69 665 GLY A N 1
ATOM 5161 C CA . GLY A 1 665 ? 67.846 -16.550 -19.563 1.00 68.69 665 GLY A CA 1
ATOM 5162 C C . GLY A 1 665 ? 66.820 -15.976 -20.548 1.00 68.69 665 GLY A C 1
ATOM 5163 O O . GLY A 1 665 ? 65.692 -16.461 -20.599 1.00 68.69 665 GLY A O 1
ATOM 5164 N N . PHE A 1 666 ? 67.187 -14.960 -21.331 1.00 77.25 666 PHE A N 1
ATOM 5165 C CA . PHE A 1 666 ? 66.311 -14.331 -22.319 1.00 77.25 666 PHE A CA 1
ATOM 5166 C C . PHE A 1 666 ? 66.536 -14.910 -23.722 1.00 77.25 666 PHE A C 1
ATOM 5168 O O . PHE A 1 666 ? 67.646 -15.297 -24.090 1.00 77.25 666 PHE A O 1
ATOM 5175 N N . ALA A 1 667 ? 65.484 -14.946 -24.539 1.00 71.62 667 ALA A N 1
ATOM 5176 C CA . ALA A 1 667 ? 65.587 -15.303 -25.946 1.00 71.62 667 ALA A CA 1
ATOM 5177 C C . ALA A 1 667 ? 66.474 -14.290 -26.697 1.00 71.62 667 ALA A C 1
ATOM 5179 O O . ALA A 1 667 ? 66.425 -13.086 -26.445 1.00 71.62 667 ALA A O 1
ATOM 5180 N N . GLY A 1 668 ? 67.273 -14.764 -27.659 1.00 61.06 668 GLY A N 1
ATOM 5181 C CA . GLY A 1 668 ? 68.174 -13.934 -28.475 1.00 61.06 668 GLY A CA 1
ATOM 5182 C C . GLY A 1 668 ? 67.472 -13.048 -29.516 1.00 61.06 668 GLY A C 1
ATOM 5183 O O . GLY A 1 668 ? 68.053 -12.760 -30.557 1.00 61.06 668 GLY A O 1
ATOM 5184 N N . ASP A 1 669 ? 66.221 -12.656 -29.271 1.00 61.09 669 ASP A N 1
ATOM 5185 C CA . ASP A 1 669 ? 65.351 -11.908 -30.187 1.00 61.09 669 ASP A CA 1
ATOM 5186 C C . ASP A 1 669 ? 65.552 -10.381 -30.127 1.00 61.09 669 ASP A C 1
ATOM 5188 O O . ASP A 1 669 ? 64.896 -9.638 -30.851 1.00 61.09 669 ASP A O 1
ATOM 5192 N N . GLY A 1 670 ? 66.457 -9.902 -29.267 1.00 57.00 670 GLY A N 1
ATOM 5193 C CA . GLY A 1 670 ? 66.737 -8.478 -29.064 1.00 57.00 670 GLY A CA 1
ATOM 5194 C C . GLY A 1 670 ? 65.702 -7.742 -28.202 1.00 57.00 670 GLY A C 1
ATOM 5195 O O . GLY A 1 670 ? 66.026 -6.675 -27.673 1.00 57.00 670 GLY A O 1
ATOM 5196 N N . ASN A 1 671 ? 64.531 -8.340 -27.958 1.00 58.31 671 ASN A N 1
ATOM 5197 C CA . ASN A 1 671 ? 63.401 -7.740 -27.240 1.00 58.31 671 ASN A CA 1
ATOM 5198 C C . ASN A 1 671 ? 63.338 -8.130 -25.755 1.00 58.31 671 ASN A C 1
ATOM 5200 O O . ASN A 1 671 ? 62.534 -7.576 -25.010 1.00 58.31 671 ASN A O 1
ATOM 5204 N N . GLY A 1 672 ? 64.198 -9.047 -25.300 1.00 66.62 672 GLY A N 1
ATOM 5205 C CA . GLY A 1 672 ? 64.260 -9.422 -23.885 1.00 66.62 672 GLY A CA 1
ATOM 5206 C C . GLY A 1 672 ? 63.071 -10.279 -23.449 1.00 66.62 672 GLY A C 1
ATOM 5207 O O . GLY A 1 672 ? 62.568 -10.108 -22.341 1.00 66.62 672 GLY A O 1
ATOM 5208 N N . THR A 1 673 ? 62.624 -11.198 -24.311 1.00 80.50 673 THR A N 1
ATOM 5209 C CA . THR A 1 673 ? 61.559 -12.160 -23.996 1.00 80.50 673 THR A CA 1
ATOM 5210 C C . THR A 1 673 ? 62.093 -13.308 -23.136 1.00 80.50 673 THR A C 1
ATOM 5212 O O . THR A 1 673 ? 63.041 -13.987 -23.526 1.00 80.50 673 THR A O 1
ATOM 5215 N N . LEU A 1 674 ? 61.471 -13.576 -21.990 1.00 82.88 674 LEU A N 1
ATOM 5216 C CA . LEU A 1 674 ? 61.743 -14.746 -21.150 1.00 82.88 674 LEU A CA 1
ATOM 5217 C C . LEU A 1 674 ? 60.714 -15.848 -21.462 1.00 82.88 674 LEU A C 1
ATOM 5219 O O . LEU A 1 674 ? 59.513 -15.643 -21.304 1.00 82.88 674 LEU A O 1
ATOM 5223 N N . VAL A 1 675 ? 61.175 -17.017 -21.914 1.00 84.00 675 VAL A N 1
ATOM 5224 C CA . VAL A 1 675 ? 60.307 -18.144 -22.310 1.00 84.00 675 VAL A CA 1
ATOM 5225 C C . VAL A 1 675 ? 60.318 -19.222 -21.230 1.00 84.00 675 VAL A C 1
ATOM 5227 O O . VAL A 1 675 ? 61.383 -19.728 -20.880 1.00 84.00 675 VAL A O 1
ATOM 5230 N N . VAL A 1 676 ? 59.140 -19.605 -20.730 1.00 84.69 676 VAL A N 1
ATOM 5231 C CA . VAL A 1 676 ? 58.981 -20.632 -19.684 1.00 84.69 676 VAL A CA 1
ATOM 5232 C C . VAL A 1 676 ? 57.874 -21.632 -20.042 1.00 84.69 676 VAL A C 1
ATOM 5234 O O . VAL A 1 676 ? 56.938 -21.298 -20.766 1.00 84.69 676 VAL A O 1
ATOM 5237 N N . ASN A 1 677 ? 57.975 -22.869 -19.543 1.00 83.88 677 ASN A N 1
ATOM 5238 C CA . ASN A 1 677 ? 56.906 -23.876 -19.643 1.00 83.88 677 ASN A CA 1
ATOM 5239 C C . ASN A 1 677 ? 56.137 -23.913 -18.315 1.00 83.88 677 ASN A C 1
ATOM 5241 O O . ASN A 1 677 ? 56.785 -23.950 -17.268 1.00 83.88 677 ASN A O 1
ATOM 5245 N N . ALA A 1 678 ? 54.804 -23.926 -18.340 1.00 80.31 678 ALA A N 1
ATOM 5246 C CA . ALA A 1 678 ? 54.011 -24.041 -17.116 1.00 80.31 678 ALA A CA 1
ATOM 5247 C C . ALA A 1 678 ? 54.023 -25.490 -16.557 1.00 80.31 678 ALA A C 1
ATOM 5249 O O . ALA A 1 678 ? 54.061 -26.437 -17.347 1.00 80.31 678 ALA A O 1
ATOM 5250 N N . PRO A 1 679 ? 53.986 -25.687 -15.220 1.00 83.50 679 PRO A N 1
ATOM 5251 C CA . PRO A 1 679 ? 54.103 -24.663 -14.181 1.00 83.50 679 PRO A CA 1
ATOM 5252 C C . PRO A 1 679 ? 55.567 -24.227 -13.946 1.00 83.50 679 PRO A C 1
ATOM 5254 O O . PRO A 1 679 ? 56.484 -25.048 -13.897 1.00 83.50 679 PRO A O 1
ATOM 5257 N N . ASN A 1 680 ? 55.804 -22.927 -13.754 1.00 85.50 680 ASN A N 1
ATOM 5258 C CA . ASN A 1 680 ? 57.137 -22.357 -13.498 1.00 85.50 680 ASN A CA 1
ATOM 5259 C C . ASN A 1 680 ? 57.078 -21.122 -12.588 1.00 85.50 680 ASN A C 1
ATOM 5261 O O . ASN A 1 680 ? 56.146 -20.325 -12.694 1.00 85.50 680 ASN A O 1
ATOM 5265 N N . VAL A 1 681 ? 58.105 -20.942 -11.744 1.00 86.19 681 VAL A N 1
ATOM 5266 C CA . VAL A 1 681 ? 58.309 -19.726 -10.942 1.00 86.19 681 VAL A CA 1
ATOM 5267 C C . VAL A 1 681 ? 59.725 -19.176 -11.116 1.00 86.19 681 VAL A C 1
ATOM 5269 O O . VAL A 1 681 ? 60.703 -19.897 -10.921 1.00 86.19 681 VAL A O 1
ATOM 5272 N N . THR A 1 682 ? 59.839 -17.879 -11.415 1.00 85.81 682 THR A N 1
ATOM 5273 C CA . THR A 1 682 ? 61.115 -17.151 -11.531 1.00 85.81 682 THR A CA 1
ATOM 5274 C C . THR A 1 682 ? 61.206 -16.056 -10.462 1.00 85.81 682 THR A C 1
ATOM 5276 O O . THR A 1 682 ? 60.432 -15.105 -10.496 1.00 85.81 682 THR A O 1
ATOM 5279 N N . ASN A 1 683 ? 62.151 -16.176 -9.519 1.00 84.94 683 ASN A N 1
ATOM 5280 C CA . ASN A 1 683 ? 62.358 -15.232 -8.405 1.00 84.94 683 ASN A CA 1
ATOM 5281 C C . ASN A 1 683 ? 63.413 -14.164 -8.756 1.00 84.94 683 ASN A C 1
ATOM 5283 O O . ASN A 1 683 ? 64.513 -14.518 -9.179 1.00 84.94 683 ASN A O 1
ATOM 5287 N N . ILE A 1 684 ? 63.115 -12.878 -8.539 1.00 87.31 684 ILE A N 1
ATOM 5288 C CA . ILE A 1 684 ? 63.929 -11.735 -8.999 1.00 87.31 684 ILE A CA 1
ATOM 5289 C C . ILE A 1 684 ? 64.120 -10.719 -7.859 1.00 87.31 684 ILE A C 1
ATOM 5291 O O . ILE A 1 684 ? 63.206 -10.496 -7.062 1.00 87.31 684 ILE A O 1
ATOM 5295 N N . ALA A 1 685 ? 65.302 -10.093 -7.774 1.00 85.12 685 ALA A N 1
ATOM 5296 C CA . ALA A 1 685 ? 65.625 -9.057 -6.786 1.00 85.12 685 ALA A CA 1
ATOM 5297 C C . ALA A 1 685 ? 66.187 -7.780 -7.441 1.00 85.12 685 ALA A C 1
ATOM 5299 O O . ALA A 1 685 ? 67.030 -7.864 -8.334 1.00 85.12 685 ALA A O 1
ATOM 5300 N N . ILE A 1 686 ? 65.770 -6.601 -6.969 1.00 86.31 686 ILE A N 1
ATOM 5301 C CA . ILE A 1 686 ? 66.209 -5.273 -7.440 1.00 86.31 686 ILE A CA 1
ATOM 5302 C C . ILE A 1 686 ? 66.718 -4.448 -6.243 1.00 86.31 686 ILE A C 1
ATOM 5304 O O . ILE A 1 686 ? 66.046 -4.435 -5.211 1.00 86.31 686 ILE A O 1
ATOM 5308 N N . PRO A 1 687 ? 67.860 -3.739 -6.329 1.00 83.12 687 PRO A N 1
ATOM 5309 C CA . PRO A 1 687 ? 68.380 -2.952 -5.210 1.00 83.12 687 PRO A CA 1
ATOM 5310 C C . PRO A 1 687 ? 67.425 -1.840 -4.784 1.00 83.12 687 PRO A C 1
ATOM 5312 O O . PRO A 1 687 ? 66.760 -1.238 -5.623 1.00 83.12 687 PRO A O 1
ATOM 5315 N N . THR A 1 688 ? 67.434 -1.499 -3.495 1.00 80.81 688 THR A N 1
ATOM 5316 C CA . THR A 1 688 ? 66.543 -0.496 -2.886 1.00 80.81 688 THR A CA 1
ATOM 5317 C C . THR A 1 688 ? 66.552 0.842 -3.602 1.00 80.81 688 THR A C 1
ATOM 5319 O O . THR A 1 688 ? 65.500 1.389 -3.905 1.00 80.81 688 THR A O 1
ATOM 5322 N N . ASP A 1 689 ? 67.732 1.340 -3.935 1.00 73.31 689 ASP A N 1
ATOM 5323 C CA . ASP A 1 689 ? 67.899 2.642 -4.571 1.00 73.31 689 ASP A CA 1
ATOM 5324 C C . ASP A 1 689 ? 67.339 2.693 -6.006 1.00 73.31 689 ASP A C 1
ATOM 5326 O O . ASP A 1 689 ? 66.833 3.724 -6.421 1.00 73.31 689 ASP A O 1
ATOM 5330 N N . ILE A 1 690 ? 67.318 1.573 -6.737 1.00 78.25 690 ILE A N 1
ATOM 5331 C CA . ILE A 1 690 ? 66.690 1.497 -8.069 1.00 78.25 690 ILE A CA 1
ATOM 5332 C C . ILE A 1 690 ? 65.198 1.166 -7.964 1.00 78.25 690 ILE A C 1
ATOM 5334 O O . ILE A 1 690 ? 64.399 1.657 -8.754 1.00 78.25 690 ILE A O 1
ATOM 5338 N N . ALA A 1 691 ? 64.819 0.324 -7.004 1.00 80.31 691 ALA A N 1
ATOM 5339 C CA . ALA A 1 691 ? 63.444 -0.114 -6.797 1.00 80.31 691 ALA A CA 1
ATOM 5340 C C . ALA A 1 691 ? 62.541 0.991 -6.226 1.00 80.31 691 ALA A C 1
ATOM 5342 O O . ALA A 1 691 ? 61.346 1.000 -6.504 1.00 80.31 691 ALA A O 1
ATOM 5343 N N . THR A 1 692 ? 63.088 1.910 -5.423 1.00 79.50 692 THR A N 1
ATOM 5344 C CA . THR A 1 692 ? 62.304 2.953 -4.740 1.00 79.50 692 THR A CA 1
ATOM 5345 C C . THR A 1 692 ? 61.561 3.816 -5.757 1.00 79.50 692 THR A C 1
ATOM 5347 O O . THR A 1 692 ? 62.190 4.452 -6.598 1.00 79.50 692 THR A O 1
ATOM 5350 N N . GLY A 1 693 ? 60.228 3.842 -5.671 1.00 73.25 693 GLY A N 1
ATOM 5351 C CA . GLY A 1 693 ? 59.367 4.633 -6.556 1.00 73.25 693 GLY A CA 1
ATOM 5352 C C . GLY A 1 693 ? 59.218 4.083 -7.978 1.00 73.25 693 GLY A C 1
ATOM 5353 O O . GLY A 1 693 ? 58.678 4.786 -8.825 1.00 73.25 693 GLY A O 1
ATOM 5354 N N . ARG A 1 694 ? 59.698 2.862 -8.262 1.00 83.62 694 ARG A N 1
ATOM 5355 C CA . ARG A 1 694 ? 59.560 2.213 -9.573 1.00 83.62 694 ARG A CA 1
ATOM 5356 C C . ARG A 1 694 ? 58.540 1.079 -9.558 1.00 83.62 694 ARG A C 1
ATOM 5358 O O . ARG A 1 694 ? 58.349 0.396 -8.552 1.00 83.62 694 ARG A O 1
ATOM 5365 N N . THR A 1 695 ? 57.962 0.832 -10.722 1.00 88.00 695 THR A N 1
ATOM 5366 C CA . THR A 1 695 ? 56.976 -0.213 -10.981 1.00 88.00 695 THR A CA 1
ATOM 5367 C C . THR A 1 695 ? 57.554 -1.194 -11.991 1.00 88.00 695 THR A C 1
ATOM 5369 O O . THR A 1 695 ? 58.013 -0.804 -13.061 1.00 88.00 695 THR A O 1
ATOM 5372 N N . LEU A 1 696 ? 57.557 -2.478 -11.648 1.00 88.44 696 LEU A N 1
ATOM 5373 C CA . LEU A 1 696 ? 57.812 -3.553 -12.600 1.00 88.44 696 LEU A CA 1
ATOM 5374 C C . LEU A 1 696 ? 56.693 -3.572 -13.631 1.00 88.44 696 LEU A C 1
ATOM 5376 O O . LEU A 1 696 ? 55.535 -3.615 -13.238 1.00 88.44 696 LEU A O 1
ATOM 5380 N N . VAL A 1 697 ? 57.051 -3.616 -14.907 1.00 88.69 697 VAL A N 1
ATOM 5381 C CA . VAL A 1 697 ? 56.145 -3.783 -16.040 1.00 88.69 697 VAL A CA 1
ATOM 5382 C C . VAL A 1 697 ? 56.605 -5.001 -16.831 1.00 88.69 697 VAL A C 1
ATOM 5384 O O . VAL A 1 697 ? 57.776 -5.114 -17.193 1.00 88.69 697 VAL A O 1
ATOM 5387 N N . VAL A 1 698 ? 55.711 -5.962 -17.045 1.00 89.00 698 VAL A N 1
ATOM 5388 C CA . VAL A 1 698 ? 56.005 -7.166 -17.830 1.00 89.00 698 VAL A CA 1
ATOM 5389 C C . VAL A 1 698 ? 54.746 -7.666 -18.518 1.00 89.00 698 VAL A C 1
ATOM 5391 O O . VAL A 1 698 ? 53.689 -7.743 -17.904 1.00 89.00 698 VAL A O 1
ATOM 5394 N N . THR A 1 699 ? 54.847 -8.047 -19.785 1.00 88.75 699 THR A N 1
ATOM 5395 C CA . THR A 1 699 ? 53.725 -8.602 -20.544 1.00 88.75 699 THR A CA 1
ATOM 5396 C C . THR A 1 699 ? 53.822 -10.123 -20.578 1.00 88.75 699 THR A C 1
ATOM 5398 O O . THR A 1 699 ? 54.793 -10.659 -21.097 1.00 88.75 699 THR A O 1
ATOM 5401 N N . GLY A 1 700 ? 52.839 -10.837 -20.038 1.00 88.62 700 GLY A N 1
ATOM 5402 C CA . GLY A 1 700 ? 52.724 -12.287 -20.192 1.00 88.62 700 GLY A CA 1
ATOM 5403 C C . GLY A 1 700 ? 51.836 -12.639 -21.384 1.00 88.62 700 GLY A C 1
ATOM 5404 O O . GLY A 1 700 ? 50.748 -12.088 -21.506 1.00 88.62 700 GLY A O 1
ATOM 5405 N N . GLU A 1 701 ? 52.280 -13.547 -22.250 1.00 87.50 701 GLU A N 1
ATOM 5406 C CA . GLU A 1 701 ? 51.539 -14.013 -23.431 1.00 87.50 701 GLU A CA 1
ATOM 5407 C C . GLU A 1 701 ? 51.653 -15.538 -23.566 1.00 87.50 701 GLU A C 1
ATOM 5409 O O . GLU A 1 701 ? 52.744 -16.094 -23.416 1.00 87.50 701 GLU A O 1
ATOM 5414 N N . ILE A 1 702 ? 50.551 -16.229 -23.875 1.00 86.56 702 ILE A N 1
ATOM 5415 C CA . ILE A 1 702 ? 50.589 -17.668 -24.186 1.00 86.56 702 ILE A CA 1
ATOM 5416 C C . ILE A 1 702 ? 51.053 -17.896 -25.631 1.00 86.56 702 ILE A C 1
ATOM 5418 O O . ILE A 1 702 ? 50.649 -17.195 -26.559 1.00 86.56 702 ILE A O 1
ATOM 5422 N N . ALA A 1 703 ? 51.907 -18.895 -25.852 1.00 80.38 703 ALA A N 1
ATOM 5423 C CA . ALA A 1 703 ? 52.280 -19.301 -27.201 1.00 80.38 703 ALA A CA 1
ATOM 5424 C C . ALA A 1 703 ? 51.072 -19.892 -27.951 1.00 80.38 703 ALA A C 1
ATOM 5426 O O . ALA A 1 703 ? 50.205 -20.530 -27.355 1.00 80.38 703 ALA A O 1
ATOM 5427 N N . LYS A 1 704 ? 51.040 -19.742 -29.283 1.00 76.88 704 LYS A N 1
ATOM 5428 C CA . LYS A 1 704 ? 49.987 -20.341 -30.118 1.00 76.88 704 LYS A CA 1
ATOM 5429 C C . LYS A 1 704 ? 49.896 -21.852 -29.872 1.00 76.88 704 LYS A C 1
ATOM 5431 O O . LYS A 1 704 ? 50.849 -22.584 -30.142 1.00 76.88 704 LYS A O 1
ATOM 5436 N N . SER A 1 705 ? 48.741 -22.297 -29.390 1.00 73.62 705 SER A N 1
ATOM 5437 C CA . SER A 1 705 ? 48.440 -23.683 -29.033 1.00 73.62 705 SER A CA 1
ATOM 5438 C C . SER A 1 705 ? 46.960 -23.963 -29.297 1.00 73.62 705 SER A C 1
ATOM 5440 O O . SER A 1 705 ? 46.131 -23.068 -29.151 1.00 73.62 705 SER A O 1
ATOM 5442 N N . ALA A 1 706 ? 46.625 -25.187 -29.713 1.00 65.38 706 ALA A N 1
ATOM 5443 C CA . ALA A 1 706 ? 45.240 -25.576 -29.995 1.00 65.38 706 ALA A CA 1
ATOM 5444 C C . ALA A 1 706 ? 44.442 -25.912 -28.722 1.00 65.38 706 ALA A C 1
ATOM 5446 O O . ALA A 1 706 ? 43.221 -25.763 -28.727 1.00 65.38 706 ALA A O 1
ATOM 5447 N N . THR A 1 707 ? 45.126 -26.357 -27.660 1.00 71.00 707 THR A N 1
ATOM 5448 C CA . THR A 1 707 ? 44.511 -26.797 -26.392 1.00 71.00 707 THR A CA 1
ATOM 5449 C C . THR A 1 707 ? 45.152 -26.186 -25.142 1.00 71.00 707 THR A C 1
ATOM 5451 O O . THR A 1 707 ? 44.667 -26.401 -24.035 1.00 71.00 707 THR A O 1
ATOM 5454 N N . GLY A 1 708 ? 46.238 -25.420 -25.297 1.00 75.44 708 GLY A N 1
ATOM 5455 C CA . GLY A 1 708 ? 46.984 -24.871 -24.168 1.00 75.44 708 GLY A CA 1
ATOM 5456 C C . GLY A 1 708 ? 46.233 -23.767 -23.427 1.00 75.44 708 GLY A C 1
ATOM 5457 O O . GLY A 1 708 ? 45.633 -22.890 -24.054 1.00 75.44 708 GLY A O 1
ATOM 5458 N N . ARG A 1 709 ? 46.306 -23.797 -22.094 1.00 83.88 709 ARG A N 1
ATOM 5459 C CA . ARG A 1 709 ? 45.701 -22.802 -21.202 1.00 83.88 709 ARG A CA 1
ATOM 5460 C C . ARG A 1 709 ? 46.512 -22.662 -19.922 1.00 83.88 709 ARG A C 1
ATOM 5462 O O . ARG A 1 709 ? 46.856 -23.644 -19.263 1.00 83.88 709 ARG A O 1
ATOM 5469 N N . VAL A 1 710 ? 46.803 -21.423 -19.555 1.00 84.88 710 VAL A N 1
ATOM 5470 C CA . VAL A 1 710 ? 47.658 -21.107 -18.404 1.00 84.88 710 VAL A CA 1
ATOM 5471 C C . VAL A 1 710 ? 47.107 -19.918 -17.635 1.00 84.88 710 VAL A C 1
ATOM 5473 O O . VAL A 1 710 ? 46.370 -19.100 -18.178 1.00 84.88 710 VAL A O 1
ATOM 5476 N N . GLN A 1 711 ? 47.494 -19.793 -16.371 1.00 87.50 711 GLN A N 1
ATOM 5477 C CA . GLN A 1 711 ? 47.303 -18.559 -15.611 1.00 87.50 711 GLN A CA 1
ATOM 5478 C C . GLN A 1 711 ? 48.655 -17.974 -15.244 1.00 87.50 711 GLN A C 1
ATOM 5480 O O . GLN A 1 711 ? 49.576 -18.694 -14.846 1.00 87.50 711 GLN A O 1
ATOM 5485 N N . LEU A 1 712 ? 48.759 -16.658 -15.382 1.00 87.69 712 LEU A N 1
ATOM 5486 C CA . LEU A 1 712 ? 49.975 -15.903 -15.129 1.00 87.69 712 LEU A CA 1
ATOM 5487 C C . LEU A 1 712 ? 49.753 -14.984 -13.929 1.00 87.69 712 LEU A C 1
ATOM 5489 O O . LEU A 1 712 ? 48.691 -14.381 -13.787 1.00 87.69 712 LEU A O 1
ATOM 5493 N N . GLU A 1 713 ? 50.748 -14.889 -13.054 1.00 87.81 713 GLU A N 1
ATOM 5494 C CA . GLU A 1 713 ? 50.676 -14.083 -11.837 1.00 87.81 713 GLU A CA 1
ATOM 5495 C C . GLU A 1 713 ? 52.044 -13.448 -11.549 1.00 87.81 713 GLU A C 1
ATOM 5497 O O . GLU A 1 713 ? 53.087 -14.085 -11.712 1.00 87.81 713 GLU A O 1
ATOM 5502 N N . VAL A 1 714 ? 52.048 -12.193 -11.095 1.00 86.69 714 VAL A N 1
ATOM 5503 C CA . VAL A 1 714 ? 53.255 -11.473 -10.666 1.00 86.69 714 VAL A CA 1
ATOM 5504 C C . VAL A 1 714 ? 53.071 -11.052 -9.214 1.00 86.69 714 VAL A C 1
ATOM 5506 O O . VAL A 1 714 ? 52.172 -10.277 -8.901 1.00 86.69 714 VAL A O 1
ATOM 5509 N N . VAL A 1 715 ? 53.907 -11.575 -8.315 1.00 86.44 715 VAL A N 1
ATOM 5510 C CA . VAL A 1 715 ? 53.744 -11.397 -6.860 1.00 86.44 715 VAL A CA 1
ATOM 5511 C C . VAL A 1 715 ? 54.976 -10.788 -6.211 1.00 86.44 715 VAL A C 1
ATOM 5513 O O . VAL A 1 715 ? 56.102 -11.119 -6.572 1.00 86.44 715 VAL A O 1
ATOM 5516 N N . ALA A 1 716 ? 54.779 -9.943 -5.200 1.00 83.12 716 ALA A N 1
ATOM 5517 C CA . ALA A 1 716 ? 55.865 -9.508 -4.328 1.00 83.12 716 ALA A CA 1
ATOM 5518 C C . ALA A 1 716 ? 56.346 -10.671 -3.436 1.00 83.12 716 ALA A C 1
ATOM 5520 O O . ALA A 1 716 ? 55.549 -11.467 -2.943 1.00 83.12 716 ALA A O 1
ATOM 5521 N N . GLY A 1 717 ? 57.655 -10.757 -3.200 1.00 80.50 717 GLY A N 1
ATOM 5522 C CA . GLY A 1 717 ? 58.279 -11.833 -2.427 1.00 80.50 717 GLY A CA 1
ATOM 5523 C C . GLY A 1 717 ? 58.559 -13.111 -3.229 1.00 80.50 717 GLY A C 1
ATOM 5524 O O . GLY A 1 717 ? 58.511 -13.119 -4.460 1.00 80.50 717 GLY A O 1
ATOM 5525 N N . LYS A 1 718 ? 58.915 -14.184 -2.510 1.00 75.19 718 LYS A N 1
ATOM 5526 C CA . LYS A 1 718 ? 59.180 -15.520 -3.072 1.00 75.19 718 LYS A CA 1
ATOM 5527 C C . LYS A 1 718 ? 57.925 -16.389 -2.986 1.00 75.19 718 LYS A C 1
ATOM 5529 O O . LYS A 1 718 ? 57.296 -16.411 -1.930 1.00 75.19 718 LYS A O 1
ATOM 5534 N N . LYS A 1 719 ? 57.597 -17.120 -4.053 1.00 76.75 719 LYS A N 1
ATOM 5535 C CA . LYS A 1 719 ? 56.453 -18.051 -4.106 1.00 76.75 719 LYS A CA 1
ATOM 5536 C C . LYS A 1 719 ? 56.874 -19.399 -4.699 1.00 76.75 719 LYS A C 1
ATOM 5538 O O . LYS A 1 719 ? 57.811 -19.452 -5.494 1.00 76.75 719 LYS A O 1
ATOM 5543 N N . ASP A 1 720 ? 56.184 -20.467 -4.310 1.00 69.19 720 ASP A N 1
ATOM 5544 C CA . ASP A 1 720 ? 56.378 -21.818 -4.850 1.00 69.19 720 ASP A CA 1
ATOM 5545 C C . ASP A 1 720 ? 55.399 -22.107 -6.003 1.00 69.19 720 ASP A C 1
ATOM 5547 O O . ASP A 1 720 ? 54.371 -21.438 -6.148 1.00 69.19 720 ASP A O 1
ATOM 5551 N N . ALA A 1 721 ? 55.724 -23.090 -6.848 1.00 59.53 721 ALA A N 1
ATOM 5552 C CA . ALA A 1 721 ? 54.884 -23.486 -7.979 1.00 59.53 721 ALA A CA 1
ATOM 5553 C C . ALA A 1 721 ? 53.594 -24.183 -7.505 1.00 59.53 721 ALA A C 1
ATOM 5555 O O . ALA A 1 721 ? 53.643 -25.050 -6.634 1.00 59.53 721 ALA A O 1
ATOM 5556 N N . VAL A 1 722 ? 52.451 -23.828 -8.103 1.00 63.88 722 VAL A N 1
ATOM 5557 C CA . VAL A 1 722 ? 51.131 -24.413 -7.807 1.00 63.88 722 VAL A CA 1
ATOM 5558 C C . VAL A 1 722 ? 50.517 -24.947 -9.101 1.00 63.88 722 VAL A C 1
ATOM 5560 O O . VAL A 1 722 ? 50.426 -24.211 -10.083 1.00 63.88 722 VAL A O 1
ATOM 5563 N N . ASP A 1 723 ? 50.098 -26.212 -9.087 1.00 64.12 723 ASP A N 1
ATOM 5564 C CA . ASP A 1 723 ? 49.603 -26.961 -10.252 1.00 64.12 723 ASP A CA 1
ATOM 5565 C C . ASP A 1 723 ? 48.065 -27.040 -10.270 1.00 64.12 723 ASP A C 1
ATOM 5567 O O . ASP A 1 723 ? 47.465 -28.112 -10.292 1.00 64.12 723 ASP A O 1
ATOM 5571 N N . SER A 1 724 ? 47.409 -25.884 -10.139 1.00 65.44 724 SER A N 1
ATOM 5572 C CA . SER A 1 724 ? 45.954 -25.766 -10.256 1.00 65.44 724 SER A CA 1
ATOM 5573 C C . SER A 1 724 ? 45.550 -24.349 -10.654 1.00 65.44 724 SER A C 1
ATOM 5575 O O . SER A 1 724 ? 46.177 -23.365 -10.230 1.00 65.44 724 SER A O 1
ATOM 5577 N N . LEU A 1 725 ? 44.462 -24.245 -11.421 1.00 69.38 725 LEU A N 1
ATOM 5578 C CA . LEU A 1 725 ? 43.809 -22.967 -11.687 1.00 69.38 725 LEU A CA 1
ATOM 5579 C C . LEU A 1 725 ? 43.351 -22.339 -10.363 1.00 69.38 725 LEU A C 1
ATOM 5581 O O . LEU A 1 725 ? 42.842 -23.022 -9.472 1.00 69.38 725 LEU A O 1
ATOM 5585 N N . ALA A 1 726 ? 43.569 -21.038 -10.223 1.00 69.94 726 ALA A N 1
ATOM 5586 C CA . ALA A 1 726 ? 43.111 -20.237 -9.104 1.00 69.94 726 ALA A CA 1
ATOM 5587 C C . ALA A 1 726 ? 42.034 -19.251 -9.584 1.00 69.94 726 ALA A C 1
ATOM 5589 O O . ALA A 1 726 ? 42.261 -18.542 -10.571 1.00 69.94 726 ALA A O 1
ATOM 5590 N N . PRO A 1 727 ? 40.889 -19.170 -8.890 1.00 67.88 727 PRO A N 1
ATOM 5591 C CA . PRO A 1 727 ? 39.914 -18.108 -9.113 1.00 67.88 727 PRO A CA 1
ATOM 5592 C C . PRO A 1 727 ? 40.553 -16.721 -8.926 1.00 67.88 727 PRO A C 1
ATOM 5594 O O . PRO A 1 727 ? 41.457 -16.556 -8.104 1.00 67.88 727 PRO A O 1
ATOM 5597 N N . GLY A 1 728 ? 40.091 -15.724 -9.680 1.00 69.44 728 GLY A N 1
ATOM 5598 C CA . GLY A 1 728 ? 40.572 -14.339 -9.597 1.00 69.44 728 GLY A CA 1
ATOM 5599 C C . GLY A 1 728 ? 41.813 -14.025 -10.440 1.00 69.44 728 GLY A C 1
ATOM 5600 O O . GLY A 1 728 ? 42.261 -12.880 -10.447 1.00 69.44 728 GLY A O 1
ATOM 5601 N N . LEU A 1 729 ? 42.358 -15.004 -11.174 1.00 78.69 729 LEU A N 1
ATOM 5602 C CA . LEU A 1 729 ? 43.425 -14.783 -12.152 1.00 78.69 729 LEU A CA 1
ATOM 5603 C C . LEU A 1 729 ? 42.902 -14.896 -13.595 1.00 78.69 729 LEU A C 1
ATOM 5605 O O . LEU A 1 729 ? 42.092 -15.783 -13.886 1.00 78.69 729 LEU A O 1
ATOM 5609 N N . PRO A 1 730 ? 43.382 -14.037 -14.508 1.00 82.06 730 PRO A N 1
ATOM 5610 C CA . PRO A 1 730 ? 43.039 -14.094 -15.924 1.00 82.06 730 PRO A CA 1
ATOM 5611 C C . PRO A 1 730 ? 43.567 -15.381 -16.556 1.00 82.06 730 PRO A C 1
ATOM 5613 O O . PRO A 1 730 ? 44.625 -15.894 -16.177 1.00 82.06 730 PRO A O 1
ATOM 5616 N N . ILE A 1 731 ? 42.811 -15.908 -17.515 1.00 86.50 731 ILE A N 1
ATOM 5617 C CA . ILE A 1 731 ? 43.077 -17.200 -18.145 1.00 86.50 731 ILE A CA 1
ATOM 5618 C C . ILE A 1 731 ? 43.597 -16.935 -19.549 1.00 86.50 731 ILE A C 1
ATOM 5620 O O . ILE A 1 731 ? 42.930 -16.302 -20.367 1.00 86.50 731 ILE A O 1
ATOM 5624 N N . PHE A 1 732 ? 44.806 -17.418 -19.815 1.00 86.81 732 PHE A N 1
ATOM 5625 C CA . PHE A 1 732 ? 45.498 -17.171 -21.064 1.00 86.81 732 PHE A CA 1
ATOM 5626 C C . PHE A 1 732 ? 45.202 -18.293 -22.049 1.00 86.81 732 PHE A C 1
ATOM 5628 O O . PHE A 1 732 ? 45.595 -19.436 -21.808 1.00 86.81 732 PHE A O 1
ATOM 5635 N N . ILE A 1 733 ? 44.516 -17.966 -23.143 1.00 86.62 733 ILE A N 1
ATOM 5636 C CA . ILE A 1 733 ? 44.142 -18.891 -24.219 1.00 86.62 733 ILE A CA 1
ATOM 5637 C C . ILE A 1 733 ? 44.382 -18.193 -25.560 1.00 86.62 733 ILE A C 1
ATOM 5639 O O . ILE A 1 733 ? 44.124 -17.001 -25.710 1.00 86.62 733 ILE A O 1
ATOM 5643 N N . SER A 1 734 ? 44.877 -18.926 -26.556 1.00 82.62 734 SER A N 1
ATOM 5644 C CA . SER A 1 734 ? 45.085 -18.371 -27.898 1.00 82.62 734 SER A CA 1
ATOM 5645 C C . SER A 1 734 ? 43.746 -18.077 -28.593 1.00 82.62 734 SER A C 1
ATOM 5647 O O . SER A 1 734 ? 42.861 -18.937 -28.603 1.00 82.62 734 SER A O 1
ATOM 5649 N N . ASP A 1 735 ? 43.615 -16.895 -29.211 1.00 77.06 735 ASP A N 1
ATOM 5650 C CA . ASP A 1 735 ? 42.367 -16.411 -29.832 1.00 77.06 735 ASP A CA 1
ATOM 5651 C C . ASP A 1 735 ? 41.815 -17.336 -30.940 1.00 77.06 735 ASP A C 1
ATOM 5653 O O . ASP A 1 735 ? 40.608 -17.401 -31.142 1.00 77.06 735 ASP A O 1
ATOM 5657 N N . GLU A 1 736 ? 42.679 -18.099 -31.622 1.00 68.75 736 GLU A N 1
ATOM 5658 C CA . GLU A 1 736 ? 42.319 -19.008 -32.729 1.00 68.75 736 GLU A CA 1
ATOM 5659 C C . GLU A 1 736 ? 42.151 -20.482 -32.287 1.00 68.75 736 GLU A C 1
ATOM 5661 O O . GLU A 1 736 ? 42.104 -21.386 -33.124 1.00 68.75 736 GLU A O 1
ATOM 5666 N N . SER A 1 737 ? 42.113 -20.760 -30.978 1.00 75.56 737 SER A N 1
ATOM 5667 C CA . SER A 1 737 ? 42.035 -22.132 -30.453 1.00 75.56 737 SER A CA 1
ATOM 5668 C C . SER A 1 737 ? 40.594 -22.635 -30.302 1.00 75.56 737 SER A C 1
ATOM 5670 O O . SER A 1 737 ? 39.697 -21.899 -29.898 1.00 75.56 737 SER A O 1
ATOM 5672 N N . VAL A 1 738 ? 40.377 -23.931 -30.555 1.00 76.81 738 VAL A N 1
ATOM 5673 C CA . VAL A 1 738 ? 39.087 -24.605 -30.288 1.00 76.81 738 VAL A CA 1
ATOM 5674 C C . VAL A 1 738 ? 38.752 -24.573 -28.791 1.00 76.81 738 VAL A C 1
ATOM 5676 O O . VAL A 1 738 ? 37.587 -24.452 -28.418 1.00 76.81 738 VAL A O 1
ATOM 5679 N N . ALA A 1 739 ? 39.782 -24.599 -27.942 1.00 74.69 739 ALA A N 1
ATOM 5680 C CA . ALA A 1 739 ? 39.653 -24.514 -26.493 1.00 74.69 739 ALA A CA 1
ATOM 5681 C C . ALA A 1 739 ? 39.041 -23.187 -26.006 1.00 74.69 739 ALA A C 1
ATOM 5683 O O . ALA A 1 739 ? 38.407 -23.176 -24.955 1.00 74.69 739 ALA A O 1
ATOM 5684 N N . ARG A 1 740 ? 39.177 -22.078 -26.755 1.00 83.88 740 ARG A N 1
ATOM 5685 C CA . ARG A 1 740 ? 38.592 -20.787 -26.358 1.00 83.88 740 ARG A CA 1
ATOM 5686 C C . ARG A 1 740 ? 37.067 -20.835 -26.336 1.00 83.88 740 ARG A C 1
ATOM 5688 O O . ARG A 1 740 ? 36.479 -20.449 -25.334 1.00 83.88 740 ARG A O 1
ATOM 5695 N N . GLN A 1 741 ? 36.441 -21.319 -27.411 1.00 82.88 741 GLN A N 1
ATOM 5696 C CA . GLN A 1 741 ? 34.977 -21.385 -27.491 1.00 82.88 741 GLN A CA 1
ATOM 5697 C C . GLN A 1 741 ? 34.409 -22.378 -26.473 1.00 82.88 741 GLN A C 1
ATOM 5699 O O . GLN A 1 741 ? 33.463 -22.051 -25.773 1.00 82.88 741 GLN A O 1
ATOM 5704 N N . GLN A 1 742 ? 35.034 -23.552 -26.332 1.00 81.94 742 GLN A N 1
ATOM 5705 C CA . GLN A 1 742 ? 34.622 -24.549 -25.336 1.00 81.94 742 GLN A CA 1
ATOM 5706 C C . GLN A 1 742 ? 34.648 -23.983 -23.911 1.00 81.94 742 GLN A C 1
ATOM 5708 O O . GLN A 1 742 ? 33.780 -24.290 -23.098 1.00 81.94 742 GLN A O 1
ATOM 5713 N N . PHE A 1 743 ? 35.636 -23.139 -23.609 1.00 84.00 743 PHE A N 1
ATOM 5714 C CA . PHE A 1 743 ? 35.733 -22.508 -22.303 1.00 84.00 743 PHE A CA 1
ATOM 5715 C C . PHE A 1 743 ? 34.772 -21.317 -22.147 1.00 84.00 743 PHE A C 1
ATOM 5717 O O . PHE A 1 743 ? 34.222 -21.149 -21.067 1.00 84.00 743 PHE A O 1
ATOM 5724 N N . GLU A 1 744 ? 34.505 -20.528 -23.196 1.00 86.25 744 GLU A N 1
ATOM 5725 C CA . GLU A 1 744 ? 33.421 -19.520 -23.201 1.00 86.25 744 GLU A CA 1
ATOM 5726 C C . GLU A 1 744 ? 32.053 -20.152 -22.903 1.00 86.25 744 GLU A C 1
ATOM 5728 O O . GLU A 1 744 ? 31.309 -19.633 -22.068 1.00 86.25 744 GLU A O 1
ATOM 5733 N N . ASP A 1 745 ? 31.752 -21.304 -23.508 1.00 86.31 745 ASP A N 1
ATOM 5734 C CA . ASP A 1 745 ? 30.518 -22.051 -23.243 1.00 86.31 745 ASP A CA 1
ATOM 5735 C C . ASP A 1 745 ? 30.476 -22.511 -21.769 1.00 86.31 745 ASP A C 1
ATOM 5737 O O . ASP A 1 745 ? 29.496 -22.272 -21.065 1.00 86.31 745 ASP A O 1
ATOM 5741 N N . ALA A 1 746 ? 31.588 -23.038 -21.236 1.00 85.38 746 ALA A N 1
ATOM 5742 C CA . ALA A 1 746 ? 31.688 -23.419 -19.824 1.00 85.38 746 ALA A CA 1
ATOM 5743 C C . ALA A 1 746 ? 31.507 -22.230 -18.851 1.00 85.38 746 ALA A C 1
ATOM 5745 O O . ALA A 1 746 ? 30.942 -22.402 -17.765 1.00 85.38 746 ALA A O 1
ATOM 5746 N N . LEU A 1 747 ? 31.971 -21.029 -19.227 1.00 88.19 747 LEU A N 1
ATOM 5747 C CA . LEU A 1 747 ? 31.759 -19.781 -18.480 1.00 88.19 747 LEU A CA 1
ATOM 5748 C C . LEU A 1 747 ? 30.291 -19.330 -18.537 1.00 88.19 747 LEU A C 1
ATOM 5750 O O . LEU A 1 747 ? 29.788 -18.774 -17.558 1.00 88.19 747 LEU A O 1
ATOM 5754 N N . ALA A 1 748 ? 29.605 -19.536 -19.664 1.00 88.19 748 ALA A N 1
ATOM 5755 C CA . ALA A 1 748 ? 28.182 -19.240 -19.814 1.00 88.19 748 ALA A CA 1
ATOM 5756 C C . ALA A 1 748 ? 27.317 -20.171 -18.951 1.00 88.19 748 ALA A C 1
ATOM 5758 O O . ALA A 1 748 ? 26.503 -19.670 -18.174 1.00 88.19 748 ALA A O 1
ATOM 5759 N N . ASP A 1 749 ? 27.576 -21.481 -18.984 1.00 88.00 749 ASP A N 1
ATOM 5760 C CA . ASP A 1 749 ? 26.881 -22.478 -18.155 1.00 88.00 749 ASP A CA 1
ATOM 5761 C C . ASP A 1 749 ? 27.004 -22.152 -16.656 1.00 88.00 749 ASP A C 1
ATOM 5763 O O . ASP A 1 749 ? 26.042 -22.240 -15.888 1.00 88.00 749 ASP A O 1
ATOM 5767 N N . PHE A 1 750 ? 28.194 -21.717 -16.220 1.00 90.50 750 PHE A N 1
ATOM 5768 C CA . PHE A 1 750 ? 28.406 -21.286 -14.839 1.00 90.50 750 PHE A CA 1
ATOM 5769 C C . PHE A 1 750 ? 27.565 -20.049 -14.491 1.00 90.50 750 PHE A C 1
ATOM 5771 O O . PHE A 1 750 ? 26.908 -20.013 -13.447 1.00 90.50 750 PHE A O 1
ATOM 5778 N N . ARG A 1 751 ? 27.573 -19.028 -15.359 1.00 90.31 751 ARG A N 1
ATOM 5779 C CA . ARG A 1 751 ? 26.798 -17.788 -15.178 1.00 90.31 751 ARG A CA 1
ATOM 5780 C C . ARG A 1 751 ? 25.294 -18.053 -15.131 1.00 90.31 751 ARG A C 1
ATOM 5782 O O . ARG A 1 751 ? 24.585 -17.374 -14.389 1.00 90.31 751 ARG A O 1
ATOM 5789 N N . GLU A 1 752 ? 24.817 -19.040 -15.881 1.00 89.19 752 GLU A N 1
ATOM 5790 C CA . GLU A 1 752 ? 23.408 -19.411 -15.915 1.00 89.19 752 GLU A CA 1
ATOM 5791 C C . GLU A 1 752 ? 22.905 -19.935 -14.558 1.00 89.19 752 GLU A C 1
ATOM 5793 O O . GLU A 1 752 ? 21.797 -19.580 -14.147 1.00 89.19 752 GLU A O 1
ATOM 5798 N N . LEU A 1 753 ? 23.709 -20.717 -13.832 1.00 90.00 753 LEU A N 1
ATOM 5799 C CA . LEU A 1 753 ? 23.344 -21.260 -12.513 1.00 90.00 753 LEU A CA 1
ATOM 5800 C C . LEU A 1 753 ? 23.705 -20.336 -11.340 1.00 90.00 753 LEU A C 1
ATOM 5802 O O . LEU A 1 753 ? 23.051 -20.376 -10.291 1.00 90.00 753 LEU A O 1
ATOM 5806 N N . PHE A 1 754 ? 24.737 -19.504 -11.506 1.00 91.44 754 PHE A N 1
ATOM 5807 C CA . PHE A 1 754 ? 25.303 -18.674 -10.441 1.00 91.44 754 PHE A CA 1
ATOM 5808 C C . PHE A 1 754 ? 25.401 -17.193 -10.846 1.00 91.44 754 PHE A C 1
ATOM 5810 O O . PHE A 1 754 ? 26.506 -16.659 -11.017 1.00 91.44 754 PHE A O 1
ATOM 5817 N N . PRO A 1 755 ? 24.263 -16.485 -10.975 1.00 90.06 755 PRO A N 1
ATOM 5818 C CA . PRO A 1 755 ? 24.271 -15.037 -11.142 1.00 90.06 755 PRO A CA 1
ATOM 5819 C C . PRO A 1 755 ? 24.786 -14.349 -9.875 1.00 90.06 755 PRO A C 1
ATOM 5821 O O . PRO A 1 755 ? 24.622 -14.845 -8.753 1.00 90.06 755 PRO A O 1
ATOM 5824 N N . ARG A 1 756 ? 25.424 -13.189 -10.043 1.00 85.25 756 ARG A N 1
ATOM 5825 C CA . ARG A 1 756 ? 25.956 -12.407 -8.920 1.00 85.25 756 ARG A CA 1
ATOM 5826 C C . ARG A 1 756 ? 24.854 -11.713 -8.137 1.00 85.25 756 ARG A C 1
ATOM 5828 O O . ARG A 1 756 ? 24.909 -11.708 -6.910 1.00 85.25 756 ARG A O 1
ATOM 5835 N N . ILE A 1 757 ? 23.862 -11.200 -8.853 1.00 84.12 757 ILE A N 1
ATOM 5836 C CA . ILE A 1 757 ? 22.673 -10.522 -8.345 1.00 84.12 757 ILE A CA 1
ATOM 5837 C C . ILE A 1 757 ? 21.437 -11.312 -8.791 1.00 84.12 757 ILE A C 1
ATOM 5839 O O . ILE A 1 757 ? 21.344 -11.716 -9.949 1.00 84.12 757 ILE A O 1
ATOM 5843 N N . MET A 1 758 ? 20.490 -11.525 -7.876 1.00 85.31 758 MET A N 1
ATOM 5844 C CA . MET A 1 758 ? 19.187 -12.121 -8.199 1.00 85.31 758 MET A CA 1
ATOM 5845 C C . MET A 1 758 ? 18.175 -11.066 -8.612 1.00 85.31 758 MET A C 1
ATOM 5847 O O . MET A 1 758 ? 17.469 -11.247 -9.602 1.00 85.31 758 MET A O 1
ATOM 5851 N N . CYS A 1 759 ? 18.118 -9.980 -7.842 1.00 80.88 759 CYS A N 1
ATOM 5852 C CA . CYS A 1 759 ? 17.265 -8.847 -8.137 1.00 80.88 759 CYS A CA 1
ATOM 5853 C C . CYS A 1 759 ? 17.770 -7.534 -7.523 1.00 80.88 759 CYS A C 1
ATOM 5855 O O . CYS A 1 759 ? 18.542 -7.537 -6.553 1.00 80.88 759 CYS A O 1
ATOM 5857 N N . CYS A 1 760 ? 17.297 -6.407 -8.059 1.00 74.62 760 CYS A N 1
ATOM 5858 C CA . CYS A 1 760 ? 17.402 -5.105 -7.401 1.00 74.62 760 CYS A CA 1
ATOM 5859 C C . CYS A 1 760 ? 16.274 -4.939 -6.371 1.00 74.62 760 CYS A C 1
ATOM 5861 O O . CYS A 1 760 ? 15.106 -4.849 -6.740 1.00 74.62 760 CYS A O 1
ATOM 5863 N N . ARG A 1 761 ? 16.603 -4.860 -5.074 1.00 66.94 761 ARG A N 1
ATOM 5864 C CA . ARG A 1 761 ? 15.608 -4.639 -4.003 1.00 66.94 761 ARG A CA 1
ATOM 5865 C C . ARG A 1 761 ? 15.116 -3.196 -3.951 1.00 66.94 761 ARG A C 1
ATOM 5867 O O . ARG A 1 761 ? 13.991 -2.931 -3.538 1.00 66.94 761 ARG A O 1
ATOM 5874 N N . SER A 1 762 ? 15.961 -2.255 -4.363 1.00 61.59 762 SER A N 1
ATOM 5875 C CA . SER A 1 762 ? 15.590 -0.848 -4.491 1.00 61.59 762 SER A CA 1
ATOM 5876 C C . SER A 1 762 ? 14.914 -0.667 -5.844 1.00 61.59 762 SER A C 1
ATOM 5878 O O . SER A 1 762 ? 15.589 -0.417 -6.836 1.00 61.59 762 SER A O 1
ATOM 5880 N N . VAL A 1 763 ? 13.587 -0.795 -5.886 1.00 57.81 763 VAL A N 1
ATOM 5881 C CA . VAL A 1 763 ? 12.815 -0.706 -7.139 1.00 57.81 763 VAL A CA 1
ATOM 5882 C C . VAL A 1 763 ? 12.984 0.652 -7.866 1.00 57.81 763 VAL A C 1
ATOM 5884 O O . VAL A 1 763 ? 12.667 0.755 -9.044 1.00 57.81 763 VAL A O 1
ATOM 5887 N N . VAL A 1 764 ? 13.596 1.651 -7.207 1.00 56.50 764 VAL A N 1
ATOM 5888 C CA . VAL A 1 764 ? 14.621 2.577 -7.756 1.00 56.50 764 VAL A CA 1
ATOM 5889 C C . VAL A 1 764 ? 15.401 3.213 -6.594 1.00 56.50 764 VAL A C 1
ATOM 5891 O O . VAL A 1 764 ? 14.982 3.031 -5.444 1.00 56.50 764 VAL A O 1
ATOM 5894 N N . PRO A 1 765 ? 16.568 3.871 -6.784 1.00 41.56 765 PRO A N 1
ATOM 5895 C CA . PRO A 1 765 ? 17.365 4.357 -5.670 1.00 41.56 765 PRO A CA 1
ATOM 5896 C C . PRO A 1 765 ? 16.568 5.369 -4.852 1.00 41.56 765 PRO A C 1
ATOM 5898 O O . PRO A 1 765 ? 16.215 6.430 -5.361 1.00 41.56 765 PRO A O 1
ATOM 5901 N N . GLY A 1 766 ? 16.302 5.032 -3.584 1.00 38.72 766 GLY A N 1
ATOM 5902 C CA . GLY A 1 766 ? 15.666 5.949 -2.640 1.00 38.72 766 GLY A CA 1
ATOM 5903 C C . GLY A 1 766 ? 16.265 7.339 -2.777 1.00 38.72 766 GLY A C 1
ATOM 5904 O O . GLY A 1 766 ? 17.492 7.438 -2.774 1.00 38.72 766 GLY A O 1
ATOM 5905 N N . HIS A 1 767 ? 15.390 8.327 -2.990 1.00 32.69 767 HIS A N 1
ATOM 5906 C CA . HIS A 1 767 ? 15.678 9.743 -3.192 1.00 32.69 767 HIS A CA 1
ATOM 5907 C C . HIS A 1 767 ? 17.164 10.067 -3.033 1.00 32.69 767 HIS A C 1
ATOM 5909 O O . HIS A 1 767 ? 17.616 10.433 -1.945 1.00 32.69 767 HIS A O 1
ATOM 5915 N N . PHE A 1 768 ? 17.939 9.948 -4.115 1.00 38.44 768 PHE A N 1
ATOM 5916 C CA . PHE A 1 768 ? 19.151 10.740 -4.190 1.00 38.44 768 PHE A CA 1
ATOM 5917 C C . PHE A 1 768 ? 18.657 12.170 -4.334 1.00 38.44 768 PHE A C 1
ATOM 5919 O O . PHE A 1 768 ? 18.414 12.663 -5.434 1.00 38.44 768 PHE A O 1
ATOM 5926 N N . VAL A 1 769 ? 18.389 12.795 -3.188 1.00 33.09 769 VAL A N 1
ATOM 5927 C CA . VAL A 1 769 ? 18.253 14.236 -3.072 1.00 33.09 769 VAL A CA 1
ATOM 5928 C C . VAL A 1 769 ? 19.478 14.757 -3.813 1.00 33.09 769 VAL A C 1
ATOM 5930 O O . VAL A 1 769 ? 20.593 14.554 -3.340 1.00 33.09 769 VAL A O 1
ATOM 5933 N N . ASN A 1 770 ? 19.258 15.310 -5.013 1.00 37.75 770 ASN A N 1
ATOM 5934 C CA . ASN A 1 770 ? 20.252 15.955 -5.876 1.00 37.75 770 ASN A CA 1
ATOM 5935 C C . ASN A 1 770 ? 20.890 15.156 -7.042 1.00 37.75 770 ASN A C 1
ATOM 5937 O O . ASN A 1 770 ? 21.895 15.617 -7.578 1.00 37.75 770 ASN A O 1
ATOM 5941 N N . THR A 1 771 ? 20.317 14.044 -7.531 1.00 42.84 771 THR A N 1
ATOM 5942 C CA . THR A 1 771 ? 20.749 13.435 -8.820 1.00 42.84 771 THR A CA 1
ATOM 5943 C C . THR A 1 771 ? 19.616 13.424 -9.851 1.00 42.84 771 THR A C 1
ATOM 5945 O O . THR A 1 771 ? 18.533 12.913 -9.579 1.00 42.84 771 THR A O 1
ATOM 5948 N N . ILE A 1 772 ? 19.847 13.985 -11.045 1.00 47.94 772 ILE A N 1
ATOM 5949 C CA . ILE A 1 772 ? 18.921 13.859 -12.181 1.00 47.94 772 ILE A CA 1
ATOM 5950 C C . ILE A 1 772 ? 19.074 12.429 -12.720 1.00 47.94 772 ILE A C 1
ATOM 5952 O O . ILE A 1 772 ? 20.070 12.124 -13.368 1.00 47.94 772 ILE A O 1
ATOM 5956 N N . THR A 1 773 ? 18.128 11.538 -12.429 1.00 53.00 773 THR A N 1
ATOM 5957 C CA . THR A 1 773 ? 18.096 10.173 -12.981 1.00 53.00 773 THR A CA 1
ATOM 5958 C C . THR A 1 773 ? 17.065 10.092 -14.100 1.00 53.00 773 THR A C 1
ATOM 5960 O O . THR A 1 773 ? 15.933 10.533 -13.919 1.00 53.00 773 THR A O 1
ATOM 5963 N N . LEU A 1 774 ? 17.444 9.520 -15.246 1.00 57.44 774 LEU A N 1
ATOM 5964 C CA . LEU A 1 774 ? 16.564 9.403 -16.415 1.00 57.44 774 LEU A CA 1
ATOM 5965 C C . LEU A 1 774 ? 15.406 8.421 -16.220 1.00 57.44 774 LEU A C 1
ATOM 5967 O O . LEU A 1 774 ? 14.327 8.645 -16.755 1.00 57.44 774 LEU A O 1
ATOM 5971 N N . GLN A 1 775 ? 15.617 7.353 -15.455 1.00 59.81 775 GLN A N 1
ATOM 5972 C CA . GLN A 1 775 ? 14.645 6.279 -15.270 1.00 59.81 775 GLN A CA 1
ATOM 5973 C C . GLN A 1 775 ? 14.320 6.135 -13.777 1.00 59.81 775 GLN A C 1
ATOM 5975 O O . GLN A 1 775 ? 15.225 5.862 -12.982 1.00 59.81 775 GLN A O 1
ATOM 5980 N N . LYS A 1 776 ? 13.056 6.370 -13.381 1.00 63.53 776 LYS A N 1
ATOM 5981 C CA . LYS A 1 776 ? 12.616 6.267 -11.976 1.00 63.53 776 LYS A CA 1
ATOM 5982 C C . LYS A 1 776 ? 12.089 4.885 -11.623 1.00 63.53 776 LYS A C 1
ATOM 5984 O O . LYS A 1 776 ? 11.846 4.645 -10.450 1.00 63.53 776 LYS A O 1
ATOM 5989 N N . LEU A 1 777 ? 11.911 3.978 -12.579 1.00 72.38 777 LEU A N 1
ATOM 5990 C CA . LEU A 1 777 ? 11.543 2.592 -12.303 1.00 72.38 777 LEU A CA 1
ATOM 5991 C C . LEU A 1 777 ? 12.371 1.652 -13.175 1.00 72.38 777 LEU A C 1
ATOM 5993 O O . LEU A 1 777 ? 12.326 1.712 -14.403 1.00 72.38 777 LEU A O 1
ATOM 5997 N N . HIS A 1 778 ? 13.148 0.778 -12.538 1.00 73.69 778 HIS A N 1
ATOM 5998 C CA . HIS A 1 778 ? 14.027 -0.153 -13.239 1.00 73.69 778 HIS A CA 1
ATOM 5999 C C . HIS A 1 778 ? 13.829 -1.570 -12.722 1.00 73.69 778 HIS A C 1
ATOM 6001 O O . HIS A 1 778 ? 13.971 -1.845 -11.529 1.00 73.69 778 HIS A O 1
ATOM 6007 N N . ARG A 1 779 ? 13.471 -2.466 -13.640 1.00 81.81 779 ARG A N 1
ATOM 6008 C CA . ARG A 1 779 ? 13.157 -3.860 -13.349 1.00 81.81 779 ARG A CA 1
ATOM 6009 C C . ARG A 1 779 ? 14.364 -4.736 -13.666 1.00 81.81 779 ARG A C 1
ATOM 6011 O O . ARG A 1 779 ? 14.719 -4.907 -14.827 1.00 81.81 779 ARG A O 1
ATOM 6018 N N . GLU A 1 780 ? 14.959 -5.316 -12.627 1.00 80.25 780 GLU A N 1
ATOM 6019 C CA . GLU A 1 780 ? 16.045 -6.296 -12.739 1.00 80.25 780 GLU A CA 1
ATOM 6020 C C . GLU A 1 780 ? 15.756 -7.492 -11.841 1.00 80.25 780 GLU A C 1
ATOM 6022 O O . GLU A 1 780 ? 16.252 -7.560 -10.723 1.00 80.25 780 GLU A O 1
ATOM 6027 N N . ASP A 1 781 ? 14.913 -8.409 -12.299 1.00 86.00 781 ASP A N 1
ATOM 6028 C CA . ASP A 1 781 ? 14.450 -9.585 -11.549 1.00 86.00 781 ASP A CA 1
ATOM 6029 C C . ASP A 1 781 ? 14.450 -10.877 -12.385 1.00 86.00 781 ASP A C 1
ATOM 6031 O O . ASP A 1 781 ? 14.020 -11.926 -11.908 1.00 86.00 781 ASP A O 1
ATOM 6035 N N . GLU A 1 782 ? 14.991 -10.843 -13.608 1.00 88.62 782 GLU A N 1
ATOM 6036 C CA . GLU A 1 782 ? 15.004 -11.978 -14.543 1.00 88.62 782 GLU A CA 1
ATOM 6037 C C . GLU A 1 782 ? 15.622 -13.244 -13.921 1.00 88.62 782 GLU A C 1
ATOM 6039 O O . GLU A 1 782 ? 15.091 -14.351 -14.048 1.00 88.62 782 GLU A O 1
ATOM 6044 N N . HIS A 1 783 ? 16.737 -13.089 -13.203 1.00 89.06 783 HIS A N 1
ATOM 6045 C CA . HIS A 1 783 ? 17.412 -14.207 -12.550 1.00 89.06 783 HIS A CA 1
ATOM 6046 C C . HIS A 1 783 ? 16.580 -14.796 -11.413 1.00 89.06 783 HIS A C 1
ATOM 6048 O O . HIS A 1 783 ? 16.504 -16.020 -11.303 1.00 89.06 783 HIS A O 1
ATOM 6054 N N . LEU A 1 784 ? 15.934 -13.951 -10.603 1.00 89.31 784 LEU A N 1
ATOM 6055 C CA . LEU A 1 784 ? 15.001 -14.383 -9.562 1.00 89.31 784 LEU A CA 1
ATOM 6056 C C . LEU A 1 784 ? 13.847 -15.186 -10.174 1.00 89.31 784 LEU A C 1
ATOM 6058 O O . LEU A 1 784 ? 13.611 -16.322 -9.765 1.00 89.31 784 LEU A O 1
ATOM 6062 N N . MET A 1 785 ? 13.204 -14.642 -11.210 1.00 90.94 785 MET A N 1
ATOM 6063 C CA . MET A 1 785 ? 12.099 -15.295 -11.912 1.00 90.94 785 MET A CA 1
ATOM 6064 C C . MET A 1 785 ? 12.499 -16.659 -12.480 1.00 90.94 785 MET A C 1
ATOM 6066 O O . MET A 1 785 ? 11.777 -17.639 -12.312 1.00 90.94 785 MET A O 1
ATOM 6070 N N . ARG A 1 786 ? 13.656 -16.747 -13.145 1.00 91.75 786 ARG A N 1
ATOM 6071 C CA . ARG A 1 786 ? 14.113 -17.983 -13.797 1.00 91.75 786 ARG A CA 1
ATOM 6072 C C . ARG A 1 786 ? 14.534 -19.064 -12.800 1.00 91.75 786 ARG A C 1
ATOM 6074 O O . ARG A 1 786 ? 14.287 -20.249 -13.035 1.00 91.75 786 ARG A O 1
ATOM 6081 N N . LEU A 1 787 ? 15.222 -18.677 -11.728 1.00 91.69 787 LEU A N 1
ATOM 6082 C CA . LEU A 1 787 ? 15.893 -19.621 -10.834 1.00 91.69 787 LEU A CA 1
ATOM 6083 C C . LEU A 1 787 ? 15.101 -19.943 -9.566 1.00 91.69 787 LEU A C 1
ATOM 6085 O O . LEU A 1 787 ? 15.347 -20.995 -8.985 1.00 91.69 787 LEU A O 1
ATOM 6089 N N . MET A 1 788 ? 14.187 -19.074 -9.126 1.00 90.38 788 MET A N 1
ATOM 6090 C CA . MET A 1 788 ? 13.573 -19.175 -7.794 1.00 90.38 788 MET A CA 1
ATOM 6091 C C . MET A 1 788 ? 12.041 -19.161 -7.784 1.00 90.38 788 MET A C 1
ATOM 6093 O O . MET A 1 788 ? 11.473 -19.291 -6.704 1.00 90.38 788 MET A O 1
ATOM 6097 N N . MET A 1 789 ? 11.367 -19.025 -8.933 1.00 91.69 789 MET A N 1
ATOM 6098 C CA . MET A 1 789 ? 9.908 -18.842 -8.982 1.00 91.69 789 MET A CA 1
ATOM 6099 C C . MET A 1 789 ? 9.190 -19.834 -9.909 1.00 91.69 789 MET A C 1
ATOM 6101 O O . MET A 1 789 ? 9.672 -20.206 -10.985 1.00 91.69 789 MET A O 1
ATOM 6105 N N . GLY A 1 790 ? 7.977 -20.220 -9.515 1.00 89.69 790 GLY A N 1
ATOM 6106 C CA . GLY A 1 790 ? 7.020 -20.958 -10.342 1.00 89.69 790 GLY A CA 1
ATOM 6107 C C . GLY A 1 790 ? 6.368 -20.090 -11.423 1.00 89.69 790 GLY A C 1
ATOM 6108 O O . GLY A 1 790 ? 6.599 -18.885 -11.495 1.00 89.69 790 GLY A O 1
ATOM 6109 N N . ASP A 1 791 ? 5.551 -20.694 -12.290 1.00 91.69 791 ASP A N 1
ATOM 6110 C CA . ASP A 1 791 ? 4.855 -19.955 -13.361 1.00 91.69 791 ASP A CA 1
ATOM 6111 C C . ASP A 1 791 ? 3.814 -18.966 -12.798 1.00 91.69 791 ASP A C 1
ATOM 6113 O O . ASP A 1 791 ? 3.722 -17.836 -13.273 1.00 91.69 791 ASP A O 1
ATOM 6117 N N . GLU A 1 792 ? 3.072 -19.352 -11.752 1.00 91.38 792 GLU A N 1
ATOM 6118 C CA . GLU A 1 792 ? 2.075 -18.482 -11.102 1.00 91.38 792 GLU A CA 1
ATOM 6119 C C . GLU A 1 792 ? 2.724 -17.292 -10.379 1.00 91.38 792 GLU A C 1
ATOM 6121 O O . GLU A 1 792 ? 2.265 -16.159 -10.511 1.00 91.38 792 GLU A O 1
ATOM 6126 N N . GLU A 1 793 ? 3.824 -17.531 -9.661 1.00 89.62 793 GLU A N 1
ATOM 6127 C CA . GLU A 1 793 ? 4.582 -16.493 -8.949 1.00 89.62 793 GLU A CA 1
ATOM 6128 C C . GLU A 1 793 ? 5.198 -15.481 -9.930 1.00 89.62 793 GLU A C 1
ATOM 6130 O O . GLU A 1 793 ? 5.143 -14.274 -9.694 1.00 89.62 793 GLU A O 1
ATOM 6135 N N . ARG A 1 794 ? 5.717 -15.962 -11.071 1.00 93.06 794 ARG A N 1
ATOM 6136 C CA . ARG A 1 794 ? 6.217 -15.111 -12.162 1.00 93.06 794 ARG A CA 1
ATOM 6137 C C . ARG A 1 794 ? 5.115 -14.253 -12.769 1.00 93.06 794 ARG A C 1
ATOM 6139 O O . ARG A 1 794 ? 5.288 -13.043 -12.872 1.00 93.06 794 ARG A O 1
ATOM 6146 N N . ALA A 1 795 ? 3.975 -14.856 -13.107 1.00 93.19 795 ALA A N 1
ATOM 6147 C CA . ALA A 1 795 ? 2.834 -14.128 -13.657 1.00 93.19 795 ALA A CA 1
ATOM 6148 C C . ALA A 1 795 ? 2.296 -13.071 -12.676 1.00 93.19 795 ALA A C 1
ATOM 6150 O O . ALA A 1 795 ? 1.886 -11.988 -13.092 1.00 93.19 795 ALA A O 1
ATOM 6151 N N . HIS A 1 796 ? 2.323 -13.359 -11.370 1.00 92.94 796 HIS A N 1
ATOM 6152 C CA . HIS A 1 796 ? 1.946 -12.392 -10.342 1.00 92.94 796 HIS A CA 1
ATOM 6153 C C . HIS A 1 796 ? 2.912 -11.199 -10.283 1.00 92.94 796 HIS A C 1
ATOM 6155 O O . HIS A 1 796 ? 2.459 -10.054 -10.280 1.00 92.94 796 HIS A O 1
ATOM 6161 N N . LEU A 1 797 ? 4.224 -11.451 -10.291 1.00 92.44 797 LEU A N 1
ATOM 6162 C CA . LEU A 1 797 ? 5.246 -10.401 -10.308 1.00 92.44 797 LEU A CA 1
ATOM 6163 C C . LEU A 1 797 ? 5.176 -9.551 -11.588 1.00 92.44 797 LEU A C 1
ATOM 6165 O O . LEU A 1 797 ? 5.227 -8.324 -11.511 1.00 92.44 797 LEU A O 1
ATOM 6169 N N . ASP A 1 798 ? 4.981 -10.182 -12.750 1.00 93.88 798 ASP A N 1
ATOM 6170 C CA . ASP A 1 798 ? 4.763 -9.489 -14.026 1.00 93.88 798 ASP A CA 1
ATOM 6171 C C . ASP A 1 798 ? 3.540 -8.573 -13.976 1.00 93.88 798 ASP A C 1
ATOM 6173 O O . ASP A 1 798 ? 3.603 -7.431 -14.435 1.00 93.88 798 ASP A O 1
ATOM 6177 N N . LYS A 1 799 ? 2.441 -9.047 -13.376 1.00 93.94 799 LYS A N 1
ATOM 6178 C CA . LYS A 1 799 ? 1.237 -8.238 -13.190 1.00 93.94 799 LYS A CA 1
ATOM 6179 C C . LYS A 1 799 ? 1.515 -7.012 -12.320 1.00 93.94 799 LYS A C 1
ATOM 6181 O O . LYS A 1 799 ? 1.151 -5.909 -12.715 1.00 93.94 799 LYS A O 1
ATOM 6186 N N . LEU A 1 800 ? 2.179 -7.179 -11.174 1.00 93.56 800 LEU A N 1
ATOM 6187 C CA . LEU A 1 800 ? 2.509 -6.057 -10.286 1.00 93.56 800 LEU A CA 1
ATOM 6188 C C . LEU A 1 800 ? 3.375 -5.010 -10.996 1.00 93.56 800 LEU A C 1
ATOM 6190 O O . LEU A 1 800 ? 3.120 -3.814 -10.880 1.00 93.56 800 LEU A O 1
ATOM 6194 N N . TRP A 1 801 ? 4.362 -5.449 -11.778 1.00 92.56 801 TRP A N 1
ATOM 6195 C CA . TRP A 1 801 ? 5.188 -4.546 -12.574 1.00 92.56 801 TRP A CA 1
ATOM 6196 C C . TRP A 1 801 ? 4.410 -3.828 -13.670 1.00 92.56 801 TRP A C 1
ATOM 6198 O O . TRP A 1 801 ? 4.617 -2.631 -13.875 1.00 92.56 801 TRP A O 1
ATOM 6208 N N . ALA A 1 802 ? 3.504 -4.528 -14.353 1.00 92.69 802 ALA A N 1
ATOM 6209 C CA . ALA A 1 802 ? 2.618 -3.910 -15.328 1.00 92.69 802 ALA A CA 1
ATOM 6210 C C . ALA A 1 802 ? 1.746 -2.827 -14.671 1.00 92.69 802 ALA A C 1
ATOM 6212 O O . ALA A 1 802 ? 1.629 -1.738 -15.227 1.00 92.69 802 ALA A O 1
ATOM 6213 N N . GLU A 1 803 ? 1.204 -3.075 -13.471 1.00 94.12 803 GLU A N 1
ATOM 6214 C CA . GLU A 1 803 ? 0.460 -2.067 -12.702 1.00 94.12 803 GLU A CA 1
ATOM 6215 C C . GLU A 1 803 ? 1.339 -0.854 -12.363 1.00 94.12 803 GLU A C 1
ATOM 6217 O O . GLU A 1 803 ? 0.958 0.278 -12.651 1.00 94.12 803 GLU A O 1
ATOM 6222 N N . VAL A 1 804 ? 2.538 -1.072 -11.815 1.00 92.44 804 VAL A N 1
ATOM 6223 C CA . VAL A 1 804 ? 3.482 0.000 -11.454 1.00 92.44 804 VAL A CA 1
ATOM 6224 C C . VAL A 1 804 ? 3.817 0.890 -12.651 1.00 92.44 804 VAL A C 1
ATOM 6226 O O . VAL A 1 804 ? 3.713 2.115 -12.569 1.00 92.44 804 VAL A O 1
ATOM 6229 N N . LEU A 1 805 ? 4.214 0.291 -13.774 1.00 90.25 805 LEU A N 1
ATOM 6230 C CA . LEU A 1 805 ? 4.622 1.028 -14.973 1.00 90.25 805 LEU A CA 1
ATOM 6231 C C . LEU A 1 805 ? 3.444 1.783 -15.600 1.00 90.25 805 LEU A C 1
ATOM 6233 O O . LEU A 1 805 ? 3.606 2.910 -16.069 1.00 90.25 805 LEU A O 1
ATOM 6237 N N . TYR A 1 806 ? 2.252 1.191 -15.551 1.00 94.12 806 TYR A N 1
ATOM 6238 C CA . TYR A 1 806 ? 1.030 1.800 -16.054 1.00 94.12 806 TYR A CA 1
ATOM 6239 C C . TYR A 1 806 ? 0.577 2.998 -15.208 1.00 94.12 806 TYR A C 1
ATOM 6241 O O . TYR A 1 806 ? 0.297 4.073 -15.743 1.00 94.12 806 TYR A O 1
ATOM 6249 N N . ILE A 1 807 ? 0.537 2.836 -13.880 1.00 93.38 807 ILE A N 1
ATOM 6250 C CA . ILE A 1 807 ? 0.097 3.878 -12.944 1.00 93.38 807 ILE A CA 1
ATOM 6251 C C . ILE A 1 807 ? 1.092 5.040 -12.936 1.00 93.38 807 ILE A C 1
ATOM 6253 O O . ILE A 1 807 ? 0.674 6.194 -13.040 1.00 93.38 807 ILE A O 1
ATOM 6257 N N . SER A 1 808 ? 2.392 4.748 -12.822 1.00 89.69 808 SER A N 1
ATOM 6258 C CA . SER A 1 808 ? 3.449 5.761 -12.683 1.00 89.69 808 SER A CA 1
ATOM 6259 C C . SER A 1 808 ? 3.627 6.628 -13.926 1.00 89.69 808 SER A C 1
ATOM 6261 O O . SER A 1 808 ? 3.984 7.796 -13.802 1.00 89.69 808 SER A O 1
ATOM 6263 N N . ARG A 1 809 ? 3.364 6.071 -15.115 1.00 90.38 809 ARG A N 1
ATOM 6264 C CA . ARG A 1 809 ? 3.659 6.687 -16.417 1.00 90.38 809 ARG A CA 1
ATOM 6265 C C . ARG A 1 809 ? 5.132 7.068 -16.609 1.00 90.38 809 ARG A C 1
ATOM 6267 O O . ARG A 1 809 ? 5.433 7.973 -17.387 1.00 90.38 809 ARG A O 1
ATOM 6274 N N . ASP A 1 810 ? 6.040 6.341 -15.951 1.00 84.56 810 ASP A N 1
ATOM 6275 C CA . ASP A 1 810 ? 7.485 6.621 -15.955 1.00 84.56 810 ASP A CA 1
ATOM 6276 C C . ASP A 1 810 ? 8.050 6.763 -17.373 1.00 84.56 810 ASP A C 1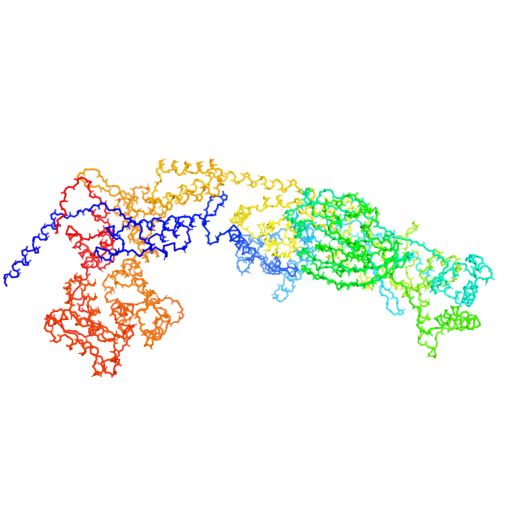
ATOM 6278 O O . ASP A 1 810 ? 8.761 7.718 -17.649 1.00 84.56 810 ASP A O 1
ATOM 6282 N N . ALA A 1 811 ? 7.656 5.901 -18.318 1.00 86.56 811 ALA A N 1
ATOM 6283 C CA . ALA A 1 811 ? 8.167 5.960 -19.689 1.00 86.56 811 ALA A CA 1
ATOM 6284 C C . ALA A 1 811 ? 7.878 7.297 -20.404 1.00 86.56 811 ALA A C 1
ATOM 6286 O O . ALA A 1 811 ? 8.741 7.800 -21.127 1.00 86.56 811 ALA A O 1
ATOM 6287 N N . ILE A 1 812 ? 6.690 7.876 -20.193 1.00 88.75 812 ILE A N 1
ATOM 6288 C CA . ILE A 1 812 ? 6.299 9.169 -20.776 1.00 88.75 812 ILE A CA 1
ATOM 6289 C C . ILE A 1 812 ? 7.032 10.302 -20.053 1.00 88.75 812 ILE A C 1
ATOM 6291 O O . ILE A 1 812 ? 7.646 11.142 -20.710 1.00 88.75 812 ILE A O 1
ATOM 6295 N N . GLU A 1 813 ? 7.046 10.291 -18.714 1.00 83.38 813 GLU A N 1
ATOM 6296 C CA . GLU A 1 813 ? 7.774 11.295 -17.927 1.00 83.38 813 GLU A CA 1
ATOM 6297 C C . GLU A 1 813 ? 9.271 11.305 -18.287 1.00 83.38 813 GLU A C 1
ATOM 6299 O O . GLU A 1 813 ? 9.853 12.365 -18.514 1.00 83.38 813 GLU A O 1
ATOM 6304 N N . THR A 1 814 ? 9.904 10.136 -18.420 1.00 80.88 814 THR A N 1
ATOM 6305 C CA . THR A 1 814 ? 11.303 10.004 -18.849 1.00 80.88 814 THR A CA 1
ATOM 6306 C C . THR A 1 814 ? 11.548 10.661 -20.206 1.00 80.88 814 THR A C 1
ATOM 6308 O O . THR A 1 814 ? 12.550 11.360 -20.357 1.00 80.88 814 THR A O 1
ATOM 6311 N N . LEU A 1 815 ? 10.658 10.477 -21.190 1.00 85.44 815 LEU A N 1
ATOM 6312 C CA . LEU A 1 815 ? 10.792 11.123 -22.500 1.00 85.44 815 LEU A CA 1
ATOM 6313 C C . LEU A 1 815 ? 10.695 12.654 -22.390 1.00 85.44 815 LEU A C 1
ATOM 6315 O O . LEU A 1 815 ? 11.485 13.356 -23.023 1.00 85.44 815 LEU A O 1
ATOM 6319 N N . GLU A 1 816 ? 9.779 13.173 -21.569 1.00 81.88 816 GLU A N 1
ATOM 6320 C CA . GLU A 1 816 ? 9.631 14.615 -21.327 1.00 81.88 816 GLU A CA 1
ATOM 6321 C C . GLU A 1 816 ? 10.871 15.227 -20.653 1.00 81.88 816 GLU A C 1
ATOM 6323 O O . GLU A 1 816 ? 11.294 16.332 -21.005 1.00 81.88 816 GLU A O 1
ATOM 6328 N N . TYR A 1 817 ? 11.487 14.504 -19.711 1.00 74.44 817 TYR A N 1
ATOM 6329 C CA . TYR A 1 817 ? 12.679 14.957 -18.987 1.00 74.44 817 TYR A CA 1
ATOM 6330 C C . TYR A 1 817 ? 14.003 14.690 -19.725 1.00 74.44 817 TYR A C 1
ATOM 6332 O O . TYR A 1 817 ? 15.027 15.274 -19.359 1.00 74.44 817 TYR A O 1
ATOM 6340 N N . TYR A 1 818 ? 14.016 13.861 -20.773 1.00 76.88 818 TYR A N 1
ATOM 6341 C CA . TYR A 1 818 ? 15.247 13.445 -21.454 1.00 76.88 818 TYR A CA 1
ATOM 6342 C C . TYR A 1 818 ? 16.108 14.585 -22.023 1.00 76.88 818 TYR A C 1
ATOM 6344 O O . TYR A 1 818 ? 17.314 14.587 -21.759 1.00 76.88 818 TYR A O 1
ATOM 6352 N N . PRO A 1 819 ? 15.549 15.604 -22.707 1.00 74.56 819 PRO A N 1
ATOM 6353 C CA . PRO A 1 819 ? 16.347 16.731 -23.196 1.00 74.56 819 PRO A CA 1
ATOM 6354 C C . PRO A 1 819 ? 17.057 17.491 -22.066 1.00 74.56 819 PRO A C 1
ATOM 6356 O O . PRO A 1 819 ? 18.222 17.859 -22.199 1.00 74.56 819 PRO A O 1
ATOM 6359 N N . LEU A 1 820 ? 16.380 17.658 -20.921 1.00 68.19 820 LEU A N 1
ATOM 6360 C CA . LEU A 1 820 ? 16.945 18.309 -19.737 1.00 68.19 820 LEU A CA 1
ATOM 6361 C C . LEU A 1 820 ? 18.107 17.494 -19.154 1.00 68.19 820 LEU A C 1
ATOM 6363 O O . LEU A 1 820 ? 19.103 18.070 -18.716 1.00 68.19 820 LEU A O 1
ATOM 6367 N N . PHE A 1 821 ? 17.995 16.163 -19.158 1.00 70.44 821 PHE A N 1
ATOM 6368 C CA . PHE A 1 821 ? 19.077 15.291 -18.713 1.00 70.44 821 PHE A CA 1
ATOM 6369 C C . PHE A 1 821 ? 20.318 15.449 -19.596 1.00 70.44 821 PHE A C 1
ATOM 6371 O O . PHE A 1 821 ? 21.393 15.704 -19.060 1.00 70.44 821 PHE A O 1
ATOM 6378 N N . VAL A 1 822 ? 20.189 15.351 -20.924 1.00 68.25 822 VAL A N 1
ATOM 6379 C CA . VAL A 1 822 ? 21.335 15.408 -21.858 1.00 68.25 822 VAL A CA 1
ATOM 6380 C C . VAL A 1 822 ? 22.107 16.731 -21.748 1.00 68.25 822 VAL A C 1
ATOM 6382 O O . VAL A 1 822 ? 23.333 16.740 -21.856 1.00 68.25 822 VAL A O 1
ATOM 6385 N N . GLU A 1 823 ? 21.413 17.842 -21.490 1.00 64.56 823 GLU A N 1
ATOM 6386 C CA . GLU A 1 823 ? 22.017 19.180 -21.460 1.00 64.56 823 GLU A CA 1
ATOM 6387 C C . GLU A 1 823 ? 22.628 19.583 -20.099 1.00 64.56 823 GLU A C 1
ATOM 6389 O O . GLU A 1 823 ? 23.513 20.438 -20.087 1.00 64.56 823 GLU A O 1
ATOM 6394 N N . PHE A 1 824 ? 22.208 18.992 -18.965 1.00 54.53 824 PHE A N 1
ATOM 6395 C CA . PHE A 1 824 ? 22.644 19.427 -17.614 1.00 54.53 824 PHE A CA 1
ATOM 6396 C C . PHE A 1 824 ? 23.232 18.358 -16.700 1.00 54.53 824 PHE A C 1
ATOM 6398 O O . PHE A 1 824 ? 23.687 18.687 -15.605 1.00 54.53 824 PHE A O 1
ATOM 6405 N N . SER A 1 825 ? 23.278 17.095 -17.119 1.00 56.59 825 SER A N 1
ATOM 6406 C CA . SER A 1 825 ? 23.955 16.027 -16.362 1.00 56.59 825 SER A CA 1
ATOM 6407 C C . SER A 1 825 ? 25.489 16.049 -16.513 1.00 56.59 825 SER A C 1
ATOM 6409 O O . SER A 1 825 ? 26.170 15.087 -16.170 1.00 56.59 825 SER A O 1
ATOM 6411 N N . THR A 1 826 ? 26.056 17.164 -16.990 1.00 50.62 826 THR A N 1
ATOM 6412 C CA . THR A 1 826 ? 27.475 17.359 -17.313 1.00 50.62 826 THR A CA 1
ATOM 6413 C C . THR A 1 826 ? 28.356 17.338 -16.062 1.00 50.62 826 THR A C 1
ATOM 6415 O O . THR A 1 826 ? 28.675 18.376 -15.482 1.00 50.62 826 THR A O 1
ATOM 6418 N N . GLN A 1 827 ? 28.743 16.141 -15.630 1.00 50.66 827 GLN A N 1
ATOM 6419 C CA . GLN A 1 827 ? 29.649 15.917 -14.505 1.00 50.66 827 GLN A CA 1
ATOM 6420 C C . GLN A 1 827 ? 30.707 14.874 -14.885 1.00 50.66 827 GLN A C 1
ATOM 6422 O O . GLN A 1 827 ? 30.718 13.751 -14.391 1.00 50.66 827 GLN A O 1
ATOM 6427 N N . GLY A 1 828 ? 31.596 15.251 -15.808 1.00 47.84 828 GLY A N 1
ATOM 6428 C CA . GLY A 1 828 ? 32.818 14.498 -16.117 1.00 47.84 828 GLY A CA 1
ATOM 6429 C C . GLY A 1 828 ? 32.680 13.301 -17.067 1.00 47.84 828 GLY A C 1
ATOM 6430 O O . GLY A 1 828 ? 33.678 12.627 -17.308 1.00 47.84 828 GLY A O 1
ATOM 6431 N N . THR A 1 829 ? 31.495 13.035 -17.623 1.00 49.53 829 THR A N 1
ATOM 6432 C CA . THR A 1 829 ? 31.257 11.995 -18.648 1.00 49.53 829 THR A CA 1
ATOM 6433 C C . THR A 1 829 ? 30.736 12.645 -19.931 1.00 49.53 829 THR A C 1
ATOM 6435 O O . THR A 1 829 ? 29.972 13.609 -19.858 1.00 49.53 829 THR A O 1
ATOM 6438 N N . ASP A 1 830 ? 31.165 12.163 -21.100 1.00 54.38 830 ASP A N 1
ATOM 6439 C CA . ASP A 1 830 ? 30.701 12.683 -22.389 1.00 54.38 830 ASP A CA 1
ATOM 6440 C C . ASP A 1 830 ? 29.211 12.348 -22.577 1.00 54.38 830 ASP A C 1
ATOM 6442 O O . ASP A 1 830 ? 28.844 11.199 -22.810 1.00 54.38 830 ASP A O 1
ATOM 6446 N N . THR A 1 831 ? 28.322 13.340 -22.473 1.00 54.97 831 THR A N 1
ATOM 6447 C CA . THR A 1 831 ? 26.869 13.114 -22.567 1.00 54.97 831 THR A CA 1
ATOM 6448 C C . THR A 1 831 ? 26.414 12.683 -23.965 1.00 54.97 831 THR A C 1
ATOM 6450 O O . THR A 1 831 ? 25.289 12.196 -24.115 1.00 54.97 831 THR A O 1
ATOM 6453 N N . HIS A 1 832 ? 27.289 12.759 -24.979 1.00 62.22 832 HIS A N 1
ATOM 6454 C CA . HIS A 1 832 ? 27.043 12.150 -26.289 1.00 62.22 832 HIS A CA 1
ATOM 6455 C C . HIS A 1 832 ? 26.871 10.626 -26.206 1.00 62.22 832 HIS A C 1
ATOM 6457 O O . HIS A 1 832 ? 26.220 10.050 -27.078 1.00 62.22 832 HIS A O 1
ATOM 6463 N N . GLU A 1 833 ? 27.370 9.976 -25.148 1.00 60.41 833 GLU A N 1
ATOM 6464 C CA . GLU A 1 833 ? 27.153 8.547 -24.890 1.00 60.41 833 GLU A CA 1
ATOM 6465 C C . GLU A 1 833 ? 25.674 8.201 -24.642 1.00 60.41 833 GLU A C 1
ATOM 6467 O O . GLU A 1 833 ? 25.267 7.063 -24.877 1.00 60.41 833 GLU A O 1
ATOM 6472 N N . PHE A 1 834 ? 24.841 9.172 -24.242 1.00 65.94 834 PHE A N 1
ATOM 6473 C CA . PHE A 1 834 ? 23.416 8.955 -23.955 1.00 65.94 834 PHE A CA 1
ATOM 6474 C C . PHE A 1 834 ? 22.485 9.297 -25.124 1.00 65.94 834 PHE A C 1
ATOM 6476 O O . PHE A 1 834 ? 21.320 8.897 -25.101 1.00 65.94 834 PHE A O 1
ATOM 6483 N N . ILE A 1 835 ? 22.969 9.989 -26.164 1.00 71.56 835 ILE A N 1
ATOM 6484 C CA . ILE A 1 835 ? 22.197 10.303 -27.386 1.00 71.56 835 ILE A CA 1
ATOM 6485 C C . ILE A 1 835 ? 21.634 9.036 -28.063 1.00 71.56 835 ILE A C 1
ATOM 6487 O O . ILE A 1 835 ? 20.467 9.041 -28.459 1.00 71.56 835 ILE A O 1
ATOM 6491 N N . PRO A 1 836 ? 22.386 7.919 -28.165 1.00 81.12 836 PRO A N 1
ATOM 6492 C CA . PRO A 1 836 ? 21.871 6.684 -28.754 1.00 81.12 836 PRO A CA 1
ATOM 6493 C C . PRO A 1 836 ? 20.668 6.067 -28.023 1.00 81.12 836 PRO A C 1
ATOM 6495 O O . PRO A 1 836 ? 20.058 5.150 -28.567 1.00 81.12 836 PRO A O 1
ATOM 6498 N N . LEU A 1 837 ? 20.325 6.533 -26.815 1.00 74.31 837 LEU A N 1
ATOM 6499 C CA . LEU A 1 837 ? 19.221 6.003 -26.008 1.00 74.31 837 LEU A CA 1
ATOM 6500 C C . LEU A 1 837 ? 17.862 6.636 -26.333 1.00 74.31 837 LEU A C 1
ATOM 6502 O O . LEU A 1 837 ? 16.830 6.047 -26.004 1.00 74.31 837 LEU A O 1
ATOM 6506 N N . GLU A 1 838 ? 17.838 7.799 -26.996 1.00 82.12 838 GLU A N 1
ATOM 6507 C CA . GLU A 1 838 ? 16.597 8.498 -27.359 1.00 82.12 838 GLU A CA 1
ATOM 6508 C C . GLU A 1 838 ? 15.589 7.593 -28.098 1.00 82.12 838 GLU A C 1
ATOM 6510 O O . GLU A 1 838 ? 14.410 7.607 -27.727 1.00 82.12 838 GLU A O 1
ATOM 6515 N N . PRO A 1 839 ? 15.993 6.766 -29.092 1.00 86.56 839 PRO A N 1
ATOM 6516 C CA . PRO A 1 839 ? 15.060 5.888 -29.790 1.00 86.56 839 PRO A CA 1
ATOM 6517 C C . PRO A 1 839 ? 14.357 4.899 -28.854 1.00 86.56 839 PRO A C 1
ATOM 6519 O O . PRO A 1 839 ? 13.143 4.746 -28.954 1.00 86.56 839 PRO A O 1
ATOM 6522 N N . GLY A 1 840 ? 15.088 4.282 -27.917 1.00 84.38 840 GLY A N 1
ATOM 6523 C CA . GLY A 1 840 ? 14.524 3.310 -26.975 1.00 84.38 840 GLY A CA 1
ATOM 6524 C C . GLY A 1 840 ? 13.597 3.956 -25.944 1.00 84.38 840 GLY A C 1
ATOM 6525 O O . GLY A 1 840 ? 12.545 3.409 -25.625 1.00 84.38 840 GLY A O 1
ATOM 6526 N N . ILE A 1 841 ? 13.932 5.157 -25.461 1.00 84.00 841 ILE A N 1
ATOM 6527 C CA . ILE A 1 841 ? 13.051 5.926 -24.566 1.00 84.00 841 ILE A CA 1
ATOM 6528 C C . ILE A 1 841 ? 11.747 6.288 -25.284 1.00 84.00 841 ILE A C 1
ATOM 6530 O O . ILE A 1 841 ? 10.662 6.090 -24.736 1.00 84.00 841 ILE A O 1
ATOM 6534 N N . ARG A 1 842 ? 11.847 6.766 -26.528 1.00 88.69 842 ARG A N 1
ATOM 6535 C CA . ARG A 1 842 ? 10.691 7.115 -27.357 1.00 88.69 842 ARG A CA 1
ATOM 6536 C C . ARG A 1 842 ? 9.820 5.900 -27.668 1.00 88.69 842 ARG A C 1
ATOM 6538 O O . ARG A 1 842 ? 8.600 6.021 -27.632 1.00 88.69 842 ARG A O 1
ATOM 6545 N N . GLU A 1 843 ? 10.427 4.750 -27.953 1.00 91.19 843 GLU A N 1
ATOM 6546 C CA . GLU A 1 843 ? 9.714 3.490 -28.177 1.00 91.19 843 GLU A CA 1
ATOM 6547 C C . GLU A 1 843 ? 8.915 3.076 -26.936 1.00 91.19 843 GLU A C 1
ATOM 6549 O O . GLU A 1 843 ? 7.719 2.826 -27.051 1.00 91.19 843 GLU A O 1
ATOM 6554 N N . ARG A 1 844 ? 9.522 3.101 -25.739 1.00 88.50 844 ARG A N 1
ATOM 6555 C CA . ARG A 1 844 ? 8.815 2.789 -24.482 1.00 88.50 844 ARG A CA 1
ATOM 6556 C C . ARG A 1 844 ? 7.669 3.756 -24.192 1.00 88.50 844 ARG A C 1
ATOM 6558 O O . ARG A 1 844 ? 6.602 3.314 -23.777 1.00 88.50 844 ARG A O 1
ATOM 6565 N N . ALA A 1 845 ? 7.881 5.057 -24.401 1.00 90.75 845 ALA A N 1
ATOM 6566 C CA . ALA A 1 845 ? 6.832 6.059 -24.226 1.00 90.75 845 ALA A CA 1
ATOM 6567 C C . ALA A 1 845 ? 5.672 5.826 -25.205 1.00 90.75 845 ALA A C 1
ATOM 6569 O O . ALA A 1 845 ? 4.523 5.779 -24.781 1.00 90.75 845 ALA A O 1
ATOM 6570 N N . SER A 1 846 ? 5.980 5.581 -26.485 1.00 94.50 846 SER A N 1
ATOM 6571 C CA . SER A 1 846 ? 4.973 5.304 -27.520 1.00 94.50 846 SER A CA 1
ATOM 6572 C C . SER A 1 846 ? 4.194 4.018 -27.221 1.00 94.50 846 SER A C 1
ATOM 6574 O O . SER A 1 846 ? 2.977 3.995 -27.356 1.00 94.50 846 SER A O 1
ATOM 6576 N N . ALA A 1 847 ? 4.877 2.962 -26.762 1.00 93.81 847 ALA A N 1
ATOM 6577 C CA . ALA A 1 847 ? 4.240 1.708 -26.366 1.00 93.81 847 ALA A CA 1
ATOM 6578 C C . ALA A 1 847 ? 3.305 1.890 -25.159 1.00 93.81 847 ALA A C 1
ATOM 6580 O O . ALA A 1 847 ? 2.234 1.290 -25.114 1.00 93.81 847 ALA A O 1
ATOM 6581 N N . LEU A 1 848 ? 3.678 2.733 -24.187 1.00 94.56 848 LEU A N 1
ATOM 6582 C CA . LEU A 1 848 ? 2.797 3.064 -23.068 1.00 94.56 848 LEU A CA 1
ATOM 6583 C C . LEU A 1 848 ? 1.596 3.912 -23.517 1.00 94.56 848 LEU A C 1
ATOM 6585 O O . LEU A 1 848 ? 0.490 3.679 -23.043 1.00 94.56 848 LEU A O 1
ATOM 6589 N N . GLU A 1 849 ? 1.786 4.878 -24.415 1.00 95.38 849 GLU A N 1
ATOM 6590 C CA . GLU A 1 849 ? 0.684 5.669 -24.982 1.00 95.38 849 GLU A CA 1
ATOM 6591 C C . GLU A 1 849 ? -0.321 4.791 -25.740 1.00 95.38 849 GLU A C 1
ATOM 6593 O O . GLU A 1 849 ? -1.529 4.945 -25.551 1.00 95.38 849 GLU A O 1
ATOM 6598 N N . GLU A 1 850 ? 0.169 3.843 -26.544 1.00 96.06 850 GLU A N 1
ATOM 6599 C CA . GLU A 1 850 ? -0.660 2.851 -27.235 1.00 96.06 850 GLU A CA 1
ATOM 6600 C C . GLU A 1 850 ? -1.406 1.972 -26.225 1.00 96.06 850 GLU A C 1
ATOM 6602 O O . GLU A 1 850 ? -2.630 1.866 -26.299 1.00 96.06 850 GLU A O 1
ATOM 6607 N N . LEU A 1 851 ? -0.712 1.454 -25.204 1.00 95.31 851 LEU A N 1
ATOM 6608 C CA . LEU A 1 851 ? -1.328 0.665 -24.136 1.00 95.31 851 LEU A CA 1
ATOM 6609 C C . LEU A 1 851 ? -2.431 1.443 -23.400 1.00 95.31 851 LEU A C 1
ATOM 6611 O O . LEU A 1 851 ? -3.506 0.898 -23.180 1.00 95.31 851 LEU A O 1
ATOM 6615 N N . LEU A 1 852 ? -2.200 2.712 -23.043 1.00 95.69 852 LEU A N 1
ATOM 6616 C CA . LEU A 1 852 ? -3.199 3.568 -22.386 1.00 95.69 852 LEU A CA 1
ATOM 6617 C C . LEU A 1 852 ? -4.455 3.770 -23.250 1.00 95.69 852 LEU A C 1
ATOM 6619 O O . LEU A 1 852 ? -5.552 3.909 -22.709 1.00 95.69 852 LEU A O 1
ATOM 6623 N N . GLN A 1 853 ? -4.309 3.797 -24.578 1.00 94.75 853 GLN A N 1
ATOM 6624 C CA . GLN A 1 853 ? -5.436 3.868 -25.511 1.00 94.75 853 GLN A CA 1
ATOM 6625 C C . GLN A 1 853 ? -6.164 2.527 -25.651 1.00 94.75 853 GLN A C 1
ATOM 6627 O O . GLN A 1 853 ? -7.396 2.489 -25.651 1.00 94.75 853 GLN A O 1
ATOM 6632 N N . GLU A 1 854 ? -5.420 1.427 -25.768 1.00 96.25 854 GLU A N 1
ATOM 6633 C CA . GLU A 1 854 ? -5.972 0.078 -25.920 1.00 96.25 854 GLU A CA 1
ATOM 6634 C C . GLU A 1 854 ? -6.758 -0.387 -24.688 1.00 96.25 854 GLU A C 1
ATOM 6636 O O . GLU A 1 854 ? -7.702 -1.172 -24.816 1.00 96.25 854 GLU A O 1
ATOM 6641 N N . THR A 1 855 ? -6.409 0.111 -23.501 1.00 96.81 855 THR A N 1
ATOM 6642 C CA . THR A 1 855 ? -7.070 -0.239 -22.240 1.00 96.81 855 THR A CA 1
ATOM 6643 C C . THR A 1 855 ? -8.325 0.591 -21.960 1.00 96.81 855 THR A C 1
ATOM 6645 O O . THR A 1 855 ? -9.150 0.158 -21.154 1.00 96.81 855 THR A O 1
ATOM 6648 N N . GLU A 1 856 ? -8.565 1.723 -22.648 1.00 97.00 856 GLU A N 1
ATOM 6649 C CA . GLU A 1 856 ? -9.773 2.538 -22.414 1.00 97.00 856 GLU A CA 1
ATOM 6650 C C . GLU A 1 856 ? -11.076 1.706 -22.503 1.00 97.00 856 GLU A C 1
ATOM 6652 O O . GLU A 1 856 ? -11.894 1.780 -21.578 1.00 97.00 856 GLU A O 1
ATOM 6657 N N . PRO A 1 857 ? -11.301 0.859 -23.535 1.00 97.19 857 PRO A N 1
ATOM 6658 C CA . PRO A 1 857 ? -12.492 0.011 -23.612 1.00 97.19 857 PRO A CA 1
ATOM 6659 C C . PRO A 1 857 ? -12.555 -1.053 -22.507 1.00 97.19 857 PRO A C 1
ATOM 6661 O O . PRO A 1 857 ? -13.651 -1.419 -22.075 1.00 97.19 857 PRO A O 1
ATOM 6664 N N . VAL A 1 858 ? -11.400 -1.543 -22.037 1.00 97.56 858 VAL A N 1
ATOM 6665 C CA . VAL A 1 858 ? -11.309 -2.512 -20.932 1.00 97.56 858 VAL A CA 1
ATOM 6666 C C . VAL A 1 858 ? -11.821 -1.873 -19.646 1.00 97.56 858 VAL A C 1
ATOM 6668 O O . VAL A 1 858 ? -12.671 -2.462 -18.972 1.00 97.56 858 VAL A O 1
ATOM 6671 N N . HIS A 1 859 ? -11.397 -0.642 -19.344 1.00 98.19 859 HIS A N 1
ATOM 6672 C CA . HIS A 1 859 ? -11.904 0.078 -18.178 1.00 98.19 859 HIS A CA 1
ATOM 6673 C C . HIS A 1 859 ? -13.405 0.336 -18.290 1.00 98.19 859 HIS A C 1
ATOM 6675 O O . HIS A 1 859 ? -14.127 0.119 -17.322 1.00 98.19 859 HIS A O 1
ATOM 6681 N N . LEU A 1 860 ? -13.904 0.763 -19.456 1.00 98.00 860 LEU A N 1
ATOM 6682 C CA . LEU A 1 860 ? -15.337 1.019 -19.635 1.00 98.00 860 LEU A CA 1
ATOM 6683 C C . LEU A 1 860 ? -16.172 -0.247 -19.414 1.00 98.00 860 LEU A C 1
ATOM 6685 O O . LEU A 1 860 ? -17.178 -0.197 -18.711 1.00 98.00 860 LEU A O 1
ATOM 6689 N N . ASN A 1 861 ? -15.736 -1.397 -19.931 1.00 97.56 861 ASN A N 1
ATOM 6690 C CA . ASN A 1 861 ? -16.397 -2.674 -19.659 1.00 97.56 861 ASN A CA 1
ATOM 6691 C C . ASN A 1 861 ? -16.359 -3.026 -18.159 1.00 97.56 861 ASN A C 1
ATOM 6693 O O . ASN A 1 861 ? -17.380 -3.409 -17.585 1.00 97.56 861 ASN A O 1
ATOM 6697 N N . ALA A 1 862 ? -15.213 -2.835 -17.497 1.00 97.94 862 ALA A N 1
ATOM 6698 C CA . ALA A 1 862 ? -15.091 -3.033 -16.054 1.00 97.94 862 ALA A CA 1
ATOM 6699 C C . ALA A 1 862 ? -16.010 -2.085 -15.259 1.00 97.94 862 ALA A C 1
ATOM 6701 O O . ALA A 1 862 ? -16.622 -2.507 -14.279 1.00 97.94 862 ALA A O 1
ATOM 6702 N N . LEU A 1 863 ? -16.177 -0.831 -15.695 1.00 97.75 863 LEU A N 1
ATOM 6703 C CA . LEU A 1 863 ? -17.102 0.134 -15.095 1.00 97.75 863 LEU A CA 1
ATOM 6704 C C . LEU A 1 863 ? -18.549 -0.334 -15.223 1.00 97.75 863 LEU A C 1
ATOM 6706 O O . LEU A 1 863 ? -19.304 -0.236 -14.260 1.00 97.75 863 LEU A O 1
ATOM 6710 N N . ILE A 1 864 ? -18.945 -0.872 -16.377 1.00 97.75 864 ILE A N 1
ATOM 6711 C CA . ILE A 1 864 ? -20.296 -1.412 -16.573 1.00 97.75 864 ILE A CA 1
ATOM 6712 C C . ILE A 1 864 ? -20.540 -2.632 -15.671 1.00 97.75 864 ILE A C 1
ATOM 6714 O O . ILE A 1 864 ? -21.592 -2.730 -15.033 1.00 97.75 864 ILE A O 1
ATOM 6718 N N . GLN A 1 865 ? -19.556 -3.524 -15.531 1.00 96.00 865 GLN A N 1
ATOM 6719 C CA . GLN A 1 865 ? -19.632 -4.649 -14.590 1.00 96.00 865 GLN A CA 1
ATOM 6720 C C . GLN A 1 865 ? -19.707 -4.173 -13.132 1.00 96.00 865 GLN A C 1
ATOM 6722 O O . GLN A 1 865 ? -20.496 -4.698 -12.340 1.00 96.00 865 GLN A O 1
ATOM 6727 N N . PHE A 1 866 ? -18.938 -3.140 -12.781 1.00 97.44 866 PHE A N 1
ATOM 6728 C CA . PHE A 1 866 ? -19.005 -2.495 -11.475 1.00 97.44 866 PHE A CA 1
ATOM 6729 C C . PHE A 1 866 ? -20.381 -1.868 -11.227 1.00 97.44 866 PHE A C 1
ATOM 6731 O O . PHE A 1 866 ? -20.956 -2.068 -10.160 1.00 97.44 866 PHE A O 1
ATOM 6738 N N . ALA A 1 867 ? -20.954 -1.177 -12.215 1.00 97.56 867 ALA A N 1
ATOM 6739 C CA . ALA A 1 867 ? -22.284 -0.585 -12.123 1.00 97.56 867 ALA A CA 1
ATOM 6740 C C . ALA A 1 867 ? -23.369 -1.650 -11.904 1.00 97.56 867 ALA A C 1
ATOM 6742 O O . ALA A 1 867 ? -24.236 -1.463 -11.055 1.00 97.56 867 ALA A O 1
ATOM 6743 N N . ALA A 1 868 ? -23.292 -2.799 -12.585 1.00 95.50 868 ALA A N 1
ATOM 6744 C CA . ALA A 1 868 ? -24.213 -3.915 -12.357 1.00 95.50 868 ALA A CA 1
ATOM 6745 C C . ALA A 1 868 ? -24.123 -4.459 -10.916 1.00 95.50 868 ALA A C 1
ATOM 6747 O O . ALA A 1 868 ? -25.144 -4.687 -10.262 1.00 95.50 868 ALA A O 1
ATOM 6748 N N . ARG A 1 869 ? -22.904 -4.601 -10.372 1.00 95.56 869 ARG A N 1
ATOM 6749 C CA . ARG A 1 869 ? -22.699 -4.972 -8.959 1.00 95.56 869 ARG A CA 1
ATOM 6750 C C . ARG A 1 869 ? -23.258 -3.913 -8.009 1.00 95.56 869 ARG A C 1
ATOM 6752 O O . ARG A 1 869 ? -23.975 -4.261 -7.074 1.00 95.56 869 ARG A O 1
ATOM 6759 N N . ALA A 1 870 ? -22.985 -2.635 -8.268 1.00 96.56 870 ALA A N 1
ATOM 6760 C CA . ALA A 1 870 ? -23.466 -1.517 -7.460 1.00 96.56 870 ALA A CA 1
ATOM 6761 C C . ALA A 1 870 ? -25.000 -1.422 -7.459 1.00 96.56 870 ALA A C 1
ATOM 6763 O O . ALA A 1 870 ? -25.612 -1.176 -6.421 1.00 96.56 870 ALA A O 1
ATOM 6764 N N . PHE A 1 871 ? -25.638 -1.678 -8.601 1.00 96.00 871 PHE A N 1
ATOM 6765 C CA . PHE A 1 871 ? -27.097 -1.682 -8.732 1.00 96.00 871 PHE A CA 1
ATOM 6766 C C . PHE A 1 871 ? -27.731 -2.998 -8.267 1.00 96.00 871 PHE A C 1
ATOM 6768 O O . PHE A 1 871 ? -28.954 -3.080 -8.183 1.00 96.00 871 PHE A O 1
ATOM 6775 N N . ARG A 1 872 ? -26.913 -4.009 -7.928 1.00 95.38 872 ARG A N 1
ATOM 6776 C CA . ARG A 1 872 ? -27.320 -5.333 -7.419 1.00 95.38 872 ARG A CA 1
ATOM 6777 C C . ARG A 1 872 ? -28.186 -6.132 -8.402 1.00 95.38 872 ARG A C 1
ATOM 6779 O O . ARG A 1 872 ? -28.874 -7.071 -8.010 1.00 95.38 872 ARG A O 1
ATOM 6786 N N . ARG A 1 873 ? -28.133 -5.768 -9.684 1.00 93.94 873 ARG A N 1
ATOM 6787 C CA . ARG A 1 873 ? -28.854 -6.405 -10.790 1.00 93.94 873 ARG A CA 1
ATOM 6788 C C . ARG A 1 873 ? -28.133 -6.148 -12.116 1.00 93.94 873 ARG A C 1
ATOM 6790 O O . ARG A 1 873 ? -27.330 -5.217 -12.197 1.00 93.94 873 ARG A O 1
ATOM 6797 N N . PRO A 1 874 ? -28.449 -6.902 -13.180 1.00 94.00 874 PRO A N 1
ATOM 6798 C CA . PRO A 1 874 ? -27.998 -6.568 -14.519 1.00 94.00 874 PRO A CA 1
ATOM 6799 C C . PRO A 1 874 ? -28.382 -5.131 -14.877 1.00 94.00 874 PRO A C 1
ATOM 6801 O O . PRO A 1 874 ? -29.498 -4.671 -14.599 1.00 94.00 874 PRO A O 1
ATOM 6804 N N . ILE A 1 875 ? -27.438 -4.421 -15.487 1.00 94.38 875 ILE A N 1
ATOM 6805 C CA . ILE A 1 875 ? -27.691 -3.101 -16.049 1.00 94.38 875 ILE A CA 1
ATOM 6806 C C . ILE A 1 875 ? -28.578 -3.243 -17.292 1.00 94.38 875 ILE A C 1
ATOM 6808 O O . ILE A 1 875 ? -28.459 -4.205 -18.052 1.00 94.38 875 ILE A O 1
ATOM 6812 N N . THR A 1 876 ? -29.497 -2.305 -17.494 1.00 94.62 876 THR A N 1
ATOM 6813 C CA . THR A 1 876 ? -30.331 -2.283 -18.701 1.00 94.62 876 THR A CA 1
ATOM 6814 C C . THR A 1 876 ? -29.565 -1.694 -19.887 1.00 94.62 876 THR A C 1
ATOM 6816 O O . THR A 1 876 ? -28.686 -0.851 -19.711 1.00 94.62 876 THR A O 1
ATOM 6819 N N . GLU A 1 877 ? -29.968 -2.032 -21.118 1.00 95.75 877 GLU A N 1
ATOM 6820 C CA . GLU A 1 877 ? -29.392 -1.430 -22.336 1.00 95.75 877 GLU A CA 1
ATOM 6821 C C . GLU A 1 877 ? -29.521 0.104 -22.368 1.00 95.75 877 GLU A C 1
ATOM 6823 O O . GLU A 1 877 ? -28.775 0.795 -23.061 1.00 95.75 877 GLU A O 1
ATOM 6828 N N . PHE A 1 878 ? -30.524 0.664 -21.686 1.00 96.44 878 PHE A N 1
ATOM 6829 C CA . PHE A 1 878 ? -30.676 2.112 -21.570 1.00 96.44 878 PHE A CA 1
ATOM 6830 C C . PHE A 1 878 ? -29.648 2.707 -20.604 1.00 96.44 878 PHE A C 1
ATOM 6832 O O . PHE A 1 878 ? -29.000 3.690 -20.950 1.00 96.44 878 PHE A O 1
ATOM 6839 N N . GLU A 1 879 ? -29.484 2.109 -19.424 1.00 96.69 879 GLU A N 1
ATOM 6840 C CA . GLU A 1 879 ? -28.513 2.555 -18.421 1.00 96.69 879 GLU A CA 1
ATOM 6841 C C . GLU A 1 879 ? -27.076 2.439 -18.940 1.00 96.69 879 GLU A C 1
ATOM 6843 O O . GLU A 1 879 ? -26.312 3.391 -18.808 1.00 96.69 879 GLU A O 1
ATOM 6848 N N . GLU A 1 880 ? -26.726 1.330 -19.597 1.00 97.38 880 GLU A N 1
ATOM 6849 C CA . GLU A 1 880 ? -25.410 1.150 -20.218 1.00 97.38 880 GLU A CA 1
ATOM 6850 C C . GLU A 1 880 ? -25.142 2.235 -21.269 1.00 97.38 880 GLU A C 1
ATOM 6852 O O . GLU A 1 880 ? -24.135 2.941 -21.197 1.00 97.38 880 GLU A O 1
ATOM 6857 N N . ARG A 1 881 ? -26.086 2.448 -22.200 1.00 97.50 881 ARG A N 1
ATOM 6858 C CA . ARG A 1 881 ? -25.967 3.515 -23.205 1.00 97.50 881 ARG A CA 1
ATOM 6859 C C . ARG A 1 881 ? -25.859 4.897 -22.576 1.00 97.50 881 ARG A C 1
ATOM 6861 O O . ARG A 1 881 ? -25.114 5.718 -23.094 1.00 97.50 881 ARG A O 1
ATOM 6868 N N . ALA A 1 882 ? -26.584 5.168 -21.493 1.00 97.50 882 ALA A N 1
ATOM 6869 C CA . ALA A 1 882 ? -26.536 6.459 -20.815 1.00 97.50 882 ALA A CA 1
ATOM 6870 C C . ALA A 1 882 ? -25.178 6.709 -20.138 1.00 97.50 882 ALA A C 1
ATOM 6872 O O . ALA A 1 882 ? -24.646 7.812 -20.248 1.00 97.50 882 ALA A O 1
ATOM 6873 N N . LEU A 1 883 ? -24.597 5.699 -19.479 1.00 97.75 883 LEU A N 1
ATOM 6874 C CA . LEU A 1 883 ? -23.267 5.807 -18.865 1.00 97.75 883 LEU A CA 1
ATOM 6875 C C . LEU A 1 883 ? -22.173 5.994 -19.925 1.00 97.75 883 LEU A C 1
ATOM 6877 O O . LEU A 1 883 ? -21.324 6.874 -19.785 1.00 97.75 883 LEU A O 1
ATOM 6881 N N . LEU A 1 884 ? -22.220 5.219 -21.013 1.00 97.94 884 LEU A N 1
ATOM 6882 C CA . LEU A 1 884 ? -21.255 5.335 -22.111 1.00 97.94 884 LEU A CA 1
ATOM 6883 C C . LEU A 1 884 ? -21.414 6.643 -22.901 1.00 97.94 884 LEU A C 1
ATOM 6885 O O . LEU A 1 884 ? -20.415 7.216 -23.330 1.00 97.94 884 LEU A O 1
ATOM 6889 N N . ALA A 1 885 ? -22.643 7.145 -23.067 1.00 98.06 885 ALA A N 1
ATOM 6890 C CA . ALA A 1 885 ? -22.889 8.452 -23.677 1.00 98.06 885 ALA A CA 1
ATOM 6891 C C . ALA A 1 885 ? -22.305 9.584 -22.824 1.00 98.06 885 ALA A C 1
ATOM 6893 O O . ALA A 1 885 ? -21.620 10.442 -23.364 1.00 98.06 885 ALA A O 1
ATOM 6894 N N . MET A 1 886 ? -22.480 9.538 -21.498 1.00 97.88 886 MET A N 1
ATOM 6895 C CA . MET A 1 886 ? -21.865 10.515 -20.594 1.00 97.88 886 MET A CA 1
ATOM 6896 C C . MET A 1 886 ? -20.334 10.494 -20.687 1.00 97.88 886 MET A C 1
ATOM 6898 O O . MET A 1 886 ? -19.715 11.552 -20.732 1.00 97.88 886 MET A O 1
ATOM 6902 N N . TYR A 1 887 ? -19.717 9.308 -20.753 1.00 98.31 887 TYR A N 1
ATOM 6903 C CA . TYR A 1 887 ? -18.276 9.203 -20.995 1.00 98.31 887 TYR A CA 1
ATOM 6904 C C . TYR A 1 887 ? -17.881 9.874 -22.322 1.00 98.31 887 TYR A C 1
ATOM 6906 O O . TYR A 1 887 ? -16.938 10.661 -22.354 1.00 98.31 887 TYR A O 1
ATOM 6914 N N . ALA A 1 888 ? -18.610 9.595 -23.407 1.00 98.00 888 ALA A N 1
ATOM 6915 C CA . ALA A 1 888 ? -18.333 10.171 -24.721 1.00 98.00 888 ALA A CA 1
ATOM 6916 C C . ALA A 1 888 ? -18.494 11.701 -24.746 1.00 98.00 888 ALA A C 1
ATOM 6918 O O . ALA A 1 888 ? -17.661 12.379 -25.348 1.00 98.00 888 ALA A O 1
ATOM 6919 N N . ASP A 1 889 ? -19.512 12.237 -24.068 1.00 98.12 889 ASP A N 1
ATOM 6920 C CA . ASP A 1 889 ? -19.741 13.678 -23.940 1.00 98.12 889 ASP A CA 1
ATOM 6921 C C . ASP A 1 889 ? -18.578 14.352 -23.192 1.00 98.12 889 ASP A C 1
ATOM 6923 O O . ASP A 1 889 ? -18.020 15.327 -23.688 1.00 98.12 889 ASP A O 1
ATOM 6927 N N . LEU A 1 890 ? -18.122 13.776 -22.071 1.00 97.62 890 LEU A N 1
ATOM 6928 C CA . LEU A 1 890 ? -16.958 14.283 -21.330 1.00 97.62 890 LEU A CA 1
ATOM 6929 C C . LEU A 1 890 ? -15.686 14.268 -22.193 1.00 97.62 890 LEU A C 1
ATOM 6931 O O . LEU A 1 890 ? -14.945 15.246 -22.230 1.00 97.62 890 LEU A O 1
ATOM 6935 N N . ARG A 1 891 ? -15.445 13.193 -22.957 1.00 97.25 891 ARG A N 1
ATOM 6936 C CA . ARG A 1 891 ? -14.299 13.134 -23.884 1.00 97.25 891 ARG A CA 1
ATOM 6937 C C . ARG A 1 891 ? -14.410 14.161 -25.018 1.00 97.25 891 ARG A C 1
ATOM 6939 O O . ARG A 1 891 ? -13.383 14.659 -25.473 1.00 97.25 891 ARG A O 1
ATOM 6946 N N . ALA A 1 892 ? -15.623 14.493 -25.468 1.00 97.25 892 ALA A N 1
ATOM 6947 C CA . ALA A 1 892 ? -15.860 15.540 -26.464 1.00 97.25 892 ALA A CA 1
ATOM 6948 C C . ALA A 1 892 ? -15.618 16.959 -25.914 1.00 97.25 892 ALA A C 1
ATOM 6950 O O . ALA A 1 892 ? -15.300 17.859 -26.689 1.00 97.25 892 ALA A O 1
ATOM 6951 N N . GLU A 1 893 ? -15.715 17.144 -24.595 1.00 96.31 893 GLU A N 1
ATOM 6952 C CA . GLU A 1 893 ? -15.351 18.369 -23.867 1.00 96.31 893 GLU A CA 1
ATOM 6953 C C . GLU A 1 893 ? -13.845 18.454 -23.532 1.00 96.31 893 GLU A C 1
ATOM 6955 O O . GLU A 1 893 ? -13.433 19.280 -22.724 1.00 96.31 893 GLU A O 1
ATOM 6960 N N . GLU A 1 894 ? -13.014 17.630 -24.182 1.00 94.81 894 GLU A N 1
ATOM 6961 C CA . GLU A 1 894 ? -11.552 17.563 -24.008 1.00 94.81 894 GLU A CA 1
ATOM 6962 C C . GLU A 1 894 ? -11.089 17.060 -22.622 1.00 94.81 894 GLU A C 1
ATOM 6964 O O . GLU A 1 894 ? -9.902 17.145 -22.298 1.00 94.81 894 GLU A O 1
ATOM 6969 N N . GLU A 1 895 ? -11.977 16.451 -21.824 1.00 96.00 895 GLU A N 1
ATOM 6970 C CA . GLU A 1 895 ? -11.582 15.788 -20.575 1.00 96.00 895 GLU A CA 1
ATOM 6971 C C . GLU A 1 895 ? -10.702 14.564 -20.840 1.00 96.00 895 GLU A C 1
ATOM 6973 O O . GLU A 1 895 ? -10.894 13.812 -21.802 1.00 96.00 895 GLU A O 1
ATOM 6978 N N . THR A 1 896 ? -9.742 14.314 -19.948 1.00 95.94 896 THR A N 1
ATOM 6979 C CA . THR A 1 896 ? -8.882 13.118 -20.017 1.00 95.94 896 THR A CA 1
ATOM 6980 C C . THR A 1 896 ? -9.686 11.834 -19.777 1.00 95.94 896 THR A C 1
ATOM 6982 O O . THR A 1 896 ? -10.727 11.867 -19.124 1.00 95.94 896 THR A O 1
ATOM 6985 N N . HIS A 1 897 ? -9.197 10.683 -20.260 1.00 96.69 897 HIS A N 1
ATOM 6986 C CA . HIS A 1 897 ? -9.834 9.383 -20.004 1.00 96.69 897 HIS A CA 1
ATOM 6987 C C . HIS A 1 897 ? -10.066 9.149 -18.502 1.00 96.69 897 HIS A C 1
ATOM 6989 O O . HIS A 1 897 ? -11.178 8.838 -18.084 1.00 96.69 897 HIS A O 1
ATOM 6995 N N . ASP A 1 898 ? -9.035 9.402 -17.693 1.00 95.00 898 ASP A N 1
ATOM 6996 C CA . ASP A 1 898 ? -9.058 9.383 -16.230 1.00 95.00 898 ASP A CA 1
ATOM 6997 C C . ASP A 1 898 ? -10.194 10.224 -15.623 1.00 95.00 898 ASP A C 1
ATOM 6999 O O . ASP A 1 898 ? -10.935 9.744 -14.765 1.00 95.00 898 ASP A O 1
ATOM 7003 N N . ALA A 1 899 ? -10.320 11.488 -16.035 1.00 96.25 899 ALA A N 1
ATOM 7004 C CA . ALA A 1 899 ? -11.328 12.402 -15.499 1.00 96.25 899 ALA A CA 1
ATOM 7005 C C . ALA A 1 899 ? -12.743 11.995 -15.934 1.00 96.25 899 ALA A C 1
ATOM 7007 O O . ALA A 1 899 ? -13.648 11.912 -15.101 1.00 96.25 899 ALA A O 1
ATOM 7008 N N . ALA A 1 900 ? -12.917 11.651 -17.214 1.00 98.06 900 ALA A N 1
ATOM 7009 C CA . ALA A 1 900 ? -14.190 11.198 -17.759 1.00 98.06 900 ALA A CA 1
ATOM 7010 C C . ALA A 1 900 ? -14.671 9.901 -17.084 1.00 98.06 900 ALA A C 1
ATOM 7012 O O . ALA A 1 900 ? -15.828 9.807 -16.672 1.00 98.06 900 ALA A O 1
ATOM 7013 N N . PHE A 1 901 ? -13.775 8.924 -16.902 1.00 98.31 901 PHE A N 1
ATOM 7014 C CA . PHE A 1 901 ? -14.066 7.672 -16.204 1.00 98.31 901 PHE A CA 1
ATOM 7015 C C . PHE A 1 901 ? -14.554 7.923 -14.773 1.00 98.31 901 PHE A C 1
ATOM 7017 O O . PHE A 1 901 ? -15.606 7.420 -14.375 1.00 98.31 901 PHE A O 1
ATOM 7024 N N . ARG A 1 902 ? -13.821 8.743 -14.006 1.00 97.56 902 ARG A N 1
ATOM 7025 C CA . ARG A 1 902 ? -14.189 9.086 -12.624 1.00 97.56 902 ARG A CA 1
ATOM 7026 C C . ARG A 1 902 ? -15.517 9.844 -12.564 1.00 97.56 902 ARG A C 1
ATOM 7028 O O . ARG A 1 902 ? -16.326 9.557 -11.689 1.00 97.56 902 ARG A O 1
ATOM 7035 N N . GLY A 1 903 ? -15.797 10.720 -13.529 1.00 97.50 903 GLY A N 1
ATOM 7036 C CA . GLY A 1 903 ? -17.092 11.398 -13.649 1.00 97.50 903 GLY A CA 1
ATOM 7037 C C . GLY A 1 903 ? -18.266 10.427 -13.826 1.00 97.50 903 GLY A C 1
ATOM 7038 O O . GLY A 1 903 ? -19.292 10.554 -13.150 1.00 97.50 903 GLY A O 1
ATOM 7039 N N . VAL A 1 904 ? -18.115 9.409 -14.680 1.00 98.25 904 VAL A N 1
ATOM 7040 C CA . VAL A 1 904 ? -19.139 8.362 -14.846 1.00 98.25 904 VAL A CA 1
ATOM 7041 C C . VAL A 1 904 ? -19.243 7.476 -13.602 1.00 98.25 904 VAL A C 1
ATOM 7043 O O . VAL A 1 904 ? -20.346 7.115 -13.193 1.00 98.25 904 VAL A O 1
ATOM 7046 N N . LEU A 1 905 ? -18.129 7.171 -12.939 1.00 98.06 905 LEU A N 1
ATOM 7047 C CA . LEU A 1 905 ? -18.144 6.419 -11.685 1.00 98.06 905 LEU A CA 1
ATOM 7048 C C . LEU A 1 905 ? -18.883 7.181 -10.568 1.00 98.06 905 LEU A C 1
ATOM 7050 O O . LEU A 1 905 ? -19.710 6.594 -9.869 1.00 98.06 905 LEU A O 1
ATOM 7054 N N . SER A 1 906 ? -18.699 8.502 -10.457 1.00 97.94 906 SER A N 1
ATOM 7055 C CA . SER A 1 906 ? -19.510 9.338 -9.563 1.00 97.94 906 SER A CA 1
ATOM 7056 C C . SER A 1 906 ? -20.998 9.260 -9.913 1.00 97.94 906 SER A C 1
ATOM 7058 O O . SER A 1 906 ? -21.835 9.152 -9.016 1.00 97.94 906 SER A O 1
ATOM 7060 N N . ARG A 1 907 ? -21.352 9.230 -11.210 1.00 97.06 907 ARG A N 1
ATOM 7061 C CA . ARG A 1 907 ? -22.745 9.055 -11.658 1.00 97.06 907 ARG A CA 1
ATOM 7062 C C . ARG A 1 907 ? -23.352 7.729 -11.187 1.00 97.06 907 ARG A C 1
ATOM 7064 O O . ARG A 1 907 ? -24.538 7.717 -10.842 1.00 97.06 907 ARG A O 1
ATOM 7071 N N . VAL A 1 908 ? -22.567 6.648 -11.146 1.00 98.12 908 VAL A N 1
ATOM 7072 C CA . VAL A 1 908 ? -22.986 5.343 -10.601 1.00 98.12 908 VAL A CA 1
ATOM 7073 C C . VAL A 1 908 ? -23.310 5.466 -9.108 1.00 98.12 908 VAL A C 1
ATOM 7075 O O . VAL A 1 908 ? -24.394 5.055 -8.695 1.00 98.12 908 VAL A O 1
ATOM 7078 N N . PHE A 1 909 ? -22.442 6.102 -8.314 1.00 97.50 909 PHE A N 1
ATOM 7079 C CA . PHE A 1 909 ? -22.631 6.263 -6.863 1.00 97.50 909 PHE A CA 1
ATOM 7080 C C . PHE A 1 909 ? -23.763 7.221 -6.451 1.00 97.50 909 PHE A C 1
ATOM 7082 O O . PHE A 1 909 ? -24.241 7.145 -5.324 1.00 97.50 909 PHE A O 1
ATOM 7089 N N . ILE A 1 910 ? -24.244 8.093 -7.341 1.00 96.00 910 ILE A N 1
ATOM 7090 C CA . ILE A 1 910 ? -25.446 8.922 -7.098 1.00 96.00 910 ILE A CA 1
ATOM 7091 C C . ILE A 1 910 ? -26.686 8.409 -7.841 1.00 96.00 910 ILE A C 1
ATOM 7093 O O . ILE A 1 910 ? -27.726 9.071 -7.879 1.00 96.00 910 ILE A O 1
ATOM 7097 N N . SER A 1 911 ? -26.590 7.252 -8.499 1.00 95.81 911 SER A N 1
ATOM 7098 C CA . SER A 1 911 ? -27.724 6.664 -9.206 1.00 95.81 911 SER A CA 1
ATOM 7099 C C . SER A 1 911 ? -28.808 6.236 -8.212 1.00 95.81 911 SER A C 1
ATOM 7101 O O . SER A 1 911 ? -28.485 5.597 -7.207 1.00 95.81 911 SER A O 1
ATOM 7103 N N . PRO A 1 912 ? -30.103 6.477 -8.498 1.00 93.75 912 PRO A N 1
ATOM 7104 C CA . PRO A 1 912 ? -31.189 5.922 -7.696 1.00 93.75 912 PRO A CA 1
ATOM 7105 C C . PRO A 1 912 ? -31.086 4.401 -7.520 1.00 93.75 912 PRO A C 1
ATOM 7107 O O . PRO A 1 912 ? -31.375 3.900 -6.440 1.00 93.75 912 PRO A O 1
ATOM 7110 N N . ALA A 1 913 ? -30.606 3.677 -8.538 1.00 94.31 913 ALA A N 1
ATOM 7111 C CA . ALA A 1 913 ? -30.420 2.227 -8.476 1.00 94.31 913 ALA A CA 1
ATOM 7112 C C . ALA A 1 913 ? -29.342 1.787 -7.468 1.00 94.31 913 ALA A C 1
ATOM 7114 O O . ALA A 1 913 ? -29.393 0.666 -6.969 1.00 94.31 913 ALA A O 1
ATOM 7115 N N . PHE A 1 914 ? -28.387 2.664 -7.146 1.00 96.50 914 PHE A N 1
ATOM 7116 C CA . PHE A 1 914 ? -27.403 2.428 -6.095 1.00 96.50 914 PHE A CA 1
ATOM 7117 C C . PHE A 1 914 ? -27.915 2.898 -4.728 1.00 96.50 914 PHE A C 1
ATOM 7119 O O . PHE A 1 914 ? -27.872 2.130 -3.766 1.00 96.50 914 PHE A O 1
ATOM 7126 N N . LEU A 1 915 ? -28.444 4.125 -4.655 1.00 95.50 915 LEU A N 1
ATOM 7127 C CA . LEU A 1 915 ? -28.878 4.763 -3.407 1.00 95.50 915 LEU A CA 1
ATOM 7128 C C . LEU A 1 915 ? -30.125 4.129 -2.785 1.00 95.50 915 LEU A C 1
ATOM 7130 O O . LEU A 1 915 ? -30.313 4.235 -1.574 1.00 95.50 915 LEU A O 1
ATOM 7134 N N . TYR A 1 916 ? -30.975 3.495 -3.594 1.00 93.94 916 TYR A N 1
ATOM 7135 C CA . TYR A 1 916 ? -32.227 2.892 -3.157 1.00 93.94 916 TYR A CA 1
ATOM 7136 C C . TYR A 1 916 ? -32.286 1.399 -3.476 1.00 93.94 916 TYR A C 1
ATOM 7138 O O . TYR A 1 916 ? -31.734 0.913 -4.466 1.00 93.94 916 TYR A O 1
ATOM 7146 N N . ARG A 1 917 ? -33.034 0.674 -2.645 1.00 92.31 917 ARG A N 1
ATOM 7147 C CA . ARG A 1 917 ? -33.534 -0.672 -2.933 1.00 92.31 917 ARG A CA 1
ATOM 7148 C C . ARG A 1 917 ? -34.829 -0.515 -3.728 1.00 92.31 917 ARG A C 1
ATOM 7150 O O . ARG A 1 917 ? -35.895 -0.326 -3.147 1.00 92.31 917 ARG A O 1
ATOM 7157 N N . ILE A 1 918 ? -34.693 -0.468 -5.052 1.00 86.88 918 ILE A N 1
ATOM 7158 C CA . ILE A 1 918 ? -35.815 -0.298 -5.981 1.00 86.88 918 ILE A CA 1
ATOM 7159 C C . ILE A 1 918 ? -36.484 -1.654 -6.193 1.00 86.88 918 ILE A C 1
ATOM 7161 O O . ILE A 1 918 ? -35.809 -2.629 -6.513 1.00 86.88 918 ILE A O 1
ATOM 7165 N N . GLU A 1 919 ? -37.802 -1.676 -6.030 1.00 89.62 919 GLU A N 1
ATOM 7166 C CA . GLU A 1 919 ? -38.667 -2.822 -6.293 1.00 89.62 919 GLU A CA 1
ATOM 7167 C C . GLU A 1 919 ? -39.769 -2.383 -7.263 1.00 89.62 919 GLU A C 1
ATOM 7169 O O . GLU A 1 919 ? -40.305 -1.277 -7.133 1.00 89.62 919 GLU A O 1
ATOM 7174 N N . GLU A 1 920 ? -40.100 -3.224 -8.239 1.00 86.81 920 GLU A N 1
ATOM 7175 C CA . GLU A 1 920 ? -41.100 -2.920 -9.262 1.00 86.81 920 GLU A CA 1
ATOM 7176 C C . GLU A 1 920 ? -42.414 -3.673 -8.982 1.00 86.81 920 GLU A C 1
ATOM 7178 O O . GLU A 1 920 ? -42.514 -4.878 -9.232 1.00 86.81 920 GLU A O 1
ATOM 7183 N N . PRO A 1 921 ? -43.457 -2.996 -8.461 1.00 84.88 921 PRO A N 1
ATOM 7184 C CA . PRO A 1 921 ? -44.752 -3.631 -8.249 1.00 84.88 921 PRO A CA 1
ATOM 7185 C C . PRO A 1 921 ? -45.467 -3.903 -9.580 1.00 84.88 921 PRO A C 1
ATOM 7187 O O . PRO A 1 921 ? -45.364 -3.141 -10.545 1.00 84.88 921 PRO A O 1
ATOM 7190 N N . VAL A 1 922 ? -46.256 -4.978 -9.614 1.00 86.31 922 VAL A N 1
ATOM 7191 C CA . VAL A 1 922 ? -47.065 -5.343 -10.785 1.00 86.31 922 VAL A CA 1
ATOM 7192 C C . VAL A 1 922 ? -48.255 -4.379 -10.921 1.00 86.31 922 VAL A C 1
ATOM 7194 O O . VAL A 1 922 ? -48.832 -3.921 -9.932 1.00 86.31 922 VAL A O 1
ATOM 7197 N N . SER A 1 923 ? -48.611 -4.031 -12.161 1.00 85.06 923 SER A N 1
ATOM 7198 C CA . SER A 1 923 ? -49.790 -3.203 -12.453 1.00 85.06 923 SER A CA 1
ATOM 7199 C C . SER A 1 923 ? -51.097 -3.955 -12.169 1.00 85.06 923 SER A C 1
ATOM 7201 O O . SER A 1 923 ? -51.180 -5.155 -12.417 1.00 85.06 923 SER A O 1
ATOM 7203 N N . GLY A 1 924 ? -52.135 -3.240 -11.728 1.00 87.44 924 GLY A N 1
ATOM 7204 C CA . GLY A 1 924 ? -53.447 -3.810 -11.393 1.00 87.44 924 GLY A CA 1
ATOM 7205 C C . GLY A 1 924 ? -53.655 -4.048 -9.893 1.00 87.44 924 GLY A C 1
ATOM 7206 O O . GLY A 1 924 ? -52.874 -3.582 -9.063 1.00 87.44 924 GLY A O 1
ATOM 7207 N N . GLU A 1 925 ? -54.747 -4.735 -9.549 1.00 84.50 925 GLU A N 1
ATOM 7208 C CA . GLU A 1 925 ? -55.162 -4.990 -8.157 1.00 84.50 925 GLU A CA 1
ATOM 7209 C C . GLU A 1 925 ? -54.487 -6.223 -7.526 1.00 84.50 925 GLU A C 1
ATOM 7211 O O . GLU A 1 925 ? -54.434 -6.321 -6.302 1.00 84.50 925 GLU A O 1
ATOM 7216 N N . GLU A 1 926 ? -53.978 -7.159 -8.337 1.00 87.94 926 GLU A N 1
ATOM 7217 C CA . GLU A 1 926 ? -53.392 -8.419 -7.858 1.00 87.94 926 GLU A CA 1
ATOM 7218 C C . GLU A 1 926 ? -51.953 -8.255 -7.350 1.00 87.94 926 GLU A C 1
ATOM 7220 O O . GLU A 1 926 ? -51.158 -7.485 -7.893 1.00 87.94 926 GLU A O 1
ATOM 7225 N N . ASP A 1 927 ? -51.601 -9.037 -6.328 1.00 90.44 927 ASP A N 1
ATOM 7226 C CA . ASP A 1 927 ? -50.248 -9.062 -5.776 1.00 90.44 927 ASP A CA 1
ATOM 7227 C C . ASP A 1 927 ? -49.253 -9.709 -6.747 1.00 90.44 927 ASP A C 1
ATOM 7229 O O . ASP A 1 927 ? -49.491 -10.785 -7.302 1.00 90.44 927 ASP A O 1
ATOM 7233 N N . GLY A 1 928 ? -48.093 -9.076 -6.905 1.00 89.94 928 GLY A N 1
ATOM 7234 C CA . GLY A 1 928 ? -47.015 -9.537 -7.775 1.00 89.94 928 GLY A CA 1
ATOM 7235 C C . GLY A 1 928 ? -45.893 -10.217 -7.002 1.00 89.94 928 GLY A C 1
ATOM 7236 O O . GLY A 1 928 ? -45.557 -9.780 -5.908 1.00 89.94 928 GLY A O 1
ATOM 7237 N N . ALA A 1 929 ? -45.281 -11.264 -7.556 1.00 92.19 929 ALA A N 1
ATOM 7238 C CA . ALA A 1 929 ? -44.090 -11.862 -6.953 1.00 92.19 929 ALA A CA 1
ATOM 7239 C C . ALA A 1 929 ? -42.884 -10.911 -7.050 1.00 92.19 929 ALA A C 1
ATOM 7241 O O . ALA A 1 929 ? -42.688 -10.254 -8.071 1.00 92.19 929 ALA A O 1
ATOM 7242 N N . VAL A 1 930 ? -42.070 -10.881 -5.997 1.00 93.50 930 VAL A N 1
ATOM 7243 C CA . VAL A 1 930 ? -40.746 -10.247 -5.977 1.00 93.50 930 VAL A CA 1
ATOM 7244 C C . VAL A 1 930 ? -39.830 -11.046 -6.899 1.00 93.50 930 VAL A C 1
ATOM 7246 O O . VAL A 1 930 ? -39.798 -12.277 -6.814 1.00 93.50 930 VAL A O 1
ATOM 7249 N N . ASN A 1 931 ? -39.096 -10.377 -7.785 1.00 93.31 931 ASN A N 1
ATOM 7250 C CA . ASN A 1 931 ? -38.187 -11.074 -8.690 1.00 93.31 931 ASN A CA 1
ATOM 7251 C C . ASN A 1 931 ? -36.914 -11.550 -7.962 1.00 93.31 931 ASN A C 1
ATOM 7253 O O . ASN A 1 931 ? -36.581 -11.078 -6.878 1.00 93.31 931 ASN A O 1
ATOM 7257 N N . ASP A 1 932 ? -36.168 -12.478 -8.562 1.00 95.69 932 ASP A N 1
ATOM 7258 C CA . ASP A 1 932 ? -35.003 -13.099 -7.917 1.00 95.69 932 ASP A CA 1
ATOM 7259 C C . ASP A 1 932 ? -33.886 -12.105 -7.523 1.00 95.69 932 ASP A C 1
ATOM 7261 O O . ASP A 1 932 ? -33.187 -12.335 -6.533 1.00 95.69 932 ASP A O 1
ATOM 7265 N N . TRP A 1 933 ? -33.727 -10.986 -8.242 1.00 95.75 933 TRP A N 1
ATOM 7266 C CA . TRP A 1 933 ? -32.741 -9.938 -7.926 1.00 95.75 933 TRP A CA 1
ATOM 7267 C C . TRP A 1 933 ? -33.168 -9.086 -6.729 1.00 95.75 933 TRP A C 1
ATOM 7269 O O . TRP A 1 933 ? -32.372 -8.797 -5.829 1.00 95.75 933 TRP A O 1
ATOM 7279 N N . GLU A 1 934 ? -34.444 -8.710 -6.700 1.00 95.25 934 GLU A N 1
ATOM 7280 C CA . GLU A 1 934 ? -35.060 -8.028 -5.565 1.00 95.25 934 GLU A CA 1
ATOM 7281 C C . GLU A 1 934 ? -35.041 -8.932 -4.329 1.00 95.25 934 GLU A C 1
ATOM 7283 O O . GLU A 1 934 ? -34.691 -8.476 -3.244 1.00 95.25 934 GLU A O 1
ATOM 7288 N N . LEU A 1 935 ? -35.321 -10.230 -4.485 1.00 96.19 935 LEU A N 1
ATOM 7289 C CA . LEU A 1 935 ? -35.311 -11.197 -3.390 1.00 96.19 935 LEU A CA 1
ATOM 7290 C C . LEU A 1 935 ? -33.901 -11.392 -2.819 1.00 96.19 935 LEU A C 1
ATOM 7292 O O . LEU A 1 935 ? -33.732 -11.365 -1.599 1.00 96.19 935 LEU A O 1
ATOM 7296 N N . ALA A 1 936 ? -32.881 -11.496 -3.679 1.00 97.44 936 ALA A N 1
ATOM 7297 C CA . ALA A 1 936 ? -31.481 -11.498 -3.256 1.00 97.44 936 ALA A CA 1
ATOM 7298 C C . ALA A 1 936 ? -31.128 -10.235 -2.453 1.00 97.44 936 ALA A C 1
ATOM 7300 O O . ALA A 1 936 ? -30.496 -10.328 -1.400 1.00 97.44 936 ALA A O 1
ATOM 7301 N N . THR A 1 937 ? -31.583 -9.065 -2.912 1.00 96.56 937 THR A N 1
ATOM 7302 C CA . THR A 1 937 ? -31.387 -7.781 -2.221 1.00 96.56 937 THR A CA 1
ATOM 7303 C C . THR A 1 937 ? -32.119 -7.745 -0.876 1.00 96.56 937 THR A C 1
ATOM 7305 O O . THR A 1 937 ? -31.526 -7.373 0.137 1.00 96.56 937 THR A O 1
ATOM 7308 N N . ARG A 1 938 ? -33.384 -8.179 -0.809 1.00 95.94 938 ARG A N 1
ATOM 7309 C CA . ARG A 1 938 ? -34.136 -8.268 0.453 1.00 95.94 938 ARG A CA 1
ATOM 7310 C C . ARG A 1 938 ? -33.403 -9.154 1.459 1.00 95.94 938 ARG A C 1
ATOM 7312 O O . ARG A 1 938 ? -33.212 -8.741 2.599 1.00 95.94 938 ARG A O 1
ATOM 7319 N N . MET A 1 939 ? -32.934 -10.331 1.037 1.00 97.62 939 MET A N 1
ATOM 7320 C CA . MET A 1 939 ? -32.178 -11.248 1.897 1.00 97.62 939 MET A CA 1
ATOM 7321 C C . MET A 1 939 ? -30.854 -10.657 2.377 1.00 97.62 939 MET A C 1
ATOM 7323 O O . MET A 1 939 ? -30.533 -10.775 3.558 1.00 97.62 939 MET A O 1
ATOM 7327 N N . SER A 1 940 ? -30.076 -10.031 1.490 1.00 97.81 940 SER A N 1
ATOM 7328 C CA . SER A 1 940 ? -28.759 -9.502 1.848 1.00 97.81 940 SER A CA 1
ATOM 7329 C C . SER A 1 940 ? -28.855 -8.337 2.826 1.00 97.81 940 SER A C 1
ATOM 7331 O O . SER A 1 940 ? -28.127 -8.313 3.815 1.00 97.81 940 SER A O 1
ATOM 7333 N N . TYR A 1 941 ? -29.788 -7.405 2.623 1.00 97.25 941 TYR A N 1
ATOM 7334 C CA . TYR A 1 941 ? -29.956 -6.280 3.544 1.00 97.25 941 TYR A CA 1
ATOM 7335 C C . TYR A 1 941 ? -30.638 -6.687 4.851 1.00 97.25 941 TYR A C 1
ATOM 7337 O O . TYR A 1 941 ? -30.310 -6.130 5.898 1.00 97.25 941 TYR A O 1
ATOM 7345 N N . PHE A 1 942 ? -31.504 -7.703 4.821 1.00 97.69 942 PHE A N 1
ATOM 7346 C CA . PHE A 1 942 ? -32.041 -8.301 6.037 1.00 97.69 942 PHE A CA 1
ATOM 7347 C C . PHE A 1 942 ? -30.943 -8.988 6.864 1.00 97.69 942 PHE A C 1
ATOM 7349 O O . PHE A 1 942 ? -30.783 -8.678 8.037 1.00 97.69 942 PHE A O 1
ATOM 7356 N N . LEU A 1 943 ? -30.165 -9.902 6.280 1.00 98.12 943 LEU A N 1
ATOM 7357 C CA . LEU A 1 943 ? -29.256 -10.759 7.055 1.00 98.12 943 LEU A CA 1
ATOM 7358 C C . LEU A 1 943 ? -27.850 -10.176 7.244 1.00 98.12 943 LEU A C 1
ATOM 7360 O O . LEU A 1 943 ? -27.183 -10.507 8.222 1.00 98.12 943 LEU A O 1
ATOM 7364 N N . TRP A 1 944 ? -27.379 -9.331 6.326 1.00 98.12 944 TRP A N 1
ATOM 7365 C CA . TRP A 1 944 ? -26.020 -8.773 6.338 1.00 98.12 944 TRP A CA 1
ATOM 7366 C C . TRP A 1 944 ? -25.977 -7.237 6.330 1.00 98.12 944 TRP A C 1
ATOM 7368 O O . TRP A 1 944 ? -24.918 -6.659 6.580 1.00 98.12 944 TRP A O 1
ATOM 7378 N N . SER A 1 945 ? -27.101 -6.564 6.056 1.00 96.94 945 SER A N 1
ATOM 7379 C CA . SER A 1 945 ? -27.184 -5.098 5.901 1.00 96.94 945 SER A CA 1
ATOM 7380 C C . SER A 1 945 ? -26.139 -4.548 4.917 1.00 96.94 945 SER A C 1
ATOM 7382 O O . SER A 1 945 ? -25.500 -3.525 5.160 1.00 96.94 945 SER A O 1
ATOM 7384 N N . THR A 1 946 ? -25.929 -5.282 3.823 1.00 96.75 946 THR A N 1
ATOM 7385 C CA . THR A 1 946 ? -25.033 -4.948 2.708 1.00 96.75 946 THR A CA 1
ATOM 7386 C C . THR A 1 946 ? -25.506 -5.672 1.441 1.00 96.75 946 THR A C 1
ATOM 7388 O O . THR A 1 946 ? -26.503 -6.405 1.458 1.00 96.75 946 THR A O 1
ATOM 7391 N N . MET A 1 947 ? -24.813 -5.457 0.326 1.00 95.75 947 MET A N 1
ATOM 7392 C CA . MET A 1 947 ? -25.146 -6.048 -0.968 1.00 95.75 947 MET A CA 1
ATOM 7393 C C . MET A 1 947 ? -25.070 -7.593 -0.985 1.00 95.75 947 MET A C 1
ATOM 7395 O O . MET A 1 947 ? -24.340 -8.193 -0.190 1.00 95.75 947 MET A O 1
ATOM 7399 N N . PRO A 1 948 ? -25.791 -8.255 -1.910 1.00 97.38 948 PRO A N 1
ATOM 7400 C CA . PRO A 1 948 ? -25.640 -9.684 -2.179 1.00 97.38 948 PRO A CA 1
ATOM 7401 C C . PRO A 1 948 ? -24.197 -10.058 -2.542 1.00 97.38 948 PRO A C 1
ATOM 7403 O O . PRO A 1 948 ? -23.520 -9.315 -3.254 1.00 97.38 948 PRO A O 1
ATOM 7406 N N . ASP A 1 949 ? -23.739 -11.233 -2.106 1.00 96.62 949 ASP A N 1
ATOM 7407 C CA . ASP A 1 949 ? -22.463 -11.779 -2.571 1.00 96.62 949 ASP A CA 1
ATOM 7408 C C . ASP A 1 949 ? -22.596 -12.447 -3.945 1.00 96.62 949 ASP A C 1
ATOM 7410 O O . ASP A 1 949 ? -23.695 -12.693 -4.443 1.00 96.62 949 ASP A O 1
ATOM 7414 N N . GLU A 1 950 ? -21.461 -12.774 -4.563 1.00 95.06 950 GLU A N 1
ATOM 7415 C CA . GLU A 1 950 ? -21.424 -13.347 -5.913 1.00 95.06 950 GLU A CA 1
ATOM 7416 C C . GLU A 1 950 ? -22.24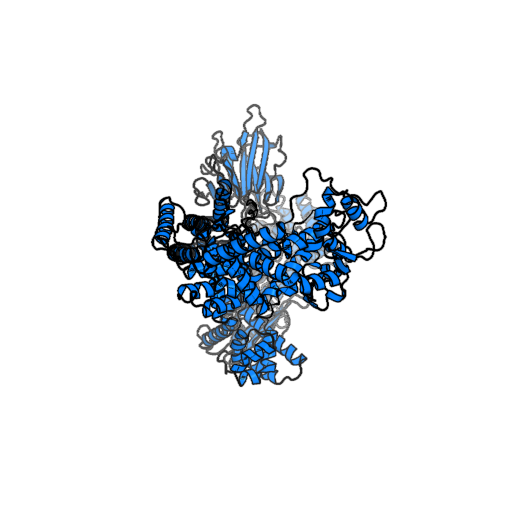5 -14.634 -6.040 1.00 95.06 950 GLU A C 1
ATOM 7418 O O . GLU A 1 950 ? -22.906 -14.846 -7.056 1.00 95.06 950 GLU A O 1
ATOM 7423 N N . LYS A 1 951 ? -22.268 -15.477 -5.000 1.00 96.94 951 LYS A N 1
ATOM 7424 C CA . LYS A 1 951 ? -23.063 -16.710 -5.008 1.00 96.94 951 LYS A CA 1
ATOM 7425 C C . LYS A 1 951 ? -24.565 -16.418 -5.016 1.00 96.94 951 LYS A C 1
ATOM 7427 O O . LYS A 1 951 ? -25.301 -17.067 -5.767 1.00 96.94 951 LYS A O 1
ATOM 7432 N N . LEU A 1 952 ? -25.029 -15.466 -4.206 1.00 97.38 952 LEU A N 1
ATOM 7433 C CA . LEU A 1 952 ? -26.441 -15.088 -4.166 1.00 97.38 952 LEU A CA 1
ATOM 7434 C C . LEU A 1 952 ? -26.868 -14.422 -5.484 1.00 97.38 952 LEU A C 1
ATOM 7436 O O . LEU A 1 952 ? -27.894 -14.795 -6.047 1.00 97.38 952 LEU A O 1
ATOM 7440 N N . ILE A 1 953 ? -26.025 -13.540 -6.035 1.00 95.75 953 ILE A N 1
ATOM 7441 C CA . ILE A 1 953 ? -26.193 -12.927 -7.367 1.00 95.75 953 ILE A CA 1
ATOM 7442 C C . ILE A 1 953 ? -26.283 -14.004 -8.455 1.00 95.75 953 ILE A C 1
ATOM 7444 O O . ILE A 1 953 ? -27.198 -13.979 -9.273 1.00 95.75 953 ILE A O 1
ATOM 7448 N N . ALA A 1 954 ? -25.377 -14.985 -8.464 1.00 96.19 954 ALA A N 1
ATOM 7449 C CA . ALA A 1 954 ? -25.390 -16.068 -9.448 1.00 96.19 954 ALA A CA 1
ATOM 7450 C C . ALA A 1 954 ? -26.635 -16.960 -9.319 1.00 96.19 954 ALA A C 1
ATOM 7452 O O . ALA A 1 954 ? -27.173 -17.441 -10.317 1.00 96.19 954 ALA A O 1
ATOM 7453 N N . THR A 1 955 ? -27.121 -17.170 -8.094 1.00 97.38 955 THR A N 1
ATOM 7454 C CA . THR A 1 955 ? -28.366 -17.909 -7.845 1.00 97.38 955 THR A CA 1
ATOM 7455 C C . THR A 1 955 ? -29.576 -17.134 -8.367 1.00 97.38 955 THR A C 1
ATOM 7457 O O . THR A 1 955 ? -30.472 -17.748 -8.950 1.00 97.38 955 THR A O 1
ATOM 7460 N N . ALA A 1 956 ? -29.564 -15.802 -8.234 1.00 96.38 956 ALA A N 1
ATOM 7461 C CA . ALA A 1 956 ? -30.622 -14.924 -8.730 1.00 96.38 956 ALA A CA 1
ATOM 7462 C C . ALA A 1 956 ? -30.633 -14.895 -10.261 1.00 96.38 956 ALA A C 1
ATOM 7464 O O . ALA A 1 956 ? -31.674 -15.059 -10.892 1.00 96.38 956 ALA A O 1
ATOM 7465 N N . ALA A 1 957 ? -29.446 -14.793 -10.863 1.00 95.62 957 ALA A N 1
ATOM 7466 C CA . ALA A 1 957 ? -29.254 -14.871 -12.307 1.00 95.62 957 ALA A CA 1
ATOM 7467 C C . ALA A 1 957 ? -29.772 -16.190 -12.902 1.00 95.62 957 ALA A C 1
ATOM 7469 O O . ALA A 1 957 ? -30.252 -16.214 -14.033 1.00 95.62 957 ALA A O 1
ATOM 7470 N N . ALA A 1 958 ? -29.684 -17.285 -12.142 1.00 96.62 958 ALA A N 1
ATOM 7471 C CA . ALA A 1 958 ? -30.180 -18.595 -12.546 1.00 96.62 958 ALA A CA 1
ATOM 7472 C C . ALA A 1 958 ? -31.706 -18.765 -12.392 1.00 96.62 958 ALA A C 1
ATOM 7474 O O . ALA A 1 958 ? -32.219 -19.809 -12.793 1.00 96.62 958 ALA A O 1
ATOM 7475 N N . GLY A 1 959 ? -32.424 -17.795 -11.811 1.00 95.81 959 GLY A N 1
ATOM 7476 C CA . GLY A 1 959 ? -33.876 -17.869 -11.613 1.00 95.81 959 GLY A CA 1
ATOM 7477 C C . GLY A 1 959 ? -34.316 -18.929 -10.595 1.00 95.81 959 GLY A C 1
ATOM 7478 O O . GLY A 1 959 ? -35.406 -19.486 -10.727 1.00 95.81 959 GLY A O 1
ATOM 7479 N N . ARG A 1 960 ? -33.444 -19.288 -9.639 1.00 96.00 960 ARG A N 1
ATOM 7480 C CA . ARG A 1 960 ? -33.695 -20.355 -8.650 1.00 96.00 960 ARG A CA 1
ATOM 7481 C C . ARG A 1 960 ? -34.007 -19.841 -7.249 1.00 96.00 960 ARG A C 1
ATOM 7483 O O . ARG A 1 960 ? -34.358 -20.637 -6.384 1.00 96.00 960 ARG A O 1
ATOM 7490 N N . LEU A 1 961 ? -33.878 -18.543 -6.994 1.00 94.00 961 LEU A N 1
ATOM 7491 C CA . LEU A 1 961 ? -34.096 -17.951 -5.671 1.00 94.00 961 LEU A CA 1
ATOM 7492 C C . LEU A 1 961 ? -35.579 -17.943 -5.280 1.00 94.00 961 LEU A C 1
ATOM 7494 O O . LEU A 1 961 ? -35.901 -18.006 -4.096 1.00 94.00 961 LEU A O 1
ATOM 7498 N N . GLY A 1 962 ? -36.483 -17.961 -6.262 1.00 89.56 962 GLY A N 1
ATOM 7499 C CA . GLY A 1 962 ? -37.911 -18.181 -6.034 1.00 89.56 962 GLY A CA 1
ATOM 7500 C C . GLY A 1 962 ? -38.277 -19.587 -5.524 1.00 89.56 962 GLY A C 1
ATOM 7501 O O . GLY A 1 962 ? -39.394 -19.776 -5.032 1.00 89.56 962 GLY A O 1
ATOM 7502 N N . GLU A 1 963 ? -37.382 -20.578 -5.611 1.00 94.31 963 GLU A N 1
ATOM 7503 C CA . GLU A 1 963 ? -37.623 -21.939 -5.117 1.00 94.31 963 GLU A CA 1
ATOM 7504 C C . GLU A 1 963 ? -37.476 -22.000 -3.581 1.00 94.31 963 GLU A C 1
ATOM 7506 O O . GLU A 1 963 ? -36.423 -21.628 -3.061 1.00 94.31 963 GLU A O 1
ATOM 7511 N N . PRO A 1 964 ? -38.478 -22.507 -2.830 1.00 91.31 964 PRO A N 1
ATOM 7512 C CA . PRO A 1 964 ? -38.452 -22.506 -1.362 1.00 91.31 964 PRO A CA 1
ATOM 7513 C C . PRO A 1 964 ? -37.203 -23.149 -0.737 1.00 91.31 964 PRO A C 1
ATOM 7515 O O . PRO A 1 964 ? -36.618 -22.571 0.176 1.00 91.31 964 PRO A O 1
ATOM 7518 N N . ASP A 1 965 ? -36.770 -24.308 -1.239 1.00 92.88 965 ASP A N 1
ATOM 7519 C CA . ASP A 1 965 ? -35.619 -25.032 -0.682 1.00 92.88 965 ASP A CA 1
ATOM 7520 C C . ASP A 1 965 ? -34.296 -24.303 -0.961 1.00 92.88 965 ASP A C 1
ATOM 7522 O O . ASP A 1 965 ? -33.424 -24.227 -0.092 1.00 92.88 965 ASP A O 1
ATOM 7526 N N . THR A 1 966 ? -34.155 -23.722 -2.157 1.00 96.44 966 THR A N 1
ATOM 7527 C CA . THR A 1 966 ? -32.983 -22.924 -2.545 1.00 96.44 966 THR A CA 1
ATOM 7528 C C . THR A 1 966 ? -32.895 -21.651 -1.702 1.00 96.44 966 THR A C 1
ATOM 7530 O O . THR A 1 966 ? -31.821 -21.327 -1.192 1.00 96.44 966 THR A O 1
ATOM 7533 N N . LEU A 1 967 ? -34.027 -20.974 -1.487 1.00 95.31 967 LEU A N 1
ATOM 7534 C CA . LEU A 1 967 ? -34.129 -19.777 -0.653 1.00 95.31 967 LEU A CA 1
ATOM 7535 C C . LEU A 1 967 ? -33.648 -20.038 0.783 1.00 95.31 967 LEU A C 1
ATOM 7537 O O . LEU A 1 967 ? -32.821 -19.297 1.315 1.00 95.31 967 LEU A O 1
ATOM 7541 N N . VAL A 1 968 ? -34.121 -21.129 1.394 1.00 94.56 968 VAL A N 1
ATOM 7542 C CA . VAL A 1 968 ? -33.726 -21.534 2.753 1.00 94.56 968 VAL A CA 1
ATOM 7543 C C . VAL A 1 968 ? -32.255 -21.948 2.811 1.00 94.56 968 VAL A C 1
ATOM 7545 O O . VAL A 1 968 ? -31.547 -21.579 3.750 1.00 94.56 968 VAL A O 1
ATOM 7548 N N . ALA A 1 969 ? -31.762 -22.683 1.811 1.00 96.75 969 ALA A N 1
ATOM 7549 C CA . ALA A 1 969 ? -30.360 -23.088 1.756 1.00 96.75 969 ALA A CA 1
ATOM 7550 C C . ALA A 1 969 ? -29.410 -21.878 1.702 1.00 96.75 969 ALA A C 1
ATOM 7552 O O . ALA A 1 969 ? -28.400 -21.857 2.413 1.00 96.75 969 ALA A O 1
ATOM 7553 N N . GLU A 1 970 ? -29.744 -20.854 0.911 1.00 98.00 970 GLU A N 1
ATOM 7554 C CA . GLU A 1 970 ? -28.975 -19.609 0.872 1.00 98.00 970 GLU A CA 1
ATOM 7555 C C . GLU A 1 970 ? -29.092 -18.821 2.183 1.00 98.00 970 GLU A C 1
ATOM 7557 O O . GLU A 1 970 ? -28.070 -18.380 2.704 1.00 98.00 970 GLU A O 1
ATOM 7562 N N . ALA A 1 971 ? -30.277 -18.734 2.795 1.00 97.50 971 ALA A N 1
ATOM 7563 C CA . ALA A 1 971 ? -30.448 -18.078 4.094 1.00 97.50 971 ALA A CA 1
ATOM 7564 C C . ALA A 1 971 ? -29.588 -18.712 5.199 1.00 97.50 971 ALA A C 1
ATOM 7566 O O . ALA A 1 971 ? -28.882 -18.007 5.919 1.00 97.50 971 ALA A O 1
ATOM 7567 N N . ARG A 1 972 ? -29.574 -20.049 5.299 1.00 97.38 972 ARG A N 1
ATOM 7568 C CA . ARG A 1 972 ? -28.733 -20.779 6.265 1.00 97.38 972 ARG A CA 1
ATOM 7569 C C . ARG A 1 972 ? -27.245 -20.543 6.024 1.00 97.38 972 ARG A C 1
ATOM 7571 O O . ARG A 1 972 ? -26.496 -20.334 6.976 1.00 97.38 972 ARG A O 1
ATOM 7578 N N . ARG A 1 973 ? -26.810 -20.530 4.759 1.00 97.62 973 ARG A N 1
ATOM 7579 C CA . ARG A 1 973 ? -25.427 -20.178 4.404 1.00 97.62 973 ARG A CA 1
ATOM 7580 C C . ARG A 1 973 ? -25.089 -18.758 4.857 1.00 97.62 973 ARG A C 1
ATOM 7582 O O . ARG A 1 973 ? -24.006 -18.540 5.395 1.00 97.62 973 ARG A O 1
ATOM 7589 N N . MET A 1 974 ? -25.993 -17.809 4.626 1.00 98.19 974 MET A N 1
ATOM 7590 C CA . MET A 1 974 ? -25.789 -16.408 4.982 1.00 98.19 974 MET A CA 1
ATOM 7591 C C . MET A 1 974 ? -25.722 -16.204 6.495 1.00 98.19 974 MET A C 1
ATOM 7593 O O . MET A 1 974 ? -24.834 -15.495 6.963 1.00 98.19 974 MET A O 1
ATOM 7597 N N . LEU A 1 975 ? -26.583 -16.881 7.259 1.00 98.00 975 LEU A N 1
ATOM 7598 C CA . LEU A 1 975 ? -26.544 -16.879 8.724 1.00 98.00 975 LEU A CA 1
ATOM 7599 C C . LEU A 1 975 ? -25.239 -17.466 9.282 1.00 98.00 975 LEU A C 1
ATOM 7601 O O . LEU A 1 975 ? -24.754 -16.993 10.301 1.00 98.00 975 LEU A O 1
ATOM 7605 N N . GLY A 1 976 ? -24.640 -18.457 8.612 1.00 97.19 976 GLY A N 1
ATOM 7606 C CA . GLY A 1 976 ? -23.350 -19.037 9.010 1.00 97.19 976 GLY A CA 1
ATOM 7607 C C . GLY A 1 976 ? -22.116 -18.190 8.657 1.00 97.19 976 GLY A C 1
ATOM 7608 O O . GLY A 1 976 ? -21.010 -18.506 9.107 1.00 97.19 976 GLY A O 1
ATOM 7609 N N . ASN A 1 977 ? -22.276 -17.136 7.852 1.00 97.44 977 ASN A N 1
ATOM 7610 C CA . ASN A 1 977 ? -21.190 -16.276 7.381 1.00 97.44 977 ASN A CA 1
ATOM 7611 C C . ASN A 1 977 ? -20.894 -15.129 8.366 1.00 97.44 977 ASN A C 1
ATOM 7613 O O . ASN A 1 977 ? -21.797 -14.617 9.019 1.00 97.44 977 ASN A O 1
ATOM 7617 N N . GLU A 1 978 ? -19.642 -14.668 8.423 1.00 96.00 978 GLU A N 1
ATOM 7618 C CA . GLU A 1 978 ? -19.210 -13.550 9.283 1.00 96.00 978 GLU A CA 1
ATOM 7619 C C . GLU A 1 978 ? -19.975 -12.236 9.045 1.00 96.00 978 GLU A C 1
ATOM 7621 O O . GLU A 1 978 ? -20.163 -11.446 9.969 1.00 96.00 978 GLU A O 1
ATOM 7626 N N . ARG A 1 979 ? -20.506 -12.014 7.834 1.00 96.31 979 ARG A N 1
ATOM 7627 C CA . ARG A 1 979 ? -21.325 -10.835 7.521 1.00 96.31 979 ARG A CA 1
ATOM 7628 C C . ARG A 1 979 ? -22.637 -10.776 8.311 1.00 96.31 979 ARG A C 1
ATOM 7630 O O . ARG A 1 979 ? -23.224 -9.699 8.394 1.00 96.31 979 ARG A O 1
ATOM 7637 N N . VAL A 1 980 ? -23.079 -11.867 8.951 1.00 97.50 980 VAL A N 1
ATOM 7638 C CA . VAL A 1 980 ? -24.246 -11.859 9.861 1.00 97.50 980 VAL A CA 1
ATOM 7639 C C . VAL A 1 980 ? -24.044 -10.952 11.076 1.00 97.50 980 VAL A C 1
ATOM 7641 O O . VAL A 1 980 ? -25.009 -10.538 11.717 1.00 97.50 980 VAL A O 1
ATOM 7644 N N . ARG A 1 981 ? -22.798 -10.547 11.346 1.00 97.19 981 ARG A N 1
ATOM 7645 C CA . ARG A 1 981 ? -22.491 -9.441 12.252 1.00 97.19 981 ARG A CA 1
ATOM 7646 C C . ARG A 1 981 ? -23.319 -8.189 11.939 1.00 97.19 981 ARG A C 1
ATOM 7648 O O . ARG A 1 981 ? -23.703 -7.470 12.855 1.00 97.19 981 ARG A O 1
ATOM 7655 N N . GLY A 1 982 ? -23.661 -7.957 10.669 1.00 96.31 982 GLY A N 1
ATOM 7656 C CA . GLY A 1 982 ? -24.544 -6.866 10.275 1.00 96.31 982 GLY A CA 1
ATOM 7657 C C . GLY A 1 982 ? -25.928 -6.940 10.919 1.00 96.31 982 GLY A C 1
ATOM 7658 O O . GLY A 1 982 ? -26.387 -5.930 11.444 1.00 96.31 982 GLY A O 1
ATOM 7659 N N . LEU A 1 983 ? -26.534 -8.129 10.986 1.00 98.00 983 LEU A N 1
ATOM 7660 C CA . LEU A 1 983 ? -27.793 -8.375 11.696 1.00 98.00 983 LEU A CA 1
ATOM 7661 C C . LEU A 1 983 ? -27.626 -8.227 13.218 1.00 98.00 983 LEU A C 1
ATOM 7663 O O . LEU A 1 983 ? -28.493 -7.665 13.882 1.00 98.00 983 LEU A O 1
ATOM 7667 N N . ALA A 1 984 ? -26.501 -8.662 13.791 1.00 98.06 984 ALA A N 1
ATOM 7668 C CA . ALA A 1 984 ? -26.226 -8.455 15.218 1.00 98.06 984 ALA A CA 1
ATOM 7669 C C . ALA A 1 984 ? -26.198 -6.960 15.580 1.00 98.06 984 ALA A C 1
ATOM 7671 O O . ALA A 1 984 ? -26.847 -6.532 16.534 1.00 98.06 984 ALA A O 1
ATOM 7672 N N . THR A 1 985 ? -25.516 -6.143 14.781 1.00 97.00 985 THR A N 1
ATOM 7673 C CA . THR A 1 985 ? -25.415 -4.700 15.021 1.00 97.00 985 THR A CA 1
ATOM 7674 C C . THR A 1 985 ? -26.705 -3.948 14.671 1.00 97.00 985 THR A C 1
ATOM 7676 O O . THR A 1 985 ? -27.179 -3.136 15.463 1.00 97.00 985 THR A O 1
ATOM 7679 N N . GLU A 1 986 ? -27.288 -4.195 13.496 1.00 96.69 986 GLU A N 1
ATOM 7680 C CA . GLU A 1 986 ? -28.372 -3.358 12.962 1.00 96.69 986 GLU A CA 1
ATOM 7681 C C . GLU A 1 986 ? -29.766 -3.808 13.387 1.00 96.69 986 GLU A C 1
ATOM 7683 O O . GLU A 1 986 ? -30.655 -2.971 13.512 1.00 96.69 986 GLU A O 1
ATOM 7688 N N . PHE A 1 987 ? -29.959 -5.094 13.681 1.00 98.00 987 PHE A N 1
ATOM 7689 C CA . PHE A 1 987 ? -31.197 -5.571 14.286 1.00 98.00 987 PHE A CA 1
ATOM 7690 C C . PHE A 1 987 ? -31.062 -5.653 15.806 1.00 98.00 987 PHE A C 1
ATOM 7692 O O . PHE A 1 987 ? -31.757 -4.935 16.523 1.00 98.00 987 PHE A O 1
ATOM 7699 N N . ALA A 1 988 ? -30.163 -6.494 16.327 1.00 97.94 988 ALA A N 1
ATOM 7700 C CA . ALA A 1 988 ? -30.187 -6.804 17.756 1.00 97.94 988 ALA A CA 1
ATOM 7701 C C . ALA A 1 988 ? -29.781 -5.604 18.629 1.00 97.94 988 ALA A C 1
ATOM 7703 O O . ALA A 1 988 ? -30.494 -5.268 19.574 1.00 97.94 988 ALA A O 1
ATOM 7704 N N . CYS A 1 989 ? -28.696 -4.893 18.303 1.00 97.69 989 CYS A N 1
ATOM 7705 C CA . CYS A 1 989 ? -28.305 -3.720 19.092 1.00 97.69 989 CYS A CA 1
ATOM 7706 C C . CYS A 1 989 ? -29.285 -2.542 18.947 1.00 97.69 989 CYS A C 1
ATOM 7708 O O . CYS A 1 989 ? -29.474 -1.814 19.922 1.00 97.69 989 CYS A O 1
ATOM 7710 N N . GLN A 1 990 ? -29.932 -2.354 17.786 1.00 96.56 990 GLN A N 1
ATOM 7711 C CA . GLN A 1 990 ? -31.000 -1.351 17.645 1.00 96.56 990 GLN A CA 1
ATOM 7712 C C . GLN A 1 990 ? -32.214 -1.715 18.493 1.00 96.56 990 GLN A C 1
ATOM 7714 O O . GLN A 1 990 ? -32.667 -0.884 19.274 1.00 96.56 990 GLN A O 1
ATOM 7719 N N . TRP A 1 991 ? -32.681 -2.966 18.412 1.00 97.12 991 TRP A N 1
ATOM 7720 C CA . TRP A 1 991 ? -33.801 -3.448 19.219 1.00 97.12 991 TRP A CA 1
ATOM 7721 C C . TRP A 1 991 ? -33.544 -3.235 20.713 1.00 97.12 991 TRP A C 1
ATOM 7723 O O . TRP A 1 991 ? -34.413 -2.743 21.423 1.00 97.12 991 TRP A O 1
ATOM 7733 N N . LEU A 1 992 ? -32.336 -3.531 21.195 1.00 97.12 992 LEU A N 1
ATOM 7734 C CA . LEU A 1 992 ? -31.982 -3.356 22.606 1.00 97.12 992 LEU A CA 1
ATOM 7735 C C . LEU A 1 992 ? -31.649 -1.902 22.998 1.00 97.12 992 LEU A C 1
ATOM 7737 O O . LEU A 1 992 ? -31.380 -1.650 24.174 1.00 97.12 992 LEU A O 1
ATOM 7741 N N . HIS A 1 993 ? -31.689 -0.951 22.058 1.00 95.88 993 HIS A N 1
ATOM 7742 C CA . HIS A 1 993 ? -31.314 0.461 22.232 1.00 95.88 993 HIS A CA 1
ATOM 7743 C C . HIS A 1 993 ? -29.845 0.684 22.652 1.00 95.88 993 HIS A C 1
ATOM 7745 O O . HIS A 1 993 ? -29.538 1.612 23.403 1.00 95.88 993 HIS A O 1
ATOM 7751 N N . VAL A 1 994 ? -28.930 -0.165 22.174 1.00 96.81 994 VAL A N 1
ATOM 7752 C CA . VAL A 1 994 ? -27.481 -0.112 22.468 1.00 96.81 994 VAL A CA 1
ATOM 7753 C C . VAL A 1 994 ? -26.610 0.002 21.210 1.00 96.81 994 VAL A C 1
ATOM 7755 O O . VAL A 1 994 ? -25.403 -0.196 21.283 1.00 96.81 994 VAL A O 1
ATOM 7758 N N . ARG A 1 995 ? -27.184 0.293 20.036 1.00 94.88 995 ARG A N 1
ATOM 7759 C CA . ARG A 1 995 ? -26.386 0.586 18.831 1.00 94.88 995 ARG A CA 1
ATOM 7760 C C . ARG A 1 995 ? -25.538 1.848 19.053 1.00 94.88 995 ARG A C 1
ATOM 7762 O O . ARG A 1 995 ? -26.055 2.831 19.575 1.00 94.88 995 ARG A O 1
ATOM 7769 N N . GLY A 1 996 ? -24.264 1.806 18.652 1.00 92.00 996 GLY A N 1
ATOM 7770 C CA . GLY A 1 996 ? -23.318 2.920 18.815 1.00 92.00 996 GLY A CA 1
ATOM 7771 C C . GLY A 1 996 ? -22.847 3.145 20.259 1.00 92.00 996 GLY A C 1
ATOM 7772 O O . GLY A 1 996 ? -22.533 4.272 20.641 1.00 92.00 996 GLY A O 1
ATOM 7773 N N . PHE A 1 997 ? -22.871 2.107 21.103 1.00 96.31 997 PHE A N 1
ATOM 7774 C CA . PHE A 1 997 ? -22.517 2.231 22.522 1.00 96.31 997 PHE A CA 1
ATOM 7775 C C . PHE A 1 997 ? -21.025 2.534 22.757 1.00 96.31 997 PHE A C 1
ATOM 7777 O O . PHE A 1 997 ? -20.681 3.120 23.780 1.00 96.31 997 PHE A O 1
ATOM 7784 N N . ASP A 1 998 ? -20.155 2.218 21.800 1.00 94.00 998 ASP A N 1
ATOM 7785 C CA . ASP A 1 998 ? -18.740 2.621 21.757 1.00 94.00 998 ASP A CA 1
ATOM 7786 C C . ASP A 1 998 ? -18.546 4.144 21.892 1.00 94.00 998 ASP A C 1
ATOM 7788 O O . ASP A 1 998 ? -17.582 4.623 22.482 1.00 94.00 998 ASP A O 1
ATOM 7792 N N . SER A 1 999 ? -19.516 4.936 21.433 1.00 92.69 999 SER A N 1
ATOM 7793 C CA . SER A 1 999 ? -19.474 6.400 21.527 1.00 92.69 999 SER A CA 1
ATOM 7794 C C . SER A 1 999 ? -20.237 6.966 22.736 1.00 92.69 999 SER A C 1
ATOM 7796 O O . SER A 1 999 ? -20.350 8.180 22.882 1.00 92.69 999 SER A O 1
ATOM 7798 N N . PHE A 1 1000 ? -20.763 6.120 23.628 1.00 94.00 1000 PHE A N 1
ATOM 7799 C CA . PHE A 1 1000 ? -21.581 6.554 24.764 1.00 94.00 1000 PHE A CA 1
ATOM 7800 C C . PHE A 1 1000 ? -20.732 7.214 25.867 1.00 94.00 1000 PHE A C 1
ATOM 7802 O O . PHE A 1 1000 ? -19.818 6.599 26.424 1.00 94.00 1000 PHE A O 1
ATOM 7809 N N . ASP A 1 1001 ? -21.041 8.469 26.205 1.00 92.31 1001 ASP A N 1
ATOM 7810 C CA . ASP A 1 1001 ? -20.268 9.324 27.123 1.00 92.31 1001 ASP A CA 1
ATOM 7811 C C . ASP A 1 1001 ? -21.105 9.923 28.275 1.00 92.31 1001 ASP A C 1
ATOM 7813 O O . ASP A 1 1001 ? -20.634 10.759 29.042 1.00 92.31 1001 ASP A O 1
ATOM 7817 N N . GLU A 1 1002 ? -22.335 9.443 28.479 1.00 92.19 1002 GLU A N 1
ATOM 7818 C CA . GLU A 1 1002 ? -23.259 9.991 29.487 1.00 92.19 1002 GLU A CA 1
ATOM 7819 C C . GLU A 1 1002 ? -22.886 9.634 30.947 1.00 92.19 1002 GLU A C 1
ATOM 7821 O O . GLU A 1 1002 ? -23.567 10.042 31.893 1.00 92.19 1002 GLU A O 1
ATOM 7826 N N . LYS A 1 1003 ? -21.827 8.844 31.179 1.00 92.56 1003 LYS A N 1
ATOM 7827 C CA . LYS A 1 1003 ? -21.416 8.417 32.528 1.00 92.56 1003 LYS A CA 1
ATOM 7828 C C . LYS A 1 1003 ? -20.473 9.410 33.185 1.00 92.56 1003 LYS A C 1
ATOM 7830 O O . LYS A 1 1003 ? -19.584 9.982 32.569 1.00 92.56 1003 LYS A O 1
ATOM 7835 N N . ASN A 1 1004 ? -20.627 9.574 34.497 1.00 90.25 1004 ASN A N 1
ATOM 7836 C CA . ASN A 1 1004 ? -19.760 10.453 35.266 1.00 90.25 1004 ASN A CA 1
ATOM 7837 C C . ASN A 1 1004 ? -18.369 9.824 35.453 1.00 90.25 1004 ASN A C 1
ATOM 7839 O O . ASN A 1 1004 ? -18.165 8.995 36.341 1.00 90.25 1004 ASN A O 1
ATOM 7843 N N . GLU A 1 1005 ? -17.394 10.272 34.665 1.00 89.81 1005 GLU A N 1
ATOM 7844 C CA . GLU A 1 1005 ? -16.017 9.757 34.691 1.00 89.81 1005 GLU A CA 1
ATOM 7845 C C . GLU A 1 1005 ? -15.290 9.971 36.026 1.00 89.81 1005 GLU A C 1
ATOM 7847 O O . GLU A 1 1005 ? -14.379 9.219 36.363 1.00 89.81 1005 GLU A O 1
ATOM 7852 N N . ARG A 1 1006 ? -15.697 10.955 36.844 1.00 89.00 1006 ARG A N 1
ATOM 7853 C CA . ARG A 1 1006 ? -15.112 11.121 38.189 1.00 89.00 1006 ARG A CA 1
ATOM 7854 C C . ARG A 1 1006 ? -15.528 9.996 39.126 1.00 89.00 1006 ARG A C 1
ATOM 7856 O O . ARG A 1 1006 ? -14.773 9.646 40.028 1.00 89.00 1006 ARG A O 1
ATOM 7863 N N . GLN A 1 1007 ? -16.739 9.477 38.949 1.00 86.81 1007 GLN A N 1
ATOM 7864 C CA . GLN A 1 1007 ? -17.260 8.373 39.745 1.00 86.81 1007 GLN A CA 1
ATOM 7865 C C . GLN A 1 1007 ? -16.871 7.011 39.161 1.00 86.81 1007 GLN A C 1
ATOM 7867 O O . GLN A 1 1007 ? -16.673 6.057 39.915 1.00 86.81 1007 GLN A O 1
ATOM 7872 N N . TYR A 1 1008 ? -16.730 6.934 37.839 1.00 91.69 1008 TYR A N 1
ATOM 7873 C CA . TYR A 1 1008 ? -16.383 5.725 37.099 1.00 91.69 1008 TYR A CA 1
ATOM 7874 C C . TYR A 1 1008 ? -15.133 5.949 36.227 1.00 91.69 1008 TYR A C 1
ATOM 7876 O O . TYR A 1 1008 ? -15.237 5.932 34.998 1.00 91.69 1008 TYR A O 1
ATOM 7884 N N . PRO A 1 1009 ? -13.950 6.169 36.841 1.00 88.56 1009 PRO A N 1
ATOM 7885 C CA . PRO A 1 1009 ? -12.705 6.329 36.097 1.00 88.56 1009 PRO A CA 1
ATOM 7886 C C . PRO A 1 1009 ? -12.370 4.994 35.419 1.00 88.56 1009 PRO A C 1
ATOM 7888 O O . PRO A 1 1009 ? -12.179 3.991 36.105 1.00 88.56 1009 PRO A O 1
ATOM 7891 N N . GLY A 1 1010 ? -12.379 4.972 34.087 1.00 89.50 1010 GLY A N 1
ATOM 7892 C CA . GLY A 1 1010 ? -12.200 3.766 33.268 1.00 89.50 1010 GLY A CA 1
ATOM 7893 C C . GLY A 1 1010 ? -13.427 3.352 32.449 1.00 89.50 1010 GLY A C 1
ATOM 7894 O O . GLY A 1 1010 ? -13.329 2.417 31.667 1.00 89.50 1010 GLY A O 1
ATOM 7895 N N . PHE A 1 1011 ? -14.579 4.031 32.577 1.00 94.81 1011 PHE A N 1
ATOM 7896 C CA . PHE A 1 1011 ? -15.747 3.736 31.729 1.00 94.81 1011 PHE A CA 1
ATOM 7897 C C . PHE A 1 1011 ? -15.467 3.974 30.234 1.00 94.81 1011 PHE A C 1
ATOM 7899 O O . PHE A 1 1011 ? -15.857 3.160 29.400 1.00 94.81 1011 PHE A O 1
ATOM 7906 N N . ALA A 1 1012 ? -14.763 5.063 29.909 1.00 93.69 1012 ALA A N 1
ATOM 7907 C CA . ALA A 1 1012 ? -14.378 5.387 28.537 1.00 93.69 1012 ALA A CA 1
ATOM 7908 C C . ALA A 1 1012 ? -13.476 4.311 27.909 1.00 93.69 1012 ALA A C 1
ATOM 7910 O O . ALA A 1 1012 ? -13.603 4.044 26.721 1.00 93.69 1012 ALA A O 1
ATOM 7911 N N . ASP A 1 1013 ? -12.631 3.660 28.714 1.00 93.69 1013 ASP A N 1
ATOM 7912 C CA . ASP A 1 1013 ? -11.681 2.646 28.244 1.00 93.69 1013 ASP A CA 1
ATOM 7913 C C . ASP A 1 1013 ? -12.339 1.274 27.999 1.00 93.69 1013 ASP A C 1
ATOM 7915 O O . ASP A 1 1013 ? -11.762 0.438 27.316 1.00 93.69 1013 ASP A O 1
ATOM 7919 N N . ILE A 1 1014 ? -13.532 1.021 28.560 1.00 95.50 1014 ILE A N 1
ATOM 7920 C CA . ILE A 1 1014 ? -14.202 -0.294 28.506 1.00 95.50 1014 ILE A CA 1
ATOM 7921 C C . ILE A 1 1014 ? -15.477 -0.312 27.651 1.00 95.50 1014 ILE A C 1
ATOM 7923 O O . ILE A 1 1014 ? -15.990 -1.383 27.330 1.00 95.50 1014 ILE A O 1
ATOM 7927 N N . ARG A 1 1015 ? -16.042 0.845 27.289 1.00 96.31 1015 ARG A N 1
ATOM 7928 C CA . ARG A 1 1015 ? -17.332 0.911 26.573 1.00 96.31 1015 ARG A CA 1
ATOM 7929 C C . ARG A 1 1015 ? -17.316 0.198 25.213 1.00 96.31 1015 ARG A C 1
ATOM 7931 O O . ARG A 1 1015 ? -18.316 -0.429 24.867 1.00 96.31 1015 ARG A O 1
ATOM 7938 N N . ASP A 1 1016 ? -16.186 0.221 24.507 1.00 96.94 1016 ASP A N 1
ATOM 7939 C CA . ASP A 1 1016 ? -16.007 -0.478 23.229 1.00 96.94 1016 ASP A CA 1
ATOM 7940 C C . ASP A 1 1016 ? -16.085 -1.997 23.432 1.00 96.94 1016 ASP A C 1
ATOM 7942 O O . ASP A 1 1016 ? -16.843 -2.679 22.744 1.00 96.94 1016 ASP A O 1
ATOM 7946 N N . ASP A 1 1017 ? -15.398 -2.519 24.452 1.00 97.56 1017 ASP A N 1
ATOM 7947 C CA . ASP A 1 1017 ? -15.433 -3.940 24.808 1.00 97.56 1017 ASP A CA 1
ATOM 7948 C C . ASP A 1 1017 ? -16.827 -4.381 25.273 1.00 97.56 1017 ASP A C 1
ATOM 7950 O O . ASP A 1 1017 ? -17.312 -5.449 24.896 1.00 97.56 1017 ASP A O 1
ATOM 7954 N N . MET A 1 1018 ? -17.524 -3.549 26.055 1.00 97.75 1018 MET A N 1
ATOM 7955 C CA . MET A 1 1018 ? -18.922 -3.814 26.410 1.00 97.75 1018 MET A CA 1
ATOM 7956 C C . MET A 1 1018 ? -19.776 -3.964 25.144 1.00 97.75 1018 MET A C 1
ATOM 7958 O O . MET A 1 1018 ? -20.576 -4.900 25.027 1.00 97.75 1018 MET A O 1
ATOM 7962 N N . TYR A 1 1019 ? -19.620 -3.044 24.189 1.00 98.31 1019 TYR A N 1
ATOM 7963 C CA . TYR A 1 1019 ? -20.384 -3.084 22.950 1.00 98.31 1019 TYR A CA 1
ATOM 7964 C C . TYR A 1 1019 ? -20.065 -4.334 22.125 1.00 98.31 1019 TYR A C 1
ATOM 7966 O O . TYR A 1 1019 ? -20.980 -5.035 21.681 1.00 98.31 1019 TYR A O 1
ATOM 7974 N N . GLU A 1 1020 ? -18.782 -4.668 22.013 1.00 98.06 1020 GLU A N 1
ATOM 7975 C CA . GLU A 1 1020 ? -18.303 -5.839 21.290 1.00 98.06 1020 GLU A CA 1
ATOM 7976 C C . GLU A 1 1020 ? -18.819 -7.158 21.889 1.00 98.06 1020 GLU A C 1
ATOM 7978 O O . GLU A 1 1020 ? -19.224 -8.039 21.128 1.00 98.06 1020 GLU A O 1
ATOM 7983 N N . GLU A 1 1021 ? -18.917 -7.289 23.221 1.00 98.00 1021 GLU A N 1
ATOM 7984 C CA . GLU A 1 1021 ? -19.562 -8.445 23.877 1.00 98.00 1021 GLU A CA 1
ATOM 7985 C C . GLU A 1 1021 ? -20.983 -8.658 23.344 1.00 98.00 1021 GLU A C 1
ATOM 7987 O O . GLU A 1 1021 ? -21.370 -9.781 23.005 1.00 98.00 1021 GLU A O 1
ATOM 7992 N N . THR A 1 1022 ? -21.758 -7.574 23.249 1.00 98.19 1022 THR A N 1
ATOM 7993 C CA . THR A 1 1022 ? -23.154 -7.639 22.804 1.00 98.19 1022 THR A CA 1
ATOM 7994 C C . THR A 1 1022 ? -23.230 -8.090 21.348 1.00 98.19 1022 THR A C 1
ATOM 7996 O O . THR A 1 1022 ? -24.011 -8.983 21.021 1.00 98.19 1022 THR A O 1
ATOM 7999 N N . ILE A 1 1023 ? -22.398 -7.517 20.471 1.00 98.50 1023 ILE A N 1
ATOM 8000 C CA . ILE A 1 1023 ? -22.382 -7.876 19.048 1.00 98.50 1023 ILE A CA 1
ATOM 8001 C C . ILE A 1 1023 ? -21.968 -9.341 18.872 1.00 98.50 1023 ILE A C 1
ATOM 8003 O O . ILE A 1 1023 ? -22.656 -10.085 18.172 1.00 98.50 1023 ILE A O 1
ATOM 8007 N N . ARG A 1 1024 ? -20.895 -9.781 19.541 1.00 98.19 1024 ARG A N 1
ATOM 8008 C CA . ARG A 1 1024 ? -20.400 -11.165 19.461 1.00 98.19 1024 ARG A CA 1
ATOM 8009 C C . ARG A 1 1024 ? -21.405 -12.179 19.984 1.00 98.19 1024 ARG A C 1
ATOM 8011 O O . ARG A 1 1024 ? -21.540 -13.244 19.391 1.00 98.19 1024 ARG A O 1
ATOM 8018 N N . PHE A 1 1025 ? -22.131 -11.847 21.050 1.00 98.56 1025 PHE A N 1
ATOM 8019 C CA . PHE A 1 1025 ? -23.185 -12.709 21.578 1.00 98.56 1025 PHE A CA 1
ATOM 8020 C C . PHE A 1 1025 ? -24.266 -13.000 20.531 1.00 98.56 1025 PHE A C 1
ATOM 8022 O O . PHE A 1 1025 ? -24.632 -14.158 20.325 1.00 98.56 1025 PHE A O 1
ATOM 8029 N N . PHE A 1 1026 ? -24.757 -11.967 19.844 1.00 98.56 1026 PHE A N 1
ATOM 8030 C CA . PHE A 1 1026 ? -25.758 -12.145 18.792 1.00 98.56 1026 PHE A CA 1
ATOM 8031 C C . PHE A 1 1026 ? -25.177 -12.779 17.530 1.00 98.56 1026 PHE A C 1
ATOM 8033 O O . PHE A 1 1026 ? -25.828 -13.633 16.934 1.00 98.56 1026 PHE A O 1
ATOM 8040 N N . GLU A 1 1027 ? -23.950 -12.422 17.145 1.00 98.25 1027 GLU A N 1
ATOM 8041 C CA . GLU A 1 1027 ? -23.259 -13.060 16.023 1.00 98.25 1027 GLU A CA 1
ATOM 8042 C C . GLU A 1 1027 ? -23.148 -14.577 16.240 1.00 98.25 1027 GLU A C 1
ATOM 8044 O O . GLU A 1 1027 ? -23.533 -15.355 15.367 1.00 98.25 1027 GLU A O 1
ATOM 8049 N N . ASP A 1 1028 ? -22.702 -15.010 17.421 1.00 98.06 1028 ASP A N 1
ATOM 8050 C CA . ASP A 1 1028 ? -22.641 -16.426 17.788 1.00 98.06 1028 ASP A CA 1
ATOM 8051 C C . ASP A 1 1028 ? -24.028 -17.075 17.786 1.00 98.06 1028 ASP A C 1
ATOM 8053 O O . ASP A 1 1028 ? -24.204 -18.112 17.145 1.00 98.06 1028 ASP A O 1
ATOM 8057 N N . LEU A 1 1029 ? -25.021 -16.445 18.432 1.00 98.38 1029 LEU A N 1
ATOM 8058 C CA . LEU A 1 1029 ? -26.406 -16.925 18.469 1.00 98.38 1029 LEU A CA 1
ATOM 8059 C C . LEU A 1 1029 ? -26.946 -17.203 17.059 1.00 98.38 1029 LEU A C 1
ATOM 8061 O O . LEU A 1 1029 ? -27.575 -18.237 16.845 1.00 98.38 1029 LEU A O 1
ATOM 8065 N N . PHE A 1 1030 ? -26.690 -16.315 16.098 1.00 98.25 1030 PHE A N 1
ATOM 8066 C CA . PHE A 1 1030 ? -27.161 -16.477 14.724 1.00 98.25 1030 PHE A CA 1
ATOM 8067 C C . PHE A 1 1030 ? -26.372 -17.547 13.962 1.00 98.25 1030 PHE A C 1
ATOM 8069 O O . PHE A 1 1030 ? -26.978 -18.413 13.332 1.00 98.25 1030 PHE A O 1
ATOM 8076 N N . ARG A 1 1031 ? -25.035 -17.546 14.058 1.00 97.75 1031 ARG A N 1
ATOM 8077 C CA . ARG A 1 1031 ? -24.169 -18.473 13.304 1.00 97.75 1031 ARG A CA 1
ATOM 8078 C C . ARG A 1 1031 ? -24.332 -19.924 13.726 1.00 97.75 1031 ARG A C 1
ATOM 8080 O O . ARG A 1 1031 ? -24.284 -20.814 12.879 1.00 97.75 1031 ARG A O 1
ATOM 8087 N N . ARG A 1 1032 ? -24.518 -20.175 15.024 1.00 96.81 1032 ARG A N 1
ATOM 8088 C CA . ARG A 1 1032 ? -24.711 -21.535 15.556 1.00 96.81 1032 ARG A CA 1
ATOM 8089 C C . ARG A 1 1032 ? -26.162 -22.002 15.531 1.00 96.81 1032 ARG A C 1
ATOM 8091 O O . ARG A 1 1032 ? -26.439 -23.102 16.010 1.00 96.81 1032 ARG A O 1
ATOM 8098 N N . ASP A 1 1033 ? -27.069 -21.155 15.047 1.00 97.56 1033 ASP A N 1
ATOM 8099 C CA . ASP A 1 1033 ? -28.511 -21.350 15.147 1.00 97.56 1033 ASP A CA 1
ATOM 8100 C C . ASP A 1 1033 ? -28.932 -21.671 16.596 1.00 97.56 1033 ASP A C 1
ATOM 8102 O O . ASP A 1 1033 ? -29.388 -22.764 16.944 1.00 97.56 1033 ASP A O 1
ATOM 8106 N N . GLY A 1 1034 ? -28.636 -20.742 17.502 1.00 97.31 1034 GLY A N 1
ATOM 8107 C CA . GLY A 1 1034 ? -28.943 -20.852 18.922 1.00 97.31 1034 GLY A CA 1
ATOM 8108 C C . GLY A 1 1034 ? -30.425 -20.657 19.233 1.00 97.31 1034 GLY A C 1
ATOM 8109 O O . GLY A 1 1034 ? -31.213 -20.222 18.391 1.00 97.31 1034 GLY A O 1
ATOM 8110 N N . SER A 1 1035 ? -30.818 -21.003 20.460 1.00 98.38 1035 SER A N 1
ATOM 8111 C CA . SER A 1 1035 ? -32.192 -20.777 20.908 1.00 98.38 1035 SER A CA 1
ATOM 8112 C C . SER A 1 1035 ? -32.395 -19.298 21.223 1.00 98.38 1035 SER A C 1
ATOM 8114 O O . SER A 1 1035 ? -31.641 -18.724 22.003 1.00 98.38 1035 SER A O 1
ATOM 8116 N N . VAL A 1 1036 ? -33.448 -18.670 20.699 1.00 98.31 1036 VAL A N 1
ATOM 8117 C CA . VAL A 1 1036 ? -33.736 -17.248 20.966 1.00 98.31 1036 VAL A CA 1
ATOM 8118 C C . VAL A 1 1036 ? -34.021 -16.959 22.445 1.00 98.31 1036 VAL A C 1
ATOM 8120 O O . VAL A 1 1036 ? -33.911 -15.820 22.885 1.00 98.31 1036 VAL A O 1
ATOM 8123 N N . LEU A 1 1037 ? -34.333 -17.984 23.247 1.00 98.12 1037 LEU A N 1
ATOM 8124 C CA . LEU A 1 1037 ? -34.492 -17.854 24.700 1.00 98.12 1037 LEU A CA 1
ATOM 8125 C C . LEU A 1 1037 ? -33.163 -17.580 25.421 1.00 98.12 1037 LEU A C 1
ATOM 8127 O O . LEU A 1 1037 ? -33.162 -17.049 26.532 1.00 98.12 1037 LEU A O 1
ATOM 8131 N N . GLU A 1 1038 ? -32.031 -17.883 24.784 1.00 97.81 1038 GLU A N 1
ATOM 8132 C CA . GLU A 1 1038 ? -30.699 -17.568 25.303 1.00 97.81 1038 GLU A CA 1
ATOM 8133 C C . GLU A 1 1038 ? -30.474 -16.055 25.420 1.00 97.81 1038 GLU A C 1
ATOM 8135 O O . GLU A 1 1038 ? -29.714 -15.617 26.282 1.00 97.81 1038 GLU A O 1
ATOM 8140 N N . ILE A 1 1039 ? -31.207 -15.240 24.651 1.00 98.31 1039 ILE A N 1
ATOM 8141 C CA . ILE A 1 1039 ? -31.230 -13.780 24.815 1.00 98.31 1039 ILE A CA 1
ATOM 8142 C C . ILE A 1 1039 ? -31.579 -13.415 26.265 1.00 98.31 1039 ILE A C 1
ATOM 8144 O O . ILE A 1 1039 ? -30.976 -12.506 26.825 1.00 98.31 1039 ILE A O 1
ATOM 8148 N N . LEU A 1 1040 ? -32.491 -14.146 26.912 1.00 97.06 1040 LEU A N 1
ATOM 8149 C CA . LEU A 1 1040 ? -32.881 -13.902 28.303 1.00 97.06 1040 LEU A CA 1
ATOM 8150 C C . LEU A 1 1040 ? -31.998 -14.650 29.309 1.00 97.06 1040 LEU A C 1
ATOM 8152 O O . LEU A 1 1040 ? -31.637 -14.092 30.344 1.00 97.06 1040 LEU A O 1
ATOM 8156 N N . ASP A 1 1041 ? -31.689 -15.916 29.022 1.00 95.25 1041 ASP A N 1
ATOM 8157 C CA . ASP A 1 1041 ? -31.189 -16.877 30.014 1.00 95.25 1041 ASP A CA 1
ATOM 8158 C C . ASP A 1 1041 ? -29.990 -17.708 29.512 1.00 95.25 1041 ASP A C 1
ATOM 8160 O O . ASP A 1 1041 ? -29.839 -18.881 29.860 1.00 95.25 1041 ASP A O 1
ATOM 8164 N N . ALA A 1 1042 ? -29.114 -17.133 28.681 1.00 97.00 1042 ALA A N 1
ATOM 8165 C CA . ALA A 1 1042 ? -27.849 -17.782 28.330 1.00 97.00 1042 ALA A CA 1
ATOM 8166 C C . ALA A 1 1042 ? -26.969 -18.014 29.568 1.00 97.00 1042 ALA A C 1
ATOM 8168 O O . ALA A 1 1042 ? -26.953 -17.215 30.503 1.00 97.00 1042 ALA A O 1
ATOM 8169 N N . ASP A 1 1043 ? -26.196 -19.101 29.543 1.00 96.44 1043 ASP A N 1
ATOM 8170 C CA . ASP A 1 1043 ? -25.177 -19.426 30.554 1.00 96.44 1043 ASP A CA 1
ATOM 8171 C C . ASP A 1 1043 ? -23.747 -19.184 30.047 1.00 96.44 1043 ASP A C 1
ATOM 8173 O O . ASP A 1 1043 ? -22.795 -19.814 30.491 1.00 96.44 1043 ASP A O 1
ATOM 8177 N N . HIS A 1 1044 ? -23.589 -18.284 29.078 1.00 97.31 1044 HIS A N 1
ATOM 8178 C CA . HIS A 1 1044 ? -22.295 -17.937 28.501 1.00 97.31 1044 HIS A CA 1
ATOM 8179 C C . HIS A 1 1044 ? -22.241 -16.462 28.096 1.00 97.31 1044 HIS A C 1
ATOM 8181 O O . HIS A 1 1044 ? -23.281 -15.808 27.979 1.00 97.31 1044 HIS A O 1
ATOM 8187 N N . THR A 1 1045 ? -21.030 -15.952 27.877 1.00 96.81 1045 THR A N 1
ATOM 8188 C CA . THR A 1 1045 ? -20.775 -14.645 27.259 1.00 96.81 1045 THR A CA 1
ATOM 8189 C C . THR A 1 1045 ? -19.432 -14.630 26.513 1.00 96.81 1045 THR A C 1
ATOM 8191 O O . THR A 1 1045 ? -18.764 -15.663 26.433 1.00 96.81 1045 THR A O 1
ATOM 8194 N N . PHE A 1 1046 ? -19.040 -13.486 25.952 1.00 97.62 1046 PHE A N 1
ATOM 8195 C CA . PHE A 1 1046 ? -17.780 -13.281 25.239 1.00 97.62 1046 PHE A CA 1
ATOM 8196 C C . PHE A 1 1046 ? -16.922 -12.252 25.966 1.00 97.62 1046 PHE A C 1
ATOM 8198 O O . PHE A 1 1046 ? -17.401 -11.163 26.254 1.00 97.62 1046 PHE A O 1
ATOM 8205 N N . LEU A 1 1047 ? -15.667 -12.597 26.263 1.00 97.62 1047 LEU A N 1
ATOM 8206 C CA . LEU A 1 1047 ? -14.766 -11.760 27.061 1.00 97.62 1047 LEU A CA 1
ATOM 8207 C C . LEU A 1 1047 ? -13.366 -11.690 26.440 1.00 97.62 1047 LEU A C 1
ATOM 8209 O O . LEU A 1 1047 ? -12.842 -12.706 25.975 1.00 97.62 1047 LEU A O 1
ATOM 8213 N N . ASN A 1 1048 ? -12.761 -10.507 26.506 1.00 97.12 1048 ASN A N 1
ATOM 8214 C CA . ASN A 1 1048 ? -11.314 -10.283 26.500 1.00 97.12 1048 ASN A CA 1
ATOM 8215 C C . ASN A 1 1048 ? -10.828 -10.011 27.946 1.00 97.12 1048 ASN A C 1
ATOM 8217 O O . ASN A 1 1048 ? -11.622 -10.065 28.891 1.00 97.12 1048 ASN A O 1
ATOM 8221 N N . GLU A 1 1049 ? -9.534 -9.739 28.148 1.00 97.19 1049 GLU A N 1
ATOM 8222 C CA . GLU A 1 1049 ? -8.982 -9.463 29.487 1.00 97.19 1049 GLU A CA 1
ATOM 8223 C C . GLU A 1 1049 ? -9.635 -8.249 30.172 1.00 97.19 1049 GLU A C 1
ATOM 8225 O O . GLU A 1 1049 ? -10.041 -8.343 31.335 1.00 97.19 1049 GLU A O 1
ATOM 8230 N N . THR A 1 1050 ? -9.794 -7.133 29.459 1.00 96.69 1050 THR A N 1
ATOM 8231 C CA . THR A 1 1050 ? -10.323 -5.879 30.016 1.00 96.69 1050 THR A CA 1
ATOM 8232 C C . THR A 1 1050 ? -11.751 -6.053 30.539 1.00 96.69 1050 THR A C 1
ATOM 8234 O O . THR A 1 1050 ? -12.052 -5.693 31.684 1.00 96.69 1050 THR A O 1
ATOM 8237 N N . LEU A 1 1051 ? -12.639 -6.670 29.750 1.00 97.12 1051 LEU A N 1
ATOM 8238 C CA . LEU A 1 1051 ? -14.026 -6.900 30.158 1.00 97.12 1051 LEU A CA 1
ATOM 8239 C C . LEU A 1 1051 ? -14.144 -7.978 31.241 1.00 97.12 1051 LEU A C 1
ATOM 8241 O O . LEU A 1 1051 ? -14.969 -7.850 32.150 1.00 97.12 1051 LEU A O 1
ATOM 8245 N N . ALA A 1 1052 ? -13.294 -9.009 31.205 1.00 96.94 1052 ALA A N 1
ATOM 8246 C CA . ALA A 1 1052 ? -13.230 -10.003 32.274 1.00 96.94 1052 ALA A CA 1
ATOM 8247 C C . ALA A 1 1052 ? -12.857 -9.354 33.618 1.00 96.94 1052 ALA A C 1
ATOM 8249 O O . ALA A 1 1052 ? -13.524 -9.609 34.627 1.00 96.94 1052 ALA A O 1
ATOM 8250 N N . ALA A 1 1053 ? -11.874 -8.448 33.627 1.00 95.81 1053 ALA A N 1
ATOM 8251 C CA . ALA A 1 1053 ? -11.500 -7.676 34.810 1.00 95.81 1053 ALA A CA 1
ATOM 8252 C C . ALA A 1 1053 ? -12.655 -6.786 35.301 1.00 95.81 1053 ALA A C 1
ATOM 8254 O O . ALA A 1 1053 ? -12.953 -6.772 36.499 1.00 95.81 1053 ALA A O 1
ATOM 8255 N N . HIS A 1 1054 ? -13.367 -6.116 34.387 1.00 96.19 1054 HIS A N 1
ATOM 8256 C CA . HIS A 1 1054 ? -14.564 -5.330 34.717 1.00 96.19 1054 HIS A CA 1
ATOM 8257 C C . HIS A 1 1054 ? -15.670 -6.180 35.364 1.00 96.19 1054 HIS A C 1
ATOM 8259 O O . HIS A 1 1054 ? -16.382 -5.724 36.263 1.00 96.19 1054 HIS A O 1
ATOM 8265 N N . TYR A 1 1055 ? -15.802 -7.442 34.957 1.00 96.12 1055 TYR A N 1
ATOM 8266 C CA . TYR A 1 1055 ? -16.762 -8.387 35.528 1.00 96.12 1055 TYR A CA 1
ATOM 8267 C C . TYR A 1 1055 ? -16.273 -9.132 36.772 1.00 96.12 1055 TYR A C 1
ATOM 8269 O O . TYR A 1 1055 ? -17.086 -9.807 37.407 1.00 96.12 1055 TYR A O 1
ATOM 8277 N N . GLY A 1 1056 ? -15.001 -8.997 37.156 1.00 94.69 1056 GLY A N 1
ATOM 8278 C CA . GLY A 1 1056 ? -14.408 -9.764 38.254 1.00 94.69 1056 GLY A CA 1
ATOM 8279 C C . GLY A 1 1056 ? -14.266 -11.256 37.928 1.00 94.69 1056 GLY A C 1
ATOM 8280 O O . GLY A 1 1056 ? -14.456 -12.106 38.802 1.00 94.69 1056 GLY A O 1
ATOM 8281 N N . ILE A 1 1057 ? -13.997 -11.579 36.661 1.00 94.75 1057 ILE A N 1
ATOM 8282 C CA . ILE A 1 1057 ? -13.792 -12.939 36.156 1.00 94.75 1057 ILE A CA 1
ATOM 8283 C C . ILE A 1 1057 ? -12.290 -13.157 35.954 1.00 94.75 1057 ILE A C 1
ATOM 8285 O O . ILE A 1 1057 ? -11.641 -12.445 35.196 1.00 94.75 1057 ILE A O 1
ATOM 8289 N N . GLU A 1 1058 ? -11.736 -14.148 36.649 1.00 93.19 1058 GLU A N 1
ATOM 8290 C CA . GLU A 1 1058 ? -10.313 -14.494 36.589 1.00 93.19 1058 GLU A CA 1
ATOM 8291 C C . GLU A 1 1058 ? -10.024 -15.524 35.482 1.00 93.19 1058 GLU A C 1
ATOM 8293 O O . GLU A 1 1058 ? -10.896 -16.306 35.103 1.00 93.19 1058 GLU A O 1
ATOM 8298 N N . GLY A 1 1059 ? -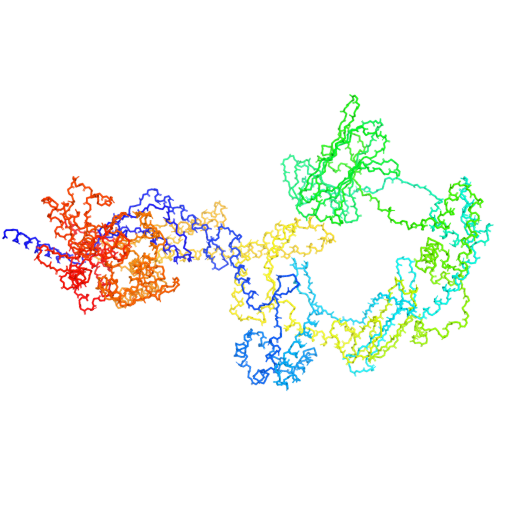8.775 -15.573 35.005 1.00 91.25 1059 GLY A N 1
ATOM 8299 C CA . GLY A 1 1059 ? -8.289 -16.623 34.096 1.00 91.25 1059 GLY A CA 1
ATOM 8300 C C . GLY A 1 1059 ? -8.367 -16.310 32.597 1.00 91.25 1059 GLY A C 1
ATOM 8301 O O . GLY A 1 1059 ? -8.011 -17.171 31.796 1.00 91.25 1059 GLY A O 1
ATOM 8302 N N . ILE A 1 1060 ? -8.784 -15.099 32.213 1.00 94.62 1060 ILE A N 1
ATOM 8303 C CA . ILE A 1 1060 ? -8.760 -14.604 30.827 1.00 94.62 1060 ILE A CA 1
ATOM 8304 C C . ILE A 1 1060 ? -7.628 -13.583 30.686 1.00 94.62 1060 ILE A C 1
ATOM 8306 O O . ILE A 1 1060 ? -7.553 -12.652 31.483 1.00 94.62 1060 ILE A O 1
ATOM 8310 N N . THR A 1 1061 ? -6.752 -13.767 29.696 1.00 93.31 1061 THR A N 1
ATOM 8311 C CA . THR A 1 1061 ? -5.609 -12.879 29.427 1.00 93.31 1061 THR A CA 1
ATOM 8312 C C . THR A 1 1061 ? -5.475 -12.554 27.934 1.00 93.31 1061 THR A C 1
ATOM 8314 O O . THR A 1 1061 ? -5.816 -13.370 27.063 1.00 93.31 1061 THR A O 1
ATOM 8317 N N . GLY A 1 1062 ? -4.949 -11.365 27.642 1.00 93.81 1062 GLY A N 1
ATOM 8318 C CA . GLY A 1 1062 ? -4.783 -10.795 26.307 1.00 93.81 1062 GLY A CA 1
ATOM 8319 C C . GLY A 1 1062 ? -6.067 -10.229 25.690 1.00 93.81 1062 GLY A C 1
ATOM 8320 O O . GLY A 1 1062 ? -7.179 -10.467 26.167 1.00 93.81 1062 GLY A O 1
ATOM 8321 N N . ASP A 1 1063 ? -5.887 -9.535 24.567 1.00 94.31 1063 ASP A N 1
ATOM 8322 C CA . ASP A 1 1063 ? -6.950 -8.821 23.837 1.00 94.31 1063 ASP A CA 1
ATOM 8323 C C . ASP A 1 1063 ? -7.875 -9.753 23.027 1.00 94.31 1063 ASP A C 1
ATOM 8325 O O . ASP A 1 1063 ? -8.897 -9.332 22.486 1.00 94.31 1063 ASP A O 1
ATOM 8329 N N . GLU A 1 1064 ? -7.535 -11.042 22.954 1.00 95.81 1064 GLU A N 1
ATOM 8330 C CA . GLU A 1 1064 ? -8.282 -12.056 22.210 1.00 95.81 1064 GLU A CA 1
ATOM 8331 C C . GLU A 1 1064 ? -9.646 -12.368 22.846 1.00 95.81 1064 GLU A C 1
ATOM 8333 O O . GLU A 1 1064 ? -9.748 -12.742 24.022 1.00 95.81 1064 GLU A O 1
ATOM 8338 N N . TRP A 1 1065 ? -10.694 -12.318 22.024 1.00 96.94 1065 TRP A N 1
ATOM 8339 C CA . TRP A 1 1065 ? -12.073 -12.592 22.427 1.00 96.94 1065 TRP A CA 1
ATOM 8340 C C . TRP A 1 1065 ? -12.363 -14.086 22.535 1.00 96.94 1065 TRP A C 1
ATOM 8342 O O . TRP A 1 1065 ? -12.083 -14.862 21.620 1.00 96.94 1065 TRP A O 1
ATOM 8352 N N . ARG A 1 1066 ? -12.981 -14.504 23.644 1.00 95.75 1066 ARG A N 1
ATOM 8353 C CA . ARG A 1 1066 ? -13.275 -15.918 23.919 1.00 95.75 1066 ARG A CA 1
ATOM 8354 C C . ARG A 1 1066 ? -14.691 -16.098 24.444 1.00 95.75 1066 ARG A C 1
ATOM 8356 O O . ARG A 1 1066 ? -15.149 -15.317 25.274 1.00 95.75 1066 ARG A O 1
ATOM 8363 N N . ARG A 1 1067 ? -15.362 -17.161 23.994 1.00 96.75 1067 ARG A N 1
ATOM 8364 C CA . ARG A 1 1067 ? -16.620 -17.628 24.591 1.00 96.75 1067 ARG A CA 1
ATOM 8365 C C . ARG A 1 1067 ? -16.321 -18.247 25.957 1.00 96.75 1067 ARG A C 1
ATOM 8367 O O . ARG A 1 1067 ? -15.458 -19.116 26.055 1.00 96.75 1067 ARG A O 1
ATOM 8374 N N . VAL A 1 1068 ? -17.037 -17.814 26.987 1.00 97.12 1068 VAL A N 1
ATOM 8375 C CA . VAL A 1 1068 ? -16.893 -18.284 28.371 1.00 97.12 1068 VAL A CA 1
ATOM 8376 C C . VAL A 1 1068 ? -18.246 -18.787 28.860 1.00 97.12 1068 VAL A C 1
ATOM 8378 O O . VAL A 1 1068 ? -19.222 -18.040 28.840 1.00 97.12 1068 VAL A O 1
ATOM 8381 N N . ASP A 1 1069 ? -18.301 -20.053 29.268 1.00 96.19 1069 ASP A N 1
ATOM 8382 C CA . ASP A 1 1069 ? -19.493 -20.731 29.796 1.00 96.19 1069 ASP A CA 1
ATOM 8383 C C . ASP A 1 1069 ? -19.607 -20.604 31.332 1.00 96.19 1069 ASP A C 1
ATOM 8385 O O . ASP A 1 1069 ? -18.718 -20.066 31.988 1.00 96.19 1069 ASP A O 1
ATOM 8389 N N . GLU A 1 1070 ? -20.703 -21.115 31.906 1.00 94.69 1070 GLU A N 1
ATOM 8390 C CA . GLU A 1 1070 ? -21.045 -21.093 33.343 1.00 94.69 1070 GLU A CA 1
ATOM 8391 C C . GLU A 1 1070 ? -21.236 -19.681 33.931 1.00 94.69 1070 GLU A C 1
ATOM 8393 O O . GLU A 1 1070 ? -20.986 -19.403 35.111 1.00 94.69 1070 GLU A O 1
ATOM 8398 N N . MET A 1 1071 ? -21.704 -18.755 33.097 1.00 95.44 1071 MET A N 1
ATOM 8399 C CA . MET A 1 1071 ? -21.803 -17.336 33.431 1.00 95.44 1071 MET A CA 1
ATOM 8400 C C . MET A 1 1071 ? -22.944 -16.979 34.382 1.00 95.44 1071 MET A C 1
ATOM 8402 O O . MET A 1 1071 ? -22.834 -15.984 35.108 1.00 95.44 1071 MET A O 1
ATOM 8406 N N . LYS A 1 1072 ? -23.977 -17.814 34.514 1.00 94.00 1072 LYS A N 1
ATOM 8407 C CA . LYS A 1 1072 ? -25.044 -17.616 35.508 1.00 94.00 1072 LYS A CA 1
ATOM 8408 C C . LYS A 1 1072 ? -24.511 -17.647 36.934 1.00 94.00 1072 LYS A C 1
ATOM 8410 O O . LYS A 1 1072 ? -24.947 -16.839 37.750 1.00 94.00 1072 LYS A O 1
ATOM 8415 N N . GLN A 1 1073 ? -23.500 -18.474 37.228 1.00 91.75 1073 GLN A N 1
ATOM 8416 C CA . GLN A 1 1073 ? -22.851 -18.510 38.552 1.00 91.75 1073 GLN A CA 1
ATOM 8417 C C . GLN A 1 1073 ? -22.202 -17.168 38.928 1.00 91.75 1073 GLN A C 1
ATOM 8419 O O . GLN A 1 1073 ? -21.986 -16.876 40.104 1.00 91.75 1073 GLN A O 1
ATOM 8424 N N . LYS A 1 1074 ? -21.896 -16.338 37.926 1.00 92.88 1074 LYS A N 1
ATOM 8425 C CA . LYS A 1 1074 ? -21.349 -14.985 38.069 1.00 92.88 1074 LYS A CA 1
ATOM 8426 C C . LYS A 1 1074 ? -22.406 -13.898 37.861 1.00 92.88 1074 LYS A C 1
ATOM 8428 O O . LYS A 1 1074 ? -22.056 -12.737 37.682 1.00 92.88 1074 LYS A O 1
ATOM 8433 N N . SER A 1 1075 ? -23.697 -14.252 37.882 1.00 92.62 1075 SER A N 1
ATOM 8434 C CA . SER A 1 1075 ? -24.818 -13.356 37.557 1.00 92.62 1075 SER A CA 1
ATOM 8435 C C . SER A 1 1075 ? -24.735 -12.752 36.141 1.00 92.62 1075 SER A C 1
ATOM 8437 O O . SER A 1 1075 ? -25.354 -11.734 35.857 1.00 92.62 1075 SER A O 1
ATOM 8439 N N . ARG A 1 1076 ? -23.994 -13.381 35.223 1.00 94.19 1076 ARG A N 1
ATOM 8440 C CA . ARG A 1 1076 ? -23.832 -12.978 33.814 1.00 94.19 1076 ARG A CA 1
ATOM 8441 C C . ARG A 1 1076 ? -24.584 -13.932 32.884 1.00 94.19 1076 ARG A C 1
ATOM 8443 O O . ARG A 1 1076 ? -25.242 -14.854 33.362 1.00 94.19 1076 ARG A O 1
ATOM 8450 N N . GLY A 1 1077 ? -24.541 -13.658 31.582 1.00 89.69 1077 GLY A N 1
ATOM 8451 C CA . GLY A 1 1077 ? -25.243 -14.416 30.544 1.00 89.69 1077 GLY A CA 1
ATOM 8452 C C . GLY A 1 1077 ? -26.611 -13.829 30.178 1.00 89.69 1077 GLY A C 1
ATOM 8453 O O . GLY A 1 1077 ? -27.365 -13.362 31.036 1.00 89.69 1077 GLY A O 1
ATOM 8454 N N . GLY A 1 1078 ? -26.919 -13.805 28.884 1.00 94.69 1078 GLY A N 1
ATOM 8455 C CA . GLY A 1 1078 ? -28.097 -13.125 28.344 1.00 94.69 1078 GLY A CA 1
ATOM 8456 C C . GLY A 1 1078 ? -28.025 -11.600 28.505 1.00 94.69 1078 GLY A C 1
ATOM 8457 O O . GLY A 1 1078 ? -27.190 -11.055 29.231 1.00 94.69 1078 GLY A O 1
ATOM 8458 N N . VAL A 1 1079 ? -28.934 -10.887 27.846 1.00 97.25 1079 VAL A N 1
ATOM 8459 C CA . VAL A 1 1079 ? -28.889 -9.419 27.731 1.00 97.25 1079 VAL A CA 1
ATOM 8460 C C . VAL A 1 1079 ? -29.151 -8.695 29.052 1.00 97.25 1079 VAL A C 1
ATOM 8462 O O . VAL A 1 1079 ? -28.710 -7.566 29.240 1.00 97.25 1079 VAL A O 1
ATOM 8465 N N . LEU A 1 1080 ? -29.822 -9.351 30.006 1.00 96.81 1080 LEU A N 1
ATOM 8466 C CA . LEU A 1 1080 ? -30.133 -8.783 31.325 1.00 96.81 1080 LEU A CA 1
ATOM 8467 C C . LEU A 1 1080 ? -28.884 -8.564 32.192 1.00 96.81 1080 LEU A C 1
ATOM 8469 O O . LEU A 1 1080 ? -28.902 -7.721 33.087 1.00 96.81 1080 LEU A O 1
ATOM 8473 N N . GLY A 1 1081 ? -27.828 -9.349 31.956 1.00 95.06 1081 GLY A N 1
ATOM 8474 C CA . GLY A 1 1081 ? -26.571 -9.290 32.703 1.00 95.06 1081 GLY A CA 1
ATOM 8475 C C . GLY A 1 1081 ? -25.445 -8.542 31.985 1.00 95.06 1081 GLY A C 1
ATOM 8476 O O . GLY A 1 1081 ? -24.365 -8.419 32.566 1.00 95.06 1081 GLY A O 1
ATOM 8477 N N . MET A 1 1082 ? -25.667 -8.068 30.753 1.00 96.88 1082 MET A N 1
ATOM 8478 C CA . MET A 1 1082 ? -24.665 -7.358 29.948 1.00 96.88 1082 MET A CA 1
ATOM 8479 C C . MET A 1 1082 ? -24.468 -5.926 30.443 1.00 96.88 1082 MET A C 1
ATOM 8481 O O . MET A 1 1082 ? -25.436 -5.207 30.716 1.00 96.88 1082 MET A O 1
ATOM 8485 N N . ALA A 1 1083 ? -23.215 -5.478 30.533 1.00 96.75 1083 ALA A N 1
ATOM 8486 C CA . ALA A 1 1083 ? -22.932 -4.122 30.991 1.00 96.75 1083 ALA A CA 1
ATOM 8487 C C . ALA A 1 1083 ? -23.443 -3.037 30.041 1.00 96.75 1083 ALA A C 1
ATOM 8489 O O . ALA A 1 1083 ? -23.861 -1.998 30.542 1.00 96.75 1083 ALA A O 1
ATOM 8490 N N . THR A 1 1084 ? -23.498 -3.274 28.728 1.00 97.06 1084 THR A N 1
ATOM 8491 C CA . THR A 1 1084 ? -24.077 -2.327 27.752 1.00 97.06 1084 THR A CA 1
ATOM 8492 C C . THR A 1 1084 ? -25.499 -1.931 28.119 1.00 97.06 1084 THR A C 1
ATOM 8494 O O . THR A 1 1084 ? -25.804 -0.752 28.285 1.00 97.06 1084 THR A O 1
ATOM 8497 N N . VAL A 1 1085 ? -26.363 -2.927 28.322 1.00 96.94 1085 VAL A N 1
ATOM 8498 C CA . VAL A 1 1085 ? -27.767 -2.738 28.692 1.00 96.94 1085 VAL A CA 1
ATOM 8499 C C . VAL A 1 1085 ? -27.867 -2.094 30.071 1.00 96.94 1085 VAL A C 1
ATOM 8501 O O . VAL A 1 1085 ? -28.536 -1.074 30.237 1.00 96.94 1085 VAL A O 1
ATOM 8504 N N . LEU A 1 1086 ? -27.169 -2.643 31.069 1.00 97.38 1086 LEU A N 1
ATOM 8505 C CA . LEU A 1 1086 ? -27.225 -2.138 32.443 1.00 97.38 1086 LEU A CA 1
ATOM 8506 C C . LEU A 1 1086 ? -26.756 -0.681 32.541 1.00 97.38 1086 LEU A C 1
ATOM 8508 O O . LEU A 1 1086 ? -27.349 0.101 33.292 1.00 97.38 1086 LEU A O 1
ATOM 8512 N N . ALA A 1 1087 ? -25.721 -0.314 31.786 1.00 96.94 1087 ALA A N 1
ATOM 8513 C CA . ALA A 1 1087 ? -25.184 1.035 31.734 1.00 96.94 1087 ALA A CA 1
ATOM 8514 C C . ALA A 1 1087 ? -26.109 1.984 30.970 1.00 96.94 1087 ALA A C 1
ATOM 8516 O O . ALA A 1 1087 ? -26.435 3.044 31.506 1.00 96.94 1087 ALA A O 1
ATOM 8517 N N . LYS A 1 1088 ? -26.588 1.601 29.778 1.00 96.44 1088 LYS A N 1
ATOM 8518 C CA . LYS A 1 1088 ? -27.503 2.432 28.981 1.00 96.44 1088 LYS A CA 1
ATOM 8519 C C . LYS A 1 1088 ? -28.806 2.724 29.726 1.00 96.44 1088 LYS A C 1
ATOM 8521 O O . LYS A 1 1088 ? -29.316 3.833 29.653 1.00 96.44 1088 LYS A O 1
ATOM 8526 N N . GLN A 1 1089 ? -29.297 1.765 30.514 1.00 95.88 1089 GLN A N 1
ATOM 8527 C CA . GLN A 1 1089 ? -30.514 1.903 31.322 1.00 95.88 1089 GLN A CA 1
ATOM 8528 C C . GLN A 1 1089 ? -30.244 2.409 32.754 1.00 95.88 1089 GLN A C 1
ATOM 8530 O O . GLN A 1 1089 ? -30.911 2.009 33.707 1.00 95.88 1089 GLN A O 1
ATOM 8535 N N . SER A 1 1090 ? -29.243 3.271 32.944 1.00 93.44 1090 SER A N 1
ATOM 8536 C CA . SER A 1 1090 ? -28.898 3.881 34.240 1.00 93.44 1090 SER A CA 1
ATOM 8537 C C . SER A 1 1090 ? -28.504 5.347 34.069 1.00 93.44 1090 SER A C 1
ATOM 8539 O O . SER A 1 1090 ? -28.008 5.721 33.013 1.00 93.44 1090 SER A O 1
ATOM 8541 N N . GLY A 1 1091 ? -28.626 6.161 35.122 1.00 90.00 1091 GLY A N 1
ATOM 8542 C CA . GLY A 1 1091 ? -28.175 7.558 35.101 1.00 90.00 1091 GLY A CA 1
ATOM 8543 C C . GLY A 1 1091 ? -26.647 7.707 35.099 1.00 90.00 1091 GLY A C 1
ATOM 8544 O O . GLY A 1 1091 ? -25.907 6.718 35.164 1.00 90.00 1091 GLY A O 1
ATOM 8545 N N . ALA A 1 1092 ? -26.165 8.952 35.059 1.00 89.00 1092 ALA A N 1
ATOM 8546 C CA . ALA A 1 1092 ? -24.734 9.264 34.973 1.00 89.00 1092 ALA A CA 1
ATOM 8547 C C . ALA A 1 1092 ? -23.927 8.796 36.201 1.00 89.00 1092 ALA A C 1
ATOM 8549 O O . ALA A 1 1092 ? -22.781 8.365 36.077 1.00 89.00 1092 ALA A O 1
ATOM 8550 N N . THR A 1 1093 ? -24.526 8.881 37.392 1.00 87.75 1093 THR A N 1
ATOM 8551 C CA . THR A 1 1093 ? -23.882 8.668 38.706 1.00 87.75 1093 THR A CA 1
ATOM 8552 C C . THR A 1 1093 ? -24.484 7.506 39.504 1.00 87.75 1093 THR A C 1
ATOM 8554 O O . THR A 1 1093 ? -23.961 7.128 40.553 1.00 87.75 1093 THR A O 1
ATOM 8557 N N . ARG A 1 1094 ? -25.617 6.939 39.070 1.00 89.00 1094 ARG A N 1
ATOM 8558 C CA . ARG A 1 1094 ? -26.353 5.917 39.834 1.00 89.00 1094 ARG A CA 1
ATOM 8559 C C . ARG A 1 1094 ? -27.207 5.014 38.953 1.00 89.00 1094 ARG A C 1
ATOM 8561 O O . ARG A 1 1094 ? -27.492 5.328 37.799 1.00 89.00 1094 ARG A O 1
ATOM 8568 N N . THR A 1 1095 ? -27.633 3.892 39.524 1.00 91.44 1095 THR A N 1
ATOM 8569 C CA . THR A 1 1095 ? -28.594 2.981 38.895 1.00 91.44 1095 THR A CA 1
ATOM 8570 C C . THR A 1 1095 ? -29.975 3.631 38.789 1.00 91.44 1095 THR A C 1
ATOM 8572 O O . THR A 1 1095 ? -30.296 4.571 39.522 1.00 91.44 1095 THR A O 1
ATOM 8575 N N . SER A 1 1096 ? -30.802 3.131 37.868 1.00 92.44 1096 SER A N 1
ATOM 8576 C CA . SER A 1 1096 ? -32.203 3.539 37.739 1.00 92.44 1096 SER A CA 1
ATOM 8577 C C . SER A 1 1096 ? -33.103 2.307 37.590 1.00 92.44 1096 SER A C 1
ATOM 8579 O O . SER A 1 1096 ? -33.250 1.791 36.480 1.00 92.44 1096 SER A O 1
ATOM 8581 N N . PRO A 1 1097 ? -33.728 1.825 38.684 1.00 92.56 1097 PRO A N 1
ATOM 8582 C CA . PRO A 1 1097 ? -34.705 0.737 38.617 1.00 92.56 1097 PRO A CA 1
ATOM 8583 C C . PRO A 1 1097 ? -35.853 1.038 37.647 1.00 92.56 1097 PRO A C 1
ATOM 8585 O O . PRO A 1 1097 ? -36.322 0.146 36.949 1.00 92.56 1097 PRO A O 1
ATOM 8588 N N . VAL A 1 1098 ? -36.258 2.307 37.554 1.00 90.44 1098 VAL A N 1
ATOM 8589 C CA . VAL A 1 1098 ? -37.328 2.756 36.658 1.00 90.44 1098 VAL A CA 1
ATOM 8590 C C . VAL A 1 1098 ? -36.933 2.552 35.194 1.00 90.44 1098 VAL A C 1
ATOM 8592 O O . VAL A 1 1098 ? -37.679 1.923 34.454 1.00 90.44 1098 VAL A O 1
ATOM 8595 N N . LEU A 1 1099 ? -35.745 3.015 34.776 1.00 92.31 1099 LEU A N 1
ATOM 8596 C CA . LEU A 1 1099 ? -35.288 2.865 33.385 1.00 92.31 1099 LEU A CA 1
ATOM 8597 C C . LEU A 1 1099 ? -35.046 1.393 33.025 1.00 92.31 1099 LEU A C 1
ATOM 8599 O O . LEU A 1 1099 ? -35.516 0.934 31.986 1.00 92.31 1099 LEU A O 1
ATOM 8603 N N . ARG A 1 1100 ? -34.387 0.625 33.907 1.00 95.75 1100 ARG A N 1
ATOM 8604 C CA . ARG A 1 1100 ? -34.163 -0.821 33.704 1.00 95.75 1100 ARG A CA 1
ATOM 8605 C C . ARG A 1 1100 ? -35.477 -1.592 33.596 1.00 95.75 1100 ARG A C 1
ATOM 8607 O O . ARG A 1 1100 ? -35.623 -2.436 32.716 1.00 95.75 1100 ARG A O 1
ATOM 8614 N N . GLY A 1 1101 ? -36.431 -1.300 34.479 1.00 95.31 1101 GLY A N 1
ATOM 8615 C CA . GLY A 1 1101 ? -37.751 -1.919 34.456 1.00 95.31 1101 GLY A CA 1
ATOM 8616 C C . GLY A 1 1101 ? -38.543 -1.543 33.207 1.00 95.31 1101 GLY A C 1
ATOM 8617 O O . GLY A 1 1101 ? -39.137 -2.420 32.585 1.00 95.31 1101 GLY A O 1
ATOM 8618 N N . ASN A 1 1102 ? -38.501 -0.269 32.801 1.00 94.06 1102 ASN A N 1
ATOM 8619 C CA . ASN A 1 1102 ? -39.207 0.217 31.615 1.00 94.06 1102 ASN A CA 1
ATOM 8620 C C . ASN A 1 1102 ? -38.682 -0.480 30.364 1.00 94.06 1102 ASN A C 1
ATOM 8622 O O . ASN A 1 1102 ? -39.458 -0.985 29.562 1.00 94.06 1102 ASN A O 1
ATOM 8626 N N . TRP A 1 1103 ? -37.358 -0.584 30.252 1.00 96.31 1103 TRP A N 1
ATOM 8627 C CA . TRP A 1 1103 ? -36.710 -1.292 29.160 1.00 96.31 1103 TRP A CA 1
ATOM 8628 C C . TRP A 1 1103 ? -37.132 -2.769 29.095 1.00 96.31 1103 TRP A C 1
ATOM 8630 O O . TRP A 1 1103 ? -37.447 -3.259 28.019 1.00 96.31 1103 TRP A O 1
ATOM 8640 N N . ILE A 1 1104 ? -37.237 -3.487 30.218 1.00 97.25 1104 ILE A N 1
ATOM 8641 C CA . ILE A 1 1104 ? -37.739 -4.876 30.192 1.00 97.25 1104 ILE A CA 1
ATOM 8642 C C . ILE A 1 1104 ? -39.191 -4.927 29.686 1.00 97.25 1104 ILE A C 1
ATOM 8644 O O . ILE A 1 1104 ? -39.519 -5.747 28.829 1.00 97.25 1104 ILE A O 1
ATOM 8648 N N . VAL A 1 1105 ? -40.058 -4.059 30.206 1.00 95.31 1105 VAL A N 1
ATOM 8649 C CA . VAL A 1 1105 ? -41.500 -4.069 29.914 1.00 95.31 1105 VAL A CA 1
ATOM 8650 C C . VAL A 1 1105 ? -41.800 -3.669 28.466 1.00 95.31 1105 VAL A C 1
ATOM 8652 O O . VAL A 1 1105 ? -42.550 -4.365 27.786 1.00 95.31 1105 VAL A O 1
ATOM 8655 N N . GLU A 1 1106 ? -41.199 -2.592 27.967 1.00 94.06 1106 GLU A N 1
ATOM 8656 C CA . GLU A 1 1106 ? -41.481 -2.095 26.616 1.00 94.06 1106 GLU A CA 1
ATOM 8657 C C . GLU A 1 1106 ? -40.617 -2.786 25.553 1.00 94.06 1106 GLU A C 1
ATOM 8659 O O . GLU A 1 1106 ? -41.125 -3.202 24.510 1.00 94.06 1106 GLU A O 1
ATOM 8664 N N . THR A 1 1107 ? -39.314 -2.954 25.809 1.00 95.56 1107 THR A N 1
ATOM 8665 C CA . THR A 1 1107 ? -38.371 -3.465 24.803 1.00 95.56 1107 THR A CA 1
ATOM 8666 C C . THR A 1 1107 ? -38.475 -4.979 24.644 1.00 95.56 1107 THR A C 1
ATOM 8668 O O . THR A 1 1107 ? -38.572 -5.457 23.511 1.00 95.56 1107 THR A O 1
ATOM 8671 N N . LEU A 1 1108 ? -38.473 -5.734 25.754 1.00 97.00 1108 LEU A N 1
ATOM 8672 C CA . LEU A 1 1108 ? -38.465 -7.205 25.720 1.00 97.00 1108 LEU A CA 1
ATOM 8673 C C . LEU A 1 1108 ? -39.866 -7.825 25.714 1.00 97.00 1108 LEU A C 1
ATOM 8675 O O . LEU A 1 1108 ? -40.036 -8.877 25.110 1.00 97.00 1108 LEU A O 1
ATOM 8679 N N . LEU A 1 1109 ? -40.846 -7.209 26.384 1.00 96.69 1109 LEU A N 1
ATOM 8680 C CA . LEU A 1 1109 ? -42.206 -7.758 26.511 1.00 96.69 1109 LEU A CA 1
ATOM 8681 C C . LEU A 1 1109 ? -43.244 -7.070 25.611 1.00 96.69 1109 LEU A C 1
ATOM 8683 O O . LEU A 1 1109 ? -44.376 -7.539 25.541 1.00 96.69 1109 LEU A O 1
ATOM 8687 N N . GLY A 1 1110 ? -42.888 -5.968 24.941 1.00 93.00 1110 GLY A N 1
ATOM 8688 C CA . GLY A 1 1110 ? -43.772 -5.276 23.995 1.00 93.00 1110 GLY A CA 1
ATOM 8689 C C . GLY A 1 1110 ? -44.974 -4.564 24.623 1.00 93.00 1110 GLY A C 1
ATOM 8690 O O . GLY A 1 1110 ? -45.871 -4.113 23.908 1.00 93.00 1110 GLY A O 1
ATOM 8691 N N . GLU A 1 1111 ? -45.025 -4.433 25.951 1.00 91.12 1111 GLU A N 1
ATOM 8692 C CA . GLU A 1 1111 ? -46.120 -3.734 26.621 1.00 91.12 1111 GLU A CA 1
ATOM 8693 C C . GLU A 1 1111 ? -45.969 -2.219 26.442 1.00 91.12 1111 GLU A C 1
ATOM 8695 O O . GLU A 1 1111 ? -44.979 -1.644 26.876 1.00 91.12 1111 GLU A O 1
ATOM 8700 N N . LYS A 1 1112 ? -46.976 -1.538 25.881 1.00 84.88 1112 LYS A N 1
ATOM 8701 C CA . LYS A 1 1112 ? -46.984 -0.067 25.826 1.00 84.88 1112 LYS A CA 1
ATOM 8702 C C . LYS A 1 1112 ? -47.388 0.533 27.171 1.00 84.88 1112 LYS A C 1
ATOM 8704 O O . LYS A 1 1112 ? -48.476 0.240 27.690 1.00 84.88 1112 LYS A O 1
ATOM 8709 N N . LEU A 1 1113 ? -46.547 1.407 27.716 1.00 83.06 1113 LEU A N 1
ATOM 8710 C CA . LEU A 1 1113 ? -46.862 2.184 28.910 1.00 83.06 1113 LEU A CA 1
ATOM 8711 C C . LEU A 1 1113 ? -47.433 3.561 28.522 1.00 83.06 1113 LEU A C 1
ATOM 8713 O O . LEU A 1 1113 ? -47.126 4.097 27.458 1.00 83.06 1113 LEU A O 1
ATOM 8717 N N . PRO A 1 1114 ? -48.334 4.144 29.333 1.00 77.50 1114 PRO A N 1
ATOM 8718 C CA . PRO A 1 1114 ? -48.818 5.496 29.084 1.00 77.50 1114 PRO A CA 1
ATOM 8719 C C . PRO A 1 1114 ? -47.697 6.516 29.324 1.00 77.50 1114 PRO A C 1
ATOM 8721 O O . PRO A 1 1114 ? -46.886 6.343 30.234 1.00 77.50 1114 PRO A O 1
ATOM 8724 N N . ASN A 1 1115 ? -47.701 7.609 28.555 1.00 75.44 1115 ASN A N 1
ATOM 8725 C CA . ASN A 1 1115 ? -46.737 8.697 28.730 1.00 75.44 1115 ASN A CA 1
ATOM 8726 C C . ASN A 1 1115 ? -46.731 9.214 30.183 1.00 75.44 1115 ASN A C 1
ATOM 8728 O O . ASN A 1 1115 ? -47.806 9.353 30.785 1.00 75.44 1115 ASN A O 1
ATOM 8732 N N . PRO A 1 1116 ? -45.553 9.547 30.744 1.00 71.44 1116 PRO A N 1
ATOM 8733 C CA . PRO A 1 1116 ? -45.470 10.112 32.083 1.00 71.44 1116 PRO A CA 1
ATOM 8734 C C . PRO A 1 1116 ? -46.203 11.468 32.155 1.00 71.44 1116 PRO A C 1
ATOM 8736 O O . PRO A 1 1116 ? -46.257 12.201 31.162 1.00 71.44 1116 PRO A O 1
ATOM 8739 N N . PRO A 1 1117 ? -46.773 11.845 33.316 1.00 71.06 1117 PRO A N 1
ATOM 8740 C CA . PRO A 1 1117 ? -47.382 13.162 33.498 1.00 71.06 1117 PRO A CA 1
ATOM 8741 C C . PRO A 1 1117 ? -46.392 14.309 33.218 1.00 71.06 1117 PRO A C 1
ATOM 8743 O O . PRO A 1 1117 ? -45.232 14.244 33.609 1.00 71.06 1117 PRO A O 1
ATOM 8746 N N . ALA A 1 1118 ? -46.857 15.415 32.627 1.00 68.69 1118 ALA A N 1
ATOM 8747 C CA . ALA A 1 1118 ? -46.006 16.553 32.239 1.00 68.69 1118 ALA A CA 1
ATOM 8748 C C . ALA A 1 1118 ? -45.300 17.287 33.408 1.00 68.69 1118 ALA A C 1
ATOM 8750 O O . ALA A 1 1118 ? -44.476 18.166 33.176 1.00 68.69 1118 ALA A O 1
ATOM 8751 N N . THR A 1 1119 ? -45.639 16.968 34.661 1.00 63.69 1119 THR A N 1
ATOM 8752 C CA . THR A 1 1119 ? -45.145 17.633 35.879 1.00 63.69 1119 THR A CA 1
ATOM 8753 C C . THR A 1 1119 ? -44.331 16.710 36.795 1.00 63.69 1119 THR A C 1
ATOM 8755 O O . THR A 1 1119 ? -44.219 17.001 37.986 1.00 63.69 1119 THR A O 1
ATOM 8758 N N . VAL A 1 1120 ? -43.807 15.582 36.295 1.00 62.56 1120 VAL A N 1
ATOM 8759 C CA . VAL A 1 1120 ? -42.980 14.664 37.103 1.00 62.56 1120 VAL A CA 1
ATOM 8760 C C . VAL A 1 1120 ? -41.631 15.327 37.437 1.00 62.56 1120 VAL A C 1
ATOM 8762 O O . VAL A 1 1120 ? -40.899 15.688 36.518 1.00 62.56 1120 VAL A O 1
ATOM 8765 N N . PRO A 1 1121 ? -41.271 15.504 38.724 1.00 61.34 1121 PRO A N 1
ATOM 8766 C CA . PRO A 1 1121 ? -39.946 15.981 39.113 1.00 61.34 1121 PRO A CA 1
ATOM 8767 C C . PRO A 1 1121 ? -38.892 14.899 38.851 1.00 61.34 1121 PRO A C 1
ATOM 8769 O O . PRO A 1 1121 ? -39.087 13.751 39.255 1.00 61.34 1121 PRO A O 1
ATOM 8772 N N . GLU A 1 1122 ? -37.760 15.259 38.244 1.00 60.19 1122 GLU A N 1
ATOM 8773 C CA . GLU A 1 1122 ? -36.620 14.345 38.110 1.00 60.19 1122 GLU A CA 1
ATOM 8774 C C . GLU A 1 1122 ? -36.110 13.905 39.490 1.00 60.19 1122 GLU A C 1
ATOM 8776 O O . GLU A 1 1122 ? -35.947 14.712 40.413 1.00 60.19 1122 GLU A O 1
ATOM 8781 N N . LEU A 1 1123 ? -35.852 12.604 39.641 1.00 65.12 1123 LEU A N 1
ATOM 8782 C CA . LEU A 1 1123 ? -35.169 12.091 40.824 1.00 65.12 1123 LEU A CA 1
ATOM 8783 C C . LEU A 1 1123 ? -33.742 12.676 40.856 1.00 65.12 1123 LEU A C 1
ATOM 8785 O O . LEU A 1 1123 ? -33.028 12.526 39.867 1.00 65.12 1123 LEU A O 1
ATOM 8789 N N . PRO A 1 1124 ? -33.283 13.275 41.972 1.00 62.34 1124 PRO A N 1
ATOM 8790 C CA . PRO A 1 1124 ? -31.969 13.911 42.036 1.00 62.34 1124 PRO A CA 1
ATOM 8791 C C . PRO A 1 1124 ? -30.830 12.965 41.631 1.00 62.34 1124 PRO A C 1
ATOM 8793 O O . PRO A 1 1124 ? -30.733 11.854 42.150 1.00 62.34 1124 PRO A O 1
ATOM 8796 N N . ASP A 1 1125 ? -29.927 13.430 40.767 1.00 58.44 1125 ASP A N 1
ATOM 8797 C CA . ASP A 1 1125 ? -28.730 12.677 40.349 1.00 58.44 1125 ASP A CA 1
ATOM 8798 C C . ASP A 1 1125 ? -27.612 12.639 41.402 1.00 58.44 1125 ASP A C 1
ATOM 8800 O O . ASP A 1 1125 ? -26.635 11.899 41.277 1.00 58.44 1125 ASP A O 1
ATOM 8804 N N . ALA A 1 1126 ? -27.735 13.419 42.475 1.00 59.28 1126 ALA A N 1
ATOM 8805 C CA . ALA A 1 1126 ? -26.790 13.376 43.583 1.00 59.28 1126 ALA A CA 1
ATOM 8806 C C . ALA A 1 1126 ? -27.057 12.168 44.498 1.00 59.28 1126 ALA A C 1
ATOM 8808 O O . ALA A 1 1126 ? -28.208 11.804 44.735 1.00 59.28 1126 ALA A O 1
ATOM 8809 N N . LEU A 1 1127 ? -25.988 11.613 45.089 1.00 60.97 1127 LEU A N 1
ATOM 8810 C CA . LEU A 1 1127 ? -26.074 10.688 46.227 1.00 60.97 1127 LEU A CA 1
ATOM 8811 C C . LEU A 1 1127 ? -27.098 11.215 47.242 1.00 60.97 1127 LEU A C 1
ATOM 8813 O O . LEU A 1 1127 ? -27.053 12.398 47.600 1.00 60.97 1127 LEU A O 1
ATOM 8817 N N . SER A 1 1128 ? -28.016 10.350 47.687 1.00 62.84 1128 SER A N 1
ATOM 8818 C CA . SER A 1 1128 ? -29.092 10.720 48.610 1.00 62.84 1128 SER A CA 1
ATOM 8819 C C . SER A 1 1128 ? -28.542 11.522 49.793 1.00 62.84 1128 SER A C 1
ATOM 8821 O O . SER A 1 1128 ? -27.917 10.958 50.693 1.00 62.84 1128 SER A O 1
ATOM 8823 N N . ARG A 1 1129 ? -28.853 12.825 49.861 1.00 60.22 1129 ARG A N 1
ATOM 8824 C CA . ARG A 1 1129 ? -28.519 13.670 51.027 1.00 60.22 1129 ARG A CA 1
ATOM 8825 C C . ARG A 1 1129 ? -29.165 13.165 52.321 1.00 60.22 1129 ARG A C 1
ATOM 8827 O O . ARG A 1 1129 ? -28.717 13.512 53.407 1.00 60.22 1129 ARG A O 1
ATOM 8834 N N . GLU A 1 1130 ? -30.209 12.351 52.191 1.00 65.75 1130 GLU A N 1
ATOM 8835 C CA . GLU A 1 1130 ? -31.003 11.787 53.282 1.00 65.75 1130 GLU A CA 1
ATOM 8836 C C . GLU A 1 1130 ? -30.576 10.357 53.675 1.00 65.75 1130 GLU A C 1
ATOM 8838 O O . GLU A 1 1130 ? -31.228 9.744 54.513 1.00 65.75 1130 GLU A O 1
ATOM 8843 N N . GLY A 1 1131 ? -29.498 9.807 53.089 1.00 77.75 1131 GLY A N 1
ATOM 8844 C CA . GLY A 1 1131 ? -29.004 8.461 53.427 1.00 77.75 1131 GLY A CA 1
ATOM 8845 C C . GLY A 1 1131 ? -29.943 7.301 53.057 1.00 77.75 1131 GLY A C 1
ATOM 8846 O O . GLY A 1 1131 ? -29.939 6.281 53.742 1.00 77.75 1131 GLY A O 1
ATOM 8847 N N . LEU A 1 1132 ? -30.752 7.455 52.005 1.00 85.12 1132 LEU A N 1
ATOM 8848 C CA . LEU A 1 1132 ? -31.625 6.421 51.452 1.00 85.12 1132 LEU A CA 1
ATOM 8849 C C . LEU A 1 1132 ? -30.921 5.657 50.325 1.00 85.12 1132 LEU A C 1
ATOM 8851 O O . LEU A 1 1132 ? -30.182 6.247 49.535 1.00 85.12 1132 LEU A O 1
ATOM 8855 N N . THR A 1 1133 ? -31.205 4.360 50.227 1.00 87.75 1133 THR A N 1
ATOM 8856 C CA . THR A 1 1133 ? -30.800 3.537 49.077 1.00 87.75 1133 THR A CA 1
ATOM 8857 C C . THR A 1 1133 ? -31.541 3.948 47.804 1.00 87.75 1133 THR A C 1
ATOM 8859 O O . THR A 1 1133 ? -32.608 4.566 47.870 1.00 87.75 1133 THR A O 1
ATOM 8862 N N . VAL A 1 1134 ? -31.030 3.570 46.626 1.00 87.38 1134 VAL A N 1
ATOM 8863 C CA . VAL A 1 1134 ? -31.714 3.853 45.341 1.00 87.38 1134 VAL A CA 1
ATOM 8864 C C . VAL A 1 1134 ? -33.133 3.280 45.307 1.00 87.38 1134 VAL A C 1
ATOM 8866 O O . VAL A 1 1134 ? -34.070 3.954 44.863 1.00 87.38 1134 VAL A O 1
ATOM 8869 N N . ARG A 1 1135 ? -33.321 2.081 45.863 1.00 88.94 1135 ARG A N 1
ATOM 8870 C CA . ARG A 1 1135 ? -34.640 1.475 46.046 1.00 88.94 1135 ARG A CA 1
ATOM 8871 C C . ARG A 1 1135 ? -35.548 2.332 46.925 1.00 88.94 1135 ARG A C 1
ATOM 8873 O O . ARG A 1 1135 ? -36.631 2.695 46.485 1.00 88.94 1135 ARG A O 1
ATOM 8880 N N . GLN A 1 1136 ? -35.096 2.711 48.120 1.00 88.25 1136 GLN A N 1
ATOM 8881 C CA . GLN A 1 1136 ? -35.890 3.526 49.050 1.00 88.25 1136 GLN A CA 1
ATOM 8882 C C . GLN A 1 1136 ? -36.241 4.903 48.467 1.00 88.25 1136 GLN A C 1
ATOM 8884 O O . GLN A 1 1136 ? -37.333 5.415 48.706 1.00 88.25 1136 GLN A O 1
ATOM 8889 N N . MET A 1 1137 ? -35.339 5.501 47.679 1.00 84.94 1137 MET A N 1
ATOM 8890 C CA . MET A 1 1137 ? -35.631 6.731 46.937 1.00 84.94 1137 MET A CA 1
ATOM 8891 C C . MET A 1 1137 ? -36.748 6.521 45.911 1.00 84.94 1137 MET A C 1
ATOM 8893 O O . MET A 1 1137 ? -37.651 7.352 45.815 1.00 84.94 1137 MET A O 1
ATOM 8897 N N . THR A 1 1138 ? -36.704 5.408 45.176 1.00 86.25 1138 THR A N 1
ATOM 8898 C CA . THR A 1 1138 ? -37.726 5.047 44.183 1.00 86.25 1138 THR A CA 1
ATOM 8899 C C . THR A 1 1138 ? -39.069 4.774 44.866 1.00 86.25 1138 THR A C 1
ATOM 8901 O O . THR A 1 1138 ? -40.066 5.398 44.526 1.00 86.25 1138 THR A O 1
ATOM 8904 N N . GLU A 1 1139 ? -39.099 3.954 45.919 1.00 87.81 1139 GLU A N 1
ATOM 8905 C CA . GLU A 1 1139 ? -40.313 3.664 46.700 1.00 87.81 1139 GLU A CA 1
ATOM 8906 C C . GLU A 1 1139 ? -40.939 4.937 47.294 1.00 87.81 1139 GLU A C 1
ATOM 8908 O O . GLU A 1 1139 ? -42.160 5.099 47.281 1.00 87.81 1139 GLU A O 1
ATOM 8913 N N . ARG A 1 1140 ? -40.115 5.888 47.762 1.00 83.38 1140 ARG A N 1
ATOM 8914 C CA . ARG A 1 1140 ? -40.602 7.191 48.231 1.00 83.38 1140 ARG A CA 1
ATOM 8915 C C . ARG A 1 1140 ? -41.195 8.026 47.098 1.00 83.38 1140 ARG A C 1
ATOM 8917 O O . ARG A 1 1140 ? -42.249 8.624 47.294 1.00 83.38 1140 ARG A O 1
ATOM 8924 N N . HIS A 1 1141 ? -40.550 8.069 45.934 1.00 78.56 1141 HIS A N 1
ATOM 8925 C CA . HIS A 1 1141 ? -41.056 8.792 44.762 1.00 78.56 1141 HIS A CA 1
ATOM 8926 C C . HIS A 1 1141 ? -42.408 8.248 44.283 1.00 78.56 1141 HIS A C 1
ATOM 8928 O O . HIS A 1 1141 ? -43.281 9.004 43.868 1.00 78.56 1141 HIS A O 1
ATOM 8934 N N . VAL A 1 1142 ? -42.606 6.939 44.418 1.00 78.88 1142 VAL A N 1
ATOM 8935 C CA . VAL A 1 1142 ? -43.797 6.222 43.951 1.00 78.88 1142 VAL A CA 1
ATOM 8936 C C . VAL A 1 1142 ? -44.918 6.177 45.004 1.00 78.88 1142 VAL A C 1
ATOM 8938 O O . VAL A 1 1142 ? -46.007 5.671 44.739 1.00 78.88 1142 VAL A O 1
ATOM 8941 N N . SER A 1 1143 ? -44.700 6.763 46.188 1.00 77.25 1143 SER A N 1
ATOM 8942 C CA . SER A 1 1143 ? -45.733 6.883 47.230 1.00 77.25 1143 SER A CA 1
ATOM 8943 C C . SER A 1 1143 ? -46.886 7.834 46.863 1.00 77.25 1143 SER A C 1
ATOM 8945 O O . SER A 1 1143 ? -47.943 7.780 47.491 1.00 77.25 1143 SER A O 1
ATOM 8947 N N . GLU A 1 1144 ? -46.712 8.655 45.823 1.00 75.00 1144 GLU A N 1
ATOM 8948 C CA . GLU A 1 1144 ? -47.761 9.485 45.221 1.00 75.00 1144 GLU A CA 1
ATOM 8949 C C . GLU A 1 1144 ? -48.687 8.648 44.315 1.00 75.00 1144 GLU A C 1
ATOM 8951 O O . GLU A 1 1144 ? -48.235 7.879 43.460 1.00 75.00 1144 GLU A O 1
ATOM 8956 N N . GLU A 1 1145 ? -50.006 8.824 44.449 1.00 71.75 1145 GLU A N 1
ATOM 8957 C CA . GLU A 1 1145 ? -51.018 8.002 43.756 1.00 71.75 1145 GLU A CA 1
ATOM 8958 C C . GLU A 1 1145 ? -50.953 8.125 42.219 1.00 71.75 1145 GLU A C 1
ATOM 8960 O O . GLU A 1 1145 ? -51.207 7.157 41.498 1.00 71.75 1145 GLU A O 1
ATOM 8965 N N . SER A 1 1146 ? -50.543 9.287 41.700 1.00 73.06 1146 SER A N 1
ATOM 8966 C CA . SER A 1 1146 ? -50.346 9.519 40.262 1.00 73.06 1146 SER A CA 1
ATOM 8967 C C . SER A 1 1146 ? -49.166 8.739 39.673 1.00 73.06 1146 SER A C 1
ATOM 8969 O O . SER A 1 1146 ? -49.214 8.383 38.497 1.00 73.06 1146 SER A O 1
ATOM 8971 N N . CYS A 1 1147 ? -48.135 8.444 40.470 1.00 75.00 1147 CYS A N 1
ATOM 8972 C CA . CYS A 1 1147 ? -46.937 7.722 40.034 1.00 75.00 1147 CYS A CA 1
ATOM 8973 C C . CYS A 1 1147 ? -47.085 6.203 40.246 1.00 75.00 1147 CYS A C 1
ATOM 8975 O O . CYS A 1 1147 ? -46.670 5.407 39.402 1.00 75.00 1147 CYS A O 1
ATOM 8977 N N . SER A 1 1148 ? -47.749 5.782 41.328 1.00 78.69 1148 SER A N 1
ATOM 8978 C CA . SER A 1 1148 ? -47.905 4.365 41.697 1.00 78.69 1148 SER A CA 1
ATOM 8979 C C . SER A 1 1148 ? -48.530 3.491 40.600 1.00 78.69 1148 SER A C 1
ATOM 8981 O O . SER A 1 1148 ? -48.078 2.370 40.360 1.00 78.69 1148 SER A O 1
ATOM 8983 N N . ASN A 1 1149 ? -49.515 4.013 39.863 1.00 75.81 1149 ASN A N 1
ATOM 8984 C CA . ASN A 1 1149 ? -50.254 3.245 38.853 1.00 75.81 1149 ASN A CA 1
ATOM 8985 C C . ASN A 1 1149 ? -49.377 2.659 37.731 1.00 75.81 1149 ASN A C 1
ATOM 8987 O O . ASN A 1 1149 ? -49.668 1.563 37.243 1.00 75.81 1149 ASN A O 1
ATOM 8991 N N . CYS A 1 1150 ? -48.314 3.362 37.330 1.00 77.50 1150 CYS A N 1
ATOM 8992 C CA . CYS A 1 1150 ? -47.382 2.884 36.307 1.00 77.50 1150 CYS A CA 1
ATOM 8993 C C . CYS A 1 1150 ? -46.215 2.122 36.934 1.00 77.50 1150 CYS A C 1
ATOM 8995 O O . CYS A 1 1150 ? -45.909 1.009 36.515 1.00 77.50 1150 CYS A O 1
ATOM 8997 N N . HIS A 1 1151 ? -45.612 2.671 37.985 1.00 85.12 1151 HIS A N 1
ATOM 8998 C CA . HIS A 1 1151 ? -44.404 2.125 38.602 1.00 85.12 1151 HIS A CA 1
ATOM 8999 C C . HIS A 1 1151 ? -44.582 0.723 39.202 1.00 85.12 1151 HIS A C 1
ATOM 9001 O O . HIS A 1 1151 ? -43.664 -0.090 39.134 1.00 85.12 1151 HIS A O 1
ATOM 9007 N N . VAL A 1 1152 ? -45.782 0.362 39.677 1.00 86.00 1152 VAL A N 1
ATOM 9008 C CA . VAL A 1 1152 ? -46.083 -1.012 40.137 1.00 86.00 1152 VAL A CA 1
ATOM 9009 C C . VAL A 1 1152 ? -45.945 -2.057 39.010 1.00 86.00 1152 VAL A C 1
ATOM 9011 O O . VAL A 1 1152 ? -45.781 -3.247 39.285 1.00 86.00 1152 VAL A O 1
ATOM 9014 N N . ARG A 1 1153 ? -45.988 -1.637 37.737 1.00 86.44 1153 ARG A N 1
ATOM 9015 C CA . ARG A 1 1153 ? -45.737 -2.494 36.563 1.00 86.44 1153 ARG A CA 1
ATOM 9016 C C . ARG A 1 1153 ? -44.266 -2.520 36.135 1.00 86.44 1153 ARG A C 1
ATOM 9018 O O . ARG A 1 1153 ? -43.904 -3.399 35.368 1.00 86.44 1153 ARG A O 1
ATOM 9025 N N . ILE A 1 1154 ? -43.451 -1.574 36.598 1.00 91.38 1154 ILE A N 1
ATOM 9026 C CA . ILE A 1 1154 ? -42.116 -1.272 36.060 1.00 91.38 1154 ILE A CA 1
ATOM 9027 C C . ILE A 1 1154 ? -41.036 -1.626 37.084 1.00 91.38 1154 ILE A C 1
ATOM 9029 O O . ILE A 1 1154 ? -40.192 -2.491 36.849 1.00 91.38 1154 ILE A O 1
ATOM 9033 N N . ASP A 1 1155 ? -41.091 -0.982 38.247 1.00 92.19 1155 ASP A N 1
ATOM 9034 C CA . ASP A 1 1155 ? -40.024 -0.984 39.246 1.00 92.19 1155 ASP A CA 1
ATOM 9035 C C . ASP A 1 1155 ? -39.628 -2.376 39.750 1.00 92.19 1155 ASP A C 1
ATOM 9037 O O . ASP A 1 1155 ? -38.428 -2.595 39.927 1.00 92.19 1155 ASP A O 1
ATOM 9041 N N . PRO A 1 1156 ? -40.550 -3.348 39.949 1.00 94.50 1156 PRO A N 1
ATOM 9042 C CA . PRO A 1 1156 ? -40.157 -4.681 40.402 1.00 94.50 1156 PRO A CA 1
ATOM 9043 C C . PRO A 1 1156 ? -39.119 -5.349 39.490 1.00 94.50 1156 PRO A C 1
ATOM 9045 O O . PRO A 1 1156 ? -38.217 -6.023 39.987 1.00 94.50 1156 PRO A O 1
ATOM 9048 N N . PHE A 1 1157 ? -39.200 -5.132 38.174 1.00 95.50 1157 PHE A N 1
ATOM 9049 C CA . PHE A 1 1157 ? -38.219 -5.650 37.219 1.00 95.50 1157 PHE A CA 1
ATOM 9050 C C . PHE A 1 1157 ? -36.847 -4.989 37.402 1.00 95.50 1157 PHE A C 1
ATOM 9052 O O . PHE A 1 1157 ? -35.824 -5.671 37.397 1.00 95.50 1157 PHE A O 1
ATOM 9059 N N . GLY A 1 1158 ? -36.824 -3.675 37.634 1.00 95.19 1158 GLY A N 1
ATOM 9060 C CA . GLY A 1 1158 ? -35.599 -2.931 37.917 1.00 95.19 1158 GLY A CA 1
ATOM 9061 C C . GLY A 1 1158 ? -34.955 -3.293 39.254 1.00 95.19 1158 GLY A C 1
ATOM 9062 O O . GLY A 1 1158 ? -33.737 -3.443 39.320 1.00 95.19 1158 GLY A O 1
ATOM 9063 N N . PHE A 1 1159 ? -35.754 -3.493 40.308 1.00 95.75 1159 PHE A N 1
ATOM 9064 C CA . PHE A 1 1159 ? -35.256 -3.893 41.630 1.00 95.75 1159 PHE A CA 1
ATOM 9065 C C . PHE A 1 1159 ? -34.525 -5.235 41.594 1.00 95.75 1159 PHE A C 1
ATOM 9067 O O . PHE A 1 1159 ? -33.505 -5.395 42.262 1.00 95.75 1159 PHE A O 1
ATOM 9074 N N . ALA A 1 1160 ? -34.976 -6.178 40.766 1.00 96.31 1160 ALA A N 1
ATOM 9075 C CA . ALA A 1 1160 ? -34.285 -7.452 40.585 1.00 96.31 1160 ALA A CA 1
ATOM 9076 C C . ALA A 1 1160 ? -32.858 -7.303 40.014 1.00 96.31 1160 ALA A C 1
ATOM 9078 O O . ALA A 1 1160 ? -32.024 -8.185 40.220 1.00 96.31 1160 ALA A O 1
ATOM 9079 N N . LEU A 1 1161 ? -32.554 -6.183 39.347 1.00 96.62 1161 LEU A N 1
ATOM 9080 C CA . LEU A 1 1161 ? -31.245 -5.872 38.764 1.00 96.62 1161 LEU A CA 1
ATOM 9081 C C . LEU A 1 1161 ? -30.398 -4.923 39.626 1.00 96.62 1161 LEU A C 1
ATOM 9083 O O . LEU A 1 1161 ? -29.322 -4.506 39.198 1.00 96.62 1161 LEU A O 1
ATOM 9087 N N . GLU A 1 1162 ? -30.830 -4.567 40.838 1.00 94.75 1162 GLU A N 1
ATOM 9088 C CA . GLU A 1 1162 ? -30.091 -3.608 41.671 1.00 94.75 1162 GLU A CA 1
ATOM 9089 C C . GLU A 1 1162 ? -28.732 -4.134 42.161 1.00 94.75 1162 GLU A C 1
ATOM 9091 O O . GLU A 1 1162 ? -27.876 -3.331 42.533 1.00 94.75 1162 GLU A O 1
ATOM 9096 N N . SER A 1 1163 ? -28.472 -5.445 42.077 1.00 95.06 1163 SER A N 1
ATOM 9097 C CA . SER A 1 1163 ? -27.141 -6.038 42.302 1.00 95.06 1163 SER A CA 1
ATOM 9098 C C . SER A 1 1163 ? -26.091 -5.646 41.252 1.00 95.06 1163 SER A C 1
ATOM 9100 O O . SER A 1 1163 ? -24.949 -6.078 41.366 1.00 95.06 1163 SER A O 1
ATOM 9102 N N . PHE A 1 1164 ? -26.426 -4.810 40.265 1.00 96.06 1164 PHE A N 1
ATOM 9103 C CA . PHE A 1 1164 ? -25.462 -4.212 39.338 1.00 96.06 1164 PHE A CA 1
ATOM 9104 C C . PHE A 1 1164 ? -25.400 -2.696 39.493 1.00 96.06 1164 PHE A C 1
ATOM 9106 O O . PHE A 1 1164 ? -26.444 -2.044 39.529 1.00 96.06 1164 PHE A O 1
ATOM 9113 N N . ASP A 1 1165 ? -24.195 -2.128 39.531 1.00 94.19 1165 ASP A N 1
ATOM 9114 C CA . ASP A 1 1165 ? -23.976 -0.680 39.553 1.00 94.19 1165 ASP A CA 1
ATOM 9115 C C . ASP A 1 1165 ? -24.305 -0.005 38.202 1.00 94.19 1165 ASP A C 1
ATOM 9117 O O . ASP A 1 1165 ? -24.790 -0.643 37.263 1.00 94.19 1165 ASP A O 1
ATOM 9121 N N . ALA A 1 1166 ? -24.094 1.313 38.103 1.00 93.50 1166 ALA A N 1
ATOM 9122 C CA . ALA A 1 1166 ? -24.483 2.111 36.936 1.00 93.50 1166 ALA A CA 1
ATOM 9123 C C . ALA A 1 1166 ? -23.661 1.843 35.662 1.00 93.50 1166 ALA A C 1
ATOM 9125 O O . ALA A 1 1166 ? -24.044 2.351 34.607 1.00 93.50 1166 ALA A O 1
ATOM 9126 N N . ILE A 1 1167 ? -22.564 1.082 35.761 1.00 95.31 1167 ILE A N 1
ATOM 9127 C CA . ILE A 1 1167 ? -21.728 0.627 34.638 1.00 95.31 1167 ILE A CA 1
ATOM 9128 C C . ILE A 1 1167 ? -21.712 -0.911 34.532 1.00 95.31 1167 ILE A C 1
ATOM 9130 O O . ILE A 1 1167 ? -20.854 -1.504 33.878 1.00 95.31 1167 ILE A O 1
ATOM 9134 N N . GLY A 1 1168 ? -22.663 -1.573 35.197 1.00 95.31 1168 GLY A N 1
ATOM 9135 C CA . GLY A 1 1168 ? -22.895 -3.006 35.083 1.00 95.31 1168 GLY A CA 1
ATOM 9136 C C . GLY A 1 1168 ? -21.995 -3.894 35.940 1.00 95.31 1168 GLY A C 1
ATOM 9137 O O . GLY A 1 1168 ? -22.037 -5.107 35.750 1.00 95.31 1168 GLY A O 1
ATOM 9138 N N . ARG A 1 1169 ? -21.205 -3.373 36.888 1.00 95.12 1169 ARG A N 1
ATOM 9139 C CA . ARG A 1 1169 ? -20.416 -4.209 37.819 1.00 95.12 1169 ARG A CA 1
ATOM 9140 C C . ARG A 1 1169 ? -21.303 -4.796 38.904 1.00 95.12 1169 ARG A C 1
ATOM 9142 O O . ARG A 1 1169 ? -22.213 -4.127 39.386 1.00 95.12 1169 ARG A O 1
ATOM 9149 N N . TYR A 1 1170 ? -21.022 -6.027 39.314 1.00 95.19 1170 TYR A N 1
ATOM 9150 C CA . TYR A 1 1170 ? -21.766 -6.656 40.400 1.00 95.19 1170 TYR A CA 1
ATOM 9151 C C . TYR A 1 1170 ? -21.445 -5.990 41.749 1.00 95.19 1170 TYR A C 1
ATOM 9153 O O . TYR A 1 1170 ? -20.291 -5.670 42.032 1.00 95.19 1170 TYR A O 1
ATOM 9161 N N . ARG A 1 1171 ? -22.462 -5.797 42.594 1.00 93.44 1171 ARG A N 1
ATOM 9162 C CA . ARG A 1 1171 ? -22.351 -5.190 43.927 1.00 93.44 1171 ARG A CA 1
ATOM 9163 C C . ARG A 1 1171 ? -23.287 -5.860 44.935 1.00 93.44 1171 ARG A C 1
ATOM 9165 O O . ARG A 1 1171 ? -24.400 -6.265 44.606 1.00 93.44 1171 ARG A O 1
ATOM 9172 N N . THR A 1 1172 ? -22.847 -5.917 46.189 1.00 93.25 1172 THR A N 1
ATOM 9173 C CA . THR A 1 1172 ? -23.659 -6.357 47.342 1.00 93.25 1172 THR A CA 1
ATOM 9174 C C . THR A 1 1172 ? -24.098 -5.198 48.235 1.00 93.25 1172 THR A C 1
ATOM 9176 O O . THR A 1 1172 ? -25.024 -5.352 49.030 1.00 93.25 1172 THR A O 1
ATOM 9179 N N . GLU A 1 1173 ? -23.453 -4.039 48.090 1.00 92.19 1173 GLU A N 1
ATOM 9180 C CA . GLU A 1 1173 ? -23.732 -2.817 48.840 1.00 92.19 1173 GLU A CA 1
ATOM 9181 C C . GLU A 1 1173 ? -24.120 -1.666 47.899 1.00 92.19 1173 GLU A C 1
ATOM 9183 O O . GLU A 1 1173 ? -23.667 -1.566 46.757 1.00 92.19 1173 GLU A O 1
ATOM 9188 N N . ASP A 1 1174 ? -24.998 -0.801 48.393 1.00 87.44 1174 ASP A N 1
ATOM 9189 C CA . ASP A 1 1174 ? -25.419 0.460 47.801 1.00 87.44 1174 ASP A CA 1
ATOM 9190 C C . ASP A 1 1174 ? -24.251 1.473 47.747 1.00 87.44 1174 ASP A C 1
ATOM 9192 O O . ASP A 1 1174 ? -23.267 1.343 48.470 1.00 87.44 1174 ASP A O 1
ATOM 9196 N N . LEU A 1 1175 ? -24.373 2.530 46.937 1.00 82.62 1175 LEU A N 1
ATOM 9197 C CA . LEU A 1 1175 ? -23.502 3.711 46.973 1.00 82.62 1175 LEU A CA 1
ATOM 9198 C C . LEU A 1 1175 ? -23.346 4.344 48.377 1.00 82.62 1175 LEU A C 1
ATOM 9200 O O . LEU A 1 1175 ? -22.350 5.021 48.625 1.00 82.62 1175 LEU A O 1
ATOM 9204 N N . ILE A 1 1176 ? -24.303 4.146 49.290 1.00 85.50 1176 ILE A N 1
ATOM 9205 C CA . ILE A 1 1176 ? -24.242 4.587 50.695 1.00 85.50 1176 ILE A CA 1
ATOM 9206 C C . ILE A 1 1176 ? -23.771 3.491 51.677 1.00 85.50 1176 ILE A C 1
ATOM 9208 O O . ILE A 1 1176 ? -23.848 3.694 52.889 1.00 85.50 1176 ILE A O 1
ATOM 9212 N N . GLY A 1 1177 ? -23.318 2.330 51.185 1.00 85.31 1177 GLY A N 1
ATOM 9213 C CA . GLY A 1 1177 ? -22.787 1.225 52.001 1.00 85.31 1177 GLY A CA 1
ATOM 9214 C C . GLY A 1 1177 ? -23.839 0.363 52.712 1.00 85.31 1177 GLY A C 1
ATOM 9215 O O . GLY A 1 1177 ? -23.520 -0.344 53.663 1.00 85.31 1177 GLY A O 1
ATOM 9216 N N . GLN A 1 1178 ? -25.110 0.439 52.305 1.00 89.00 1178 GLN A N 1
ATOM 9217 C CA . GLN A 1 1178 ? -26.187 -0.419 52.826 1.00 89.00 1178 GLN A CA 1
ATOM 9218 C C . GLN A 1 1178 ? -26.358 -1.674 51.956 1.00 89.00 1178 GLN A C 1
ATOM 9220 O O . GLN A 1 1178 ? -26.132 -1.583 50.754 1.00 89.00 1178 GLN A O 1
ATOM 9225 N N . PRO A 1 1179 ? -26.796 -2.828 52.492 1.00 93.19 1179 PRO A N 1
ATOM 9226 C CA . PRO A 1 1179 ? -27.051 -4.018 51.678 1.00 93.19 1179 PRO A CA 1
ATOM 9227 C C . PRO A 1 1179 ? -28.079 -3.767 50.567 1.00 93.19 1179 PRO A C 1
ATOM 9229 O O . PRO A 1 1179 ? -29.105 -3.125 50.797 1.00 93.19 1179 PRO A O 1
ATOM 9232 N N . VAL A 1 1180 ? -27.823 -4.306 49.375 1.00 93.19 1180 VAL A N 1
ATOM 9233 C CA . VAL A 1 1180 ? -28.756 -4.220 48.241 1.00 93.19 1180 VAL A CA 1
ATOM 9234 C C . VAL A 1 1180 ? -29.929 -5.192 48.428 1.00 93.19 1180 VAL A C 1
ATOM 9236 O O . VAL A 1 1180 ? -29.720 -6.380 48.668 1.00 93.19 1180 VAL A O 1
ATOM 9239 N N . ASP A 1 1181 ? -31.163 -4.701 48.273 1.00 93.12 1181 ASP A N 1
ATOM 9240 C CA . ASP A 1 1181 ? -32.392 -5.509 48.294 1.00 93.12 1181 ASP A CA 1
ATOM 9241 C C . ASP A 1 1181 ? -32.967 -5.685 46.881 1.00 93.12 1181 ASP A C 1
ATOM 9243 O O . ASP A 1 1181 ? -33.508 -4.743 46.294 1.00 93.12 1181 ASP A O 1
ATOM 9247 N N . THR A 1 1182 ? -32.898 -6.915 46.366 1.00 95.31 1182 THR A N 1
ATOM 9248 C CA . THR A 1 1182 ? -33.386 -7.299 45.033 1.00 95.31 1182 THR A CA 1
ATOM 9249 C C . THR A 1 1182 ? -34.723 -8.043 45.034 1.00 95.31 1182 THR A C 1
ATOM 9251 O O . THR A 1 1182 ? -35.089 -8.647 44.023 1.00 95.31 1182 THR A O 1
ATOM 9254 N N . LEU A 1 1183 ? -35.472 -8.039 46.145 1.00 95.75 1183 LEU A N 1
ATOM 9255 C CA . LEU A 1 1183 ? -36.800 -8.654 46.190 1.00 95.75 1183 LEU A CA 1
ATOM 9256 C C . LEU A 1 1183 ? -37.780 -7.881 45.298 1.00 95.75 1183 LEU A C 1
ATOM 9258 O O . LEU A 1 1183 ? -38.099 -6.721 45.575 1.00 95.75 1183 LEU A O 1
ATOM 9262 N N . ALA A 1 1184 ? -38.312 -8.549 44.282 1.00 93.81 1184 ALA A N 1
ATOM 9263 C CA . ALA A 1 1184 ? -39.343 -8.035 43.398 1.00 93.81 1184 ALA A CA 1
ATOM 9264 C C . ALA A 1 1184 ? -40.713 -8.614 43.773 1.00 93.81 1184 ALA A C 1
ATOM 9266 O O . ALA A 1 1184 ? -40.859 -9.818 44.006 1.00 93.81 1184 ALA A O 1
ATOM 9267 N N . GLN A 1 1185 ? -41.733 -7.756 43.809 1.00 93.19 1185 GLN A N 1
ATOM 9268 C CA . GLN A 1 1185 ? -43.130 -8.162 43.928 1.00 93.19 1185 GLN A CA 1
ATOM 9269 C C . GLN A 1 1185 ? -43.949 -7.473 42.838 1.00 93.19 1185 GLN A C 1
ATOM 9271 O O . GLN A 1 1185 ? -44.057 -6.250 42.820 1.00 93.19 1185 GLN A O 1
ATOM 9276 N N . LEU A 1 1186 ? -44.528 -8.270 41.944 1.00 90.75 1186 LEU A N 1
ATOM 9277 C CA . LEU A 1 1186 ? -45.361 -7.797 40.844 1.00 90.75 1186 LEU A CA 1
ATOM 9278 C C . LEU A 1 1186 ? -46.798 -7.504 41.296 1.00 90.75 1186 LEU A C 1
ATOM 9280 O O . LEU A 1 1186 ? -47.246 -7.925 42.367 1.00 90.75 1186 LEU A O 1
ATOM 9284 N N . ARG A 1 1187 ? -47.542 -6.792 40.440 1.00 85.75 1187 ARG A N 1
ATOM 9285 C CA . ARG A 1 1187 ? -48.945 -6.402 40.665 1.00 85.75 1187 ARG A CA 1
ATOM 9286 C C . ARG A 1 1187 ? -49.884 -7.589 40.898 1.00 85.75 1187 ARG A C 1
ATOM 9288 O O . ARG A 1 1187 ? -50.854 -7.465 41.639 1.00 85.75 1187 ARG A O 1
ATOM 9295 N N . ASP A 1 1188 ? -49.611 -8.714 40.250 1.00 84.75 1188 ASP A N 1
ATOM 9296 C CA . ASP A 1 1188 ? -50.369 -9.965 40.365 1.00 84.75 1188 ASP A CA 1
ATOM 9297 C C . ASP A 1 1188 ? -50.037 -10.756 41.648 1.00 84.75 1188 ASP A C 1
ATOM 9299 O O . ASP A 1 1188 ? -50.669 -11.771 41.935 1.00 84.75 1188 ASP A O 1
ATOM 9303 N N . GLY A 1 1189 ? -49.072 -10.278 42.442 1.00 89.38 1189 GLY A N 1
ATOM 9304 C CA . GLY A 1 1189 ? -48.600 -10.917 43.665 1.00 89.38 1189 GLY A CA 1
ATOM 9305 C C . GLY A 1 1189 ? -47.409 -11.859 43.473 1.00 89.38 1189 GLY A C 1
ATOM 9306 O O . GLY A 1 1189 ? -46.889 -12.354 44.476 1.00 89.38 1189 GLY A O 1
ATOM 9307 N N . THR A 1 1190 ? -46.943 -12.082 42.241 1.00 93.38 1190 THR A N 1
ATOM 9308 C CA . THR A 1 1190 ? -45.771 -12.918 41.953 1.00 93.38 1190 THR A CA 1
ATOM 9309 C C . THR A 1 1190 ? -44.514 -12.319 42.589 1.00 93.38 1190 THR A C 1
ATOM 9311 O O . THR A 1 1190 ? -44.290 -11.108 42.539 1.00 93.38 1190 THR A O 1
ATOM 9314 N N . ARG A 1 1191 ? -43.691 -13.168 43.219 1.00 95.75 1191 ARG A N 1
ATOM 9315 C CA . ARG A 1 1191 ? -42.462 -12.770 43.922 1.00 95.75 1191 ARG A CA 1
ATOM 9316 C C . ARG A 1 1191 ? -41.253 -13.523 43.391 1.00 95.75 1191 ARG A C 1
ATOM 9318 O O . ARG A 1 1191 ? -41.312 -14.741 43.237 1.00 95.75 1191 ARG A O 1
ATOM 9325 N N . PHE A 1 1192 ? -40.157 -12.806 43.187 1.00 96.44 1192 PHE A N 1
ATOM 9326 C CA . PHE A 1 1192 ? -38.854 -13.366 42.834 1.00 96.44 1192 PHE A CA 1
ATOM 9327 C C . PHE A 1 1192 ? -37.731 -12.457 43.345 1.00 96.44 1192 PHE A C 1
ATOM 9329 O O . PHE A 1 1192 ? -37.974 -11.309 43.712 1.00 96.44 1192 PHE A O 1
ATOM 9336 N N . THR A 1 1193 ? -36.505 -12.975 43.390 1.00 95.81 1193 THR A N 1
ATOM 9337 C CA . THR A 1 1193 ? -35.345 -12.250 43.921 1.00 95.81 1193 THR A CA 1
ATOM 9338 C C . THR A 1 1193 ? -34.204 -12.289 42.920 1.00 95.81 1193 THR A C 1
ATOM 9340 O O . THR A 1 1193 ? -33.872 -13.361 42.410 1.00 95.81 1193 THR A O 1
ATOM 9343 N N . GLY A 1 1194 ? -33.585 -11.132 42.685 1.00 95.25 1194 GLY A N 1
ATOM 9344 C CA . GLY A 1 1194 ? -32.387 -11.012 41.858 1.00 95.25 1194 GLY A CA 1
ATOM 9345 C C . GLY A 1 1194 ? -32.591 -11.369 40.382 1.00 95.25 1194 GLY A C 1
ATOM 9346 O O . GLY A 1 1194 ? -33.696 -11.677 39.924 1.00 95.25 1194 GLY A O 1
ATOM 9347 N N . ILE A 1 1195 ? -31.485 -11.353 39.637 1.00 96.12 1195 ILE A N 1
ATOM 9348 C CA . ILE A 1 1195 ? -31.475 -11.618 38.195 1.00 96.12 1195 ILE A CA 1
ATOM 9349 C C . ILE A 1 1195 ? -31.921 -13.046 37.849 1.00 96.12 1195 ILE A C 1
ATOM 9351 O O . ILE A 1 1195 ? -32.664 -13.226 36.891 1.00 96.12 1195 ILE A O 1
ATOM 9355 N N . ASP A 1 1196 ? -31.557 -14.059 38.638 1.00 94.88 1196 ASP A N 1
ATOM 9356 C CA . ASP A 1 1196 ? -31.931 -15.451 38.341 1.00 94.88 1196 ASP A CA 1
ATOM 9357 C C . ASP A 1 1196 ? -33.431 -15.702 38.532 1.00 94.88 1196 ASP A C 1
ATOM 9359 O O . ASP A 1 1196 ? -34.063 -16.417 37.746 1.00 94.88 1196 ASP A O 1
ATOM 9363 N N . GLY A 1 1197 ? -34.025 -15.062 39.545 1.00 95.94 1197 GLY A N 1
ATOM 9364 C CA . GLY A 1 1197 ? -35.470 -15.051 39.736 1.00 95.94 1197 GLY A CA 1
ATOM 9365 C C . GLY A 1 1197 ? -36.190 -14.358 38.579 1.00 95.94 1197 GLY A C 1
ATOM 9366 O O . GLY A 1 1197 ? -37.195 -14.874 38.088 1.00 95.94 1197 GLY A O 1
ATOM 9367 N N . LEU A 1 1198 ? -35.642 -13.237 38.100 1.00 97.00 1198 LEU A N 1
ATOM 9368 C CA . LEU A 1 1198 ? -36.160 -12.510 36.942 1.00 97.00 1198 LEU A CA 1
ATOM 9369 C C . LEU A 1 1198 ? -36.082 -13.344 35.654 1.00 97.00 1198 LEU A C 1
ATOM 9371 O O . LEU A 1 1198 ? -37.090 -13.486 34.967 1.00 97.00 1198 LEU A O 1
ATOM 9375 N N . ARG A 1 1199 ? -34.926 -13.944 35.345 1.00 96.44 1199 ARG A N 1
ATOM 9376 C CA . ARG A 1 1199 ? -34.744 -14.839 34.187 1.00 96.44 1199 ARG A CA 1
ATOM 9377 C C . ARG A 1 1199 ? -35.744 -15.987 34.214 1.00 96.44 1199 ARG A C 1
ATOM 9379 O O . ARG A 1 1199 ? -36.463 -16.209 33.243 1.00 96.44 1199 ARG A O 1
ATOM 9386 N N . SER A 1 1200 ? -35.853 -16.654 35.364 1.00 95.62 1200 SER A N 1
ATOM 9387 C CA . SER A 1 1200 ? -36.805 -17.747 35.567 1.00 95.62 1200 SER A CA 1
ATOM 9388 C C . SER A 1 1200 ? -38.248 -17.292 35.350 1.00 95.62 1200 SER A C 1
ATOM 9390 O O . SER A 1 1200 ? -39.031 -18.017 34.741 1.00 95.62 1200 SER A O 1
ATOM 9392 N N . TYR A 1 1201 ? -38.618 -16.100 35.821 1.00 96.62 1201 TYR A N 1
ATOM 9393 C CA . TYR A 1 1201 ? -39.950 -15.542 35.597 1.00 96.62 1201 TYR A CA 1
ATOM 9394 C C . TYR A 1 1201 ? -40.210 -15.261 34.109 1.00 96.62 1201 TYR A C 1
ATOM 9396 O O . TYR A 1 1201 ? -41.235 -15.691 33.577 1.00 96.62 1201 TYR A O 1
ATOM 9404 N N . LEU A 1 1202 ? -39.272 -14.612 33.415 1.00 96.75 1202 LEU A N 1
ATOM 9405 C CA . LEU A 1 1202 ? -39.430 -14.274 32.000 1.00 96.75 1202 LEU A CA 1
ATOM 9406 C C . LEU A 1 1202 ? -39.523 -15.530 31.123 1.00 96.75 1202 LEU A C 1
ATOM 9408 O O . LEU A 1 1202 ? -40.448 -15.646 30.325 1.00 96.75 1202 LEU A O 1
ATOM 9412 N N . VAL A 1 1203 ? -38.642 -16.513 31.330 1.00 95.88 1203 VAL A N 1
ATOM 9413 C CA . VAL A 1 1203 ? -38.605 -17.755 30.537 1.00 95.88 1203 VAL A CA 1
ATOM 9414 C C . VAL A 1 1203 ? -39.789 -18.683 30.818 1.00 95.88 1203 VAL A C 1
ATOM 9416 O O . VAL A 1 1203 ? -40.232 -19.394 29.918 1.00 95.88 1203 VAL A O 1
ATOM 9419 N N . ASN A 1 1204 ? -40.321 -18.709 32.044 1.00 95.25 1204 ASN A N 1
ATOM 9420 C CA . ASN A 1 1204 ? -41.380 -19.661 32.398 1.00 95.25 1204 ASN A CA 1
ATOM 9421 C C . ASN A 1 1204 ? -42.792 -19.065 32.367 1.00 95.25 1204 ASN A C 1
ATOM 9423 O O . ASN A 1 1204 ? -43.745 -19.808 32.144 1.00 95.25 1204 ASN A O 1
ATOM 9427 N N . GLN A 1 1205 ? -42.950 -17.758 32.603 1.00 95.19 1205 GLN A N 1
ATOM 9428 C CA . GLN A 1 1205 ? -44.269 -17.121 32.738 1.00 95.19 1205 GLN A CA 1
ATOM 9429 C C . GLN A 1 1205 ? -44.553 -16.063 31.668 1.00 95.19 1205 GLN A C 1
ATOM 9431 O O . GLN A 1 1205 ? -45.709 -15.894 31.296 1.00 95.19 1205 GLN A O 1
ATOM 9436 N N . ARG A 1 1206 ? -43.527 -15.378 31.143 1.00 96.12 1206 ARG A N 1
ATOM 9437 C CA . ARG A 1 1206 ? -43.674 -14.308 30.132 1.00 96.12 1206 ARG A CA 1
ATOM 9438 C C . ARG A 1 1206 ? -43.056 -14.656 28.772 1.00 96.12 1206 ARG A C 1
ATOM 9440 O O . ARG A 1 1206 ? -42.869 -13.786 27.930 1.00 96.12 1206 ARG A O 1
ATOM 9447 N N . ARG A 1 1207 ? -42.748 -15.937 28.541 1.00 97.25 1207 ARG A N 1
ATOM 9448 C CA . ARG A 1 1207 ? -42.052 -16.407 27.333 1.00 97.25 1207 ARG A CA 1
ATOM 9449 C C . ARG A 1 1207 ? -42.778 -16.040 26.051 1.00 97.25 1207 ARG A C 1
ATOM 9451 O O . ARG A 1 1207 ? -42.130 -15.640 25.096 1.00 97.25 1207 ARG A O 1
ATOM 9458 N N . ASN A 1 1208 ? -44.097 -16.211 26.022 1.00 96.88 1208 ASN A N 1
ATOM 9459 C CA . ASN A 1 1208 ? -44.874 -15.964 24.811 1.00 96.88 1208 ASN A CA 1
ATOM 9460 C C . ASN A 1 1208 ? -44.850 -14.482 24.433 1.00 96.88 1208 ASN A C 1
ATOM 9462 O O . ASN A 1 1208 ? -44.640 -14.188 23.266 1.00 96.88 1208 ASN A O 1
ATOM 9466 N N . ASP A 1 1209 ? -44.942 -13.577 25.411 1.00 97.38 1209 ASP A N 1
ATOM 9467 C CA . ASP A 1 1209 ? -44.854 -12.134 25.158 1.00 97.38 1209 ASP A CA 1
ATOM 9468 C C . ASP A 1 1209 ? -43.474 -11.751 24.603 1.00 97.38 1209 ASP A C 1
ATOM 9470 O O . ASP A 1 1209 ? -43.372 -10.973 23.660 1.00 97.38 1209 ASP A O 1
ATOM 9474 N N . PHE A 1 1210 ? -42.402 -12.356 25.133 1.00 98.38 1210 PHE A N 1
ATOM 9475 C CA . PHE A 1 1210 ? -41.055 -12.180 24.583 1.00 98.38 1210 PHE A CA 1
ATOM 9476 C C . PHE A 1 1210 ? -40.932 -12.710 23.147 1.00 98.38 1210 PHE A C 1
ATOM 9478 O O . PHE A 1 1210 ? -40.347 -12.046 22.294 1.00 98.38 1210 PHE A O 1
ATOM 9485 N N . LEU A 1 1211 ? -41.469 -13.903 22.866 1.00 98.44 1211 LEU A N 1
ATOM 9486 C CA . LEU A 1 1211 ? -41.424 -14.494 21.526 1.00 98.44 1211 LEU A CA 1
ATOM 9487 C C . LEU A 1 1211 ? -42.233 -13.669 20.521 1.00 98.44 1211 LEU A C 1
ATOM 9489 O O . LEU A 1 1211 ? -41.755 -13.449 19.411 1.00 98.44 1211 LEU A O 1
ATOM 9493 N N . GLU A 1 1212 ? -43.420 -13.197 20.901 1.00 97.69 1212 GLU A N 1
ATOM 9494 C CA . GLU A 1 1212 ? -44.257 -12.329 20.071 1.00 97.69 1212 GLU A CA 1
ATOM 9495 C C . GLU A 1 1212 ? -43.539 -11.011 19.769 1.00 97.69 1212 GLU A C 1
ATOM 9497 O O . GLU A 1 1212 ? -43.421 -10.628 18.604 1.00 97.69 1212 GLU A O 1
ATOM 9502 N N . GLN A 1 1213 ? -42.967 -10.369 20.793 1.00 97.75 1213 GLN A N 1
ATOM 9503 C CA . GLN A 1 1213 ? -42.197 -9.140 20.630 1.00 97.75 1213 GLN A CA 1
ATOM 9504 C C . GLN A 1 1213 ? -40.978 -9.349 19.723 1.00 97.75 1213 GLN A C 1
ATOM 9506 O O . GLN A 1 1213 ? -40.771 -8.573 18.792 1.00 97.75 1213 GLN A O 1
ATOM 9511 N N . LEU A 1 1214 ? -40.193 -10.410 19.937 1.00 98.31 1214 LEU A N 1
ATOM 9512 C CA . LEU A 1 1214 ? -39.065 -10.762 19.071 1.00 98.31 1214 LEU A CA 1
ATOM 9513 C C . LEU A 1 1214 ? -39.515 -10.942 17.616 1.00 98.31 1214 LEU A C 1
ATOM 9515 O O . LEU A 1 1214 ? -38.884 -10.399 16.711 1.00 98.31 1214 LEU A O 1
ATOM 9519 N N . CYS A 1 1215 ? -40.596 -11.695 17.385 1.00 98.44 1215 CYS A N 1
ATOM 9520 C CA . CYS A 1 1215 ? -41.112 -11.957 16.043 1.00 98.44 1215 CYS A CA 1
ATOM 9521 C C . CYS A 1 1215 ? -41.590 -10.670 15.366 1.00 98.44 1215 CYS A C 1
ATOM 9523 O O . CYS A 1 1215 ? -41.243 -10.434 14.212 1.00 98.44 1215 CYS A O 1
ATOM 9525 N N . ARG A 1 1216 ? -42.310 -9.803 16.090 1.00 97.75 1216 ARG A N 1
ATOM 9526 C CA . ARG A 1 1216 ? -42.759 -8.496 15.593 1.00 97.75 1216 ARG A CA 1
ATOM 9527 C C . ARG A 1 1216 ? -41.576 -7.591 15.240 1.00 97.75 1216 ARG A C 1
ATOM 9529 O O . ARG A 1 1216 ? -41.545 -7.036 14.144 1.00 97.75 1216 ARG A O 1
ATOM 9536 N N . LYS A 1 1217 ? -40.564 -7.491 16.111 1.00 98.06 1217 LYS A N 1
ATOM 9537 C CA . LYS A 1 1217 ? -39.346 -6.709 15.836 1.00 98.06 1217 LYS A CA 1
ATOM 9538 C C . LYS A 1 1217 ? -38.582 -7.246 14.630 1.00 98.06 1217 LYS A C 1
ATOM 9540 O O . LYS A 1 1217 ? -38.212 -6.468 13.754 1.00 98.06 1217 LYS A O 1
ATOM 9545 N N . LEU A 1 1218 ? -38.373 -8.560 14.559 1.00 98.50 1218 LEU A N 1
ATOM 9546 C CA . LEU A 1 1218 ? -37.643 -9.183 13.456 1.00 98.50 1218 LEU A CA 1
ATOM 9547 C C . LEU A 1 1218 ? -38.387 -9.027 12.125 1.00 98.50 1218 LEU A C 1
ATOM 9549 O O . LEU A 1 1218 ? -37.757 -8.709 11.120 1.00 98.50 1218 LEU A O 1
ATOM 9553 N N . LEU A 1 1219 ? -39.713 -9.194 12.121 1.00 98.00 1219 LEU A N 1
ATOM 9554 C CA . LEU A 1 1219 ? -40.544 -9.002 10.934 1.00 98.00 1219 LEU A CA 1
ATOM 9555 C C . LEU A 1 1219 ? -40.492 -7.552 10.438 1.00 98.00 1219 LEU A C 1
ATOM 9557 O O . LEU A 1 1219 ? -40.250 -7.327 9.254 1.00 98.00 1219 LEU A O 1
ATOM 9561 N N . GLY A 1 1220 ? -40.657 -6.574 11.335 1.00 95.94 1220 GLY A N 1
ATOM 9562 C CA . GLY A 1 1220 ? -40.572 -5.154 10.982 1.00 95.94 1220 GLY A CA 1
ATOM 9563 C C . GLY A 1 1220 ? -39.212 -4.780 10.390 1.00 95.94 1220 GLY A C 1
ATOM 9564 O O . GLY A 1 1220 ? -39.147 -4.111 9.358 1.00 95.94 1220 GLY A O 1
ATOM 9565 N N . PHE A 1 1221 ? -38.124 -5.288 10.980 1.00 97.25 1221 PHE A N 1
ATOM 9566 C CA . PHE A 1 1221 ? -36.772 -5.102 10.449 1.00 97.25 1221 PHE A CA 1
ATOM 9567 C C . PHE A 1 1221 ? -36.582 -5.772 9.079 1.00 97.25 1221 PHE A C 1
ATOM 9569 O O . PHE A 1 1221 ? -36.021 -5.156 8.173 1.00 97.25 1221 PHE A O 1
ATOM 9576 N N . ALA A 1 1222 ? -37.066 -7.006 8.899 1.00 96.69 1222 ALA A N 1
ATOM 9577 C CA . ALA A 1 1222 ? -36.929 -7.757 7.650 1.00 96.69 1222 ALA A CA 1
ATOM 9578 C C . ALA A 1 1222 ? -37.708 -7.126 6.486 1.00 96.69 1222 ALA A C 1
ATOM 9580 O O . ALA A 1 1222 ? -37.215 -7.088 5.359 1.00 96.69 1222 ALA A O 1
ATOM 9581 N N . LEU A 1 1223 ? -38.916 -6.618 6.754 1.00 94.12 1223 LEU A N 1
ATOM 9582 C CA . LEU A 1 1223 ? -39.755 -5.954 5.753 1.00 94.12 1223 LEU A CA 1
ATOM 9583 C C . LEU A 1 1223 ? -39.383 -4.475 5.552 1.00 94.12 1223 LEU A C 1
ATOM 9585 O O . LEU A 1 1223 ? -39.785 -3.868 4.555 1.00 94.12 1223 LEU A O 1
ATOM 9589 N N . GLY A 1 1224 ? -38.642 -3.874 6.489 1.00 93.00 1224 GLY A N 1
ATOM 9590 C CA . GLY A 1 1224 ? -38.294 -2.452 6.467 1.00 93.00 1224 GLY A CA 1
ATOM 9591 C C . GLY A 1 1224 ? -39.529 -1.547 6.434 1.00 93.00 1224 GLY A C 1
ATOM 9592 O O . GLY A 1 1224 ? -39.530 -0.540 5.720 1.00 93.00 1224 GLY A O 1
ATOM 9593 N N . ARG A 1 1225 ? -40.599 -1.947 7.132 1.00 91.69 1225 ARG A N 1
ATOM 9594 C CA . ARG A 1 1225 ? -41.854 -1.197 7.309 1.00 91.69 1225 ARG A CA 1
ATOM 9595 C C . ARG A 1 1225 ? -42.459 -1.487 8.682 1.00 91.69 1225 ARG A C 1
ATOM 9597 O O . ARG A 1 1225 ? -42.074 -2.449 9.348 1.00 91.69 1225 ARG A O 1
ATOM 9604 N N . THR A 1 1226 ? -43.421 -0.669 9.091 1.00 90.31 1226 THR A N 1
ATOM 9605 C CA . THR A 1 1226 ? -44.206 -0.921 10.304 1.00 90.31 1226 THR A CA 1
ATOM 9606 C C . THR A 1 1226 ? -44.993 -2.230 10.160 1.00 90.31 1226 THR A C 1
ATOM 9608 O O . THR A 1 1226 ? -45.523 -2.517 9.086 1.00 90.31 1226 THR A O 1
ATOM 9611 N N . VAL A 1 1227 ? -45.057 -3.035 11.227 1.00 92.62 1227 VAL A N 1
ATOM 9612 C CA . VAL A 1 1227 ? -45.866 -4.265 11.254 1.00 92.62 1227 VAL A CA 1
ATOM 9613 C C . VAL A 1 1227 ? -47.338 -3.890 11.407 1.00 92.62 1227 VAL A C 1
ATOM 9615 O O . VAL A 1 1227 ? -47.727 -3.268 12.402 1.00 92.62 1227 VAL A O 1
ATOM 9618 N N . GLU A 1 1228 ? -48.144 -4.288 10.429 1.00 91.19 1228 GLU A N 1
ATOM 9619 C CA . GLU A 1 1228 ? -49.566 -3.962 10.319 1.00 91.19 1228 GLU A CA 1
ATOM 9620 C C . GLU A 1 1228 ? -50.434 -4.978 11.081 1.00 91.19 1228 GLU A C 1
ATOM 9622 O O . GLU A 1 1228 ? -49.959 -6.014 11.553 1.00 91.19 1228 GLU A O 1
ATOM 9627 N N . LEU A 1 1229 ? -51.735 -4.699 11.215 1.00 91.25 1229 LEU A N 1
ATOM 9628 C CA . LEU A 1 1229 ? -52.677 -5.643 11.827 1.00 91.25 1229 LEU A CA 1
ATOM 9629 C C . LEU A 1 1229 ? -52.793 -6.948 11.011 1.00 91.25 1229 LEU A C 1
ATOM 9631 O O . LEU A 1 1229 ? -52.867 -8.031 11.587 1.00 91.25 1229 LEU A O 1
ATOM 9635 N N . SER A 1 1230 ? -52.738 -6.849 9.680 1.00 92.38 1230 SER A N 1
ATOM 9636 C CA . SER A 1 1230 ? -52.727 -7.964 8.713 1.00 92.38 1230 SER A CA 1
ATOM 9637 C C . SER A 1 1230 ? -51.538 -8.924 8.878 1.00 92.38 1230 SER A C 1
ATOM 9639 O O . SER A 1 1230 ? -51.593 -10.070 8.424 1.00 92.38 1230 SER A O 1
ATOM 9641 N N . ASP A 1 1231 ? -50.467 -8.488 9.547 1.00 95.50 1231 ASP A N 1
ATOM 9642 C CA . ASP A 1 1231 ? -49.275 -9.297 9.799 1.00 95.50 1231 ASP A CA 1
ATOM 9643 C C . ASP A 1 1231 ? -49.400 -10.176 11.054 1.00 95.50 1231 ASP A C 1
ATOM 9645 O O . ASP A 1 1231 ? -48.606 -11.104 11.224 1.00 95.50 1231 ASP A O 1
ATOM 9649 N N . GLN A 1 1232 ? -50.394 -9.944 11.923 1.00 95.31 1232 GLN A N 1
ATOM 9650 C CA . GLN A 1 1232 ? -50.539 -10.692 13.179 1.00 95.31 1232 GLN A CA 1
ATOM 9651 C C . GLN A 1 1232 ? -50.597 -12.220 12.970 1.00 95.31 1232 GLN A C 1
ATOM 9653 O O . GLN A 1 1232 ? -49.869 -12.926 13.668 1.00 95.31 1232 GLN A O 1
ATOM 9658 N N . PRO A 1 1233 ? -51.324 -12.773 11.973 1.00 96.44 1233 PRO A N 1
ATOM 9659 C CA . PRO A 1 1233 ? -51.322 -14.218 11.734 1.00 96.44 1233 PRO A CA 1
ATOM 9660 C C . PRO A 1 1233 ? -49.948 -14.775 11.327 1.00 96.44 1233 PRO A C 1
ATOM 9662 O O . PRO A 1 1233 ? -49.650 -15.941 11.593 1.00 96.44 1233 PRO A O 1
ATOM 9665 N N . LEU A 1 1234 ? -49.095 -13.962 10.688 1.00 97.69 1234 LEU A N 1
ATOM 9666 C CA . LEU A 1 1234 ? -47.713 -14.346 10.391 1.00 97.69 1234 LEU A CA 1
ATOM 9667 C C . LEU A 1 1234 ? -46.858 -14.341 11.664 1.00 97.69 1234 LEU A C 1
ATOM 9669 O O . LEU A 1 1234 ? -46.089 -15.278 11.865 1.00 97.69 1234 LEU A O 1
ATOM 9673 N N . VAL A 1 1235 ? -47.016 -13.342 12.536 1.00 97.75 1235 VAL A N 1
ATOM 9674 C CA . VAL A 1 1235 ? -46.347 -13.304 13.849 1.00 97.75 1235 VAL A CA 1
ATOM 9675 C C . VAL A 1 1235 ? -46.727 -14.535 14.679 1.00 97.75 1235 VAL A C 1
ATOM 9677 O O . VAL A 1 1235 ? -45.843 -15.225 15.191 1.00 97.75 1235 VAL A O 1
ATOM 9680 N N . ASP A 1 1236 ? -48.011 -14.892 14.726 1.00 97.19 1236 ASP A N 1
ATOM 9681 C CA . ASP A 1 1236 ? -48.491 -16.094 15.417 1.00 97.19 1236 ASP A CA 1
ATOM 9682 C C . ASP A 1 1236 ? -47.869 -17.374 14.826 1.00 97.19 1236 ASP A C 1
ATOM 9684 O O . ASP A 1 1236 ? -47.454 -18.280 15.559 1.00 97.19 1236 ASP A O 1
ATOM 9688 N N . ALA A 1 1237 ? -47.747 -17.444 13.494 1.00 98.06 1237 ALA A N 1
ATOM 9689 C CA . ALA A 1 1237 ? -47.084 -18.550 12.807 1.00 98.06 1237 ALA A CA 1
ATOM 9690 C C . ALA A 1 1237 ? -45.582 -18.624 13.128 1.00 98.06 1237 ALA A C 1
ATOM 9692 O O . ALA A 1 1237 ? -45.064 -19.722 13.338 1.00 98.06 1237 ALA A O 1
ATOM 9693 N N . MET A 1 1238 ? -44.888 -17.486 13.227 1.00 98.50 1238 MET A N 1
ATOM 9694 C CA . MET A 1 1238 ? -43.482 -17.430 13.641 1.00 98.50 1238 MET A CA 1
ATOM 9695 C C . MET A 1 1238 ? -43.302 -17.950 15.072 1.00 98.50 1238 MET A C 1
ATOM 9697 O O . MET A 1 1238 ? -42.442 -18.799 15.307 1.00 98.50 1238 MET A O 1
ATOM 9701 N N . VAL A 1 1239 ? -44.139 -17.511 16.019 1.00 98.50 1239 VAL A N 1
ATOM 9702 C CA . VAL A 1 1239 ? -44.097 -17.975 17.420 1.00 98.50 1239 VAL A CA 1
ATOM 9703 C C . VAL A 1 1239 ? -44.364 -19.479 17.510 1.00 98.50 1239 VAL A C 1
ATOM 9705 O O . VAL A 1 1239 ? -43.670 -20.206 18.235 1.00 98.50 1239 VAL A O 1
ATOM 9708 N N . LYS A 1 1240 ? -45.344 -19.973 16.747 1.00 98.12 1240 LYS A N 1
ATOM 9709 C CA . LYS A 1 1240 ? -45.641 -21.403 16.657 1.00 98.12 1240 LYS A CA 1
ATOM 9710 C C . LYS A 1 1240 ? -44.448 -22.188 16.102 1.00 98.12 1240 LYS A C 1
ATOM 9712 O O . LYS A 1 1240 ? -44.025 -23.151 16.737 1.00 98.12 1240 LYS A O 1
ATOM 9717 N N . ASN A 1 1241 ? -43.875 -21.757 14.978 1.00 97.75 1241 ASN A N 1
ATOM 9718 C CA . ASN A 1 1241 ? -42.738 -22.433 14.351 1.00 97.75 1241 ASN A CA 1
ATOM 9719 C C . ASN A 1 1241 ? -41.495 -22.417 15.246 1.00 97.75 1241 ASN A C 1
ATOM 9721 O O . ASN A 1 1241 ? -40.809 -23.432 15.338 1.00 97.75 1241 ASN A O 1
ATOM 9725 N N . LEU A 1 1242 ? -41.232 -21.324 15.967 1.00 98.31 1242 LEU A N 1
ATOM 9726 C CA . LEU A 1 1242 ? -40.190 -21.294 16.995 1.00 98.31 1242 LEU A CA 1
ATOM 9727 C C . LEU A 1 1242 ? -40.443 -22.359 18.065 1.00 98.31 1242 LEU A C 1
ATOM 9729 O O . LEU A 1 1242 ? -39.537 -23.108 18.409 1.00 98.31 1242 LEU A O 1
ATOM 9733 N N . THR A 1 1243 ? -41.675 -22.472 18.560 1.00 97.38 1243 THR A N 1
ATOM 9734 C CA . THR A 1 1243 ? -42.030 -23.461 19.591 1.00 97.38 1243 THR A CA 1
ATOM 9735 C C . THR A 1 1243 ? -41.864 -24.906 19.104 1.00 97.38 1243 THR A C 1
ATOM 9737 O O . THR A 1 1243 ? -41.455 -25.767 19.878 1.00 97.38 1243 THR A O 1
ATOM 9740 N N . GLU A 1 1244 ? -42.164 -25.178 17.832 1.00 97.88 1244 GLU A N 1
ATOM 9741 C CA . GLU A 1 1244 ? -42.039 -26.510 17.219 1.00 97.88 1244 GLU A CA 1
ATOM 9742 C C . GLU A 1 1244 ? -40.591 -26.888 16.858 1.00 97.88 1244 GLU A C 1
ATOM 9744 O O . GLU A 1 1244 ? -40.293 -28.073 16.729 1.00 97.88 1244 GLU A O 1
ATOM 9749 N N . ASN A 1 1245 ? -39.691 -25.907 16.734 1.00 97.56 1245 ASN A N 1
ATOM 9750 C CA . ASN A 1 1245 ? -38.298 -26.094 16.315 1.00 97.56 1245 ASN A CA 1
ATOM 9751 C C . ASN A 1 1245 ? -37.308 -25.664 17.408 1.00 97.56 1245 ASN A C 1
ATOM 9753 O O . ASN A 1 1245 ? -36.343 -24.958 17.128 1.00 97.56 1245 ASN A O 1
ATOM 9757 N N . ASP A 1 1246 ? -37.562 -26.038 18.666 1.00 97.31 1246 ASP A N 1
ATOM 9758 C CA . ASP A 1 1246 ? -36.663 -25.800 19.812 1.00 97.31 1246 ASP A CA 1
ATOM 9759 C C . ASP A 1 1246 ? -36.200 -24.333 19.977 1.00 97.31 1246 ASP A C 1
ATOM 9761 O O . ASP A 1 1246 ? -35.119 -24.039 20.498 1.00 97.31 1246 ASP A O 1
ATOM 9765 N N . PHE A 1 1247 ? -37.041 -23.390 19.546 1.00 98.19 1247 PHE A N 1
ATOM 9766 C CA . PHE A 1 1247 ? -36.817 -21.943 19.561 1.00 98.19 1247 PHE A CA 1
ATOM 9767 C C . PHE A 1 1247 ? -35.573 -21.496 18.781 1.00 98.19 1247 PHE A C 1
ATOM 9769 O O . PHE A 1 1247 ? -34.964 -20.482 19.119 1.00 98.19 1247 PHE A O 1
ATOM 9776 N N . LYS A 1 1248 ? -35.180 -22.253 17.756 1.00 98.25 1248 LYS A N 1
ATOM 9777 C CA . LYS A 1 1248 ? -34.041 -21.948 16.884 1.00 98.25 1248 LYS A CA 1
ATOM 9778 C C . LYS A 1 1248 ? -34.262 -20.662 16.094 1.00 98.25 1248 LYS A C 1
ATOM 9780 O O . LYS A 1 1248 ? -35.329 -20.472 15.514 1.00 98.25 1248 LYS A O 1
ATOM 9785 N N . PHE A 1 1249 ? -33.262 -19.780 16.059 1.00 98.38 1249 PHE A N 1
ATOM 9786 C CA . PHE A 1 1249 ? -33.371 -18.493 15.365 1.00 98.38 1249 PHE A CA 1
ATOM 9787 C C . PHE A 1 1249 ? -33.695 -18.655 13.871 1.00 98.38 1249 PHE A C 1
ATOM 9789 O O . PHE A 1 1249 ? -34.534 -17.922 13.339 1.00 98.38 1249 PHE A O 1
ATOM 9796 N N . SER A 1 1250 ? -33.096 -19.653 13.214 1.00 97.81 1250 SER A N 1
ATOM 9797 C CA . SER A 1 1250 ? -33.345 -19.975 11.806 1.00 97.81 1250 SER A CA 1
ATOM 9798 C C . SER A 1 1250 ? -34.826 -20.210 11.507 1.00 97.81 1250 SER A C 1
ATOM 9800 O O . SER A 1 1250 ? -35.303 -19.758 10.471 1.00 97.81 1250 SER A O 1
ATOM 9802 N N . ALA A 1 1251 ? -35.595 -20.805 12.426 1.00 98.12 1251 ALA A N 1
ATOM 9803 C CA . ALA A 1 1251 ? -37.018 -21.077 12.222 1.00 98.12 1251 ALA A CA 1
ATOM 9804 C C . ALA A 1 1251 ? -37.847 -19.790 12.051 1.00 98.12 1251 ALA A C 1
ATOM 9806 O O . ALA A 1 1251 ? -38.772 -19.750 11.234 1.00 98.12 1251 ALA A O 1
ATOM 9807 N N . ALA A 1 1252 ? -37.509 -18.717 12.776 1.00 98.06 1252 ALA A N 1
ATOM 9808 C CA . ALA A 1 1252 ? -38.160 -17.418 12.600 1.00 98.06 1252 ALA A CA 1
ATOM 9809 C C . ALA A 1 1252 ? -37.793 -16.790 11.248 1.00 98.06 1252 ALA A C 1
ATOM 9811 O O . ALA A 1 1252 ? -38.679 -16.333 10.525 1.00 98.06 1252 ALA A O 1
ATOM 9812 N N . VAL A 1 1253 ? -36.508 -16.827 10.879 1.00 98.31 1253 VAL A N 1
ATOM 9813 C CA . VAL A 1 1253 ? -36.010 -16.323 9.587 1.00 98.31 1253 VAL A CA 1
ATOM 9814 C C . VAL A 1 1253 ? -36.664 -17.067 8.420 1.00 98.31 1253 VAL A C 1
ATOM 9816 O O . VAL A 1 1253 ? -37.211 -16.435 7.522 1.00 98.31 1253 VAL A O 1
ATOM 9819 N N . GLU A 1 1254 ? -36.678 -18.398 8.448 1.00 97.75 1254 GLU A N 1
ATOM 9820 C CA . GLU A 1 1254 ? -37.287 -19.246 7.415 1.00 97.75 1254 GLU A CA 1
ATOM 9821 C C . GLU A 1 1254 ? -38.792 -18.977 7.273 1.00 97.75 1254 GLU A C 1
ATOM 9823 O O . GLU A 1 1254 ? -39.307 -18.905 6.156 1.00 97.75 1254 GLU A O 1
ATOM 9828 N N . THR A 1 1255 ? -39.494 -18.739 8.387 1.00 98.12 1255 THR A N 1
ATOM 9829 C CA . THR A 1 1255 ? -40.921 -18.378 8.360 1.00 98.12 1255 THR A CA 1
ATOM 9830 C C . THR A 1 1255 ? -41.152 -17.039 7.652 1.00 98.12 1255 THR A C 1
ATOM 9832 O O . THR A 1 1255 ? -42.060 -16.938 6.825 1.00 98.12 1255 THR A O 1
ATOM 9835 N N . ILE A 1 1256 ? -40.311 -16.028 7.914 1.00 97.88 1256 ILE A N 1
ATOM 9836 C CA . ILE A 1 1256 ? -40.366 -14.737 7.208 1.00 97.88 1256 ILE A CA 1
ATOM 9837 C C . ILE A 1 1256 ? -40.097 -14.942 5.717 1.00 97.88 1256 ILE A C 1
ATOM 9839 O O . ILE A 1 1256 ? -40.879 -14.480 4.889 1.00 97.88 1256 ILE A O 1
ATOM 9843 N N . LEU A 1 1257 ? -39.033 -15.664 5.361 1.00 96.94 1257 LEU A N 1
ATOM 9844 C CA . LEU A 1 1257 ? -38.637 -15.866 3.966 1.00 96.94 1257 LEU A CA 1
ATOM 9845 C C . LEU A 1 1257 ? -39.689 -16.623 3.152 1.00 96.94 1257 LEU A C 1
ATOM 9847 O O . LEU A 1 1257 ? -39.829 -16.364 1.962 1.00 96.94 1257 LEU A O 1
ATOM 9851 N N . HIS A 1 1258 ? -40.453 -17.528 3.767 1.00 95.75 1258 HIS A N 1
ATOM 9852 C CA . HIS A 1 1258 ? -41.563 -18.216 3.105 1.00 95.75 1258 HIS A CA 1
ATOM 9853 C C . HIS A 1 1258 ? -42.850 -17.391 3.015 1.00 95.75 1258 HIS A C 1
ATOM 9855 O O . HIS A 1 1258 ? -43.731 -17.749 2.226 1.00 95.75 1258 HIS A O 1
ATOM 9861 N N . SER A 1 1259 ? -42.969 -16.313 3.792 1.00 96.00 1259 SER A N 1
ATOM 9862 C CA . SER A 1 1259 ? -44.182 -15.502 3.857 1.00 96.00 1259 SER A CA 1
ATOM 9863 C C . SER A 1 1259 ? -44.497 -14.810 2.531 1.00 96.00 1259 SER A C 1
ATOM 9865 O O . SER A 1 1259 ? -43.613 -14.483 1.731 1.00 96.00 1259 SER A O 1
ATOM 9867 N N . LYS A 1 1260 ? -45.785 -14.535 2.314 1.00 94.75 1260 LYS A N 1
ATOM 9868 C CA . LYS A 1 1260 ? -46.225 -13.734 1.171 1.00 94.75 1260 LYS A CA 1
ATOM 9869 C C . LYS A 1 1260 ? -45.683 -12.305 1.278 1.00 94.75 1260 LYS A C 1
ATOM 9871 O O . LYS A 1 1260 ? -45.257 -11.746 0.277 1.00 94.75 1260 LYS A O 1
ATOM 9876 N N . GLN A 1 1261 ? -45.579 -11.774 2.494 1.00 94.94 1261 GLN A N 1
ATOM 9877 C CA . GLN A 1 1261 ? -45.081 -10.428 2.757 1.00 94.94 1261 GLN A CA 1
ATOM 9878 C C . GLN A 1 1261 ? -43.633 -10.203 2.338 1.00 94.94 1261 GLN A C 1
ATOM 9880 O O . GLN A 1 1261 ? -43.291 -9.137 1.830 1.00 94.94 1261 GLN A O 1
ATOM 9885 N N . PHE A 1 1262 ? -42.785 -11.220 2.473 1.00 95.19 1262 PHE A N 1
ATOM 9886 C CA . PHE A 1 1262 ? -41.400 -11.126 2.028 1.00 95.19 1262 PHE A CA 1
ATOM 9887 C C . PHE A 1 1262 ? -41.215 -11.440 0.536 1.00 95.19 1262 PHE A C 1
ATOM 9889 O O . PHE A 1 1262 ? -40.246 -10.983 -0.069 1.00 95.19 1262 PHE A O 1
ATOM 9896 N N . ARG A 1 1263 ? -42.126 -12.203 -0.079 1.00 94.50 1263 ARG A N 1
ATOM 9897 C CA . ARG A 1 1263 ? -41.972 -12.722 -1.451 1.00 94.50 1263 ARG A CA 1
ATOM 9898 C C . ARG A 1 1263 ? -42.840 -12.033 -2.500 1.00 94.50 1263 ARG A C 1
ATOM 9900 O O . ARG A 1 1263 ? -42.707 -12.354 -3.677 1.00 94.50 1263 ARG A O 1
ATOM 9907 N N . PHE A 1 1264 ? -43.734 -11.137 -2.096 1.00 94.12 1264 PHE A N 1
ATOM 9908 C CA . PHE A 1 1264 ? -44.663 -10.446 -2.987 1.00 94.12 1264 PHE A CA 1
ATOM 9909 C C . PHE A 1 1264 ? -44.697 -8.935 -2.706 1.00 94.12 1264 PHE A C 1
ATOM 9911 O O . PHE A 1 1264 ? -44.204 -8.458 -1.682 1.00 94.12 1264 PHE A O 1
ATOM 9918 N N . HIS A 1 1265 ? -45.290 -8.201 -3.642 1.00 90.94 1265 HIS A N 1
ATOM 9919 C CA . HIS A 1 1265 ? -45.639 -6.786 -3.585 1.00 90.94 1265 HIS A CA 1
ATOM 9920 C C . HIS A 1 1265 ? -47.151 -6.638 -3.740 1.00 90.94 1265 HIS A C 1
ATOM 9922 O O . HIS A 1 1265 ? -47.749 -7.372 -4.533 1.00 90.94 1265 HIS A O 1
ATOM 9928 N N . ARG A 1 1266 ? -47.761 -5.663 -3.057 1.00 90.44 1266 ARG A N 1
ATOM 9929 C CA . ARG A 1 1266 ? -49.173 -5.328 -3.289 1.00 90.44 1266 ARG A CA 1
ATOM 9930 C C . ARG A 1 1266 ? -49.330 -4.710 -4.682 1.00 90.44 1266 ARG A C 1
ATOM 9932 O O . ARG A 1 1266 ? -48.504 -3.882 -5.075 1.00 90.44 1266 ARG A O 1
ATOM 9939 N N . GLY A 1 1267 ? -50.374 -5.097 -5.417 1.00 88.31 1267 GLY A N 1
ATOM 9940 C CA . GLY A 1 1267 ? -50.682 -4.526 -6.735 1.00 88.31 1267 GLY A CA 1
ATOM 9941 C C . GLY A 1 1267 ? -50.870 -3.002 -6.686 1.00 88.31 1267 GLY A C 1
ATOM 9942 O O . GLY A 1 1267 ? -51.453 -2.473 -5.735 1.00 88.31 1267 GLY A O 1
ATOM 9943 N N . LEU A 1 1268 ? -50.379 -2.282 -7.702 1.00 85.50 1268 LEU A N 1
ATOM 9944 C CA . LEU A 1 1268 ? -50.376 -0.807 -7.742 1.00 85.50 1268 LEU A CA 1
ATOM 9945 C C . LEU A 1 1268 ? -51.767 -0.161 -7.622 1.00 85.50 1268 LEU A C 1
ATOM 9947 O O . LEU A 1 1268 ? -51.886 0.939 -7.085 1.00 85.50 1268 LEU A O 1
ATOM 9951 N N . GLU A 1 1269 ? -52.803 -0.816 -8.143 1.00 82.62 1269 GLU A N 1
ATOM 9952 C CA . GLU A 1 1269 ? -54.181 -0.302 -8.170 1.00 82.62 1269 GLU A CA 1
ATOM 9953 C C . GLU A 1 1269 ? -55.032 -0.860 -7.018 1.00 82.62 1269 GLU A C 1
ATOM 9955 O O . GLU A 1 1269 ? -56.212 -0.534 -6.908 1.00 82.62 1269 GLU A O 1
ATOM 9960 N N . SER A 1 1270 ? -54.438 -1.676 -6.138 1.00 79.06 1270 SER A N 1
ATOM 9961 C CA . SER A 1 1270 ? -55.135 -2.308 -5.020 1.00 79.06 1270 SER A CA 1
ATOM 9962 C C . SER A 1 1270 ? -55.735 -1.270 -4.065 1.00 79.06 1270 SER A C 1
ATOM 9964 O O . SER A 1 1270 ? -55.032 -0.431 -3.485 1.00 79.06 1270 SER A O 1
ATOM 9966 N N . THR A 1 1271 ? -57.055 -1.349 -3.878 1.00 62.81 1271 THR A N 1
ATOM 9967 C CA . THR A 1 1271 ? -57.836 -0.461 -3.008 1.00 62.81 1271 THR A CA 1
ATOM 9968 C C . THR A 1 1271 ? -58.042 -1.024 -1.604 1.00 62.81 1271 THR A C 1
ATOM 9970 O O . THR A 1 1271 ? -58.996 -0.611 -0.946 1.00 62.81 1271 THR A O 1
ATOM 9973 N N . HIS A 1 1272 ? -57.217 -1.975 -1.142 1.00 60.16 1272 HIS A N 1
ATOM 9974 C CA . HIS A 1 1272 ? -57.240 -2.375 0.269 1.00 60.16 1272 HIS A CA 1
ATOM 9975 C C . HIS A 1 1272 ? -57.085 -1.108 1.124 1.00 60.16 1272 HIS A C 1
ATOM 9977 O O . HIS A 1 1272 ? -56.046 -0.442 1.068 1.00 60.16 1272 HIS A O 1
ATOM 9983 N N . GLU A 1 1273 ? -58.163 -0.721 1.817 1.00 53.47 1273 GLU A N 1
ATOM 9984 C CA . GLU A 1 1273 ? -58.161 0.422 2.726 1.00 53.47 1273 GLU A CA 1
ATOM 9985 C C . GLU A 1 1273 ? -57.116 0.140 3.808 1.00 53.47 1273 GLU A C 1
ATOM 9987 O O . GLU A 1 1273 ? -57.104 -0.945 4.386 1.00 53.47 1273 GLU A O 1
ATOM 9992 N N . GLU A 1 1274 ? -56.223 1.100 4.061 1.00 50.88 1274 GLU A N 1
ATOM 9993 C CA . GLU A 1 1274 ? -55.352 1.076 5.238 1.00 50.88 1274 GLU A CA 1
ATOM 9994 C C . GLU A 1 1274 ? -56.273 1.084 6.467 1.00 50.88 1274 GLU A C 1
ATOM 9996 O O . GLU A 1 1274 ? -56.789 2.131 6.864 1.00 50.88 1274 GLU A O 1
ATOM 10001 N N . SER A 1 1275 ? -56.592 -0.096 7.004 1.00 39.81 1275 SER A N 1
ATOM 10002 C CA . SER A 1 1275 ? -57.440 -0.214 8.185 1.00 39.81 1275 SER A CA 1
ATOM 10003 C C . SER A 1 1275 ? -56.698 0.420 9.366 1.00 39.81 1275 SER A C 1
ATOM 10005 O O . SER A 1 1275 ? -55.650 -0.086 9.769 1.00 39.81 1275 SER A O 1
ATOM 10007 N N . LEU A 1 1276 ? -57.248 1.545 9.838 1.00 30.70 1276 LEU A N 1
ATOM 10008 C CA . LEU A 1 1276 ? -56.800 2.420 10.936 1.00 30.70 1276 LEU A CA 1
ATOM 10009 C C . LEU A 1 1276 ? -56.212 1.726 12.170 1.00 30.70 1276 LEU A C 1
ATOM 10011 O O . LEU A 1 1276 ? -56.845 0.764 12.664 1.00 30.70 1276 LEU A O 1
#

Radius of gyration: 49.66 Å; chains: 1; bounding box: 155×105×86 Å